Protein 1MI1 (pdb70)

Organism: Homo sapiens (NCBI:txid9606)

Structure (mmCIF, N/CA/C/O backbone):
data_1MI1
#
_entry.id   1MI1
#
_cell.length_a   179.910
_cell.length_b   179.910
_cell.length_c   98.540
_cell.angle_alpha   90.00
_cell.angle_beta   90.00
_cell.angle_gamma   120.00
#
_symmetry.space_group_name_H-M   'P 61'
#
loop_
_atom_site.group_PDB
_atom_site.id
_atom_site.type_symbol
_atom_site.label_atom_id
_atom_site.label_alt_id
_atom_site.label_comp_id
_atom_site.label_asym_id
_atom_site.label_entity_id
_atom_site.label_seq_id
_atom_site.pdbx_PDB_ins_code
_atom_site.Cartn_x
_atom_site.Cartn_y
_atom_site.Cartn_z
_atom_site.occupancy
_atom_site.B_iso_or_equiv
_atom_site.auth_seq_id
_atom_site.auth_comp_id
_atom_site.auth_asym_id
_atom_site.auth_atom_id
_atom_site.pdbx_PDB_model_num
ATOM 1 N N . GLY A 1 1 ? 132.100 43.030 -1.721 1.00 81.85 2140 GLY A N 1
ATOM 2 C CA . GLY A 1 1 ? 132.977 43.143 -2.937 1.00 81.89 2140 GLY A CA 1
ATOM 3 C C . GLY A 1 1 ? 134.225 44.007 -2.789 1.00 81.27 2140 GLY A C 1
ATOM 4 O O . GLY A 1 1 ? 134.934 43.917 -1.780 1.00 81.02 2140 GLY A O 1
ATOM 5 N N . PRO A 1 2 ? 134.531 44.853 -3.796 1.00 80.73 2141 PRO A N 1
ATOM 6 C CA . PRO A 1 2 ? 135.710 45.730 -3.753 1.00 78.89 2141 PRO A CA 1
ATOM 7 C C . PRO A 1 2 ? 135.670 46.675 -2.543 1.00 76.32 2141 PRO A C 1
ATOM 8 O O . PRO A 1 2 ? 134.862 47.608 -2.506 1.00 75.75 2141 PRO A O 1
ATOM 12 N N . VAL A 1 3 ? 136.540 46.432 -1.564 1.00 72.74 2142 VAL A N 1
ATOM 13 C CA . VAL A 1 3 ? 136.589 47.269 -0.368 1.00 69.74 2142 VAL A CA 1
ATOM 14 C C . VAL A 1 3 ? 137.401 48.534 -0.647 1.00 69.44 2142 VAL A C 1
ATOM 15 O O . VAL A 1 3 ? 138.575 48.612 -0.299 1.00 70.02 2142 VAL A O 1
ATOM 19 N N . VAL A 1 4 ? 136.764 49.521 -1.271 1.00 68.09 2143 VAL A N 1
ATOM 20 C CA . VAL A 1 4 ? 137.414 50.784 -1.609 1.00 66.00 2143 VAL A CA 1
ATOM 21 C C . VAL A 1 4 ? 138.058 51.502 -0.423 1.00 65.52 2143 VAL A C 1
ATOM 22 O O . VAL A 1 4 ? 138.972 52.309 -0.611 1.00 65.30 2143 VAL A O 1
ATOM 26 N N . LEU A 1 5 ? 137.591 51.218 0.792 1.00 64.56 2144 LEU A N 1
ATOM 27 C CA . LEU A 1 5 ? 138.134 51.871 1.991 1.00 62.86 2144 LEU A CA 1
ATOM 28 C C . LEU A 1 5 ? 137.770 51.151 3.284 1.00 62.38 2144 LEU A C 1
ATOM 29 O O . LEU A 1 5 ? 136.682 50.603 3.423 1.00 63.46 2144 LEU A O 1
ATOM 34 N N . SER A 1 6 ? 138.695 51.176 4.234 1.00 61.72 2145 SER A N 1
ATOM 35 C CA . SER A 1 6 ? 138.513 50.528 5.525 1.00 61.14 2145 SER A CA 1
ATOM 36 C C . SER A 1 6 ? 139.243 51.354 6.575 1.00 61.56 2145 SER A C 1
ATOM 37 O O . SER A 1 6 ? 140.356 51.808 6.330 1.00 62.58 2145 SER A O 1
ATOM 40 N N . THR A 1 7 ? 138.628 51.545 7.739 1.00 61.41 2146 THR A N 1
ATOM 41 C CA . THR A 1 7 ? 139.247 52.330 8.805 1.00 60.48 2146 THR A CA 1
ATOM 42 C C . THR A 1 7 ? 138.594 52.063 10.135 1.00 59.77 2146 THR A C 1
ATOM 43 O O . THR A 1 7 ? 137.419 51.706 10.199 1.00 60.68 2146 THR A O 1
ATOM 47 N N . PRO A 1 8 ? 139.357 52.214 11.222 1.00 58.52 2147 PRO A N 1
ATOM 48 C CA . PRO A 1 8 ? 138.795 51.991 12.549 1.00 58.18 2147 PRO A CA 1
ATOM 49 C C . PRO A 1 8 ? 137.752 53.085 12.695 1.00 58.05 2147 PRO A C 1
ATOM 50 O O . PRO A 1 8 ? 137.925 54.177 12.151 1.00 59.18 2147 PRO A O 1
ATOM 54 N N . ALA A 1 9 ? 136.664 52.799 13.397 1.00 57.03 2148 ALA A N 1
ATOM 55 C CA . ALA A 1 9 ? 135.617 53.793 13.571 1.00 55.44 2148 ALA A CA 1
ATOM 56 C C . ALA A 1 9 ? 134.919 53.585 14.899 1.00 55.62 2148 ALA A C 1
ATOM 57 O O . ALA A 1 9 ? 135.198 52.626 15.619 1.00 56.35 2148 ALA A O 1
ATOM 59 N N . GLN A 1 10 ? 134.000 54.484 15.216 1.00 55.26 2149 GLN A N 1
ATOM 60 C CA . GLN A 1 10 ? 133.275 54.414 16.470 1.00 54.06 2149 GLN A CA 1
ATOM 61 C C . GLN A 1 10 ? 131.791 54.665 16.199 1.00 53.08 2149 GLN A C 1
ATOM 62 O O . GLN A 1 10 ? 131.412 55.729 15.708 1.00 54.00 2149 GLN A O 1
ATOM 68 N N . LEU A 1 11 ? 130.952 53.683 16.502 1.00 51.16 2150 LEU A N 1
ATOM 69 C CA . LEU A 1 11 ? 129.527 53.862 16.290 1.00 49.95 2150 LEU A CA 1
ATOM 70 C C . LEU A 1 11 ? 128.962 54.788 17.357 1.00 49.13 2150 LEU A C 1
ATOM 71 O O . LEU A 1 11 ? 129.072 54.503 18.557 1.00 48.85 2150 LEU A O 1
ATOM 76 N N . ILE A 1 12 ? 128.370 55.898 16.920 1.00 47.12 2151 ILE A N 1
ATOM 77 C CA . ILE A 1 12 ? 127.769 56.852 17.846 1.00 46.52 2151 ILE A CA 1
ATOM 78 C C . ILE A 1 12 ? 126.271 56.714 17.747 1.00 46.84 2151 ILE A C 1
ATOM 79 O O . ILE A 1 12 ? 125.654 57.205 16.800 1.00 46.89 2151 ILE A O 1
ATOM 84 N N . ALA A 1 13 ? 125.693 56.035 18.730 1.00 47.31 2152 ALA A N 1
ATOM 85 C CA . ALA A 1 13 ? 124.254 55.792 18.770 1.00 47.91 2152 ALA A CA 1
ATOM 86 C C . ALA A 1 13 ? 123.660 56.313 20.070 1.00 48.55 2152 ALA A C 1
ATOM 87 O O . ALA A 1 13 ? 124.369 56.459 21.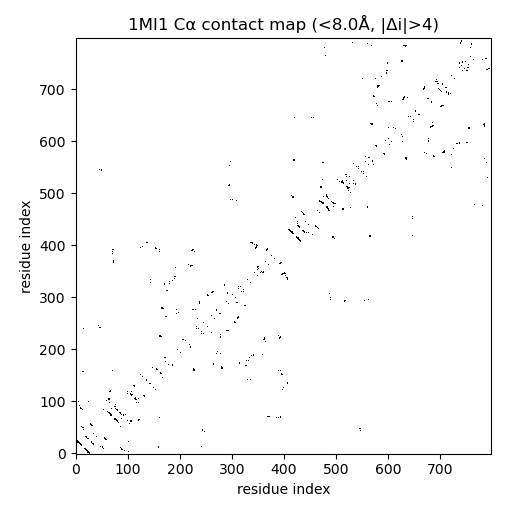063 1.00 48.96 2152 ALA A O 1
ATOM 89 N N . PRO A 1 14 ? 122.345 56.582 20.086 1.00 49.01 2153 PRO A N 1
ATOM 90 C CA . PRO A 1 14 ? 121.689 57.099 21.286 1.00 49.76 2153 PRO A CA 1
ATOM 91 C C . PRO A 1 14 ? 122.253 56.666 22.641 1.00 51.50 2153 PRO A C 1
ATOM 92 O O . PRO A 1 14 ? 122.612 57.506 23.470 1.00 53.09 2153 PRO A O 1
ATOM 96 N N . VAL A 1 15 ? 122.372 55.375 22.883 1.00 51.79 2154 VAL A N 1
ATOM 97 C CA . VAL A 1 15 ? 122.874 54.972 24.185 1.00 53.74 2154 VAL A CA 1
ATOM 98 C C . VAL A 1 15 ? 124.096 54.097 24.129 1.00 54.03 2154 VAL A C 1
ATOM 99 O O . VAL A 1 15 ? 124.467 53.466 25.123 1.00 53.91 2154 VAL A O 1
ATOM 103 N N . VAL A 1 16 ? 124.720 54.042 22.966 1.00 54.01 2155 VAL A N 1
ATOM 104 C CA . VAL A 1 16 ? 125.884 53.206 22.827 1.00 54.00 2155 VAL A CA 1
ATOM 105 C C . VAL A 1 16 ? 126.941 53.795 21.932 1.00 54.89 2155 VAL A C 1
ATOM 106 O O . VAL A 1 16 ? 126.645 54.410 20.910 1.00 54.86 2155 VAL A O 1
ATOM 110 N N . VAL A 1 17 ? 128.184 53.600 22.345 1.00 56.27 2156 VAL A N 1
ATOM 111 C CA . VAL A 1 17 ? 129.343 54.053 21.596 1.00 56.70 2156 VAL A CA 1
ATOM 112 C C . VAL A 1 17 ? 130.256 52.839 21.594 1.00 57.40 2156 VAL A C 1
ATOM 113 O O . VAL A 1 17 ? 130.698 52.382 22.646 1.00 56.81 2156 VAL A O 1
ATOM 117 N N . ALA A 1 18 ? 130.525 52.299 20.417 1.00 58.33 2157 ALA A N 1
ATOM 118 C CA . ALA A 1 18 ? 131.364 51.125 20.364 1.00 60.25 2157 ALA A CA 1
ATOM 119 C C . ALA A 1 18 ? 132.400 51.198 19.268 1.00 61.48 2157 ALA A C 1
ATOM 120 O O . ALA A 1 18 ? 132.104 51.611 18.144 1.00 61.19 2157 ALA A O 1
ATOM 122 N N . LYS A 1 19 ? 133.620 50.788 19.609 1.00 63.26 2158 LYS A N 1
ATOM 123 C CA . LYS A 1 19 ? 134.727 50.781 18.660 1.00 65.26 2158 LYS A CA 1
ATOM 124 C C . LYS A 1 19 ? 134.508 49.647 17.661 1.00 66.01 2158 LYS A C 1
ATOM 125 O O . LYS A 1 19 ? 134.250 48.509 18.055 1.00 66.45 2158 LYS A O 1
ATOM 131 N N . GLY A 1 20 ? 134.603 49.965 16.373 1.00 66.41 2159 GLY A N 1
ATOM 132 C CA . GLY A 1 20 ? 134.423 48.959 15.343 1.00 67.51 2159 GLY A CA 1
ATOM 133 C C . GLY A 1 20 ? 135.308 49.203 14.129 1.00 68.77 2159 GLY A C 1
ATOM 134 O O . GLY A 1 20 ? 136.301 49.933 14.209 1.00 68.91 2159 GLY A O 1
ATOM 135 N N . THR A 1 21 ? 134.947 48.604 12.997 1.00 68.23 2160 THR A N 1
ATOM 136 C CA . THR A 1 21 ? 135.724 48.770 11.781 1.00 67.93 2160 THR A CA 1
ATOM 137 C C . THR A 1 21 ? 134.841 49.069 10.596 1.00 67.53 2160 THR A C 1
ATOM 138 O O . THR A 1 21 ? 134.162 48.186 10.078 1.00 67.59 2160 THR A O 1
ATOM 142 N N . LEU A 1 22 ? 134.852 50.324 10.166 1.00 67.72 2161 LEU A N 1
ATOM 143 C CA . LEU A 1 22 ? 134.043 50.731 9.025 1.00 67.55 2161 LEU A CA 1
ATOM 144 C C . LEU A 1 22 ? 134.750 50.289 7.753 1.00 68.10 2161 LEU A C 1
ATOM 145 O O . LEU A 1 22 ? 135.984 50.281 7.680 1.00 67.36 2161 LEU A O 1
ATOM 150 N N . SER A 1 23 ? 133.958 49.924 6.754 1.00 67.82 2162 SER A N 1
ATOM 151 C CA . SER A 1 23 ? 134.488 49.477 5.477 1.00 67.60 2162 SER A CA 1
ATOM 152 C C . SER A 1 23 ? 133.527 49.930 4.395 1.00 67.51 2162 SER A C 1
ATOM 153 O O . SER A 1 23 ? 132.327 49.699 4.483 1.00 67.85 2162 SER A O 1
ATOM 156 N N . ILE A 1 24 ? 134.062 50.597 3.383 1.00 68.59 2163 ILE A N 1
ATOM 157 C CA . ILE A 1 24 ? 133.244 51.121 2.300 1.00 69.77 2163 ILE A CA 1
ATOM 158 C C . ILE A 1 24 ? 133.575 50.500 0.950 1.00 71.03 2163 ILE A C 1
ATOM 159 O O . ILE A 1 24 ? 134.694 50.619 0.443 1.00 70.88 2163 ILE A O 1
ATOM 164 N N . THR A 1 25 ? 132.586 49.847 0.361 1.00 71.75 2164 THR A N 1
ATOM 165 C CA . THR A 1 25 ? 132.784 49.240 -0.929 1.00 72.83 2164 THR A CA 1
ATOM 166 C C . THR A 1 25 ? 132.404 50.242 -2.002 1.00 72.81 2164 THR A C 1
ATOM 167 O O . THR A 1 25 ? 132.500 51.453 -1.797 1.00 72.11 2164 THR A O 1
ATOM 171 N N . THR A 1 26 ? 131.956 49.733 -3.140 1.00 74.16 2165 THR A N 1
ATOM 172 C CA . THR A 1 26 ? 131.572 50.575 -4.261 1.00 75.47 2165 THR A CA 1
ATOM 173 C C . THR A 1 26 ? 130.074 50.846 -4.258 1.00 75.50 2165 THR A C 1
ATOM 174 O O . THR A 1 26 ? 129.578 51.610 -5.088 1.00 75.03 2165 THR A O 1
ATOM 178 N N . THR A 1 27 ? 129.358 50.228 -3.320 1.00 75.83 2166 THR A N 1
ATOM 179 C CA . THR A 1 27 ? 127.906 50.389 -3.247 1.00 75.52 2166 THR A CA 1
ATOM 180 C C . THR A 1 27 ? 127.300 50.360 -1.850 1.00 74.78 2166 THR A C 1
ATOM 181 O O . THR A 1 27 ? 126.113 50.641 -1.693 1.00 73.38 2166 THR A O 1
ATOM 185 N N . GLU A 1 28 ? 128.103 50.011 -0.846 1.00 75.09 2167 GLU A N 1
ATOM 186 C CA . GLU A 1 28 ? 127.611 49.946 0.528 1.00 75.85 2167 GLU A CA 1
ATOM 187 C C . GLU A 1 28 ? 128.618 50.357 1.619 1.00 75.19 2167 GLU A C 1
ATOM 188 O O . GLU A 1 28 ? 129.813 50.531 1.362 1.00 75.18 2167 GLU A O 1
ATOM 194 N N . ILE A 1 29 ? 128.109 50.512 2.841 1.00 73.59 2168 ILE A N 1
ATOM 195 C CA . ILE A 1 29 ? 128.921 50.868 4.003 1.00 70.93 2168 ILE A CA 1
ATOM 196 C C . ILE A 1 29 ? 128.693 49.741 5.000 1.00 70.81 2168 ILE A C 1
ATOM 197 O O . ILE A 1 29 ? 127.557 49.335 5.232 1.00 70.16 2168 ILE A O 1
ATOM 202 N N . TYR A 1 30 ? 129.765 49.225 5.580 1.00 71.17 2169 TYR A N 1
ATOM 203 C CA . TYR A 1 30 ? 129.635 48.141 6.539 1.00 72.34 2169 TYR A CA 1
ATOM 204 C C . TYR A 1 30 ? 130.255 48.530 7.874 1.00 72.18 2169 TYR A C 1
ATOM 205 O O . TYR A 1 30 ? 131.192 49.330 7.922 1.00 73.57 2169 TYR A O 1
ATOM 214 N N . PHE A 1 31 ? 129.729 47.978 8.961 1.00 70.43 2170 PHE A N 1
ATOM 215 C CA . PHE A 1 31 ? 130.288 48.259 10.272 1.00 69.28 2170 PHE A CA 1
ATOM 216 C C . PHE A 1 31 ? 130.173 47.035 11.161 1.00 69.57 2170 PHE A C 1
ATOM 217 O O . PHE A 1 31 ? 129.104 46.447 11.270 1.00 70.68 2170 PHE A O 1
ATOM 225 N N . GLU A 1 32 ? 131.275 46.642 11.788 1.00 69.49 2171 GLU A N 1
ATOM 226 C CA . GLU A 1 32 ? 131.249 45.486 12.670 1.00 70.10 2171 GLU A CA 1
ATOM 227 C C . GLU A 1 32 ? 131.864 45.879 13.996 1.00 70.23 2171 GLU A C 1
ATOM 228 O O . GLU A 1 32 ? 132.944 46.455 14.045 1.00 70.08 2171 GLU A O 1
ATOM 234 N N . VAL A 1 33 ? 131.181 45.573 15.083 1.00 71.18 2172 VAL A N 1
ATOM 235 C CA . VAL A 1 33 ? 131.711 45.935 16.380 1.00 73.39 2172 VAL A CA 1
ATOM 236 C C . VAL A 1 33 ? 132.831 45.001 16.793 1.00 75.32 2172 VAL A C 1
ATOM 237 O O . VAL A 1 33 ? 132.967 43.912 16.244 1.00 75.54 2172 VAL A O 1
ATOM 241 N N . ASP A 1 34 ? 133.635 45.437 17.760 1.00 78.25 2173 ASP A N 1
ATOM 242 C CA . ASP A 1 34 ? 134.734 44.629 18.281 1.00 81.09 2173 ASP A CA 1
ATOM 243 C C . ASP A 1 34 ? 134.126 43.912 19.473 1.00 82.00 2173 ASP A C 1
ATOM 244 O O . ASP A 1 34 ? 134.325 44.313 20.616 1.00 82.35 2173 ASP A O 1
ATOM 249 N N . GLU A 1 35 ? 133.369 42.859 19.202 1.00 83.31 2174 GLU A N 1
ATOM 250 C CA . GLU A 1 35 ? 132.712 42.113 20.265 1.00 85.53 2174 GLU A CA 1
ATOM 251 C C . GLU A 1 35 ? 133.643 41.673 21.386 1.00 86.20 2174 GLU A C 1
ATOM 252 O O . GLU A 1 35 ? 133.189 41.246 22.446 1.00 86.87 2174 GLU A O 1
ATOM 258 N N . ASP A 1 36 ? 134.944 41.797 21.167 1.00 86.89 2175 ASP A N 1
ATOM 259 C CA . ASP A 1 36 ? 135.903 41.398 22.184 1.00 87.96 2175 ASP A CA 1
ATOM 260 C C . ASP A 1 36 ? 136.263 42.547 23.103 1.00 87.94 2175 ASP A C 1
ATOM 261 O O . ASP A 1 36 ? 136.772 42.341 24.202 1.00 87.94 2175 ASP A O 1
ATOM 266 N N . ASP A 1 37 ? 135.989 43.760 22.642 1.00 88.08 2176 ASP A N 1
ATOM 267 C CA . ASP A 1 37 ? 136.267 44.964 23.407 1.00 87.98 2176 ASP A CA 1
ATOM 268 C C . ASP A 1 37 ? 135.701 44.838 24.824 1.00 87.91 2176 ASP A C 1
ATOM 269 O O . ASP A 1 37 ? 134.526 44.507 25.008 1.00 87.97 2176 ASP A O 1
ATOM 274 N N . SER A 1 38 ? 136.550 45.091 25.820 1.00 87.83 2177 SER A N 1
ATOM 275 C CA . SER A 1 38 ? 136.168 45.009 27.236 1.00 87.32 2177 SER A CA 1
ATOM 276 C C . SER A 1 38 ? 134.918 45.831 27.533 1.00 86.06 2177 SER A C 1
ATOM 277 O O . SER A 1 38 ? 133.905 45.304 28.005 1.00 85.88 2177 SER A O 1
ATOM 280 N N . ALA A 1 39 ? 135.018 47.130 27.261 1.00 83.85 2178 ALA A N 1
ATOM 281 C CA . ALA A 1 39 ? 133.930 48.067 27.480 1.00 81.09 2178 ALA A CA 1
ATOM 282 C C . ALA A 1 39 ? 132.636 47.600 26.804 1.00 79.19 2178 ALA A C 1
ATOM 283 O O . ALA A 1 39 ? 131.553 47.703 27.382 1.00 78.31 2178 ALA A O 1
ATOM 285 N N . PHE A 1 40 ? 132.750 47.076 25.588 1.00 76.83 2179 PHE A N 1
ATOM 286 C CA . PHE A 1 40 ? 131.577 46.605 24.856 1.00 75.72 2179 PHE A CA 1
ATOM 287 C C . PHE A 1 40 ? 130.895 45.414 25.539 1.00 76.75 2179 PHE A C 1
ATOM 288 O O . PHE A 1 40 ? 129.676 45.239 25.456 1.00 76.48 2179 PHE A O 1
ATOM 296 N N . LYS A 1 41 ? 131.690 44.591 26.209 1.00 77.71 2180 LYS A N 1
ATOM 297 C CA . LYS A 1 41 ? 131.155 43.433 26.897 1.00 78.27 2180 LYS A CA 1
ATOM 298 C C . LYS A 1 41 ? 130.204 43.864 28.010 1.00 79.17 2180 LYS A C 1
ATOM 299 O O . LYS A 1 41 ? 129.106 43.322 28.146 1.00 80.04 2180 LYS A O 1
ATOM 305 N N . LYS A 1 42 ? 130.619 44.860 28.786 1.00 78.92 2181 LYS A N 1
ATOM 306 C CA . LYS A 1 42 ? 129.808 45.364 29.891 1.00 79.22 2181 LYS A CA 1
ATOM 307 C C . LYS A 1 42 ? 128.503 46.056 29.455 1.00 79.14 2181 LYS A C 1
ATOM 308 O O . LYS A 1 42 ? 127.788 46.618 30.287 1.00 79.64 2181 LYS A O 1
ATOM 314 N N . ILE A 1 43 ? 128.185 46.015 28.163 1.00 78.45 2182 ILE A N 1
ATOM 315 C CA . ILE A 1 43 ? 126.967 46.657 27.675 1.00 77.59 2182 ILE A CA 1
ATOM 316 C C . ILE A 1 43 ? 125.770 45.732 27.747 1.00 77.23 2182 ILE A C 1
ATOM 317 O O . ILE A 1 43 ? 125.789 44.623 27.222 1.00 77.69 2182 ILE A O 1
ATOM 322 N N . ASP A 1 44 ? 124.716 46.203 28.391 1.00 76.27 2183 ASP A N 1
ATOM 323 C CA . ASP A 1 44 ? 123.509 45.415 28.531 1.00 74.95 2183 ASP A CA 1
ATOM 324 C C . ASP A 1 44 ? 122.923 45.003 27.178 1.00 73.63 2183 ASP A C 1
ATOM 325 O O . ASP A 1 44 ? 122.730 45.828 26.286 1.00 74.56 2183 ASP A O 1
ATOM 330 N N . THR A 1 45 ? 122.643 43.715 27.037 1.00 71.74 2184 THR A N 1
ATOM 331 C CA . THR A 1 45 ? 122.065 43.170 25.812 1.00 70.23 2184 THR A CA 1
ATOM 332 C C . THR A 1 45 ? 120.781 43.888 25.405 1.00 67.62 2184 THR A C 1
ATOM 333 O O . THR A 1 45 ? 120.536 44.121 24.220 1.00 66.44 2184 THR A O 1
ATOM 337 N N . LYS A 1 46 ? 119.948 44.213 26.390 1.00 65.52 2185 LYS A N 1
ATOM 338 C CA . LYS A 1 46 ? 118.684 44.896 26.116 1.00 64.14 2185 LYS A CA 1
ATOM 339 C C . LYS A 1 46 ? 118.998 46.186 25.358 1.00 62.83 2185 LYS A C 1
ATOM 340 O O . LYS A 1 46 ? 118.352 46.517 24.360 1.00 61.97 2185 LYS A O 1
ATOM 346 N N . VAL A 1 47 ? 120.006 46.904 25.838 1.00 60.56 2186 VAL A N 1
ATOM 347 C CA . VAL A 1 47 ? 120.416 48.140 25.210 1.00 57.48 2186 VAL A CA 1
ATOM 348 C C . VAL A 1 47 ? 120.868 47.846 23.791 1.00 58.27 2186 VAL A C 1
ATOM 349 O O . VAL A 1 47 ? 120.445 48.516 22.846 1.00 58.96 2186 VAL A O 1
ATOM 353 N N . LEU A 1 48 ? 121.725 46.836 23.640 1.00 57.76 2187 LEU A N 1
ATOM 354 C CA . LEU A 1 48 ? 122.229 46.469 22.313 1.00 58.17 2187 LEU A CA 1
ATOM 355 C C . LEU A 1 48 ? 121.098 46.113 21.361 1.00 57.61 2187 LEU A C 1
ATOM 356 O O . LEU A 1 48 ? 121.231 46.250 20.145 1.00 57.69 2187 LEU A O 1
ATOM 361 N N . ALA A 1 49 ? 119.978 45.659 21.907 1.00 56.90 2188 ALA A N 1
ATOM 362 C CA . ALA A 1 49 ? 118.860 45.302 21.052 1.00 55.81 2188 ALA A CA 1
ATOM 363 C C . ALA A 1 49 ? 118.223 46.539 20.413 1.00 55.26 2188 ALA A C 1
ATOM 364 O O . ALA A 1 49 ? 117.708 46.470 19.295 1.00 54.43 2188 ALA A O 1
ATOM 366 N N . TYR A 1 50 ? 118.254 47.674 21.106 1.00 54.06 2189 TYR A N 1
ATOM 367 C CA . TYR A 1 50 ? 117.661 48.877 20.535 1.00 53.92 2189 TYR A CA 1
ATOM 368 C C . TYR A 1 50 ? 118.606 49.640 19.615 1.00 53.74 2189 TYR A C 1
ATOM 369 O O . TYR A 1 50 ? 118.170 50.492 18.839 1.00 51.77 2189 TYR A O 1
ATOM 378 N N . THR A 1 51 ? 119.892 49.304 19.701 1.00 54.21 2190 THR A N 1
ATOM 379 C CA . THR A 1 51 ? 120.963 49.921 18.919 1.00 54.40 2190 THR A CA 1
ATOM 380 C C . THR A 1 51 ? 121.149 49.305 17.544 1.00 56.24 2190 THR A C 1
ATOM 381 O O . THR A 1 51 ? 121.523 48.139 17.425 1.00 58.20 2190 THR A O 1
ATOM 385 N N . GLU A 1 52 ? 120.922 50.068 16.492 1.00 57.82 2191 GLU A N 1
ATOM 386 C CA . GLU A 1 52 ? 121.123 49.493 15.177 1.00 60.10 2191 GLU A CA 1
ATOM 387 C C . GLU A 1 52 ? 122.489 49.914 14.692 1.00 59.93 2191 GLU A C 1
ATOM 388 O O . GLU A 1 52 ? 123.078 50.861 15.213 1.00 58.89 2191 GLU A O 1
ATOM 394 N N . GLY A 1 53 ? 123.001 49.185 13.710 1.00 60.55 2192 GLY A N 1
ATOM 395 C CA . GLY A 1 53 ? 124.289 49.527 13.152 1.00 60.93 2192 GLY A CA 1
ATOM 396 C C . GLY A 1 53 ? 125.460 48.674 13.579 1.00 61.77 2192 GLY A C 1
ATOM 397 O O . GLY A 1 53 ? 126.401 48.540 12.810 1.00 62.97 2192 GLY A O 1
ATOM 398 N N . LEU A 1 54 ? 125.427 48.099 14.781 1.00 62.11 2193 LEU A N 1
ATOM 399 C CA . LEU A 1 54 ? 126.548 47.273 15.258 1.00 61.46 2193 LEU A CA 1
ATOM 400 C C . LEU A 1 54 ? 127.096 46.271 14.220 1.00 61.92 2193 LEU A C 1
ATOM 401 O O . LEU A 1 54 ? 128.286 45.928 14.236 1.00 61.17 2193 LEU A O 1
ATOM 406 N N . HIS A 1 55 ? 126.219 45.817 13.327 1.00 61.99 2194 HIS A N 1
ATOM 407 C CA . HIS A 1 55 ? 126.562 44.878 12.259 1.00 63.00 2194 HIS A CA 1
ATOM 408 C C . HIS A 1 55 ? 125.798 45.317 11.014 1.00 63.66 2194 HIS A C 1
ATOM 409 O O . HIS A 1 55 ? 125.415 44.493 10.178 1.00 64.94 2194 HIS A O 1
ATOM 416 N N . GLY A 1 56 ? 125.577 46.620 10.900 1.00 62.78 2195 GLY A N 1
ATOM 417 C CA . GLY A 1 56 ? 124.829 47.145 9.776 1.00 62.97 2195 GLY A CA 1
ATOM 418 C C . GLY A 1 56 ? 125.504 47.163 8.420 1.00 63.24 2195 GLY A C 1
ATOM 419 O O . GLY A 1 56 ? 126.715 46.982 8.302 1.00 62.55 2195 GLY A O 1
ATOM 420 N N . LYS A 1 57 ? 124.681 47.387 7.399 1.00 63.98 2196 LYS A N 1
ATOM 421 C CA . LYS A 1 57 ? 125.091 47.472 6.003 1.00 66.46 2196 LYS A CA 1
ATOM 422 C C . LYS A 1 57 ? 124.209 48.573 5.418 1.00 68.22 2196 LYS A C 1
ATOM 423 O O . LYS A 1 57 ? 122.989 48.515 5.525 1.00 69.80 2196 LYS A O 1
ATOM 429 N N . TRP A 1 58 ? 124.803 49.583 4.802 1.00 69.74 2197 TRP A N 1
ATOM 430 C CA . TRP A 1 58 ? 123.984 50.661 4.277 1.00 71.80 2197 TRP A CA 1
ATOM 431 C C . TRP A 1 58 ? 124.168 50.824 2.774 1.00 74.21 2197 TRP A C 1
ATOM 432 O O . TRP A 1 58 ? 125.280 51.018 2.289 1.00 74.35 2197 TRP A O 1
ATOM 451 N N . PHE A 1 60 ? 124.366 52.387 -0.753 1.00 76.23 2199 PHE A N 1
ATOM 452 C CA . PHE A 1 60 ? 124.719 53.696 -1.275 1.00 74.75 2199 PHE A CA 1
ATOM 453 C C . PHE A 1 60 ? 123.522 54.410 -1.868 1.00 73.44 2199 PHE A C 1
ATOM 454 O O . PHE A 1 60 ? 123.427 55.635 -1.802 1.00 73.48 2199 PHE A O 1
ATOM 462 N N . SER A 1 61 ? 122.611 53.646 -2.460 1.00 71.88 2200 SER A N 1
ATOM 463 C CA . SER A 1 61 ? 121.425 54.237 -3.078 1.00 70.27 2200 SER A CA 1
ATOM 464 C C . SER A 1 61 ? 120.505 54.835 -2.026 1.00 69.23 2200 SER A C 1
ATOM 465 O O . SER A 1 61 ? 119.736 55.759 -2.300 1.00 68.63 2200 SER A O 1
ATOM 468 N N . GLU A 1 62 ? 120.612 54.298 -0.816 1.00 67.68 2201 GLU A N 1
ATOM 469 C CA . GLU A 1 62 ? 119.807 54.724 0.318 1.00 66.54 2201 GLU A CA 1
ATOM 470 C C . GLU A 1 62 ? 120.320 56.006 0.936 1.00 64.21 2201 GLU A C 1
ATOM 471 O O . GLU A 1 62 ? 119.583 56.690 1.644 1.00 64.38 2201 GLU A O 1
ATOM 477 N N . ILE A 1 63 ? 121.591 56.319 0.689 1.00 60.70 2202 ILE A N 1
ATOM 478 C CA . ILE A 1 63 ? 122.173 57.529 1.253 1.00 56.72 2202 ILE A CA 1
ATOM 479 C C . ILE A 1 63 ? 121.457 58.726 0.676 1.00 56.12 2202 ILE A C 1
ATOM 480 O O . ILE A 1 63 ? 121.170 58.775 -0.518 1.00 55.04 2202 ILE A O 1
ATOM 485 N N . ARG A 1 64 ? 121.191 59.702 1.529 1.00 55.59 2203 ARG A N 1
ATOM 486 C CA . ARG A 1 64 ? 120.492 60.890 1.100 1.00 55.23 2203 ARG A CA 1
ATOM 487 C C . ARG A 1 64 ? 121.187 62.160 1.531 1.00 53.86 2203 ARG A C 1
ATOM 488 O O . ARG A 1 64 ? 121.014 63.210 0.918 1.00 53.98 2203 ARG A O 1
ATOM 496 N N . ALA A 1 65 ? 121.960 62.086 2.600 1.00 52.18 2204 ALA A N 1
ATOM 497 C CA . ALA A 1 65 ? 122.665 63.270 3.045 1.00 51.40 2204 ALA A CA 1
ATOM 498 C C . ALA A 1 65 ? 123.823 62.853 3.897 1.00 51.62 2204 ALA A C 1
ATOM 499 O O . ALA A 1 65 ? 123.787 61.809 4.543 1.00 52.15 2204 ALA A O 1
ATOM 501 N N . VAL A 1 66 ? 124.869 63.665 3.867 1.00 51.50 2205 VAL A N 1
ATOM 502 C CA . VAL A 1 66 ? 126.051 63.395 4.655 1.00 50.99 2205 VAL A CA 1
ATOM 503 C C . VAL A 1 66 ? 126.488 64.658 5.380 1.00 51.76 2205 VAL A C 1
ATOM 504 O O . VAL A 1 66 ? 126.862 65.652 4.752 1.00 53.22 2205 VAL A O 1
ATOM 508 N N . PHE A 1 67 ? 126.426 64.612 6.709 1.00 50.45 2206 PHE A N 1
ATOM 509 C CA . PHE A 1 67 ? 126.813 65.754 7.528 1.00 48.65 2206 PHE A CA 1
ATOM 510 C C . PHE A 1 67 ? 128.126 65.559 8.304 1.00 49.89 2206 PHE A C 1
ATOM 511 O O . PHE A 1 67 ? 128.452 64.464 8.789 1.00 48.81 2206 PHE A O 1
ATOM 519 N N . SER A 1 68 ? 128.874 66.650 8.416 1.00 51.63 2207 SER A N 1
ATOM 520 C CA . SER A 1 68 ? 130.114 66.648 9.168 1.00 52.01 2207 SER A CA 1
ATOM 521 C C . SER A 1 68 ? 129.653 66.817 10.597 1.00 50.88 2207 SER A C 1
ATOM 522 O O . SER A 1 68 ? 128.827 67.679 10.890 1.00 49.88 2207 SER A O 1
ATOM 525 N N . ARG A 1 69 ? 130.175 65.983 11.481 1.00 50.62 2208 ARG A N 1
ATOM 526 C CA . ARG A 1 69 ? 129.789 66.039 12.874 1.00 50.46 2208 ARG A CA 1
ATOM 527 C C . ARG A 1 69 ? 130.990 66.065 13.806 1.00 50.98 2208 ARG A C 1
ATOM 528 O O . ARG A 1 69 ? 132.070 65.579 13.463 1.00 51.01 2208 ARG A O 1
ATOM 536 N N . ARG A 1 70 ? 130.800 66.646 14.984 1.00 51.95 2209 ARG A N 1
ATOM 537 C CA . ARG A 1 70 ? 131.870 66.725 15.964 1.00 53.18 2209 ARG A CA 1
ATOM 538 C C . ARG A 1 70 ? 131.492 65.847 17.146 1.00 52.31 2209 ARG A C 1
ATOM 539 O O . ARG A 1 70 ? 130.377 65.929 17.638 1.00 54.07 2209 ARG A O 1
ATOM 547 N N . TYR A 1 71 ? 132.399 64.986 17.584 1.00 51.58 2210 TYR A N 1
ATOM 548 C CA . TYR A 1 71 ? 132.120 64.150 18.738 1.00 51.53 2210 TYR A CA 1
ATOM 549 C C . TYR A 1 71 ? 132.943 64.692 19.907 1.00 51.65 2210 TYR A C 1
ATOM 550 O O . TYR A 1 71 ? 134.177 64.749 19.836 1.00 51.18 2210 TYR A O 1
ATOM 559 N N . LEU A 1 72 ? 132.265 65.109 20.975 1.00 51.25 2211 LEU A N 1
ATOM 560 C CA . LEU A 1 72 ? 132.963 65.645 22.140 1.00 49.91 2211 LEU A CA 1
ATOM 561 C C . LEU A 1 72 ? 133.859 66.815 21.763 1.00 50.50 2211 LEU A C 1
ATOM 562 O O . LEU A 1 72 ? 135.043 66.837 22.092 1.00 51.11 2211 LEU A O 1
ATOM 567 N N . LEU A 1 73 ? 133.283 67.773 21.041 1.00 51.45 2212 LEU A N 1
ATOM 568 C CA . LEU A 1 73 ? 133.977 68.988 20.591 1.00 48.98 2212 LEU A CA 1
ATOM 569 C C . LEU A 1 73 ? 135.014 68.808 19.505 1.00 48.45 2212 LEU A C 1
ATOM 570 O O . LEU A 1 73 ? 135.504 69.800 18.972 1.00 47.81 2212 LEU A O 1
ATOM 575 N N . GLN A 1 74 ? 135.326 67.561 19.160 1.00 48.52 2213 GLN A N 1
ATOM 576 C CA . GLN A 1 74 ? 136.331 67.289 18.128 1.00 50.74 2213 GLN A CA 1
ATOM 577 C C . GLN A 1 74 ? 135.704 67.035 16.763 1.00 50.01 2213 GLN A C 1
ATOM 578 O O . GLN A 1 74 ? 134.998 66.058 16.596 1.00 51.64 2213 GLN A O 1
ATOM 584 N N . ASN A 1 75 ? 135.991 67.883 15.780 1.00 49.74 2214 ASN A N 1
ATOM 585 C CA . ASN A 1 75 ? 135.437 67.705 14.438 1.00 49.83 2214 ASN A CA 1
ATOM 586 C C . ASN A 1 75 ? 136.018 66.471 13.735 1.00 50.64 2214 ASN A C 1
ATOM 587 O O . ASN A 1 75 ? 136.861 66.589 12.846 1.00 50.21 2214 ASN A O 1
ATOM 592 N N . THR A 1 76 ? 135.532 65.288 14.110 1.00 50.99 2215 THR A N 1
ATOM 593 C CA . THR A 1 76 ? 136.040 64.045 13.544 1.00 50.29 2215 THR A CA 1
ATOM 594 C C . THR A 1 76 ? 134.976 62.993 13.260 1.00 50.35 2215 THR A C 1
ATOM 595 O O . THR A 1 76 ? 135.292 61.830 12.958 1.00 49.81 2215 THR A O 1
ATOM 599 N N . ALA A 1 77 ? 133.715 63.406 13.344 1.00 50.27 2216 ALA A N 1
ATOM 600 C CA . ALA A 1 77 ? 132.592 62.498 13.129 1.00 49.47 2216 ALA A CA 1
ATOM 601 C C . ALA A 1 77 ? 131.738 62.838 11.938 1.00 48.01 2216 ALA A C 1
ATOM 602 O O . ALA A 1 77 ? 131.717 63.965 11.463 1.00 48.21 2216 ALA A O 1
ATOM 604 N N . LEU A 1 78 ? 131.004 61.840 11.477 1.00 48.75 2217 LEU A N 1
ATOM 605 C CA . LEU A 1 78 ? 130.133 61.995 10.319 1.00 48.33 2217 LEU A CA 1
ATOM 606 C C . LEU A 1 78 ? 128.744 61.376 10.615 1.00 46.86 2217 LEU A C 1
ATOM 607 O O . LEU A 1 78 ? 128.624 60.430 11.393 1.00 44.19 2217 LEU A O 1
ATOM 612 N N . GLU A 1 79 ? 127.701 61.921 10.003 1.00 46.42 2218 GLU A N 1
ATOM 613 C CA . GLU A 1 79 ? 126.355 61.411 10.202 1.00 46.60 2218 GLU A CA 1
ATOM 614 C C . GLU A 1 79 ? 125.658 61.305 8.854 1.00 47.09 2218 GLU A C 1
ATOM 615 O O . GLU A 1 79 ? 125.413 62.314 8.182 1.00 46.87 2218 GLU A O 1
ATOM 621 N N . VAL A 1 80 ? 125.361 60.070 8.455 1.00 47.10 2219 VAL A N 1
ATOM 622 C CA . VAL A 1 80 ? 124.711 59.793 7.179 1.00 47.98 2219 VAL A CA 1
ATOM 623 C C . VAL A 1 80 ? 123.206 59.597 7.363 1.00 48.00 2219 VAL A C 1
ATOM 624 O O . VAL A 1 80 ? 122.788 58.882 8.269 1.00 47.88 2219 VAL A O 1
ATOM 628 N N . PHE A 1 81 ? 122.409 60.227 6.500 1.00 48.13 2220 PHE A N 1
ATOM 629 C CA . PHE A 1 81 ? 120.951 60.115 6.553 1.00 50.75 2220 PHE A CA 1
ATOM 630 C C . PHE A 1 81 ? 120.373 59.288 5.409 1.00 53.01 2220 PHE A C 1
ATOM 631 O O . PHE A 1 81 ? 120.534 59.627 4.227 1.00 52.20 2220 PHE A O 1
ATOM 647 N N . ALA A 1 83 ? 117.353 57.302 3.136 1.00 56.34 2222 ALA A N 1
ATOM 648 C CA . ALA A 1 83 ? 116.078 57.617 2.494 1.00 55.47 2222 ALA A CA 1
ATOM 649 C C . ALA A 1 83 ? 114.869 57.366 3.391 1.00 55.08 2222 ALA A C 1
ATOM 650 O O . ALA A 1 83 ? 113.902 58.140 3.376 1.00 53.97 2222 ALA A O 1
ATOM 652 N N . ASN A 1 84 ? 114.926 56.285 4.167 1.00 54.22 2223 ASN A N 1
ATOM 653 C CA . ASN A 1 84 ? 113.841 55.941 5.083 1.00 53.75 2223 ASN A CA 1
ATOM 654 C C . ASN A 1 84 ? 113.860 56.828 6.312 1.00 53.73 2223 ASN A C 1
ATOM 655 O O . ASN A 1 84 ? 113.399 56.425 7.374 1.00 52.61 2223 ASN A O 1
ATOM 660 N N . ARG A 1 85 ? 114.422 58.022 6.160 1.00 55.86 2224 ARG A N 1
ATOM 661 C CA . ARG A 1 85 ? 114.499 58.998 7.238 1.00 56.11 2224 ARG A CA 1
ATOM 662 C C . ARG A 1 85 ? 115.323 58.603 8.455 1.00 55.02 2224 ARG A C 1
ATOM 663 O O . ARG A 1 85 ? 115.348 59.328 9.437 1.00 55.38 2224 ARG A O 1
ATOM 671 N N . THR A 1 86 ? 116.001 57.467 8.422 1.00 53.50 2225 THR A N 1
ATOM 672 C CA . THR A 1 86 ? 116.804 57.122 9.582 1.00 52.36 2225 THR A CA 1
ATOM 673 C C . THR A 1 86 ? 118.219 57.703 9.424 1.00 50.75 2225 THR A C 1
ATOM 674 O O . THR A 1 86 ? 118.553 58.271 8.383 1.00 50.96 2225 THR A O 1
ATOM 678 N N . SER A 1 87 ? 119.059 57.569 10.439 1.00 47.24 2226 SER A N 1
ATOM 679 C CA . SER A 1 87 ? 120.395 58.103 10.297 1.00 45.56 2226 SER A CA 1
ATOM 680 C C . SER A 1 87 ? 121.380 57.355 11.149 1.00 44.01 2226 SER A C 1
ATOM 681 O O . SER A 1 87 ? 121.010 56.819 12.187 1.00 44.41 2226 SER A O 1
ATOM 684 N N . VAL A 1 88 ? 122.631 57.311 10.699 1.00 42.80 2227 VAL A N 1
ATOM 685 C CA . VAL A 1 88 ? 123.696 56.644 11.442 1.00 41.93 2227 VAL A CA 1
ATOM 686 C C . VAL A 1 88 ? 124.850 57.640 11.638 1.00 43.65 2227 VAL A C 1
ATOM 687 O O . VAL A 1 88 ? 125.018 58.550 10.834 1.00 44.57 2227 VAL A O 1
ATOM 699 N N . PHE A 1 90 ? 129.088 57.828 12.841 1.00 48.99 2229 PHE A N 1
ATOM 700 C CA . PHE A 1 90 ? 130.366 57.223 13.208 1.00 47.95 2229 PHE A CA 1
ATOM 701 C C . PHE A 1 90 ? 131.359 58.339 13.495 1.00 48.78 2229 PHE A C 1
ATOM 702 O O . PHE A 1 90 ? 131.308 59.415 12.893 1.00 46.78 2229 PHE A O 1
ATOM 710 N N . ASN A 1 91 ? 132.258 58.074 14.430 1.00 51.00 2230 ASN A N 1
ATOM 711 C CA . ASN A 1 91 ? 133.297 59.023 14.770 1.00 52.87 2230 ASN A CA 1
ATOM 712 C C . ASN A 1 91 ? 134.626 58.386 14.395 1.00 54.14 2230 ASN A C 1
ATOM 713 O O . ASN A 1 91 ? 134.948 57.281 14.841 1.00 52.41 2230 ASN A O 1
ATOM 718 N N . PHE A 1 92 ? 135.396 59.096 13.578 1.00 55.16 2231 PHE A N 1
ATOM 719 C CA . PHE A 1 92 ? 136.680 58.599 13.125 1.00 55.11 2231 PHE A CA 1
ATOM 720 C C . PHE A 1 92 ? 137.839 59.219 13.897 1.00 56.59 2231 PHE A C 1
ATOM 721 O O . PHE A 1 92 ? 137.639 60.121 14.714 1.00 56.03 2231 PHE A O 1
ATOM 729 N N . PRO A 1 93 ? 139.068 58.726 13.658 1.00 58.51 2232 PRO A N 1
ATOM 730 C CA . PRO A 1 93 ? 140.290 59.210 14.319 1.00 58.79 2232 PRO A CA 1
ATOM 731 C C . PRO A 1 93 ? 140.695 60.658 13.998 1.00 58.99 2232 PRO A C 1
ATOM 732 O O . PRO A 1 93 ? 141.145 61.393 14.878 1.00 59.33 2232 PRO A O 1
ATOM 736 N N . ASP A 1 94 ? 140.534 61.064 12.746 1.00 58.55 2233 ASP A N 1
ATOM 737 C CA . ASP A 1 94 ? 140.910 62.408 12.339 1.00 59.19 2233 ASP A CA 1
ATOM 738 C C . ASP A 1 94 ? 140.031 62.951 11.221 1.00 60.01 2233 ASP A C 1
ATOM 739 O O . ASP A 1 94 ? 139.466 62.193 10.428 1.00 59.98 2233 ASP A O 1
ATOM 744 N N . GLN A 1 95 ? 139.946 64.276 11.146 1.00 60.28 2234 GLN A N 1
ATOM 745 C CA . GLN A 1 95 ? 139.146 64.934 10.122 1.00 60.14 2234 GLN A CA 1
ATOM 746 C C . GLN A 1 95 ? 139.633 64.438 8.766 1.00 59.72 2234 GLN A C 1
ATOM 747 O O . GLN A 1 95 ? 138.892 64.423 7.772 1.00 58.48 2234 GLN A O 1
ATOM 753 N N . ALA A 1 96 ? 140.893 64.018 8.739 1.00 59.48 2235 ALA A N 1
ATOM 754 C CA . ALA A 1 96 ? 141.494 63.524 7.515 1.00 58.66 2235 ALA A CA 1
ATOM 755 C C . ALA A 1 96 ? 140.753 62.296 7.000 1.00 58.59 2235 ALA A C 1
ATOM 756 O O . ALA A 1 96 ? 140.465 62.202 5.804 1.00 59.87 2235 ALA A O 1
ATOM 758 N N . THR A 1 97 ? 140.443 61.361 7.903 1.00 57.10 2236 THR A N 1
ATOM 759 C CA . THR A 1 97 ? 139.724 60.128 7.540 1.00 54.29 2236 THR A CA 1
ATOM 760 C C . THR A 1 97 ? 138.314 60.472 7.077 1.00 53.80 2236 THR A C 1
ATOM 761 O O . THR A 1 97 ? 137.816 59.933 6.086 1.00 53.10 2236 THR A O 1
ATOM 765 N N . VAL A 1 98 ? 137.676 61.373 7.813 1.00 52.49 2237 VAL A N 1
ATOM 766 C CA . VAL A 1 98 ? 136.346 61.821 7.465 1.00 51.75 2237 VAL A CA 1
ATOM 767 C C . VAL A 1 98 ? 136.327 62.123 5.973 1.00 53.13 2237 VAL A C 1
ATOM 768 O O . VAL A 1 98 ? 135.536 61.543 5.222 1.00 53.17 2237 VAL A O 1
ATOM 772 N N . LYS A 1 99 ? 137.220 63.019 5.549 1.00 54.41 2238 LYS A N 1
ATOM 773 C CA . LYS A 1 99 ? 137.310 63.429 4.143 1.00 55.82 2238 LYS A CA 1
ATOM 774 C C . LYS A 1 99 ? 137.388 62.244 3.183 1.00 54.76 2238 LYS A C 1
ATOM 775 O O . LYS A 1 99 ? 136.735 62.238 2.136 1.00 52.69 2238 LYS A O 1
ATOM 781 N N . LYS A 1 100 ? 138.190 61.245 3.532 1.00 55.00 2239 LYS A N 1
ATOM 782 C CA . LYS A 1 100 ? 138.312 60.073 2.680 1.00 56.72 2239 LYS A CA 1
ATOM 783 C C . LYS A 1 100 ? 136.923 59.447 2.574 1.00 55.97 2239 LYS A C 1
ATOM 784 O O . LYS A 1 100 ? 136.429 59.191 1.474 1.00 55.78 2239 LYS A O 1
ATOM 790 N N . VAL A 1 101 ? 136.295 59.228 3.729 1.00 55.23 2240 VAL A N 1
ATOM 791 C CA . VAL A 1 101 ? 134.950 58.659 3.803 1.00 53.40 2240 VAL A CA 1
ATOM 792 C C . VAL A 1 101 ? 133.970 59.477 2.966 1.00 53.80 2240 VAL A C 1
ATOM 793 O O . VAL A 1 101 ? 133.245 58.937 2.124 1.00 53.77 2240 VAL A O 1
ATOM 797 N N . VAL A 1 102 ? 133.948 60.784 3.193 1.00 52.86 2241 VAL A N 1
ATOM 798 C CA . VAL A 1 102 ? 133.056 61.640 2.431 1.00 53.82 2241 VAL A CA 1
ATOM 799 C C . VAL A 1 102 ? 133.276 61.502 0.929 1.00 56.03 2241 VAL A C 1
ATOM 800 O O . VAL A 1 102 ? 132.321 61.452 0.152 1.00 56.26 2241 VAL A O 1
ATOM 804 N N . TYR A 1 103 ? 134.536 61.441 0.510 1.00 58.87 2242 TYR A N 1
ATOM 805 C CA . TYR A 1 103 ? 134.817 61.328 -0.917 1.00 60.19 2242 TYR A CA 1
ATOM 806 C C . TYR A 1 103 ? 134.637 59.926 -1.480 1.00 60.13 2242 TYR A C 1
ATOM 807 O O . TYR A 1 103 ? 134.611 59.737 -2.696 1.00 61.03 2242 TYR A O 1
ATOM 816 N N . SER A 1 104 ? 134.494 58.944 -0.601 1.00 58.73 2243 SER A N 1
ATOM 817 C CA . SER A 1 104 ? 134.297 57.583 -1.060 1.00 57.95 2243 SER A CA 1
ATOM 818 C C . SER A 1 104 ? 132.808 57.237 -0.970 1.00 56.25 2243 SER A C 1
ATOM 819 O O . SER A 1 104 ? 132.416 56.102 -1.211 1.00 55.79 2243 SER A O 1
ATOM 822 N N . LEU A 1 105 ? 131.991 58.227 -0.615 1.00 54.53 2244 LEU A N 1
ATOM 823 C CA . LEU A 1 105 ? 130.545 58.051 -0.489 1.00 52.67 2244 LEU A CA 1
ATOM 824 C C . LEU A 1 105 ? 129.828 58.810 -1.610 1.00 52.14 2244 LEU A C 1
ATOM 825 O O . LEU A 1 105 ? 130.416 59.692 -2.233 1.00 52.28 2244 LEU A O 1
ATOM 830 N N . PRO A 1 106 ? 128.553 58.474 -1.884 1.00 51.71 2245 PRO A N 1
ATOM 831 C CA . PRO A 1 106 ? 127.781 59.141 -2.943 1.00 51.80 2245 PRO A CA 1
ATOM 832 C C . PRO A 1 106 ? 127.831 60.641 -2.766 1.00 52.58 2245 PRO A C 1
ATOM 833 O O . PRO A 1 106 ? 128.179 61.120 -1.694 1.00 52.92 2245 PRO A O 1
ATOM 837 N N . ARG A 1 107 ? 127.480 61.389 -3.802 1.00 54.21 2246 ARG A N 1
ATOM 838 C CA . ARG A 1 107 ? 127.528 62.839 -3.684 1.00 57.46 2246 ARG A CA 1
ATOM 839 C C . ARG A 1 107 ? 126.183 63.444 -3.299 1.00 58.61 2246 ARG A C 1
ATOM 840 O O . ARG A 1 107 ? 125.721 64.412 -3.914 1.00 59.01 2246 ARG A O 1
ATOM 848 N N . VAL A 1 108 ? 125.565 62.872 -2.267 1.00 58.94 2247 VAL A N 1
ATOM 849 C CA . VAL A 1 108 ? 124.261 63.334 -1.791 1.00 58.55 2247 VAL A CA 1
ATOM 850 C C . VAL A 1 108 ? 124.350 64.723 -1.171 1.00 58.18 2247 VAL A C 1
ATOM 851 O O . VAL A 1 108 ? 123.341 65.414 -1.004 1.00 58.13 2247 VAL A O 1
ATOM 855 N N . GLY A 1 109 ? 125.567 65.129 -0.838 1.00 56.95 2248 GLY A N 1
ATOM 856 C CA . GLY A 1 109 ? 125.743 66.420 -0.219 1.00 55.17 2248 GLY A CA 1
ATOM 857 C C . GLY A 1 109 ? 125.093 66.406 1.149 1.00 54.67 2248 GLY A C 1
ATOM 858 O O . GLY A 1 109 ? 125.177 65.433 1.908 1.00 53.10 2248 GLY A O 1
ATOM 859 N N . VAL A 1 110 ? 124.404 67.490 1.459 1.00 55.00 2249 VAL A N 1
ATOM 860 C CA . VAL A 1 110 ? 123.756 67.615 2.752 1.00 55.17 2249 VAL A CA 1
ATOM 861 C C . VAL A 1 110 ? 122.221 67.476 2.581 1.00 57.19 2249 VAL A C 1
ATOM 862 O O . VAL A 1 110 ? 121.437 67.825 3.469 1.00 57.40 2249 VAL A O 1
ATOM 866 N N . GLY A 1 111 ? 121.809 66.940 1.435 1.00 57.70 2250 GLY A N 1
ATOM 867 C CA . GLY A 1 111 ? 120.398 66.783 1.159 1.00 57.94 2250 GLY A CA 1
ATOM 868 C C . GLY A 1 111 ? 119.962 67.693 0.022 1.00 59.51 2250 GLY A C 1
ATOM 869 O O . GLY A 1 111 ? 120.736 67.952 -0.899 1.00 60.55 2250 GLY A O 1
ATOM 870 N N . THR A 1 112 ? 118.732 68.197 0.090 1.00 60.01 2251 THR A N 1
ATOM 871 C CA . THR A 1 112 ? 118.198 69.068 -0.952 1.00 60.56 2251 THR A CA 1
ATOM 872 C C . THR A 1 112 ? 117.148 70.031 -0.423 1.00 61.23 2251 THR A C 1
ATOM 873 O O . THR A 1 112 ? 116.818 71.026 -1.068 1.00 63.47 2251 THR A O 1
ATOM 877 N N . SER A 1 113 ? 116.625 69.738 0.757 1.00 60.15 2252 SER A N 1
ATOM 878 C CA . SER A 1 113 ? 115.590 70.571 1.350 1.00 59.89 2252 SER A CA 1
ATOM 879 C C . SER A 1 113 ? 116.055 71.924 1.852 1.00 58.70 2252 SER A C 1
ATOM 880 O O . SER A 1 113 ? 115.263 72.862 1.952 1.00 57.84 2252 SER A O 1
ATOM 883 N N . TYR A 1 114 ? 117.340 72.021 2.170 1.00 58.90 2253 TYR A N 1
ATOM 884 C CA . TYR A 1 114 ? 117.912 73.260 2.692 1.00 58.61 2253 TYR A CA 1
ATOM 885 C C . TYR A 1 114 ? 118.250 74.260 1.593 1.00 59.19 2253 TYR A C 1
ATOM 886 O O . TYR A 1 114 ? 118.444 75.446 1.859 1.00 58.90 2253 TYR A O 1
ATOM 895 N N . GLY A 1 115 ? 118.307 73.782 0.357 1.00 59.07 2254 GLY A N 1
ATOM 896 C CA . GLY A 1 115 ? 118.627 74.676 -0.733 1.00 59.67 2254 GLY A CA 1
ATOM 897 C C . GLY A 1 115 ? 120.124 74.842 -0.907 1.00 60.68 2254 GLY A C 1
ATOM 898 O O . GLY A 1 115 ? 120.593 75.857 -1.418 1.00 60.99 2254 GLY A O 1
ATOM 899 N N . LEU A 1 116 ? 120.878 73.847 -0.458 1.00 60.91 2255 LEU A N 1
ATOM 900 C CA . LEU A 1 116 ? 122.324 73.862 -0.591 1.00 60.78 2255 LEU A CA 1
ATOM 901 C C . LEU A 1 116 ? 122.661 72.867 -1.705 1.00 61.75 2255 LEU A C 1
ATOM 902 O O . LEU A 1 116 ? 121.980 71.848 -1.877 1.00 62.37 2255 LEU A O 1
ATOM 907 N N . PRO A 1 117 ? 123.714 73.156 -2.483 1.00 62.50 2256 PRO A N 1
ATOM 908 C CA . PRO A 1 117 ? 124.174 72.320 -3.597 1.00 62.62 2256 PRO A CA 1
ATOM 909 C C . PRO A 1 117 ? 124.548 70.911 -3.169 1.00 62.89 2256 PRO A C 1
ATOM 910 O O . PRO A 1 117 ? 125.082 70.704 -2.085 1.00 63.40 2256 PRO A O 1
ATOM 914 N N . GLN A 1 118 ? 124.282 69.930 -4.013 1.00 63.08 2257 GLN A N 1
ATOM 915 C CA . GLN A 1 118 ? 124.651 68.586 -3.626 1.00 64.41 2257 GLN A CA 1
ATOM 916 C C . GLN A 1 118 ? 126.091 68.276 -3.997 1.00 64.28 2257 GLN A C 1
ATOM 917 O O . GLN A 1 118 ? 126.356 67.597 -4.991 1.00 65.13 2257 GLN A O 1
ATOM 923 N N . ALA A 1 119 ? 127.018 68.774 -3.178 1.00 62.91 2258 ALA A N 1
ATOM 924 C CA . ALA A 1 119 ? 128.454 68.584 -3.398 1.00 60.98 2258 ALA A CA 1
ATOM 925 C C . ALA A 1 119 ? 129.191 68.104 -2.141 1.00 59.68 2258 ALA A C 1
ATOM 926 O O . ALA A 1 119 ? 128.848 68.497 -1.030 1.00 60.57 2258 ALA A O 1
ATOM 928 N N . ARG A 1 120 ? 130.214 67.272 -2.310 1.00 58.13 2259 ARG A N 1
ATOM 929 C CA . ARG A 1 120 ? 130.962 66.784 -1.157 1.00 56.86 2259 ARG A CA 1
ATOM 930 C C . ARG A 1 120 ? 131.508 67.945 -0.337 1.00 56.06 2259 ARG A C 1
ATOM 931 O O . ARG A 1 120 ? 131.765 67.805 0.857 1.00 54.76 2259 ARG A O 1
ATOM 939 N N . ARG A 1 121 ? 131.690 69.090 -0.986 1.00 56.99 2260 ARG A N 1
ATOM 940 C CA . ARG A 1 121 ? 132.206 70.275 -0.309 1.00 58.42 2260 ARG A CA 1
ATOM 941 C C . ARG A 1 121 ? 131.276 70.707 0.820 1.00 58.00 2260 ARG A C 1
ATOM 942 O O . ARG A 1 121 ? 131.725 71.094 1.908 1.00 57.20 2260 ARG A O 1
ATOM 950 N N . ILE A 1 122 ? 129.977 70.657 0.534 1.00 56.70 2261 ILE A N 1
ATOM 951 C CA . ILE A 1 122 ? 128.956 71.027 1.504 1.00 55.66 2261 ILE A CA 1
ATOM 952 C C . ILE A 1 122 ? 129.038 70.088 2.705 1.00 54.54 2261 ILE A C 1
ATOM 953 O O . ILE A 1 122 ? 129.117 70.535 3.854 1.00 54.85 2261 ILE A O 1
ATOM 958 N N . SER A 1 123 ? 129.027 68.787 2.437 1.00 51.37 2262 SER A N 1
ATOM 959 C CA . SER A 1 123 ? 129.120 67.824 3.516 1.00 49.65 2262 SER A CA 1
ATOM 960 C C . SER A 1 123 ? 130.245 68.193 4.466 1.00 49.12 2262 SER A C 1
ATOM 961 O O . SER A 1 123 ? 130.115 68.042 5.680 1.00 50.64 2262 SER A O 1
ATOM 964 N N . LEU A 1 124 ? 131.349 68.701 3.934 1.00 47.27 2263 LEU A N 1
ATOM 965 C CA . LEU A 1 124 ? 132.481 69.055 4.790 1.00 44.82 2263 LEU A CA 1
ATOM 966 C C . LEU A 1 124 ? 132.429 70.479 5.289 1.00 43.86 2263 LEU A C 1
ATOM 967 O O . LEU A 1 124 ? 133.082 70.820 6.283 1.00 42.16 2263 LEU A O 1
ATOM 972 N N . ALA A 1 125 ? 131.649 71.304 4.597 1.00 43.12 2264 ALA A N 1
ATOM 973 C CA . ALA A 1 125 ? 131.516 72.717 4.947 1.00 44.43 2264 ALA A CA 1
ATOM 974 C C . ALA A 1 125 ? 131.345 73.007 6.445 1.00 45.30 2264 ALA A C 1
ATOM 975 O O . ALA A 1 125 ? 131.119 72.112 7.259 1.00 46.34 2264 ALA A O 1
ATOM 977 N N . THR A 1 126 ? 131.457 74.267 6.821 1.00 45.63 2265 THR A N 1
ATOM 978 C CA . THR A 1 126 ? 131.327 74.587 8.231 1.00 46.42 2265 THR A CA 1
ATOM 979 C C . THR A 1 126 ? 129.918 75.019 8.557 1.00 46.04 2265 THR A C 1
ATOM 980 O O . THR A 1 126 ? 129.139 75.337 7.664 1.00 46.27 2265 THR A O 1
ATOM 984 N N . PRO A 1 127 ? 129.573 75.027 9.849 1.00 45.71 2266 PRO A N 1
ATOM 985 C CA . PRO A 1 127 ? 128.239 75.440 10.258 1.00 46.55 2266 PRO A CA 1
ATOM 986 C C . PRO A 1 127 ? 127.903 76.838 9.762 1.00 48.65 2266 PRO A C 1
ATOM 987 O O . PRO A 1 127 ? 126.833 77.057 9.181 1.00 50.07 2266 PRO A O 1
ATOM 991 N N . ARG A 1 128 ? 128.801 77.797 9.968 1.00 50.49 2267 ARG A N 1
ATOM 992 C CA . ARG A 1 128 ? 128.501 79.166 9.521 1.00 51.21 2267 ARG A CA 1
ATOM 993 C C . ARG A 1 128 ? 128.328 79.226 8.019 1.00 49.40 2267 ARG A C 1
ATOM 994 O O . ARG A 1 128 ? 127.538 80.025 7.508 1.00 47.53 2267 ARG A O 1
ATOM 1002 N N . GLN A 1 129 ? 129.074 78.386 7.313 1.00 48.57 2268 GLN A N 1
ATOM 1003 C CA . GLN A 1 129 ? 128.960 78.362 5.867 1.00 50.20 2268 GLN A CA 1
ATOM 1004 C C . GLN A 1 129 ? 127.580 77.867 5.476 1.00 48.99 2268 GLN A C 1
ATOM 1005 O O . GLN A 1 129 ? 126.831 78.581 4.802 1.00 49.20 2268 GLN A O 1
ATOM 1011 N N . LEU A 1 130 ? 127.251 76.652 5.916 1.00 47.48 2269 LEU A N 1
ATOM 1012 C CA . LEU A 1 130 ? 125.952 76.042 5.649 1.00 45.30 2269 LEU A CA 1
ATOM 1013 C C . LEU A 1 130 ? 124.831 77.027 5.875 1.00 45.03 2269 LEU A C 1
ATOM 1014 O O . LEU A 1 130 ? 123.960 77.185 5.020 1.00 44.90 2269 LEU A O 1
ATOM 1019 N N . TYR A 1 131 ? 124.836 77.683 7.031 1.00 44.20 2270 TYR A N 1
ATOM 1020 C CA . TYR A 1 131 ? 123.783 78.645 7.311 1.00 46.77 2270 TYR A CA 1
ATOM 1021 C C . TYR A 1 131 ? 123.723 79.668 6.203 1.00 49.62 2270 TYR A C 1
ATOM 1022 O O . TYR A 1 131 ? 122.691 79.824 5.559 1.00 50.86 2270 TYR A O 1
ATOM 1031 N N . LYS A 1 132 ? 124.848 80.352 5.994 1.00 53.36 2271 LYS A N 1
ATOM 1032 C CA . LYS A 1 132 ? 125.006 81.396 4.978 1.00 55.33 2271 LYS A CA 1
ATOM 1033 C C . LYS A 1 132 ? 124.460 81.001 3.608 1.00 55.33 2271 LYS A C 1
ATOM 1034 O O . LYS A 1 132 ? 123.684 81.733 3.006 1.00 54.61 2271 LYS A O 1
ATOM 1040 N N . SER A 1 133 ? 124.856 79.838 3.118 1.00 56.15 2272 SER A N 1
ATOM 1041 C CA . SER A 1 133 ? 124.412 79.408 1.804 1.00 58.27 2272 SER A CA 1
ATOM 1042 C C . SER A 1 1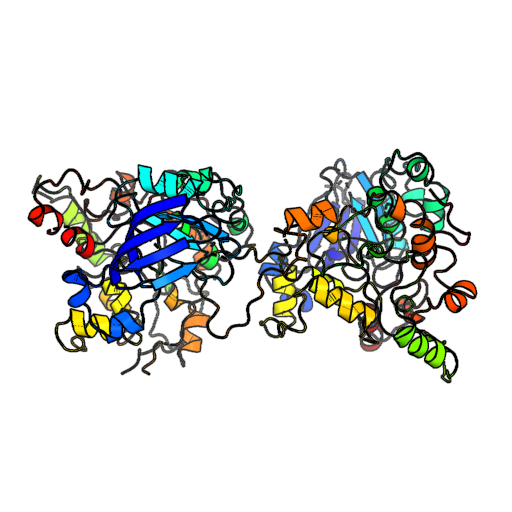33 ? 123.042 78.732 1.715 1.00 57.92 2272 SER A C 1
ATOM 1043 O O . SER A 1 133 ? 122.713 78.146 0.688 1.00 57.93 2272 SER A O 1
ATOM 1046 N N . SER A 1 134 ? 122.233 78.820 2.764 1.00 58.34 2273 SER A N 1
ATOM 1047 C CA . SER A 1 134 ? 120.912 78.186 2.754 1.00 57.84 2273 SER A CA 1
ATOM 1048 C C . SER A 1 134 ? 119.756 79.170 2.521 1.00 57.35 2273 SER A C 1
ATOM 1049 O O . SER A 1 134 ? 119.887 80.364 2.776 1.00 58.70 2273 SER A O 1
ATOM 1052 N N . ASN A 1 135 ? 118.620 78.673 2.044 1.00 56.28 2274 ASN A N 1
ATOM 1053 C CA . ASN A 1 135 ? 117.467 79.545 1.807 1.00 56.57 2274 ASN A CA 1
ATOM 1054 C C . ASN A 1 135 ? 116.424 79.420 2.905 1.00 56.14 2274 ASN A C 1
ATOM 1055 O O . ASN A 1 135 ? 115.414 80.117 2.889 1.00 55.37 2274 ASN A O 1
ATOM 1068 N N . THR A 1 137 ? 116.236 80.421 5.989 1.00 53.10 2276 THR A N 1
ATOM 1069 C CA . THR A 1 137 ? 115.886 81.618 6.752 1.00 50.70 2276 THR A CA 1
ATOM 1070 C C . THR A 1 137 ? 114.811 82.425 6.045 1.00 50.25 2276 THR A C 1
ATOM 1071 O O . THR A 1 137 ? 113.936 83.002 6.695 1.00 47.61 2276 THR A O 1
ATOM 1075 N N . GLN A 1 138 ? 114.884 82.460 4.715 1.00 51.93 2277 GLN A N 1
ATOM 1076 C CA . GLN A 1 138 ? 113.908 83.192 3.903 1.00 54.96 2277 GLN A CA 1
ATOM 1077 C C . GLN A 1 138 ? 112.574 82.463 3.971 1.00 54.79 2277 GLN A C 1
ATOM 1078 O O . GLN A 1 138 ? 111.577 83.031 4.416 1.00 55.06 2277 GLN A O 1
ATOM 1084 N N . ARG A 1 139 ? 112.573 81.206 3.523 1.00 54.46 2278 ARG A N 1
ATOM 1085 C CA . ARG A 1 139 ? 111.374 80.363 3.533 1.00 54.20 2278 ARG A CA 1
ATOM 1086 C C . ARG A 1 139 ? 110.733 80.392 4.915 1.00 54.66 2278 ARG A C 1
ATOM 1087 O O . ARG A 1 139 ? 109.506 80.422 5.044 1.00 55.15 2278 ARG A O 1
ATOM 1095 N N . TRP A 1 140 ? 111.565 80.389 5.951 1.00 53.98 227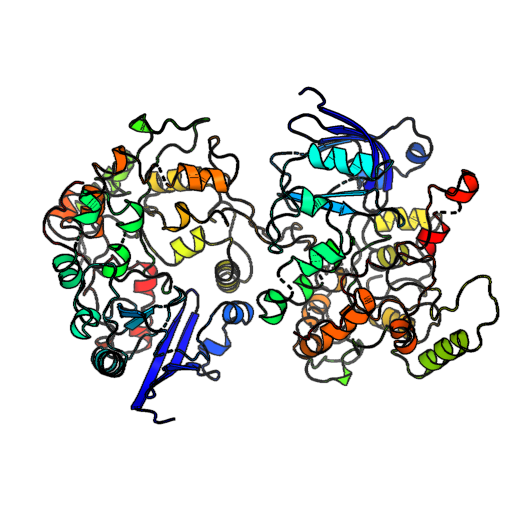9 TRP A N 1
ATOM 1096 C CA . TRP A 1 140 ? 111.037 80.451 7.295 1.00 54.46 2279 TRP A CA 1
ATOM 1097 C C . TRP A 1 140 ? 110.240 81.754 7.392 1.00 54.81 2279 TRP A C 1
ATOM 1098 O O . TRP A 1 140 ? 109.066 81.745 7.741 1.00 54.67 2279 TRP A O 1
ATOM 1109 N N . GLN A 1 141 ? 110.866 82.873 7.047 1.00 57.04 2280 GLN A N 1
ATOM 1110 C CA . GLN A 1 141 ? 110.183 84.166 7.116 1.00 58.94 2280 GLN A CA 1
ATOM 1111 C C . GLN A 1 141 ? 108.928 84.177 6.258 1.00 59.55 2280 GLN A C 1
ATOM 1112 O O . GLN A 1 141 ? 107.866 84.638 6.687 1.00 60.56 2280 GLN A O 1
ATOM 1118 N N . ARG A 1 142 ? 109.070 83.655 5.046 1.00 59.09 2281 ARG A N 1
ATOM 1119 C CA . ARG A 1 142 ? 107.995 83.595 4.070 1.00 59.14 2281 ARG A CA 1
ATOM 1120 C C . ARG A 1 142 ? 106.942 82.557 4.464 1.00 58.82 2281 ARG A C 1
ATOM 1121 O O . ARG A 1 142 ? 106.044 82.252 3.682 1.00 59.95 2281 ARG A O 1
ATOM 1129 N N . ARG A 1 143 ? 107.078 81.999 5.665 1.00 57.17 2282 ARG A N 1
ATOM 1130 C CA . ARG A 1 143 ? 106.133 81.016 6.197 1.00 55.29 2282 ARG A CA 1
ATOM 1131 C C . ARG A 1 143 ? 106.038 79.682 5.464 1.00 54.81 2282 ARG A C 1
ATOM 1132 O O . ARG A 1 143 ? 105.161 78.874 5.765 1.00 54.48 2282 ARG A O 1
ATOM 1140 N N . GLU A 1 144 ? 106.911 79.435 4.496 1.00 55.07 2283 GLU A N 1
ATOM 1141 C CA . GLU A 1 144 ? 106.864 78.150 3.793 1.00 55.12 2283 GLU A CA 1
ATOM 1142 C C . GLU A 1 144 ? 107.377 77.051 4.742 1.00 54.09 2283 GLU A C 1
ATOM 1143 O O . GLU A 1 144 ? 107.163 75.856 4.519 1.00 53.07 2283 GLU A O 1
ATOM 1149 N N . ILE A 1 145 ? 108.055 77.482 5.802 1.00 52.41 2284 ILE A N 1
ATOM 1150 C CA . ILE A 1 145 ? 108.621 76.594 6.806 1.00 50.74 2284 ILE A CA 1
ATOM 1151 C C . ILE A 1 145 ? 108.060 76.973 8.177 1.00 50.47 2284 ILE A C 1
ATOM 1152 O O . ILE A 1 145 ? 107.885 78.161 8.476 1.00 48.70 2284 ILE A O 1
ATOM 1157 N N . SER A 1 146 ? 107.776 75.975 9.012 1.00 48.76 2285 SER A N 1
ATOM 1158 C CA . SER A 1 146 ? 107.230 76.264 10.335 1.00 47.05 2285 SER A CA 1
ATOM 1159 C C . SER A 1 146 ? 108.342 76.501 11.339 1.00 46.83 2285 SER A C 1
ATOM 1160 O O . SER A 1 146 ? 109.503 76.129 11.112 1.00 45.91 2285 SER A O 1
ATOM 1163 N N . ASN A 1 147 ? 107.980 77.123 12.455 1.00 45.31 2286 ASN A N 1
ATOM 1164 C CA . ASN A 1 147 ? 108.948 77.387 13.496 1.00 43.73 2286 ASN A CA 1
ATOM 1165 C C . ASN A 1 147 ? 109.610 76.082 13.887 1.00 43.38 2286 ASN A C 1
ATOM 1166 O O . ASN A 1 147 ? 110.825 76.032 14.103 1.00 43.84 2286 ASN A O 1
ATOM 1171 N N . PHE A 1 148 ? 108.826 75.014 13.969 1.00 41.27 2287 PHE A N 1
ATOM 1172 C CA . PHE A 1 148 ? 109.416 73.739 14.331 1.00 41.16 2287 PHE A CA 1
ATOM 1173 C C . PHE A 1 148 ? 110.450 73.314 13.273 1.00 41.87 2287 PHE A C 1
ATOM 1174 O O . PHE A 1 148 ? 111.593 73.011 13.608 1.00 42.13 2287 PHE A O 1
ATOM 1182 N N . GLU A 1 149 ? 110.066 73.311 12.001 1.00 42.97 2288 GLU A N 1
ATOM 1183 C CA . GLU A 1 149 ? 110.995 72.915 10.953 1.00 44.33 2288 GLU A CA 1
ATOM 1184 C C . GLU A 1 149 ? 112.224 73.796 10.937 1.00 42.13 2288 GLU A C 1
ATOM 1185 O O . GLU A 1 149 ? 113.320 73.310 10.728 1.00 42.02 2288 GLU A O 1
ATOM 1191 N N . TYR A 1 150 ? 112.052 75.092 11.140 1.00 40.65 2289 TYR A N 1
ATOM 1192 C CA . TYR A 1 150 ? 113.211 75.957 11.135 1.00 40.99 2289 TYR A CA 1
ATOM 1193 C C . TYR A 1 150 ? 114.151 75.622 12.301 1.00 40.47 2289 TYR A C 1
ATOM 1194 O O . TYR A 1 150 ? 115.340 75.409 12.081 1.00 40.35 2289 TYR A O 1
ATOM 1203 N N . LEU A 1 151 ? 113.633 75.557 13.529 1.00 39.68 2290 LEU A N 1
ATOM 1204 C CA . LEU A 1 151 ? 114.476 75.220 14.679 1.00 39.20 2290 LEU A CA 1
ATOM 1205 C C . LEU A 1 151 ? 115.194 73.886 14.465 1.00 40.17 2290 LEU A C 1
ATOM 1206 O O . LEU A 1 151 ? 116.269 73.659 15.011 1.00 40.02 2290 LEU A O 1
ATOM 1219 N N . PHE A 1 153 ? 116.202 72.832 11.523 1.00 42.02 2292 PHE A N 1
ATOM 1220 C CA . PHE A 1 153 ? 117.209 73.101 10.525 1.00 42.10 2292 PHE A CA 1
ATOM 1221 C C . PHE A 1 153 ? 118.443 73.638 11.254 1.00 42.37 2292 PHE A C 1
ATOM 1222 O O . PHE A 1 153 ? 119.539 73.094 11.125 1.00 41.80 2292 PHE A O 1
ATOM 1230 N N . LEU A 1 154 ? 118.244 74.700 12.033 1.00 40.69 2293 LEU A N 1
ATOM 1231 C CA . LEU A 1 154 ? 119.330 75.303 12.782 1.00 39.11 2293 LEU A CA 1
ATOM 1232 C C . LEU A 1 154 ? 120.060 74.243 13.596 1.00 38.50 2293 LEU A C 1
ATOM 1233 O O . LEU A 1 154 ? 121.277 74.108 13.491 1.00 38.86 2293 LEU A O 1
ATOM 1238 N N . ASN A 1 155 ? 119.324 73.473 14.390 1.00 37.18 2294 ASN A N 1
ATOM 1239 C CA . ASN A 1 155 ? 119.954 72.437 15.205 1.00 36.83 2294 ASN A CA 1
ATOM 1240 C C . ASN A 1 155 ? 120.768 71.438 14.365 1.00 37.69 2294 ASN A C 1
ATOM 1241 O O . ASN A 1 155 ? 121.860 71.035 14.759 1.00 38.11 2294 ASN A O 1
ATOM 1246 N N . THR A 1 156 ? 120.253 71.043 13.205 1.00 38.46 2295 THR A N 1
ATOM 1247 C CA . THR A 1 156 ? 120.960 70.055 12.385 1.00 38.95 2295 THR A CA 1
ATOM 1248 C C . THR A 1 156 ? 122.288 70.584 11.843 1.00 39.34 2295 THR A C 1
ATOM 1249 O O . THR A 1 156 ? 123.297 69.875 11.812 1.00 37.99 2295 THR A O 1
ATOM 1253 N N . ILE A 1 157 ? 122.249 71.834 11.405 1.00 39.77 2296 ILE A N 1
ATOM 1254 C CA . ILE A 1 157 ? 123.388 72.536 10.863 1.00 40.23 2296 ILE A CA 1
ATOM 1255 C C . ILE A 1 157 ? 124.381 72.828 11.994 1.00 39.77 2296 ILE A C 1
ATOM 1256 O O . ILE A 1 157 ? 125.597 72.698 11.816 1.00 40.22 2296 ILE A O 1
ATOM 1261 N N . ALA A 1 158 ? 123.871 73.200 13.164 1.00 37.98 2297 ALA A N 1
ATOM 1262 C CA . ALA A 1 158 ? 124.742 73.484 14.297 1.00 38.06 2297 ALA A CA 1
ATOM 1263 C C . ALA A 1 158 ? 125.428 72.197 14.768 1.00 38.43 2297 ALA A C 1
ATOM 1264 O O . ALA A 1 158 ? 126.237 72.203 15.706 1.00 39.88 2297 ALA A O 1
ATOM 1266 N N . GLY A 1 159 ? 125.089 71.093 14.109 1.00 38.36 2298 GLY A N 1
ATOM 1267 C CA . GLY A 1 159 ? 125.688 69.809 14.425 1.00 38.42 2298 GLY A CA 1
ATOM 1268 C C . GLY A 1 159 ? 124.995 68.986 15.486 1.00 38.84 2298 GLY A C 1
ATOM 1269 O O . GLY A 1 159 ? 125.510 67.952 15.912 1.00 38.12 2298 GLY A O 1
ATOM 1270 N N . ARG A 1 160 ? 123.832 69.439 15.930 1.00 40.01 2299 ARG A N 1
ATOM 1271 C CA . ARG A 1 160 ? 123.083 68.696 16.935 1.00 41.82 2299 ARG A CA 1
ATOM 1272 C C . ARG A 1 160 ? 122.518 67.415 16.286 1.00 43.26 2299 ARG A C 1
ATOM 1273 O O . ARG A 1 160 ? 122.259 67.387 15.080 1.00 43.19 2299 ARG A O 1
ATOM 1281 N N . THR A 1 161 ? 122.324 66.360 17.075 1.00 43.95 2300 THR A N 1
ATOM 1282 C CA . THR A 1 161 ? 121.823 65.106 16.524 1.00 44.15 2300 THR A CA 1
ATOM 1283 C C . THR A 1 161 ? 121.162 64.152 17.521 1.00 43.53 2300 THR A C 1
ATOM 1284 O O . THR A 1 161 ? 121.504 64.130 18.702 1.00 44.49 2300 THR A O 1
ATOM 1288 N N . TYR A 1 162 ? 120.217 63.354 17.031 1.00 41.10 2301 TYR A N 1
ATOM 1289 C CA . TYR A 1 162 ? 119.538 62.393 17.881 1.00 37.38 2301 TYR A CA 1
ATOM 1290 C C . TYR A 1 162 ? 120.480 61.232 18.206 1.00 38.40 2301 TYR A C 1
ATOM 1291 O O . TYR A 1 162 ? 120.216 60.427 19.098 1.00 39.41 2301 TYR A O 1
ATOM 1300 N N . ASN A 1 163 ? 121.589 61.126 17.495 1.00 37.31 2302 ASN A N 1
ATOM 1301 C CA . ASN A 1 163 ? 122.476 60.028 17.798 1.00 37.13 2302 ASN A CA 1
ATOM 1302 C C . ASN A 1 163 ? 123.484 60.281 18.907 1.00 38.83 2302 ASN A C 1
ATOM 1303 O O . ASN A 1 163 ? 124.191 59.358 19.303 1.00 38.91 2302 ASN A O 1
ATOM 1308 N N . ASP A 1 164 ? 123.556 61.513 19.414 1.00 39.97 2303 ASP A N 1
ATOM 1309 C CA . ASP A 1 164 ? 124.501 61.841 20.486 1.00 41.02 2303 ASP A CA 1
ATOM 1310 C C . ASP A 1 164 ? 123.812 62.681 21.538 1.00 41.12 2303 ASP A C 1
ATOM 1311 O O . ASP A 1 164 ? 123.602 63.880 21.347 1.00 41.26 2303 ASP A O 1
ATOM 1316 N N . LEU A 1 165 ? 123.477 62.052 22.657 1.00 41.64 2304 LEU A N 1
ATOM 1317 C CA . LEU A 1 165 ? 122.799 62.747 23.730 1.00 43.42 2304 LEU A CA 1
ATOM 1318 C C . LEU A 1 165 ? 123.616 63.929 24.283 1.00 45.65 2304 LEU A C 1
ATOM 1319 O O . LEU A 1 165 ? 123.093 64.786 25.005 1.00 47.80 2304 LEU A O 1
ATOM 1324 N N . ASN A 1 166 ? 124.893 63.988 23.927 1.00 45.23 2305 ASN A N 1
ATOM 1325 C CA . ASN A 1 166 ? 125.730 65.089 24.363 1.00 44.87 2305 ASN A CA 1
ATOM 1326 C C . ASN A 1 166 ? 125.596 66.275 23.417 1.00 45.04 2305 ASN A C 1
ATOM 1327 O O . ASN A 1 166 ? 126.113 67.353 23.689 1.00 46.69 2305 ASN A O 1
ATOM 1332 N N . GLN A 1 167 ? 124.896 66.083 22.308 1.00 43.26 2306 GLN A N 1
ATOM 1333 C CA . GLN A 1 167 ? 124.689 67.173 21.385 1.00 41.63 2306 GLN A CA 1
ATOM 1334 C C . GLN A 1 167 ? 123.272 67.177 20.884 1.00 42.41 2306 GLN A C 1
ATOM 1335 O O . GLN A 1 167 ? 123.003 67.575 19.752 1.00 43.28 2306 GLN A O 1
ATOM 1341 N N . TYR A 1 168 ? 122.359 66.735 21.735 1.00 42.46 2307 TYR A N 1
ATOM 1342 C CA . TYR A 1 168 ? 120.954 66.671 21.360 1.00 40.67 2307 TYR A CA 1
ATOM 1343 C C . TYR A 1 168 ? 120.453 68.013 20.842 1.00 38.42 2307 TYR A C 1
ATOM 1344 O O . TYR A 1 168 ? 121.027 69.062 21.135 1.00 34.46 2307 TYR A O 1
ATOM 1353 N N . PRO A 1 169 ? 119.386 67.986 20.030 1.00 38.60 2308 PRO A N 1
ATOM 1354 C CA . PRO A 1 169 ? 118.823 69.217 19.481 1.00 38.09 2308 PRO A CA 1
ATOM 1355 C C . PRO A 1 169 ? 118.328 70.040 20.649 1.00 38.73 2308 PRO A C 1
ATOM 1356 O O . PRO A 1 169 ? 118.096 69.516 21.735 1.00 39.54 2308 PRO A O 1
ATOM 1360 N N . VAL A 1 170 ? 118.165 71.331 20.432 1.00 39.18 2309 VAL A N 1
ATOM 1361 C CA . VAL A 1 170 ? 117.739 72.200 21.502 1.00 38.57 2309 VAL A CA 1
ATOM 1362 C C . VAL A 1 170 ? 116.535 73.028 21.099 1.00 39.15 2309 VAL A C 1
ATOM 1363 O O . VAL A 1 170 ? 116.545 73.661 20.052 1.00 40.35 2309 VAL A O 1
ATOM 1367 N N . PHE A 1 171 ? 115.488 73.002 21.917 1.00 39.10 2310 PHE A N 1
ATOM 1368 C CA . PHE A 1 171 ? 114.275 73.787 21.660 1.00 38.43 2310 PHE A CA 1
ATOM 1369 C C . PHE A 1 171 ? 113.967 74.601 22.916 1.00 38.42 2310 PHE A C 1
ATOM 1370 O O . PHE A 1 171 ? 114.243 74.180 24.047 1.00 37.82 2310 PHE A O 1
ATOM 1378 N N . PRO A 1 172 ? 113.353 75.763 22.741 1.00 37.76 2311 PRO A N 1
ATOM 1379 C CA . PRO A 1 172 ? 113.037 76.612 23.885 1.00 38.55 2311 PRO A CA 1
ATOM 1380 C C . PRO A 1 172 ? 111.734 76.321 24.595 1.00 39.76 2311 PRO A C 1
ATOM 1381 O O . PRO A 1 172 ? 110.810 75.754 24.019 1.00 39.46 2311 PRO A O 1
ATOM 1385 N N . TRP A 1 173 ? 111.661 76.706 25.863 1.00 41.07 2312 TRP A N 1
ATOM 1386 C CA . TRP A 1 173 ? 110.406 76.565 26.570 1.00 40.83 2312 TRP A CA 1
ATOM 1387 C C . TRP A 1 173 ? 109.642 77.684 25.883 1.00 41.11 2312 TRP A C 1
ATOM 1388 O O . TRP A 1 173 ? 110.211 78.739 25.629 1.00 40.51 2312 TRP A O 1
ATOM 1399 N N . VAL A 1 174 ? 108.377 77.465 25.565 1.00 43.64 2313 VAL A N 1
ATOM 1400 C CA . VAL A 1 174 ? 107.581 78.495 24.914 1.00 45.89 2313 VAL A CA 1
ATOM 1401 C C . VAL A 1 174 ? 106.515 79.036 25.875 1.00 47.32 2313 VAL A C 1
ATOM 1402 O O . VAL A 1 174 ? 106.283 80.246 25.933 1.00 46.84 2313 VAL A O 1
ATOM 1406 N N . LEU A 1 175 ? 105.883 78.130 26.628 1.00 48.17 2314 LEU A N 1
ATOM 1407 C CA . LEU A 1 175 ? 104.842 78.467 27.610 1.00 48.58 2314 LEU A CA 1
ATOM 1408 C C . LEU A 1 175 ? 105.394 78.541 29.040 1.00 51.50 2314 LEU A C 1
ATOM 1409 O O . LEU A 1 175 ? 106.361 77.849 29.366 1.00 52.88 2314 LEU A O 1
ATOM 1414 N N . THR A 1 176 ? 104.784 79.366 29.895 1.00 53.30 2315 THR A N 1
ATOM 1415 C CA . THR A 1 176 ? 105.243 79.485 31.287 1.00 54.59 2315 THR A CA 1
ATOM 1416 C C . THR A 1 176 ? 104.148 79.081 32.232 1.00 55.06 2315 THR A C 1
ATOM 1417 O O . THR A 1 176 ? 104.375 78.930 33.436 1.00 55.84 2315 THR A O 1
ATOM 1421 N N . ASN A 1 177 ? 102.955 78.917 31.682 1.00 55.38 2316 ASN A N 1
ATOM 1422 C CA . ASN A 1 177 ? 101.811 78.551 32.486 1.00 56.10 2316 ASN A CA 1
ATOM 1423 C C . ASN A 1 177 ? 101.456 77.087 32.401 1.00 55.95 2316 ASN A C 1
ATOM 1424 O O . ASN A 1 177 ? 100.969 76.596 31.384 1.00 55.26 2316 ASN A O 1
ATOM 1429 N N . TYR A 1 178 ? 101.706 76.390 33.496 1.00 56.66 2317 TYR A N 1
ATOM 1430 C CA . TYR A 1 178 ? 101.399 74.976 33.566 1.00 58.25 2317 TYR A CA 1
ATOM 1431 C C . TYR A 1 178 ? 100.623 74.706 34.843 1.00 60.36 2317 TYR A C 1
ATOM 1432 O O . TYR A 1 178 ? 100.685 73.611 35.400 1.00 60.60 2317 TYR A O 1
ATOM 1441 N N . GLU A 1 179 ? 99.889 75.717 35.300 1.00 62.76 2318 GLU A N 1
ATOM 1442 C CA . GLU A 1 179 ? 99.095 75.607 36.521 1.00 63.77 2318 GLU A CA 1
ATOM 1443 C C . GLU A 1 179 ? 97.620 75.771 36.188 1.00 63.74 2318 GLU A C 1
ATOM 1444 O O . GLU A 1 179 ? 96.787 74.979 36.607 1.00 62.40 2318 GLU A O 1
ATOM 1450 N N . SER A 1 180 ? 97.321 76.815 35.425 1.00 64.84 2319 SER A N 1
ATOM 1451 C CA . SER A 1 180 ? 95.961 77.153 35.014 1.00 67.19 2319 SER A CA 1
ATOM 1452 C C . SER A 1 180 ? 95.088 76.001 34.482 1.00 68.57 2319 SER A C 1
ATOM 1453 O O . SER A 1 180 ? 95.598 74.982 34.035 1.00 69.66 2319 SER A O 1
ATOM 1456 N N . GLU A 1 181 ? 93.766 76.175 34.542 1.00 70.95 2320 GLU A N 1
ATOM 1457 C CA . GLU A 1 181 ? 92.820 75.169 34.063 1.00 72.98 2320 GLU A CA 1
ATOM 1458 C C . GLU A 1 181 ? 92.777 75.185 32.550 1.00 73.17 2320 GLU A C 1
ATOM 1459 O O . GLU A 1 181 ? 92.717 74.141 31.906 1.00 73.99 2320 GLU A O 1
ATOM 1465 N N . GLU A 1 182 ? 92.787 76.380 31.981 1.00 73.36 2321 GLU A N 1
ATOM 1466 C CA . GLU A 1 182 ? 92.779 76.516 30.538 1.00 74.00 2321 GLU A CA 1
ATOM 1467 C C . GLU A 1 182 ? 93.971 77.342 30.127 1.00 72.65 2321 GLU A C 1
ATOM 1468 O O . GLU A 1 182 ? 94.563 78.044 30.944 1.00 72.78 2321 GLU A O 1
ATOM 1474 N N . LEU A 1 183 ? 94.324 77.263 28.854 1.00 70.96 2322 LEU A N 1
ATOM 1475 C CA . LEU A 1 183 ? 95.470 78.005 28.366 1.00 69.30 2322 LEU A CA 1
ATOM 1476 C C . LEU A 1 183 ? 95.086 78.923 27.226 1.00 68.98 2322 LEU A C 1
ATOM 1477 O O . LEU A 1 183 ? 94.822 78.466 26.118 1.00 68.34 2322 LEU A O 1
ATOM 1482 N N . ASP A 1 184 ? 95.071 80.223 27.478 1.00 68.46 2323 ASP A N 1
ATOM 1483 C CA . ASP A 1 184 ? 94.704 81.148 26.418 1.00 69.06 2323 ASP A CA 1
ATOM 1484 C C . ASP A 1 184 ? 95.918 81.565 25.568 1.00 68.56 2323 ASP A C 1
ATOM 1485 O O . ASP A 1 184 ? 96.679 82.459 25.946 1.00 68.26 2323 ASP A O 1
ATOM 1490 N N . LEU A 1 185 ? 96.078 80.918 24.411 1.00 66.72 2324 LEU A N 1
ATOM 1491 C CA . LEU A 1 185 ? 97.207 81.185 23.515 1.00 64.95 2324 LEU A CA 1
ATOM 1492 C C . LEU A 1 185 ? 97.291 82.607 22.956 1.00 65.31 2324 LEU A C 1
ATOM 1493 O O . LEU A 1 185 ? 98.115 82.898 22.084 1.00 65.05 2324 LEU A O 1
ATOM 1498 N N . THR A 1 186 ? 96.446 83.492 23.467 1.00 65.11 2325 THR A N 1
ATOM 1499 C CA . THR A 1 186 ? 96.432 84.870 23.008 1.00 64.61 2325 THR A CA 1
ATOM 1500 C C . THR A 1 186 ? 96.782 85.791 24.166 1.00 64.86 2325 THR A C 1
ATOM 1501 O O . THR A 1 186 ? 96.790 87.009 24.027 1.00 65.41 2325 THR A O 1
ATOM 1505 N N . LEU A 1 187 ? 97.076 85.206 25.316 1.00 63.96 2326 LEU A N 1
ATOM 1506 C CA . LEU A 1 187 ? 97.411 86.011 26.470 1.00 63.81 2326 LEU A CA 1
ATOM 1507 C C . LEU A 1 187 ? 98.919 85.986 26.708 1.00 63.21 2326 LEU A C 1
ATOM 1508 O O . LEU A 1 187 ? 99.453 85.024 27.264 1.00 63.03 2326 LEU A O 1
ATOM 1513 N N . PRO A 1 188 ? 99.619 87.068 26.317 1.00 62.64 2327 PRO A N 1
ATOM 1514 C CA . PRO A 1 188 ? 101.074 87.219 26.456 1.00 60.98 2327 PRO A CA 1
ATOM 1515 C C . PRO A 1 188 ? 101.687 86.577 27.691 1.00 59.93 2327 PRO A C 1
ATOM 1516 O O . PRO A 1 188 ? 102.680 85.867 27.585 1.00 60.37 2327 PRO A O 1
ATOM 1520 N N . GLY A 1 189 ? 101.088 86.829 28.853 1.00 59.43 2328 GLY A N 1
ATOM 1521 C CA . GLY A 1 189 ? 101.590 86.295 30.111 1.00 57.73 2328 GLY A CA 1
ATOM 1522 C C . GLY A 1 189 ? 101.913 84.817 30.121 1.00 58.24 2328 GLY A C 1
ATOM 1523 O O . GLY A 1 189 ? 102.751 84.368 30.900 1.00 58.76 2328 GLY A O 1
ATOM 1524 N N . ASN A 1 190 ? 101.247 84.056 29.262 1.00 58.02 2329 ASN A N 1
ATOM 1525 C CA . ASN A 1 190 ? 101.485 82.622 29.189 1.00 58.06 2329 ASN A CA 1
ATOM 1526 C C . ASN A 1 190 ? 102.760 82.226 28.439 1.00 57.38 2329 ASN A C 1
ATOM 1527 O O . ASN A 1 190 ? 103.189 81.064 28.490 1.00 56.54 2329 ASN A O 1
ATOM 1532 N N . PHE A 1 191 ? 103.368 83.183 27.748 1.00 55.09 2330 PHE A N 1
ATOM 1533 C CA . PHE A 1 191 ? 104.571 82.890 26.991 1.00 53.64 2330 PHE A CA 1
ATOM 1534 C C . PHE A 1 191 ? 105.874 83.312 27.654 1.00 52.95 2330 PHE A C 1
ATOM 1535 O O . PHE A 1 191 ? 105.937 84.315 28.359 1.00 53.16 2330 PHE A O 1
ATOM 1543 N N . ARG A 1 192 ? 106.914 82.523 27.421 1.00 51.96 2331 ARG A N 1
ATOM 1544 C CA . ARG A 1 192 ? 108.226 82.796 27.980 1.00 51.15 2331 ARG A CA 1
ATOM 1545 C C . ARG A 1 192 ? 108.875 83.908 27.167 1.00 51.99 2331 ARG A C 1
ATOM 1546 O O . ARG A 1 192 ? 108.615 84.031 25.970 1.00 54.01 2331 ARG A O 1
ATOM 1554 N N . ASP A 1 193 ? 109.695 84.728 27.822 1.00 51.72 2332 ASP A N 1
ATOM 1555 C CA . ASP A 1 193 ? 110.402 85.826 27.162 1.00 51.83 2332 ASP A CA 1
ATOM 1556 C C . ASP A 1 193 ? 111.496 85.186 26.317 1.00 51.52 2332 ASP A C 1
ATOM 1557 O O . ASP A 1 193 ? 112.545 84.802 26.837 1.00 51.71 2332 ASP A O 1
ATOM 1562 N N . LEU A 1 194 ? 111.253 85.080 25.017 1.00 50.28 2333 LEU A N 1
ATOM 1563 C CA . LEU A 1 194 ? 112.207 84.454 24.117 1.00 49.50 2333 LEU A CA 1
ATOM 1564 C C . LEU A 1 194 ? 113.499 85.227 23.836 1.00 50.31 2333 LEU A C 1
ATOM 1565 O O . LEU A 1 194 ? 114.285 84.843 22.963 1.00 50.83 2333 LEU A O 1
ATOM 1570 N N . SER A 1 195 ? 113.748 86.303 24.572 1.00 50.25 2334 SER A N 1
ATOM 1571 C CA . SER A 1 195 ? 114.974 87.065 24.333 1.00 50.41 2334 SER A CA 1
ATOM 1572 C C . SER A 1 195 ? 115.984 86.800 25.429 1.00 49.56 2334 SER A C 1
ATOM 1573 O O . SER A 1 195 ? 117.168 87.061 25.259 1.00 49.77 2334 SER A O 1
ATOM 1576 N N . LYS A 1 196 ? 115.509 86.286 26.555 1.00 49.11 2335 LYS A N 1
ATOM 1577 C CA . LYS A 1 196 ? 116.380 86.028 27.686 1.00 49.25 2335 LYS A CA 1
ATOM 1578 C C . LYS A 1 196 ? 116.672 84.550 27.919 1.00 49.49 2335 LYS A C 1
ATOM 1579 O O . LYS A 1 196 ? 115.828 83.690 27.679 1.00 47.94 2335 LYS A O 1
ATOM 1585 N N . PRO A 1 197 ? 117.892 84.237 28.386 1.00 50.51 2336 PRO A N 1
ATOM 1586 C CA . PRO A 1 197 ? 118.286 82.854 28.658 1.00 50.79 2336 PRO A CA 1
ATOM 1587 C C . PRO A 1 197 ? 117.427 82.350 29.803 1.00 52.21 2336 PRO A C 1
ATOM 1588 O O . PRO A 1 197 ? 116.709 83.118 30.443 1.00 52.23 2336 PRO A O 1
ATOM 1592 N N . ILE A 1 198 ? 117.495 81.066 30.092 1.00 54.26 2337 ILE A N 1
ATOM 1593 C CA . ILE A 1 198 ? 116.674 80.581 31.175 1.00 54.98 2337 ILE A CA 1
ATOM 1594 C C . ILE A 1 198 ? 117.057 81.265 32.466 1.00 55.29 2337 ILE A C 1
ATOM 1595 O O . ILE A 1 198 ? 116.188 81.690 33.220 1.00 54.37 2337 ILE A O 1
ATOM 1600 N N . GLY A 1 199 ? 118.361 81.388 32.694 1.00 56.24 2338 GLY A N 1
ATOM 1601 C CA . GLY A 1 199 ? 118.856 82.003 33.912 1.00 57.75 2338 GLY A CA 1
ATOM 1602 C C . GLY A 1 199 ? 118.575 83.484 34.101 1.00 58.25 2338 GLY A C 1
ATOM 1603 O O . GLY A 1 199 ? 118.918 84.049 35.135 1.00 59.46 2338 GLY A O 1
ATOM 1604 N N . ALA A 1 200 ? 117.943 84.114 33.122 1.00 57.65 2339 ALA A N 1
ATOM 1605 C CA . ALA A 1 200 ? 117.656 85.528 33.216 1.00 57.98 2339 ALA A CA 1
ATOM 1606 C C . ALA A 1 200 ? 116.165 85.824 33.343 1.00 59.79 2339 ALA A C 1
ATOM 1607 O O . ALA A 1 200 ? 115.764 86.974 33.524 1.00 60.49 2339 ALA A O 1
ATOM 1609 N N . LEU A 1 201 ? 115.336 84.794 33.251 1.00 61.86 2340 LEU A N 1
ATOM 1610 C CA . LEU A 1 201 ? 113.895 84.989 33.332 1.00 63.90 2340 LEU A CA 1
ATOM 1611 C C . LEU A 1 201 ? 113.418 85.507 34.675 1.00 66.21 2340 LEU A C 1
ATOM 1612 O O . LEU A 1 201 ? 112.598 86.424 34.732 1.00 66.95 2340 LEU A O 1
ATOM 1617 N N . ASN A 1 202 ? 113.930 84.903 35.745 1.00 68.53 2341 ASN A N 1
ATOM 1618 C CA . ASN A 1 202 ? 113.573 85.261 37.117 1.00 70.87 2341 ASN A CA 1
ATOM 1619 C C . ASN A 1 202 ? 114.614 86.208 37.701 1.00 71.71 2341 ASN A C 1
ATOM 1620 O O . ASN A 1 202 ? 115.669 85.763 38.157 1.00 71.33 2341 ASN A O 1
ATOM 1625 N N . PRO A 1 203 ? 114.308 87.523 37.730 1.00 72.87 2342 PRO A N 1
ATOM 1626 C CA . PRO A 1 203 ? 115.204 88.565 38.246 1.00 72.45 2342 PRO A CA 1
ATOM 1627 C C . PRO A 1 203 ? 115.758 88.283 39.631 1.00 72.72 2342 PRO A C 1
ATOM 1628 O O . PRO A 1 203 ? 116.887 88.671 39.938 1.00 72.88 2342 PRO A O 1
ATOM 1632 N N . LYS A 1 204 ? 114.969 87.600 40.458 1.00 73.33 2343 LYS A N 1
ATOM 1633 C CA . LYS A 1 204 ? 115.386 87.244 41.818 1.00 73.65 2343 LYS A CA 1
ATOM 1634 C C . LYS A 1 204 ? 116.685 86.431 41.751 1.00 72.84 2343 LYS A C 1
ATOM 1635 O O . LYS A 1 204 ? 117.689 86.786 42.370 1.00 71.75 2343 LYS A O 1
ATOM 1641 N N . ARG A 1 205 ? 116.642 85.337 40.991 1.00 72.66 2344 ARG A N 1
ATOM 1642 C CA . ARG A 1 205 ? 117.787 84.445 40.814 1.00 71.66 2344 ARG A CA 1
ATOM 1643 C C . ARG A 1 205 ? 118.788 85.033 39.836 1.00 71.38 2344 ARG A C 1
ATOM 1644 O O . ARG A 1 205 ? 119.992 84.789 39.933 1.00 71.73 2344 ARG A O 1
ATOM 1652 N N . ALA A 1 206 ? 118.279 85.800 38.883 1.00 70.71 2345 ALA A N 1
ATOM 1653 C CA . ALA A 1 206 ? 119.129 86.416 37.884 1.00 71.20 2345 ALA A CA 1
ATOM 1654 C C . ALA A 1 206 ? 120.267 87.139 38.582 1.00 72.32 2345 ALA A C 1
ATOM 1655 O O . ALA A 1 206 ? 121.421 87.094 38.139 1.00 71.77 2345 ALA A O 1
ATOM 1657 N N . VAL A 1 207 ? 119.928 87.805 39.681 1.00 73.49 2346 VAL A N 1
ATOM 1658 C CA . VAL A 1 207 ? 120.903 88.551 40.468 1.00 74.32 2346 VAL A CA 1
ATOM 1659 C C . VAL A 1 207 ? 122.085 87.657 40.845 1.00 74.46 2346 VAL A C 1
ATOM 1660 O O . VAL A 1 207 ? 123.243 88.020 40.631 1.00 74.48 2346 VAL A O 1
ATOM 1664 N N . PHE A 1 208 ? 121.793 86.484 41.397 1.00 73.28 2347 PHE A N 1
ATOM 1665 C CA . PHE A 1 208 ? 122.860 85.586 41.782 1.00 73.63 2347 PHE A CA 1
ATOM 1666 C C . PHE A 1 208 ? 123.863 85.362 40.663 1.00 73.62 2347 PHE A C 1
ATOM 1667 O O . PHE A 1 208 ? 125.062 85.264 40.913 1.00 74.20 2347 PHE A O 1
ATOM 1675 N N . TYR A 1 209 ? 123.386 85.284 39.427 1.00 73.58 2348 TYR A N 1
ATOM 1676 C CA . TYR A 1 209 ? 124.294 85.051 38.308 1.00 73.70 2348 TYR A CA 1
ATOM 1677 C C . TYR A 1 209 ? 125.116 86.281 37.951 1.00 74.71 2348 TYR A C 1
ATOM 1678 O O . TYR A 1 209 ? 126.316 86.167 37.708 1.00 74.94 2348 TYR A O 1
ATOM 1687 N N . ALA A 1 210 ? 124.478 87.451 37.911 1.00 76.05 2349 ALA A N 1
ATOM 1688 C CA . ALA A 1 210 ? 125.186 88.694 37.587 1.00 76.98 2349 ALA A CA 1
ATOM 1689 C C . ALA A 1 210 ? 126.231 88.975 38.668 1.00 78.04 2349 ALA A C 1
ATOM 1690 O O . ALA A 1 210 ? 127.381 89.317 38.375 1.00 76.87 2349 ALA A O 1
ATOM 1692 N N . GLU A 1 211 ? 125.810 88.815 39.920 1.00 79.57 2350 GLU A N 1
ATOM 1693 C CA . GLU A 1 211 ? 126.675 89.026 41.076 1.00 80.71 2350 GLU A CA 1
ATOM 1694 C C . GLU A 1 211 ? 127.897 88.119 40.977 1.00 79.42 2350 GLU A C 1
ATOM 1695 O O . GLU A 1 211 ? 129.040 88.565 41.090 1.00 79.50 2350 GLU A O 1
ATOM 1701 N N . ARG A 1 212 ? 127.634 86.839 40.755 1.00 78.16 2351 ARG A N 1
ATOM 1702 C CA . ARG A 1 212 ? 128.678 85.840 40.641 1.00 76.83 2351 ARG A CA 1
ATOM 1703 C C . ARG A 1 212 ? 129.601 86.151 39.457 1.00 76.07 2351 ARG A C 1
ATOM 1704 O O . ARG A 1 212 ? 130.777 85.795 39.474 1.00 75.55 2351 ARG A O 1
ATOM 1712 N N . TYR A 1 213 ? 129.074 86.827 38.439 1.00 75.69 2352 TYR A N 1
ATOM 1713 C CA . TYR A 1 213 ? 129.873 87.165 37.267 1.00 75.57 2352 TYR A CA 1
ATOM 1714 C C . TYR A 1 213 ? 130.757 88.347 37.593 1.00 77.63 2352 TYR A C 1
ATOM 1715 O O . TYR A 1 213 ? 131.915 88.403 37.186 1.00 78.72 2352 TYR A O 1
ATOM 1724 N N . GLU A 1 214 ? 130.189 89.300 38.321 1.00 79.55 2353 GLU A N 1
ATOM 1725 C CA . GLU A 1 214 ? 130.906 90.493 38.732 1.00 80.84 2353 GLU A CA 1
ATOM 1726 C C . GLU A 1 214 ? 132.040 90.108 39.678 1.00 81.29 2353 GLU A C 1
ATOM 1727 O O . GLU A 1 214 ? 133.215 90.248 39.342 1.00 82.10 2353 GLU A O 1
ATOM 1733 N N . THR A 1 215 ? 131.675 89.608 40.854 1.00 80.62 2354 THR A N 1
ATOM 1734 C CA . THR A 1 215 ? 132.642 89.217 41.874 1.00 80.85 2354 THR A CA 1
ATOM 1735 C C . THR A 1 215 ? 133.450 87.980 41.518 1.00 81.56 2354 THR A C 1
ATOM 1736 O O . THR A 1 215 ? 133.581 87.066 42.334 1.00 81.32 2354 THR A O 1
ATOM 1740 N N . TRP A 1 216 ? 134.011 87.960 40.314 1.00 82.88 2355 TRP A N 1
ATOM 1741 C CA . TRP A 1 216 ? 134.785 86.812 39.859 1.00 84.33 2355 TRP A CA 1
ATOM 1742 C C . TRP A 1 216 ? 136.294 87.005 39.978 1.00 85.27 2355 TRP A C 1
ATOM 1743 O O . TRP A 1 216 ? 136.855 88.033 39.587 1.00 84.40 2355 TRP A O 1
ATOM 1754 N N . GLU A 1 217 ? 136.938 85.988 40.533 1.00 86.77 2356 GLU A N 1
ATOM 1755 C CA . GLU A 1 217 ? 138.376 85.984 40.725 1.00 88.64 2356 GLU A CA 1
ATOM 1756 C C . GLU A 1 217 ? 138.863 84.548 40.638 1.00 89.54 2356 GLU A C 1
ATOM 1757 O O . GLU A 1 217 ? 138.605 83.737 41.530 1.00 89.54 2356 GLU A O 1
ATOM 1763 N N . ASP A 1 218 ? 139.554 84.233 39.548 1.00 90.85 2357 ASP A N 1
ATOM 1764 C CA . ASP A 1 218 ? 140.073 82.887 39.343 1.00 92.17 2357 ASP A CA 1
ATOM 1765 C C . ASP A 1 218 ? 141.113 82.869 38.219 1.00 93.72 2357 ASP A C 1
ATOM 1766 O O . ASP A 1 218 ? 141.355 83.889 37.564 1.00 93.79 2357 ASP A O 1
ATOM 1771 N N . ASP A 1 219 ? 141.737 81.711 38.008 1.00 94.92 2358 ASP A N 1
ATOM 1772 C CA . ASP A 1 219 ? 142.741 81.564 36.954 1.00 96.14 2358 ASP A CA 1
ATOM 1773 C C . ASP A 1 219 ? 142.339 80.454 35.983 1.00 95.94 2358 ASP A C 1
ATOM 1774 O O . ASP A 1 219 ? 141.858 79.398 36.401 1.00 95.78 2358 ASP A O 1
ATOM 1779 N N . GLN A 1 220 ? 142.549 80.709 34.690 1.00 95.52 2359 GLN A N 1
ATOM 1780 C CA . GLN A 1 220 ? 142.226 79.763 33.615 1.00 94.79 2359 GLN A CA 1
ATOM 1781 C C . GLN A 1 220 ? 140.739 79.387 33.642 1.00 92.67 2359 GLN A C 1
ATOM 1782 O O . GLN A 1 220 ? 140.326 78.427 32.985 1.00 94.02 2359 GLN A O 1
ATOM 1788 N N . SER A 1 221 ? 139.946 80.146 34.402 1.00 88.27 2360 SER A N 1
ATOM 1789 C CA . SER A 1 221 ? 138.510 79.910 34.529 1.00 82.95 2360 SER A CA 1
ATOM 1790 C C . SER A 1 221 ? 137.732 81.187 34.240 1.00 78.83 2360 SER A C 1
ATOM 1791 O O . SER A 1 221 ? 137.144 81.791 35.139 1.00 79.90 2360 SER A O 1
ATOM 1794 N N . PRO A 1 222 ? 137.723 81.618 32.975 1.00 73.80 2361 PRO A N 1
ATOM 1795 C CA . PRO A 1 222 ? 137.006 82.830 32.597 1.00 70.74 2361 PRO A CA 1
ATOM 1796 C C . PRO A 1 222 ? 135.688 82.887 33.328 1.00 69.41 2361 PRO A C 1
ATOM 1797 O O . PRO A 1 222 ? 135.117 81.865 33.687 1.00 69.70 2361 PRO A O 1
ATOM 1801 N N . PRO A 1 223 ? 135.183 84.087 33.565 1.00 68.73 2362 PRO A N 1
ATOM 1802 C CA . PRO A 1 223 ? 133.910 84.240 34.264 1.00 68.50 2362 PRO A CA 1
ATOM 1803 C C . PRO A 1 223 ? 132.774 83.606 33.469 1.00 68.68 2362 PRO A C 1
ATOM 1804 O O . PRO A 1 223 ? 132.739 83.690 32.236 1.00 69.25 2362 PRO A O 1
ATOM 1808 N N . TYR A 1 224 ? 131.849 82.978 34.182 1.00 67.45 2363 TYR A N 1
ATOM 1809 C CA . TYR A 1 224 ? 130.700 82.357 33.559 1.00 66.87 2363 TYR A CA 1
ATOM 1810 C C . TYR A 1 224 ? 129.483 82.560 34.458 1.00 66.25 2363 TYR A C 1
ATOM 1811 O O . TYR A 1 224 ? 129.632 82.761 35.663 1.00 65.78 2363 TYR A O 1
ATOM 1820 N N . HIS A 1 225 ? 128.283 82.526 33.881 1.00 64.59 2364 HIS A N 1
ATOM 1821 C CA . HIS A 1 225 ? 127.086 82.695 34.690 1.00 62.42 2364 HIS A CA 1
ATOM 1822 C C . HIS A 1 225 ? 126.599 81.349 35.218 1.00 59.88 2364 HIS A C 1
ATOM 1823 O O . HIS A 1 225 ? 126.233 81.233 36.390 1.00 59.06 2364 HIS A O 1
ATOM 1830 N N . TYR A 1 226 ? 126.598 80.325 34.366 1.00 56.92 2365 TYR A N 1
ATOM 1831 C CA . TYR A 1 226 ? 126.118 79.011 34.791 1.00 55.05 2365 TYR A CA 1
ATOM 1832 C C . TYR A 1 226 ? 127.154 77.911 34.693 1.00 55.58 2365 TYR A C 1
ATOM 1833 O O . TYR A 1 226 ? 127.961 77.882 33.766 1.00 56.10 2365 TYR A O 1
ATOM 1842 N N . ASN A 1 227 ? 127.129 77.009 35.666 1.00 56.69 2366 ASN A N 1
ATOM 1843 C CA . ASN A 1 227 ? 128.052 75.869 35.695 1.00 59.36 2366 ASN A CA 1
ATOM 1844 C C . ASN A 1 227 ? 127.252 74.677 35.178 1.00 60.00 2366 ASN A C 1
ATOM 1845 O O . ASN A 1 227 ? 127.745 73.549 35.108 1.00 60.62 2366 ASN A O 1
ATOM 1850 N N . THR A 1 228 ? 125.996 74.969 34.838 1.00 59.29 2367 THR A N 1
ATOM 1851 C CA . THR A 1 228 ? 125.028 74.006 34.321 1.00 55.40 2367 THR A CA 1
ATOM 1852 C C . THR A 1 228 ? 124.650 74.403 32.908 1.00 53.94 2367 THR A C 1
ATOM 1853 O O . THR A 1 228 ? 124.515 75.589 32.616 1.00 53.97 2367 THR A O 1
ATOM 1857 N N . HIS A 1 229 ? 124.465 73.425 32.031 1.00 51.61 2368 HIS A N 1
ATOM 1858 C CA . HIS A 1 229 ? 124.093 73.748 30.666 1.00 49.43 2368 HIS A CA 1
ATOM 1859 C C . HIS A 1 229 ? 122.584 73.649 30.455 1.00 48.54 2368 HIS A C 1
ATOM 1860 O O . HIS A 1 229 ? 121.834 73.320 31.384 1.00 48.16 2368 HIS A O 1
ATOM 1867 N N . TYR A 1 230 ? 122.128 73.959 29.247 1.00 46.25 2369 TYR A N 1
ATOM 1868 C CA . TYR A 1 230 ? 120.699 73.886 28.971 1.00 45.38 2369 TYR A CA 1
ATOM 1869 C C . TYR A 1 230 ? 120.402 72.670 28.127 1.00 44.47 2369 TYR A C 1
ATOM 1870 O O . TYR A 1 230 ? 119.252 72.413 27.756 1.00 44.21 2369 TYR A O 1
ATOM 1879 N N . SER A 1 231 ? 121.460 71.911 27.861 1.00 43.11 2370 SER A N 1
ATOM 1880 C CA . SER A 1 231 ? 121.369 70.714 27.046 1.00 41.74 2370 SER A CA 1
ATOM 1881 C C . SER A 1 231 ? 122.499 69.731 27.354 1.00 41.94 2370 SER A C 1
ATOM 1882 O O . SER A 1 231 ? 123.679 70.029 27.149 1.00 42.13 2370 SER A O 1
ATOM 1885 N N . THR A 1 232 ? 122.133 68.560 27.862 1.00 42.32 2371 THR A N 1
ATOM 1886 C CA . THR A 1 232 ? 123.118 67.533 28.182 1.00 42.42 2371 THR A CA 1
ATOM 1887 C C . THR A 1 232 ? 122.518 66.140 28.198 1.00 42.13 2371 THR A C 1
ATOM 1888 O O . THR A 1 232 ? 121.306 65.969 28.333 1.00 43.87 2371 THR A O 1
ATOM 1892 N N . ALA A 1 233 ? 123.387 65.145 28.080 1.00 40.85 2372 ALA A N 1
ATOM 1893 C CA . ALA A 1 233 ? 122.958 63.765 28.114 1.00 39.43 2372 ALA A CA 1
ATOM 1894 C C . ALA A 1 233 ? 122.117 63.557 29.367 1.00 40.17 2372 ALA A C 1
ATOM 1895 O O . ALA A 1 233 ? 120.984 63.093 29.294 1.00 41.86 2372 ALA A O 1
ATOM 1897 N N . THR A 1 234 ? 122.653 63.919 30.525 1.00 41.05 2373 THR A N 1
ATOM 1898 C CA . THR A 1 234 ? 121.895 63.734 31.755 1.00 41.76 2373 THR A CA 1
ATOM 1899 C C . THR A 1 234 ? 120.498 64.273 31.596 1.00 41.84 2373 THR A C 1
ATOM 1900 O O . THR A 1 234 ? 119.526 63.587 31.883 1.00 42.92 2373 THR A O 1
ATOM 1904 N N . SER A 1 235 ? 120.409 65.516 31.146 1.00 42.80 2374 SER A N 1
ATOM 1905 C CA . SER A 1 235 ? 119.128 66.174 30.952 1.00 42.91 2374 SER A CA 1
ATOM 1906 C C . SER A 1 235 ? 118.253 65.385 30.010 1.00 43.19 2374 SER A C 1
ATOM 1907 O O . SER A 1 235 ? 117.086 65.145 30.276 1.00 44.33 2374 SER A O 1
ATOM 1910 N N . THR A 1 236 ? 118.839 65.005 28.893 1.00 42.73 2375 THR A N 1
ATOM 1911 C CA . THR A 1 236 ? 118.127 64.278 27.885 1.00 43.18 2375 THR A CA 1
ATOM 1912 C C . THR A 1 236 ? 117.574 62.940 28.368 1.00 44.21 2375 THR A C 1
ATOM 1913 O O . THR A 1 236 ? 116.446 62.554 28.027 1.00 44.66 2375 THR A O 1
ATOM 1917 N N . LEU A 1 237 ? 118.367 62.247 29.176 1.00 43.94 2376 LEU A N 1
ATOM 1918 C CA . LEU A 1 237 ? 117.958 60.976 29.734 1.00 44.22 2376 LEU A CA 1
ATOM 1919 C C . LEU A 1 237 ? 116.803 61.189 30.686 1.00 44.89 2376 LEU A C 1
ATOM 1920 O O . LEU A 1 237 ? 115.928 60.347 30.794 1.00 47.06 2376 LEU A O 1
ATOM 1925 N N . SER A 1 238 ? 116.799 62.314 31.382 1.00 44.59 2377 SER A N 1
ATOM 1926 C CA . SER A 1 238 ? 115.725 62.584 32.313 1.00 45.30 2377 SER A CA 1
ATOM 1927 C C . SER A 1 238 ? 114.432 62.804 31.566 1.00 44.10 2377 SER A C 1
ATOM 1928 O O . SER A 1 238 ? 113.391 62.304 31.963 1.00 46.21 2377 SER A O 1
ATOM 1931 N N . TRP A 1 239 ? 114.491 63.566 30.489 1.00 42.38 2378 TRP A N 1
ATOM 1932 C CA . TRP A 1 239 ? 113.293 63.834 29.741 1.00 43.21 2378 TRP A CA 1
ATOM 1933 C C . TRP A 1 239 ? 112.785 62.549 29.091 1.00 44.59 2378 TRP A C 1
ATOM 1934 O O . TRP A 1 239 ? 111.579 62.330 28.999 1.00 46.21 2378 TRP A O 1
ATOM 1945 N N . LEU A 1 240 ? 113.697 61.690 28.648 1.00 43.87 2379 LEU A N 1
ATOM 1946 C CA . LEU A 1 240 ? 113.288 60.458 27.983 1.00 44.45 2379 LEU A CA 1
ATOM 1947 C C . LEU A 1 240 ? 113.361 59.210 28.864 1.00 45.08 2379 LEU A C 1
ATOM 1948 O O . LEU A 1 240 ? 113.535 58.102 28.360 1.00 46.18 2379 LEU A O 1
ATOM 1953 N N . VAL A 1 241 ? 113.201 59.377 30.171 1.00 44.54 2380 VAL A N 1
ATOM 1954 C CA . VAL A 1 241 ? 113.300 58.252 31.095 1.00 42.83 2380 VAL A CA 1
ATOM 1955 C C . VAL A 1 241 ? 112.269 57.171 30.818 1.00 43.02 2380 VAL A C 1
ATOM 1956 O O . VAL A 1 241 ? 112.531 55.997 31.021 1.00 41.98 2380 VAL A O 1
ATOM 1960 N N . ARG A 1 242 ? 111.097 57.582 30.353 1.00 44.32 2381 ARG A N 1
ATOM 1961 C CA . ARG A 1 242 ? 109.992 56.675 30.066 1.00 44.24 2381 ARG A CA 1
ATOM 1962 C C . ARG A 1 242 ? 110.052 56.003 28.693 1.00 44.16 2381 ARG A C 1
ATOM 1963 O O . ARG A 1 242 ? 109.031 55.547 28.179 1.00 46.61 2381 ARG A O 1
ATOM 1971 N N . ILE A 1 243 ? 111.223 55.947 28.081 1.00 42.72 2382 ILE A N 1
ATOM 1972 C CA . ILE A 1 243 ? 111.327 55.323 26.770 1.00 41.20 2382 ILE A CA 1
ATOM 1973 C C . ILE A 1 243 ? 112.562 54.457 26.646 1.00 43.04 2382 ILE A C 1
ATOM 1974 O O . ILE A 1 243 ? 113.665 54.884 26.994 1.00 43.11 2382 ILE A O 1
ATOM 1979 N N . GLU A 1 244 ? 112.395 53.239 26.148 1.00 44.90 2383 GLU A N 1
ATOM 1980 C CA . GLU A 1 244 ? 113.563 52.383 25.987 1.00 46.46 2383 GLU A CA 1
ATOM 1981 C C . GLU A 1 244 ? 114.312 52.857 24.758 1.00 46.85 2383 GLU A C 1
ATOM 1982 O O . GLU A 1 244 ? 113.711 53.416 23.828 1.00 47.92 2383 GLU A O 1
ATOM 1988 N N . PRO A 1 245 ? 115.631 52.634 24.730 1.00 46.24 2384 PRO A N 1
ATOM 1989 C CA . PRO A 1 245 ? 116.401 51.973 25.784 1.00 46.02 2384 PRO A CA 1
ATOM 1990 C C . PRO A 1 245 ? 116.942 52.924 26.821 1.00 46.33 2384 PRO A C 1
ATOM 1991 O O . PRO A 1 245 ? 117.692 52.516 27.707 1.00 46.87 2384 PRO A O 1
ATOM 1995 N N . PHE A 1 246 ? 116.590 54.198 26.710 1.00 47.26 2385 PHE A N 1
ATOM 1996 C CA . PHE A 1 246 ? 117.080 55.176 27.677 1.00 47.11 2385 PHE A CA 1
ATOM 1997 C C . PHE A 1 246 ? 116.786 54.692 29.081 1.00 48.25 2385 PHE A C 1
ATOM 1998 O O . PHE A 1 246 ? 117.642 54.768 29.967 1.00 47.58 2385 PHE A O 1
ATOM 2006 N N . THR A 1 247 ? 115.573 54.179 29.276 1.00 49.59 2386 THR A N 1
ATOM 2007 C CA . THR A 1 247 ? 115.157 53.686 30.586 1.00 49.93 2386 THR A CA 1
ATOM 2008 C C . THR A 1 247 ? 116.136 52.667 31.116 1.00 50.54 2386 THR A C 1
ATOM 2009 O O . THR A 1 247 ? 116.690 52.815 32.210 1.00 49.21 2386 THR A O 1
ATOM 2013 N N . THR A 1 248 ? 116.347 51.621 30.334 1.00 51.16 2387 THR A N 1
ATOM 2014 C CA . THR A 1 248 ? 117.254 50.589 30.765 1.00 54.25 2387 THR A CA 1
ATOM 2015 C C . THR A 1 248 ? 118.651 51.145 30.946 1.00 55.96 2387 THR A C 1
ATOM 2016 O O . THR A 1 248 ? 119.317 50.846 31.940 1.00 56.04 2387 THR A O 1
ATOM 2020 N N . PHE A 1 249 ? 119.088 51.962 29.990 1.00 58.04 2388 PHE A N 1
ATOM 2021 C CA . PHE A 1 249 ? 120.415 52.569 30.055 1.00 59.00 2388 PHE A CA 1
ATOM 2022 C C . PHE A 1 249 ? 120.622 53.283 31.386 1.00 59.59 2388 PHE A C 1
ATOM 2023 O O . PHE A 1 249 ? 121.642 53.101 32.054 1.00 60.64 2388 PHE A O 1
ATOM 2031 N N . PHE A 1 250 ? 119.650 54.111 31.750 1.00 59.50 2389 PHE A N 1
ATOM 2032 C CA . PHE A 1 250 ? 119.708 54.855 32.993 1.00 60.18 2389 PHE A CA 1
ATOM 2033 C C . PHE A 1 250 ? 119.785 53.894 34.157 1.00 61.72 2389 PHE A C 1
ATOM 2034 O O . PHE A 1 250 ? 120.635 54.034 35.036 1.00 62.51 2389 PHE A O 1
ATOM 2042 N N . LEU A 1 251 ? 118.889 52.914 34.156 1.00 62.97 2390 LEU A N 1
ATOM 2043 C CA . LEU A 1 251 ? 118.848 51.921 35.216 1.00 63.56 2390 LEU A CA 1
ATOM 2044 C C . LEU A 1 251 ? 120.184 51.226 35.385 1.00 64.96 2390 LEU A C 1
ATOM 2045 O O . LEU A 1 251 ? 120.724 51.201 36.481 1.00 64.75 2390 LEU A O 1
ATOM 2050 N N . ASN A 1 252 ? 120.723 50.665 34.309 1.00 67.56 2391 ASN A N 1
ATOM 2051 C CA . ASN A 1 252 ? 122.013 49.999 34.419 1.00 71.11 2391 ASN A CA 1
ATOM 2052 C C . ASN A 1 252 ? 123.030 50.975 34.973 1.00 73.16 2391 ASN A C 1
ATOM 2053 O O . ASN A 1 252 ? 123.891 50.608 35.771 1.00 73.85 2391 ASN A O 1
ATOM 2058 N N . ALA A 1 253 ? 122.921 52.229 34.551 1.00 75.39 2392 ALA A N 1
ATOM 2059 C CA . ALA A 1 253 ? 123.830 53.272 35.006 1.00 77.05 2392 ALA A CA 1
ATOM 2060 C C . ALA A 1 253 ? 123.336 53.832 36.336 1.00 78.61 2392 ALA A C 1
ATOM 2061 O O . ALA A 1 253 ? 123.702 54.940 36.740 1.00 79.05 2392 ALA A O 1
ATOM 2063 N N . ASN A 1 254 ? 122.505 53.058 37.022 1.00 79.79 2393 ASN A N 1
ATOM 2064 C CA . ASN A 1 254 ? 121.970 53.509 38.292 1.00 81.58 2393 ASN A CA 1
ATOM 2065 C C . ASN A 1 254 ? 121.743 52.367 39.272 1.00 82.50 2393 ASN A C 1
ATOM 2066 O O . ASN A 1 254 ? 120.719 52.307 39.959 1.00 82.04 2393 ASN A O 1
ATOM 2071 N N . ASP A 1 255 ? 122.720 51.469 39.339 1.00 83.74 2394 ASP A N 1
ATOM 2072 C CA . ASP A 1 255 ? 122.651 50.317 40.224 1.00 85.61 2394 ASP A CA 1
ATOM 2073 C C . ASP A 1 255 ? 121.387 49.508 40.017 1.00 85.60 2394 ASP A C 1
ATOM 2074 O O . ASP A 1 255 ? 120.877 48.905 40.958 1.00 86.34 2394 ASP A O 1
ATOM 2079 N N . GLY A 1 256 ? 120.878 49.510 38.789 1.00 84.93 2395 GLY A N 1
ATOM 2080 C CA . GLY A 1 256 ? 119.690 48.739 38.475 1.00 84.17 2395 GLY A CA 1
ATOM 2081 C C . GLY A 1 256 ? 118.331 49.269 38.893 1.00 83.95 2395 GLY A C 1
ATOM 2082 O O . GLY A 1 256 ? 117.309 48.688 38.507 1.00 83.55 2395 GLY A O 1
ATOM 2083 N N . LYS A 1 257 ? 118.292 50.347 39.674 1.00 83.95 2396 LYS A N 1
ATOM 2084 C CA . LYS A 1 257 ? 117.004 50.892 40.101 1.00 84.57 2396 LYS A CA 1
ATOM 2085 C C . LYS A 1 257 ? 116.832 52.390 39.895 1.00 83.50 2396 LYS A C 1
ATOM 2086 O O . LYS A 1 257 ? 117.776 53.163 40.035 1.00 83.12 2396 LYS A O 1
ATOM 2092 N N . PHE A 1 258 ? 115.603 52.776 39.556 1.00 83.03 2397 PHE A N 1
ATOM 2093 C CA . PHE A 1 258 ? 115.243 54.166 39.302 1.00 81.73 2397 PHE A CA 1
ATOM 2094 C C . PHE A 1 258 ? 115.682 55.136 40.365 1.00 80.96 2397 PHE A C 1
ATOM 2095 O O . PHE A 1 258 ? 116.253 54.760 41.386 1.00 81.02 2397 PHE A O 1
ATOM 2103 N N . ASP A 1 259 ? 115.380 56.399 40.118 1.00 80.37 2398 ASP A N 1
ATOM 2104 C CA . ASP A 1 259 ? 115.764 57.468 41.019 1.00 80.04 2398 ASP A CA 1
ATOM 2105 C C . ASP A 1 259 ? 114.549 58.033 41.766 1.00 79.06 2398 ASP A C 1
ATOM 2106 O O . ASP A 1 259 ? 113.408 57.936 41.304 1.00 78.26 2398 ASP A O 1
ATOM 2111 N N . HIS A 1 260 ? 114.812 58.621 42.928 1.00 77.84 2399 HIS A N 1
ATOM 2112 C CA . HIS A 1 260 ? 113.765 59.195 43.759 1.00 77.50 2399 HIS A CA 1
ATOM 2113 C C . HIS A 1 260 ? 112.818 60.053 42.925 1.00 75.67 2399 HIS A C 1
ATOM 2114 O O . HIS A 1 260 ? 113.237 61.034 42.313 1.00 75.11 2399 HIS A O 1
ATOM 2121 N N . PRO A 1 261 ? 111.519 59.700 42.908 1.00 74.10 2400 PRO A N 1
ATOM 2122 C CA . PRO A 1 261 ? 110.487 60.417 42.147 1.00 72.57 2400 PRO A CA 1
ATOM 2123 C C . PRO A 1 261 ? 110.612 61.936 42.131 1.00 71.78 2400 PRO A C 1
ATOM 2124 O O . PRO A 1 261 ? 110.266 62.575 41.140 1.00 71.99 2400 PRO A O 1
ATOM 2128 N N . ASP A 1 262 ? 111.113 62.515 43.219 1.00 70.67 2401 ASP A N 1
ATOM 2129 C CA . ASP A 1 262 ? 111.246 63.973 43.300 1.00 70.25 2401 ASP A CA 1
ATOM 2130 C C . ASP A 1 262 ? 112.432 64.538 42.522 1.00 69.15 2401 ASP A C 1
ATOM 2131 O O . ASP A 1 262 ? 112.588 65.756 42.397 1.00 66.53 2401 ASP A O 1
ATOM 2136 N N . ARG A 1 263 ? 113.261 63.638 42.007 1.00 68.67 2402 ARG A N 1
ATOM 2137 C CA . ARG A 1 263 ? 114.434 64.023 41.253 1.00 68.34 2402 ARG A CA 1
ATOM 2138 C C . ARG A 1 263 ? 114.253 63.624 39.779 1.00 67.66 2402 ARG A C 1
ATOM 2139 O O . ARG A 1 263 ? 114.732 64.307 38.866 1.00 68.10 2402 ARG A O 1
ATOM 2147 N N . THR A 1 264 ? 113.557 62.521 39.539 1.00 65.44 2403 THR A N 1
ATOM 2148 C CA . THR A 1 264 ? 113.323 62.081 38.173 1.00 63.30 2403 THR A CA 1
ATOM 2149 C C . THR A 1 264 ? 112.188 62.915 37.584 1.00 60.78 2403 THR A C 1
ATOM 2150 O O . THR A 1 264 ? 111.268 63.300 38.304 1.00 60.79 2403 THR A O 1
ATOM 2154 N N . PHE A 1 265 ? 112.275 63.212 36.285 1.00 58.32 2404 PHE A N 1
ATOM 2155 C CA . PHE A 1 265 ? 111.262 64.006 35.570 1.00 54.00 2404 PHE A CA 1
ATOM 2156 C C . PHE A 1 265 ? 109.886 63.449 35.898 1.00 52.94 2404 PHE A C 1
ATOM 2157 O O . PHE A 1 265 ? 109.511 62.386 35.423 1.00 51.64 2404 PHE A O 1
ATOM 2165 N N . SER A 1 266 ? 109.123 64.166 36.709 1.00 52.99 2405 SER A N 1
ATOM 2166 C CA . SER A 1 266 ? 107.812 63.658 37.094 1.00 53.37 2405 SER A CA 1
ATOM 2167 C C . SER A 1 266 ? 106.664 64.585 36.765 1.00 52.96 2405 SER A C 1
ATOM 2168 O O . SER A 1 266 ? 105.546 64.134 36.497 1.00 51.29 2405 SER A O 1
ATOM 2171 N N . SER A 1 267 ? 106.956 65.881 36.799 1.00 53.44 2406 SER A N 1
ATOM 2172 C CA . SER A 1 267 ? 105.963 66.909 36.543 1.00 54.48 2406 SER A CA 1
ATOM 2173 C C . SER A 1 267 ? 106.455 67.959 35.573 1.00 55.10 2406 SER A C 1
ATOM 2174 O O . SER A 1 267 ? 107.542 68.510 35.733 1.00 56.86 2406 SER A O 1
ATOM 2177 N N . VAL A 1 268 ? 105.637 68.242 34.571 1.00 53.83 2407 VAL A N 1
ATOM 2178 C CA . VAL A 1 268 ? 105.976 69.240 33.584 1.00 52.12 2407 VAL A CA 1
ATOM 2179 C C . VAL A 1 268 ? 105.940 70.609 34.280 1.00 51.75 2407 VAL A C 1
ATOM 2180 O O . VAL A 1 268 ? 106.804 71.460 34.060 1.00 51.37 2407 VAL A O 1
ATOM 2184 N N . ALA A 1 269 ? 104.960 70.814 35.156 1.00 51.68 2408 ALA A N 1
ATOM 2185 C CA . ALA A 1 269 ? 104.861 72.092 35.864 1.00 50.96 2408 ALA A CA 1
ATOM 2186 C C . ALA A 1 269 ? 105.971 72.239 36.898 1.00 50.81 2408 ALA A C 1
ATOM 2187 O O . ALA A 1 269 ? 106.470 73.336 37.140 1.00 50.14 2408 ALA A O 1
ATOM 2189 N N . ARG A 1 270 ? 106.357 71.125 37.507 1.00 51.75 2409 ARG A N 1
ATOM 2190 C CA . ARG A 1 270 ? 107.405 71.139 38.516 1.00 52.74 2409 ARG A CA 1
ATOM 2191 C C . ARG A 1 270 ? 108.774 71.402 37.903 1.00 52.54 2409 ARG A C 1
ATOM 2192 O O . ARG A 1 270 ? 109.638 72.020 38.531 1.00 51.99 2409 ARG A O 1
ATOM 2200 N N . SER A 1 271 ? 108.973 70.930 36.677 1.00 52.57 2410 SER A N 1
ATOM 2201 C CA . SER A 1 271 ? 110.246 71.136 36.000 1.00 53.20 2410 SER A CA 1
ATOM 2202 C C . SER A 1 271 ? 110.383 72.612 35.700 1.00 54.37 2410 SER A C 1
ATOM 2203 O O . SER A 1 271 ? 111.444 73.198 35.897 1.00 55.89 2410 SER A O 1
ATOM 2206 N N . TRP A 1 272 ? 109.306 73.223 35.231 1.00 53.62 2411 TRP A N 1
ATOM 2207 C CA . TRP A 1 272 ? 109.389 74.631 34.963 1.00 54.73 2411 TRP A CA 1
ATOM 2208 C C . TRP A 1 272 ? 109.725 75.420 36.230 1.00 55.89 2411 TRP A C 1
ATOM 2209 O O . TRP A 1 272 ? 110.412 76.435 36.153 1.00 55.64 2411 TRP A O 1
ATOM 2220 N N . ARG A 1 273 ? 109.252 74.975 37.393 1.00 58.00 2412 ARG A N 1
ATOM 2221 C CA . ARG A 1 273 ? 109.558 75.699 38.630 1.00 61.44 2412 ARG A CA 1
ATOM 2222 C C . ARG A 1 273 ? 111.045 75.606 38.903 1.00 61.76 2412 ARG A C 1
ATOM 2223 O O . ARG A 1 273 ? 111.723 76.601 39.159 1.00 62.26 2412 ARG A O 1
ATOM 2231 N N . THR A 1 274 ? 111.554 74.390 38.842 1.00 61.77 2413 THR A N 1
ATOM 2232 C CA . THR A 1 274 ? 112.951 74.171 39.103 1.00 61.86 2413 THR A CA 1
ATOM 2233 C C . THR A 1 274 ? 113.824 74.947 38.139 1.00 63.37 2413 THR A C 1
ATOM 2234 O O . THR A 1 274 ? 114.914 75.381 38.486 1.00 64.93 2413 THR A O 1
ATOM 2238 N N . SER A 1 275 ? 113.340 75.139 36.925 1.00 64.60 2414 SER A N 1
ATOM 2239 C CA . SER A 1 275 ? 114.116 75.856 35.930 1.00 66.07 2414 SER A CA 1
ATOM 2240 C C . SER A 1 275 ? 114.057 77.372 36.135 1.00 66.99 2414 SER A C 1
ATOM 2241 O O . SER A 1 275 ? 114.612 78.144 35.352 1.00 66.66 2414 SER A O 1
ATOM 2244 N N . GLN A 1 276 ? 113.377 77.788 37.194 1.00 68.21 2415 GLN A N 1
ATOM 2245 C CA . GLN A 1 276 ? 113.232 79.199 37.507 1.00 69.82 2415 GLN A CA 1
ATOM 2246 C C . GLN A 1 276 ? 113.776 79.481 38.911 1.00 72.05 2415 GLN A C 1
ATOM 2247 O O . GLN A 1 276 ? 114.212 80.599 39.214 1.00 72.33 2415 GLN A O 1
ATOM 2253 N N . ARG A 1 277 ? 113.761 78.447 39.752 1.00 72.98 2416 ARG A N 1
ATOM 2254 C CA . ARG A 1 277 ? 114.222 78.533 41.135 1.00 73.70 2416 ARG A CA 1
ATOM 2255 C C . ARG A 1 277 ? 115.647 78.042 41.355 1.00 74.05 2416 ARG A C 1
ATOM 2256 O O . ARG A 1 277 ? 116.508 78.794 41.817 1.00 75.09 2416 ARG A O 1
ATOM 2264 N N . ASP A 1 278 ? 115.891 76.775 41.035 1.00 73.39 2417 ASP A N 1
ATOM 2265 C CA . ASP A 1 278 ? 117.206 76.186 41.232 1.00 73.04 2417 ASP A CA 1
ATOM 2266 C C . ASP A 1 278 ? 118.334 76.930 40.537 1.00 71.90 2417 ASP A C 1
ATOM 2267 O O . ASP A 1 278 ? 118.271 77.237 39.354 1.00 70.23 2417 ASP A O 1
ATOM 2272 N N . THR A 1 279 ? 119.379 77.210 41.299 1.00 72.21 2418 THR A N 1
ATOM 2273 C CA . THR A 1 279 ? 120.535 77.923 40.789 1.00 72.72 2418 THR A CA 1
ATOM 2274 C C . THR A 1 279 ? 121.290 77.072 39.774 1.00 72.64 2418 THR A C 1
ATOM 2275 O O . THR A 1 279 ? 121.976 77.585 38.886 1.00 72.17 2418 THR A O 1
ATOM 2279 N N . SER A 1 280 ? 121.156 75.762 39.905 1.00 72.09 2419 SER A N 1
ATOM 2280 C CA . SER A 1 280 ? 121.858 74.844 39.017 1.00 71.87 2419 SER A CA 1
ATOM 2281 C C . SER A 1 280 ? 120.988 74.343 37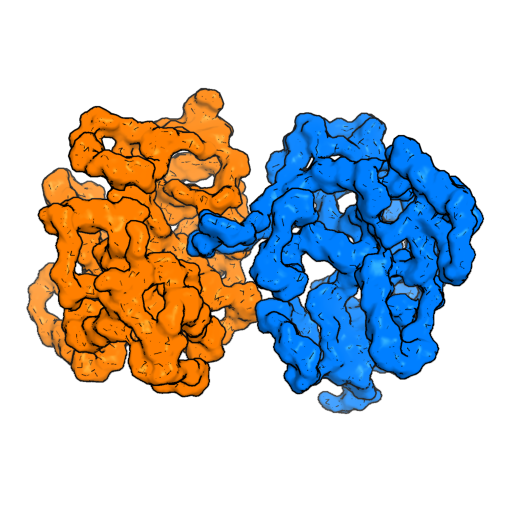.861 1.00 69.99 2419 SER A C 1
ATOM 2282 O O . SER A 1 280 ? 121.447 73.573 37.022 1.00 70.55 2419 SER A O 1
ATOM 2285 N N . ASP A 1 281 ? 119.741 74.793 37.807 1.00 66.86 2420 ASP A N 1
ATOM 2286 C CA . ASP A 1 281 ? 118.828 74.340 36.771 1.00 63.38 2420 ASP A CA 1
ATOM 2287 C C . ASP A 1 281 ? 118.474 75.434 35.758 1.00 61.08 2420 ASP A C 1
ATOM 2288 O O . ASP A 1 281 ? 117.678 76.336 36.038 1.00 59.89 2420 ASP A O 1
ATOM 2293 N N . VAL A 1 282 ? 119.080 75.354 34.579 1.00 57.21 2421 VAL A N 1
ATOM 2294 C CA . VAL A 1 282 ? 118.805 76.316 33.529 1.00 54.13 2421 VAL A CA 1
ATOM 2295 C C . VAL A 1 282 ? 118.448 75.557 32.269 1.00 53.27 2421 VAL A C 1
ATOM 2296 O O . VAL A 1 282 ? 118.606 76.060 31.150 1.00 53.14 2421 VAL A O 1
ATOM 2300 N N . LYS A 1 283 ? 117.959 74.336 32.461 1.00 52.30 2422 LYS A N 1
ATOM 2301 C CA . LYS A 1 283 ? 117.564 73.464 31.350 1.00 50.96 2422 LYS A CA 1
ATOM 2302 C C . LYS A 1 283 ? 116.663 74.133 30.331 1.00 49.37 2422 LYS A C 1
ATOM 2303 O O . LYS A 1 283 ? 115.893 75.039 30.642 1.00 49.16 2422 LYS A O 1
ATOM 2309 N N . GLU A 1 284 ? 116.766 73.660 29.103 1.00 48.17 2423 GLU A N 1
ATOM 2310 C CA . GLU A 1 284 ? 115.956 74.160 28.011 1.00 47.54 2423 GLU A CA 1
ATOM 2311 C C . GLU A 1 284 ? 115.246 72.874 27.539 1.00 46.10 2423 GLU A C 1
ATOM 2312 O O . GLU A 1 284 ? 115.631 71.770 27.953 1.00 45.41 2423 GLU A O 1
ATOM 2318 N N . LEU A 1 285 ? 114.214 72.993 26.707 1.00 44.57 2424 LEU A N 1
ATOM 2319 C CA . LEU A 1 285 ? 113.476 71.810 26.240 1.00 43.23 2424 LEU A CA 1
ATOM 2320 C C . LEU A 1 285 ? 114.139 70.985 25.126 1.00 42.60 2424 LEU A C 1
ATOM 2321 O O . LEU A 1 285 ? 115.264 71.252 24.710 1.00 42.70 2424 LEU A O 1
ATOM 2326 N N . ILE A 1 286 ? 113.407 69.974 24.664 1.00 41.63 2425 ILE A N 1
ATOM 2327 C CA . ILE A 1 286 ? 113.842 69.045 23.625 1.00 40.16 2425 ILE A CA 1
ATOM 2328 C C . ILE A 1 286 ? 112.797 68.996 22.512 1.00 38.71 2425 ILE A C 1
ATOM 2329 O O . ILE A 1 286 ? 111.637 69.305 22.736 1.00 39.92 2425 ILE A O 1
ATOM 2334 N N . PRO A 1 287 ? 113.186 68.597 21.298 1.00 37.14 2426 PRO A N 1
ATOM 2335 C CA . PRO A 1 287 ? 112.183 68.556 20.226 1.00 36.85 2426 PRO A CA 1
ATOM 2336 C C . PRO A 1 287 ? 110.901 67.828 20.650 1.00 37.77 2426 PRO A C 1
ATOM 2337 O O . PRO A 1 287 ? 109.803 68.380 20.558 1.00 36.63 2426 PRO A O 1
ATOM 2341 N N . GLU A 1 288 ? 111.065 66.596 21.132 1.00 38.75 2427 GLU A N 1
ATOM 2342 C CA . GLU A 1 288 ? 109.953 65.760 21.557 1.00 40.72 2427 GLU A CA 1
ATOM 2343 C C . GLU A 1 288 ? 108.813 66.524 22.221 1.00 41.38 2427 GLU A C 1
ATOM 2344 O O . GLU A 1 288 ? 107.645 66.310 21.880 1.00 42.21 2427 GLU A O 1
ATOM 2350 N N . PHE A 1 289 ? 109.142 67.416 23.156 1.00 41.26 2428 PHE A N 1
ATOM 2351 C CA . PHE A 1 289 ? 108.135 68.229 23.851 1.00 40.08 2428 PHE A CA 1
ATOM 2352 C C . PHE A 1 289 ? 107.149 68.869 22.893 1.00 40.45 2428 PHE A C 1
ATOM 2353 O O . PHE A 1 289 ? 106.272 69.610 23.317 1.00 41.92 2428 PHE A O 1
ATOM 2361 N N . TYR A 1 290 ? 107.301 68.632 21.600 1.00 40.40 2429 TYR A N 1
ATOM 2362 C CA . TYR A 1 290 ? 106.366 69.222 20.668 1.00 39.48 2429 TYR A CA 1
ATOM 2363 C C . TYR A 1 290 ? 105.818 68.208 19.690 1.00 39.23 2429 TYR A C 1
ATOM 2364 O O . TYR A 1 290 ? 105.211 68.569 18.683 1.00 38.10 2429 TYR A O 1
ATOM 2373 N N . TYR A 1 291 ? 106.007 66.929 19.987 1.00 39.84 2430 TYR A N 1
ATOM 2374 C CA . TYR A 1 291 ? 105.479 65.936 19.078 1.00 40.82 2430 TYR A CA 1
ATOM 2375 C C . TYR A 1 291 ? 105.478 64.488 19.545 1.00 42.03 2430 TYR A C 1
ATOM 2376 O O . TYR A 1 291 ? 104.905 63.651 18.870 1.00 44.67 2430 TYR A O 1
ATOM 2385 N N . LEU A 1 292 ? 106.096 64.166 20.676 1.00 42.28 2431 LEU A N 1
ATOM 2386 C CA . LEU A 1 292 ? 106.141 62.763 21.080 1.00 41.96 2431 LEU A CA 1
ATOM 2387 C C . LEU A 1 292 ? 105.423 62.429 22.376 1.00 44.16 2431 LEU A C 1
ATOM 2388 O O . LEU A 1 292 ? 106.045 62.399 23.445 1.00 45.73 2431 LEU A O 1
ATOM 2393 N N . PRO A 1 293 ? 104.109 62.150 22.302 1.00 45.17 2432 PRO A N 1
ATOM 2394 C CA . PRO A 1 293 ? 103.341 61.821 23.506 1.00 44.71 2432 PRO A CA 1
ATOM 2395 C C . PRO A 1 293 ? 103.983 60.731 24.348 1.00 44.88 2432 PRO A C 1
ATOM 2396 O O . PRO A 1 293 ? 104.134 60.886 25.562 1.00 43.56 2432 PRO A O 1
ATOM 2400 N N . GLU A 1 294 ? 104.383 59.640 23.702 1.00 47.49 2433 GLU A N 1
ATOM 2401 C CA . GLU A 1 294 ? 105.003 58.504 24.399 1.00 50.66 2433 GLU A CA 1
ATOM 2402 C C . GLU A 1 294 ? 105.822 58.953 25.576 1.00 51.82 2433 GLU A C 1
ATOM 2403 O O . GLU A 1 294 ? 105.666 58.457 26.682 1.00 51.84 2433 GLU A O 1
ATOM 2417 N N . PHE A 1 296 ? 105.692 61.064 27.661 1.00 54.28 2435 PHE A N 1
ATOM 2418 C CA . PHE A 1 296 ? 105.032 61.409 28.918 1.00 52.76 2435 PHE A CA 1
ATOM 2419 C C . PHE A 1 296 ? 104.302 60.266 29.647 1.00 53.57 2435 PHE A C 1
ATOM 2420 O O . PHE A 1 296 ? 103.662 60.488 30.682 1.00 53.76 2435 PHE A O 1
ATOM 2428 N N . VAL A 1 297 ? 104.415 59.046 29.135 1.00 53.56 2436 VAL A N 1
ATOM 2429 C CA . VAL A 1 297 ? 103.707 57.929 29.740 1.00 53.44 2436 VAL A CA 1
ATOM 2430 C C . VAL A 1 297 ? 104.514 56.659 29.980 1.00 54.95 2436 VAL A C 1
ATOM 2431 O O . VAL A 1 297 ? 105.534 56.410 29.341 1.00 55.77 2436 VAL A O 1
ATOM 2435 N N . ASN A 1 298 ? 104.014 55.856 30.909 1.00 55.81 2437 ASN A N 1
ATOM 2436 C CA . ASN A 1 298 ? 104.608 54.586 31.269 1.00 57.26 2437 ASN A CA 1
ATOM 2437 C C . ASN A 1 298 ? 104.090 53.565 30.242 1.00 57.93 2437 ASN A C 1
ATOM 2438 O O . ASN A 1 298 ? 102.926 53.159 30.284 1.00 57.71 2437 ASN A O 1
ATOM 2443 N N . SER A 1 299 ? 104.955 53.157 29.319 1.00 57.67 2438 SER A N 1
ATOM 2444 C CA . SER A 1 299 ? 104.550 52.216 28.293 1.00 57.18 2438 SER A CA 1
ATOM 2445 C C . SER A 1 299 ? 104.893 50.767 28.591 1.00 56.95 2438 SER A C 1
ATOM 2446 O O . SER A 1 299 ? 104.954 49.928 27.685 1.00 58.09 2438 SER A O 1
ATOM 2449 N N . ASN A 1 300 ? 105.121 50.478 29.866 1.00 55.31 2439 ASN A N 1
ATOM 2450 C CA . ASN A 1 300 ? 105.429 49.126 30.305 1.00 52.70 2439 ASN A CA 1
ATOM 2451 C C . ASN A 1 300 ? 104.226 48.239 30.071 1.00 51.87 2439 ASN A C 1
ATOM 2452 O O . ASN A 1 300 ? 103.119 48.736 29.863 1.00 51.30 2439 ASN A O 1
ATOM 2457 N N . GLY A 1 301 ? 104.440 46.927 30.106 1.00 50.55 2440 GLY A N 1
ATOM 2458 C CA . GLY A 1 301 ? 103.344 45.993 29.907 1.00 49.17 2440 GLY A CA 1
ATOM 2459 C C . GLY A 1 301 ? 102.473 45.849 31.149 1.00 48.40 2440 GLY A C 1
ATOM 2460 O O . GLY A 1 301 ? 102.606 46.602 32.106 1.00 48.37 2440 GLY A O 1
ATOM 2461 N N . TYR A 1 302 ? 101.574 44.882 31.149 1.00 47.58 2441 TYR A N 1
ATOM 2462 C CA . TYR A 1 302 ? 100.722 44.698 32.303 1.00 48.05 2441 TYR A CA 1
ATOM 2463 C C . TYR A 1 302 ? 101.026 43.405 33.059 1.00 49.23 2441 TYR A C 1
ATOM 2464 O O . TYR A 1 302 ? 101.653 42.479 32.526 1.00 50.05 2441 TYR A O 1
ATOM 2473 N N . ASN A 1 303 ? 100.587 43.343 34.310 1.00 47.63 2442 ASN A N 1
ATOM 2474 C CA . ASN A 1 303 ? 100.784 42.145 35.098 1.00 46.43 2442 ASN A CA 1
ATOM 2475 C C . ASN A 1 303 ? 102.242 41.796 35.290 1.00 48.72 2442 ASN A C 1
ATOM 2476 O O . ASN A 1 303 ? 102.607 40.620 35.328 1.00 50.29 2442 ASN A O 1
ATOM 2481 N N . LEU A 1 304 ? 103.074 42.820 35.428 1.00 51.71 2443 LEU A N 1
ATOM 2482 C CA . LEU A 1 304 ? 104.504 42.620 35.640 1.00 56.11 2443 LEU A CA 1
ATOM 2483 C C . LEU A 1 304 ? 104.922 42.820 37.104 1.00 62.52 2443 LEU A C 1
ATOM 2484 O O . LEU A 1 304 ? 106.105 42.998 37.385 1.00 64.23 2443 LEU A O 1
ATOM 2489 N N . GLY A 1 305 ? 103.949 42.792 38.020 1.00 69.13 2444 GLY A N 1
ATOM 2490 C CA . GLY A 1 305 ? 104.199 42.960 39.452 1.00 76.04 2444 GLY A CA 1
ATOM 2491 C C . GLY A 1 305 ? 105.487 43.617 39.933 1.00 81.33 2444 GLY A C 1
ATOM 2492 O O . GLY A 1 305 ? 106.512 42.948 40.088 1.00 81.43 2444 GLY A O 1
ATOM 2493 N N . VAL A 1 306 ? 105.435 44.920 40.205 1.00 87.18 2445 VAL A N 1
ATOM 2494 C CA . VAL A 1 306 ? 106.621 45.653 40.665 1.00 93.48 2445 VAL A CA 1
ATOM 2495 C C . VAL A 1 306 ? 106.383 46.556 41.887 1.00 97.12 2445 VAL A C 1
ATOM 2496 O O . VAL A 1 306 ? 107.286 46.740 42.711 1.00 98.05 2445 VAL A O 1
ATOM 2500 N N . ARG A 1 307 ? 105.182 47.124 42.002 1.00 101.23 2446 ARG A N 1
ATOM 2501 C CA . ARG A 1 307 ? 104.864 48.013 43.127 1.00 104.20 2446 ARG A CA 1
ATOM 2502 C C . ARG A 1 307 ? 104.795 47.283 44.478 1.00 105.35 2446 ARG A C 1
ATOM 2503 O O . ARG A 1 307 ? 103.722 47.115 45.075 1.00 105.27 2446 ARG A O 1
ATOM 2511 N N . GLU A 1 308 ? 105.960 46.859 44.950 1.00 105.74 2447 GLU A N 1
ATOM 2512 C CA . GLU A 1 308 ? 106.096 46.151 46.216 1.00 105.68 2447 GLU A CA 1
ATOM 2513 C C . GLU A 1 308 ? 106.874 47.090 47.132 1.00 106.22 2447 GLU A C 1
ATOM 2514 O O . GLU A 1 308 ? 106.644 47.165 48.338 1.00 106.62 2447 GLU A O 1
ATOM 2520 N N . ASP A 1 309 ? 107.785 47.820 46.505 1.00 106.57 2448 ASP A N 1
ATOM 2521 C CA . ASP A 1 309 ? 108.670 48.777 47.155 1.00 106.19 2448 ASP A CA 1
ATOM 2522 C C . ASP A 1 309 ? 109.591 49.189 46.012 1.00 105.82 2448 ASP A C 1
ATOM 2523 O O . ASP A 1 309 ? 110.165 50.280 46.005 1.00 106.17 2448 ASP A O 1
ATOM 2528 N N . GLU A 1 310 ? 109.704 48.280 45.043 1.00 104.79 2449 GLU A N 1
ATOM 2529 C CA . GLU A 1 310 ? 110.522 48.463 43.853 1.00 103.07 2449 GLU A CA 1
ATOM 2530 C C . GLU A 1 310 ? 110.113 49.767 43.197 1.00 100.60 2449 GLU A C 1
ATOM 2531 O O . GLU A 1 310 ? 108.981 49.899 42.722 1.00 101.39 2449 GLU A O 1
ATOM 2537 N N . VAL A 1 311 ? 111.034 50.726 43.180 1.00 96.65 2450 VAL A N 1
ATOM 2538 C CA . VAL A 1 311 ? 110.777 52.025 42.579 1.00 91.94 2450 VAL A CA 1
ATOM 2539 C C . VAL A 1 311 ? 110.197 51.864 41.175 1.00 88.67 2450 VAL A C 1
ATOM 2540 O O . VAL A 1 311 ? 110.653 51.031 40.385 1.00 88.22 2450 VAL A O 1
ATOM 2544 N N . VAL A 1 312 ? 109.176 52.661 40.881 1.00 84.24 2451 VAL A N 1
ATOM 2545 C CA . VAL A 1 312 ? 108.518 52.627 39.583 1.00 79.43 2451 VAL A CA 1
ATOM 2546 C C . VAL A 1 312 ? 108.251 54.057 39.098 1.00 76.53 2451 VAL A C 1
ATOM 2547 O O . VAL A 1 312 ? 107.998 54.959 39.905 1.00 76.58 2451 VAL A O 1
ATOM 2551 N N . VAL A 1 313 ? 108.314 54.257 37.783 1.00 72.08 2452 VAL A N 1
ATOM 2552 C CA . VAL A 1 313 ? 108.095 55.571 37.183 1.00 67.87 2452 VAL A CA 1
ATOM 2553 C C . VAL A 1 313 ? 106.747 55.641 36.500 1.00 66.48 2452 VAL A C 1
ATOM 2554 O O . VAL A 1 313 ? 106.517 54.910 35.544 1.00 66.47 2452 VAL A O 1
ATOM 2558 N N . ASN A 1 314 ? 105.853 56.512 36.958 1.00 64.79 2453 ASN A N 1
ATOM 2559 C CA . ASN A 1 314 ? 104.547 56.600 36.297 1.00 65.30 2453 ASN A CA 1
ATOM 2560 C C . ASN A 1 314 ? 104.369 57.853 35.445 1.00 63.65 2453 ASN A C 1
ATOM 2561 O O . ASN A 1 314 ? 105.188 58.765 35.480 1.00 64.49 2453 ASN A O 1
ATOM 2566 N N . ASP A 1 315 ? 103.282 57.889 34.682 1.00 61.93 2454 ASP A N 1
ATOM 2567 C CA . ASP A 1 315 ? 102.984 59.023 33.814 1.00 59.98 2454 ASP A CA 1
ATOM 2568 C C . ASP A 1 315 ? 103.333 60.386 34.395 1.00 59.91 2454 ASP A C 1
ATOM 2569 O O . ASP A 1 315 ? 103.095 60.664 35.570 1.00 58.44 2454 ASP A O 1
ATOM 2574 N N . VAL A 1 316 ? 103.907 61.230 33.544 1.00 60.76 2455 VAL A N 1
ATOM 2575 C CA . VAL A 1 316 ? 104.269 62.588 33.909 1.00 59.45 2455 VAL A CA 1
ATOM 2576 C C . VAL A 1 316 ? 102.931 63.253 34.075 1.00 59.48 2455 VAL A C 1
ATOM 2577 O O . VAL A 1 316 ? 102.029 63.030 33.269 1.00 59.23 2455 VAL A O 1
ATOM 2581 N N . ASP A 1 317 ? 102.792 64.056 35.116 1.00 60.46 2456 ASP A N 1
ATOM 2582 C CA . ASP A 1 317 ? 101.539 64.750 35.330 1.00 62.28 2456 ASP A CA 1
ATOM 2583 C C . ASP A 1 317 ? 101.539 66.051 34.526 1.00 60.72 2456 ASP A C 1
ATOM 2584 O O . ASP A 1 317 ? 102.411 66.919 34.669 1.00 59.17 2456 ASP A O 1
ATOM 2589 N N . LEU A 1 318 ? 100.540 66.140 33.658 1.00 58.55 2457 LEU A N 1
ATOM 2590 C CA . LEU A 1 318 ? 100.353 67.260 32.765 1.00 57.87 2457 LEU A CA 1
ATOM 2591 C C . LEU A 1 318 ? 99.618 68.421 33.404 1.00 58.30 2457 LEU A C 1
ATOM 2592 O O . LEU A 1 318 ? 99.015 68.286 34.459 1.00 59.48 2457 LEU A O 1
ATOM 2597 N N . PRO A 1 319 ? 99.672 69.593 32.771 1.00 58.66 2458 PRO A N 1
ATOM 2598 C CA . PRO A 1 319 ? 98.969 70.742 33.337 1.00 59.52 2458 PRO A CA 1
ATOM 2599 C C . PRO A 1 319 ? 97.456 70.511 33.197 1.00 59.86 2458 PRO A C 1
ATOM 2600 O O . PRO A 1 319 ? 97.009 69.749 32.332 1.00 60.55 2458 PRO A O 1
ATOM 2604 N N . PRO A 1 320 ? 96.651 71.173 34.040 1.00 59.06 2459 PRO A N 1
ATOM 2605 C CA . PRO A 1 320 ? 95.197 71.011 33.973 1.00 57.38 2459 PRO A CA 1
ATOM 2606 C C . PRO A 1 320 ? 94.644 71.196 32.571 1.00 56.54 2459 PRO A C 1
ATOM 2607 O O . PRO A 1 320 ? 93.690 70.535 32.183 1.00 56.98 2459 PRO A O 1
ATOM 2611 N N . TRP A 1 321 ? 95.242 72.090 31.799 1.00 56.31 2460 TRP A N 1
ATOM 2612 C CA . TRP A 1 321 ? 94.738 72.302 30.457 1.00 55.96 2460 TRP A CA 1
ATOM 2613 C C . TRP A 1 321 ? 95.162 71.190 29.499 1.00 56.09 2460 TRP A C 1
ATOM 2614 O O . TRP A 1 321 ? 94.912 71.261 28.295 1.00 53.96 2460 TRP A O 1
ATOM 2625 N N . ALA A 1 322 ? 95.793 70.153 30.035 1.00 56.63 2461 ALA A N 1
ATOM 2626 C CA . ALA A 1 322 ? 96.238 69.047 29.197 1.00 59.09 2461 ALA A CA 1
ATOM 2627 C C . ALA A 1 322 ? 95.727 67.740 29.752 1.00 60.34 2461 ALA A C 1
ATOM 2628 O O . ALA A 1 322 ? 96.370 67.129 30.603 1.00 62.02 2461 ALA A O 1
ATOM 2630 N N . LYS A 1 323 ? 94.567 67.316 29.266 1.00 61.21 2462 LYS A N 1
ATOM 2631 C CA . LYS A 1 323 ? 93.951 66.072 29.718 1.00 60.91 2462 LYS A CA 1
ATOM 2632 C C . LYS A 1 323 ? 94.898 64.885 29.574 1.00 59.36 2462 LYS A C 1
ATOM 2633 O O . LYS A 1 323 ? 95.315 64.280 30.564 1.00 58.98 2462 LYS A O 1
ATOM 2639 N N . LYS A 1 324 ? 95.226 64.550 28.332 1.00 57.47 2463 LYS A N 1
ATOM 2640 C CA . LYS A 1 324 ? 96.121 63.436 28.063 1.00 56.09 2463 LYS A CA 1
ATOM 2641 C C . LYS A 1 324 ? 97.307 63.922 27.261 1.00 53.28 2463 LYS A C 1
ATOM 2642 O O . LYS A 1 324 ? 97.231 64.941 26.589 1.00 52.28 2463 LYS A O 1
ATOM 2648 N N . PRO A 1 325 ? 98.420 63.184 27.311 1.00 51.43 2464 PRO A N 1
ATOM 2649 C CA . PRO A 1 325 ? 99.620 63.569 26.573 1.00 50.24 2464 PRO A CA 1
ATOM 2650 C C . PRO A 1 325 ? 99.340 64.183 25.191 1.00 50.44 2464 PRO A C 1
ATOM 2651 O O . PRO A 1 325 ? 99.735 65.321 24.922 1.00 50.16 2464 PRO A O 1
ATOM 2655 N N . GLU A 1 326 ? 98.647 63.434 24.333 1.00 50.48 2465 GLU A N 1
ATOM 2656 C CA . GLU A 1 326 ? 98.311 63.886 22.981 1.00 49.82 2465 GLU A CA 1
ATOM 2657 C C . GLU A 1 326 ? 97.828 65.331 22.984 1.00 50.35 2465 GLU A C 1
ATOM 2658 O O . GLU A 1 326 ? 97.967 66.064 22.000 1.00 49.61 2465 GLU A O 1
ATOM 2664 N N . ASP A 1 327 ? 97.250 65.725 24.109 1.00 50.81 2466 ASP A N 1
ATOM 2665 C CA . ASP A 1 327 ? 96.753 67.069 24.293 1.00 51.31 2466 ASP A CA 1
ATOM 2666 C C . ASP A 1 327 ? 97.908 68.000 24.546 1.00 50.33 2466 ASP A C 1
ATOM 2667 O O . ASP A 1 327 ? 98.070 68.991 23.850 1.00 51.68 2466 ASP A O 1
ATOM 2672 N N . PHE A 1 328 ? 98.717 67.687 25.546 1.00 49.15 2467 PHE A N 1
ATOM 2673 C CA . PHE A 1 328 ? 99.837 68.553 25.853 1.00 48.64 2467 PHE A CA 1
ATOM 2674 C C . PHE A 1 328 ? 100.657 68.867 24.611 1.00 49.78 2467 PHE A C 1
ATOM 2675 O O . PHE A 1 328 ? 100.893 70.036 24.289 1.00 50.06 2467 PHE A O 1
ATOM 2683 N N . VAL A 1 329 ? 101.083 67.819 23.912 1.00 49.81 2468 VAL A N 1
ATOM 2684 C CA . VAL A 1 329 ? 101.891 67.988 22.714 1.00 49.41 2468 VAL A CA 1
ATOM 2685 C C . VAL A 1 329 ? 101.162 68.779 21.643 1.00 49.30 2468 VAL A C 1
ATOM 2686 O O . VAL A 1 329 ? 101.762 69.581 20.934 1.00 49.93 2468 VAL A O 1
ATOM 2690 N N . ARG A 1 330 ? 99.864 68.560 21.514 1.00 49.68 2469 ARG A N 1
ATOM 2691 C CA . ARG A 1 330 ? 99.124 69.289 20.503 1.00 48.71 2469 ARG A CA 1
ATOM 2692 C C . ARG A 1 330 ? 99.172 70.769 20.817 1.00 47.88 2469 ARG A C 1
ATOM 2693 O O . ARG A 1 330 ? 99.590 71.584 20.004 1.00 48.72 2469 ARG A O 1
ATOM 2701 N N . ILE A 1 331 ? 98.762 71.107 22.023 1.00 46.88 2470 ILE A N 1
ATOM 2702 C CA . ILE A 1 331 ? 98.713 72.491 22.426 1.00 47.37 2470 ILE A CA 1
ATOM 2703 C C . ILE A 1 331 ? 100.066 73.174 22.457 1.00 48.41 2470 ILE A C 1
ATOM 2704 O O . ILE A 1 331 ? 100.184 74.346 22.084 1.00 49.63 2470 ILE A O 1
ATOM 2709 N N . ASN A 1 332 ? 101.080 72.446 22.909 1.00 47.53 2471 ASN A N 1
ATOM 2710 C CA . ASN A 1 332 ? 102.427 72.990 23.003 1.00 45.92 2471 ASN A CA 1
ATOM 2711 C C . ASN A 1 332 ? 102.939 73.368 21.616 1.00 46.86 2471 ASN A C 1
ATOM 2712 O O . ASN A 1 332 ? 103.404 74.489 21.401 1.00 47.68 2471 ASN A O 1
ATOM 2717 N N . ARG A 1 333 ? 102.849 72.432 20.677 1.00 47.93 2472 ARG A N 1
ATOM 2718 C CA . ARG A 1 333 ? 103.289 72.674 19.309 1.00 48.33 2472 ARG A CA 1
ATOM 2719 C C . ARG A 1 333 ? 102.490 73.825 18.703 1.00 50.14 2472 ARG A C 1
ATOM 2720 O O . ARG A 1 333 ? 102.999 74.549 17.861 1.00 51.74 2472 ARG A O 1
ATOM 2736 N N . ALA A 1 335 ? 101.423 76.477 20.384 1.00 52.62 2474 ALA A N 1
ATOM 2737 C CA . ALA A 1 335 ? 102.022 77.665 20.966 1.00 50.75 2474 ALA A CA 1
ATOM 2738 C C . ALA A 1 335 ? 103.378 77.936 20.327 1.00 50.34 2474 ALA A C 1
ATOM 2739 O O . ALA A 1 335 ? 103.788 79.083 20.166 1.00 51.27 2474 ALA A O 1
ATOM 2741 N N . LEU A 1 336 ? 104.088 76.880 19.962 1.00 49.24 2475 LEU A N 1
ATOM 2742 C CA . LEU A 1 336 ? 105.394 77.054 19.337 1.00 47.93 2475 LEU A CA 1
ATOM 2743 C C . LEU A 1 336 ? 105.235 77.731 17.987 1.00 47.54 2475 LEU A C 1
ATOM 2744 O O . LEU A 1 336 ? 106.110 78.472 17.545 1.00 47.56 2475 LEU A O 1
ATOM 2749 N N . GLU A 1 337 ? 104.104 77.469 17.342 1.00 47.63 2476 GLU A N 1
ATOM 2750 C CA . GLU A 1 337 ? 103.830 78.008 16.020 1.00 47.16 2476 GLU A CA 1
ATOM 2751 C C . GLU A 1 337 ? 102.956 79.230 16.087 1.00 48.68 2476 GLU A C 1
ATOM 2752 O O . GLU A 1 337 ? 102.578 79.781 15.059 1.00 49.88 2476 GLU A O 1
ATOM 2758 N N . SER A 1 338 ? 102.637 79.666 17.297 1.00 51.34 2477 SER A N 1
ATOM 2759 C CA . SER A 1 338 ? 101.769 80.828 17.452 1.00 53.55 2477 SER A CA 1
ATOM 2760 C C . SER A 1 338 ? 102.415 82.072 16.863 1.00 55.57 2477 SER A C 1
ATOM 2761 O O . SER A 1 338 ? 103.575 82.054 16.441 1.00 56.49 2477 SER A O 1
ATOM 2764 N N . GLU A 1 339 ? 101.662 83.162 16.832 1.00 57.61 2478 GLU A N 1
ATOM 2765 C CA . GLU A 1 339 ? 102.210 84.390 16.292 1.00 58.18 2478 GLU A CA 1
ATOM 2766 C C . GLU A 1 339 ? 103.178 84.998 17.300 1.00 57.74 2478 GLU A C 1
ATOM 2767 O O . GLU A 1 339 ? 104.180 85.582 16.913 1.00 58.73 2478 GLU A O 1
ATOM 2773 N N . PHE A 1 340 ? 102.899 84.836 18.589 1.00 57.39 2479 PHE A N 1
ATOM 2774 C CA . PHE A 1 340 ? 103.786 85.387 19.604 1.00 58.24 2479 PHE A CA 1
ATOM 2775 C C . PHE A 1 340 ? 105.199 84.863 19.442 1.00 57.90 2479 PHE A C 1
ATOM 2776 O O . PHE A 1 340 ? 106.149 85.638 19.362 1.00 60.14 2479 PHE A O 1
ATOM 2784 N N . VAL A 1 341 ? 105.340 83.546 19.393 1.00 55.42 2480 VAL A N 1
ATOM 2785 C CA . VAL A 1 341 ? 106.648 82.948 19.222 1.00 52.44 2480 VAL A CA 1
ATOM 2786 C C . VAL A 1 341 ? 107.262 83.435 17.915 1.00 53.26 2480 VAL A C 1
ATOM 2787 O O . VAL A 1 341 ? 108.406 83.879 17.890 1.00 53.38 2480 VAL A O 1
ATOM 2791 N N . SER A 1 342 ? 106.498 83.381 16.830 1.00 53.70 2481 SER A N 1
ATOM 2792 C CA . SER A 1 342 ? 107.015 83.819 15.537 1.00 54.69 2481 SER A CA 1
ATOM 2793 C C . SER A 1 342 ? 107.736 85.150 15.579 1.00 55.51 2481 SER A C 1
ATOM 2794 O O . SER A 1 342 ? 108.774 85.324 14.949 1.00 56.41 2481 SER A O 1
ATOM 2797 N N . CYS A 1 343 ? 107.205 86.105 16.320 1.00 55.91 2482 CYS A N 1
ATOM 2798 C CA . CYS A 1 343 ? 107.840 87.408 16.313 1.00 57.64 2482 CYS A CA 1
ATOM 2799 C C . CYS A 1 343 ? 108.793 87.669 17.456 1.00 56.58 2482 CYS A C 1
ATOM 2800 O O . CYS A 1 343 ? 108.858 88.780 17.976 1.00 56.74 2482 CYS A O 1
ATOM 2803 N N . GLN A 1 344 ? 109.545 86.648 17.839 1.00 56.42 2483 GLN A N 1
ATOM 2804 C CA . GLN A 1 344 ? 110.510 86.774 18.929 1.00 55.55 2483 GLN A CA 1
ATOM 2805 C C . GLN A 1 344 ? 111.553 85.676 18.819 1.00 53.28 2483 GLN A C 1
ATOM 2806 O O . GLN A 1 344 ? 112.654 85.807 19.339 1.00 51.44 2483 GLN A O 1
ATOM 2812 N N . LEU A 1 345 ? 111.195 84.600 18.124 1.00 51.46 2484 LEU A N 1
ATOM 2813 C CA . LEU A 1 345 ? 112.079 83.461 17.993 1.00 50.33 2484 LEU A CA 1
ATOM 2814 C C . LEU A 1 345 ? 113.493 83.841 17.581 1.00 49.81 2484 LEU A C 1
ATOM 2815 O O . LEU A 1 345 ? 114.464 83.229 18.027 1.00 47.79 2484 LEU A O 1
ATOM 2820 N N . HIS A 1 346 ? 113.616 84.853 16.735 1.00 50.35 2485 HIS A N 1
ATOM 2821 C CA . HIS A 1 346 ? 114.936 85.269 16.279 1.00 51.67 2485 HIS A CA 1
ATOM 2822 C C . HIS A 1 346 ? 115.818 85.647 17.477 1.00 51.33 2485 HIS A C 1
ATOM 2823 O O . HIS A 1 346 ? 117.017 85.361 17.497 1.00 51.49 2485 HIS A O 1
ATOM 2830 N N . GLN A 1 347 ? 115.224 86.271 18.487 1.00 50.20 2486 GLN A N 1
ATOM 2831 C CA . GLN A 1 347 ? 115.993 86.659 19.660 1.00 49.08 2486 GLN A CA 1
ATOM 2832 C C . GLN A 1 347 ? 116.511 85.434 20.404 1.00 48.87 2486 GLN A C 1
ATOM 2833 O O . GLN A 1 347 ? 117.676 85.393 20.801 1.00 51.32 2486 GLN A O 1
ATOM 2839 N N . TRP A 1 348 ? 115.658 84.431 20.585 1.00 47.02 2487 TRP A N 1
ATOM 2840 C CA . TRP A 1 348 ? 116.082 83.210 21.258 1.00 43.64 2487 TRP A CA 1
ATOM 2841 C C . TRP A 1 348 ? 117.205 82.602 20.420 1.00 43.01 2487 TRP A C 1
ATOM 2842 O O . TRP A 1 348 ? 118.214 82.151 20.956 1.00 43.47 2487 TRP A O 1
ATOM 2853 N N . ILE A 1 349 ? 117.033 82.598 19.101 1.00 43.14 2488 ILE A N 1
ATOM 2854 C CA . ILE A 1 349 ? 118.060 82.040 18.225 1.00 43.59 2488 ILE A CA 1
ATOM 2855 C C . ILE A 1 349 ? 119.385 82.754 18.497 1.00 44.98 2488 ILE A C 1
ATOM 2856 O O . ILE A 1 349 ? 120.432 82.112 18.609 1.00 44.82 2488 ILE A O 1
ATOM 2861 N N . ASP A 1 350 ? 119.331 84.080 18.630 1.00 45.59 2489 ASP A N 1
ATOM 2862 C CA . ASP A 1 350 ? 120.534 84.869 18.903 1.00 45.91 2489 ASP A CA 1
ATOM 2863 C C . ASP A 1 350 ? 121.298 84.325 20.118 1.00 44.61 2489 ASP A C 1
ATOM 2864 O O . ASP A 1 350 ? 122.523 84.286 20.100 1.00 45.37 2489 ASP A O 1
ATOM 2869 N N . LEU A 1 351 ? 120.584 83.910 21.164 1.00 42.43 2490 LEU A N 1
ATOM 2870 C CA . LEU A 1 351 ? 121.233 83.386 22.362 1.00 40.54 2490 LEU A CA 1
ATOM 2871 C C . LEU A 1 351 ? 121.866 82.027 22.109 1.00 40.18 2490 LEU A C 1
ATOM 2872 O O . LEU A 1 351 ? 122.984 81.752 22.572 1.00 39.57 2490 LEU A O 1
ATOM 2877 N N . ILE A 1 352 ? 121.161 81.185 21.351 1.00 38.03 2491 ILE A N 1
ATOM 2878 C CA . ILE A 1 352 ? 121.636 79.830 21.075 1.00 36.56 2491 ILE A CA 1
ATOM 2879 C C . ILE A 1 352 ? 122.600 79.640 19.910 1.00 39.14 2491 ILE A C 1
ATOM 2880 O O . ILE A 1 352 ? 123.562 78.898 20.045 1.00 40.26 2491 ILE A O 1
ATOM 2885 N N . PHE A 1 353 ? 122.351 80.276 18.767 1.00 41.00 2492 PHE A N 1
ATOM 2886 C CA . PHE A 1 353 ? 123.246 80.125 17.618 1.00 42.66 2492 PHE A CA 1
ATOM 2887 C C . PHE A 1 353 ? 123.659 81.497 17.060 1.00 45.28 2492 PHE A C 1
ATOM 2888 O O . PHE A 1 353 ? 124.526 81.598 16.182 1.00 43.79 2492 PHE A O 1
ATOM 2896 N N . GLY A 1 354 ? 123.001 82.541 17.563 1.00 48.99 2493 GLY A N 1
ATOM 2897 C CA . GLY A 1 354 ? 123.234 83.907 17.112 1.00 51.48 2493 GLY A CA 1
ATOM 2898 C C . GLY A 1 354 ? 124.442 84.622 17.678 1.00 53.69 2493 GLY A C 1
ATOM 2899 O O . GLY A 1 354 ? 125.306 84.009 18.306 1.00 54.22 2493 GLY A O 1
ATOM 2900 N N . TYR A 1 355 ? 124.494 85.932 17.460 1.00 55.05 2494 TYR A N 1
ATOM 2901 C CA . TYR A 1 355 ? 125.618 86.722 17.924 1.00 55.33 2494 TYR A CA 1
ATOM 2902 C C . TYR A 1 355 ? 125.671 86.880 19.437 1.00 54.50 2494 TYR A C 1
ATOM 2903 O O . TYR A 1 355 ? 126.655 87.383 19.961 1.00 56.66 2494 TYR A O 1
ATOM 2912 N N . LYS A 1 356 ? 124.633 86.459 20.149 1.00 53.39 2495 LYS A N 1
ATOM 2913 C CA . LYS A 1 356 ? 124.671 86.572 21.603 1.00 52.89 2495 LYS A CA 1
ATOM 2914 C C . LYS A 1 356 ? 125.087 85.247 22.244 1.00 53.53 2495 LYS A C 1
ATOM 2915 O O . LYS A 1 356 ? 124.900 85.058 23.441 1.00 54.13 2495 LYS A O 1
ATOM 2921 N N . GLN A 1 357 ? 125.652 84.333 21.458 1.00 53.71 2496 GLN A N 1
ATOM 2922 C CA . GLN A 1 357 ? 126.055 83.036 21.992 1.00 55.55 2496 GLN A CA 1
ATOM 2923 C C . GLN A 1 357 ? 127.322 83.130 22.826 1.00 57.71 2496 GLN A C 1
ATOM 2924 O O . GLN A 1 357 ? 127.445 82.494 23.884 1.00 57.88 2496 GLN A O 1
ATOM 2930 N N . ARG A 1 358 ? 128.266 83.923 22.330 1.00 60.19 2497 ARG A N 1
ATOM 2931 C CA . ARG A 1 358 ? 129.561 84.112 22.982 1.00 63.07 2497 ARG A CA 1
ATOM 2932 C C . ARG A 1 358 ? 130.130 85.495 22.698 1.00 64.44 2497 ARG A C 1
ATOM 2933 O O . ARG A 1 358 ? 130.053 85.983 21.573 1.00 66.50 2497 ARG A O 1
ATOM 2941 N N . GLY A 1 359 ? 130.698 86.125 23.721 1.00 65.07 2498 GLY A N 1
ATOM 2942 C CA . GLY A 1 359 ? 131.279 87.441 23.532 1.00 65.30 2498 GLY A CA 1
ATOM 2943 C C . GLY A 1 359 ? 130.682 88.572 24.352 1.00 65.70 2498 GLY A C 1
ATOM 2944 O O . GLY A 1 359 ? 129.904 88.353 25.281 1.00 65.08 2498 GLY A O 1
ATOM 2945 N N . PRO A 1 360 ? 131.054 89.816 24.023 1.00 66.06 2499 PRO A N 1
ATOM 2946 C CA . PRO A 1 360 ? 130.556 91.003 24.727 1.00 65.25 2499 PRO A CA 1
ATOM 2947 C C . PRO A 1 360 ? 129.036 90.977 24.861 1.00 64.84 2499 PRO A C 1
ATOM 2948 O O . PRO A 1 360 ? 128.487 91.266 25.920 1.00 64.91 2499 PRO A O 1
ATOM 2952 N N . GLU A 1 361 ? 128.358 90.624 23.777 1.00 64.38 2500 GLU A N 1
ATOM 2953 C CA . GLU A 1 361 ? 126.912 90.581 23.808 1.00 64.77 2500 GLU A CA 1
ATOM 2954 C C . GLU A 1 361 ? 126.401 89.411 24.625 1.00 64.10 2500 GLU A C 1
ATOM 2955 O O . GLU A 1 361 ? 125.288 89.443 25.149 1.00 62.96 2500 GLU A O 1
ATOM 2961 N N . ALA A 1 362 ? 127.215 88.370 24.735 1.00 64.21 2501 ALA A N 1
ATOM 2962 C CA . ALA A 1 362 ? 126.824 87.196 25.503 1.00 64.23 2501 ALA A CA 1
ATOM 2963 C C . ALA A 1 362 ? 126.817 87.514 26.995 1.00 64.02 2501 ALA A C 1
ATOM 2964 O O . ALA A 1 362 ? 125.981 87.007 27.750 1.00 64.36 2501 ALA A O 1
ATOM 2966 N N . VAL A 1 363 ? 127.753 88.361 27.412 1.00 63.78 2502 VAL A N 1
ATOM 2967 C CA . VAL A 1 363 ? 127.866 88.754 28.812 1.00 63.44 2502 VAL A CA 1
ATOM 2968 C C . VAL A 1 363 ? 126.835 89.818 29.156 1.00 62.98 2502 VAL A C 1
ATOM 2969 O O . VAL A 1 363 ? 126.318 89.866 30.275 1.00 62.61 2502 VAL A O 1
ATOM 2973 N N . ARG A 1 364 ? 126.534 90.675 28.189 1.00 62.87 2503 ARG A N 1
ATOM 2974 C CA . ARG A 1 364 ? 125.547 91.713 28.429 1.00 63.06 2503 ARG A CA 1
ATOM 2975 C C . ARG A 1 364 ? 124.166 91.084 28.494 1.00 61.78 2503 ARG A C 1
ATOM 2976 O O . ARG A 1 364 ? 123.245 91.636 29.093 1.00 60.74 2503 ARG A O 1
ATOM 2984 N N . ALA A 1 365 ? 124.046 89.912 27.871 1.00 61.37 2504 ALA A N 1
ATOM 2985 C CA . ALA A 1 365 ? 122.789 89.169 27.799 1.00 58.94 2504 ALA A CA 1
ATOM 2986 C C . ALA A 1 365 ? 122.594 88.160 28.921 1.00 57.21 2504 ALA A C 1
ATOM 2987 O O . ALA A 1 365 ? 121.569 87.476 28.968 1.00 56.07 2504 ALA A O 1
ATOM 2989 N N . LEU A 1 366 ? 123.578 88.070 29.812 1.00 55.72 2505 LEU A N 1
ATOM 2990 C CA . LEU A 1 366 ? 123.495 87.156 30.939 1.00 53.56 2505 LEU A CA 1
ATOM 2991 C C . LEU A 1 366 ? 123.450 85.744 30.358 1.00 52.47 2505 LEU A C 1
ATOM 2992 O O . LEU A 1 366 ? 122.791 84.851 30.889 1.00 50.24 2505 LEU A O 1
ATOM 2997 N N . ASN A 1 367 ? 124.189 85.548 29.272 1.00 51.53 2506 ASN A N 1
ATOM 2998 C CA . ASN A 1 367 ? 124.183 84.273 28.580 1.00 51.61 2506 ASN A CA 1
ATOM 2999 C C . ASN A 1 367 ? 125.532 83.581 28.466 1.00 52.19 2506 ASN A C 1
ATOM 3000 O O . ASN A 1 367 ? 125.826 82.924 27.460 1.00 52.15 2506 ASN A O 1
ATOM 3005 N N . VAL A 1 368 ? 126.342 83.692 29.508 1.00 51.75 2507 VAL A N 1
ATOM 3006 C CA . VAL A 1 368 ? 127.659 83.088 29.467 1.00 52.83 2507 VAL A CA 1
ATOM 3007 C C . VAL A 1 368 ? 127.795 81.774 30.210 1.00 53.34 2507 VAL A C 1
ATOM 3008 O O . VAL A 1 368 ? 127.465 81.685 31.392 1.00 53.87 2507 VAL A O 1
ATOM 3012 N N . PHE A 1 369 ? 128.322 80.766 29.519 1.00 53.53 2508 PHE A N 1
ATOM 3013 C CA . PHE A 1 369 ? 128.524 79.442 30.108 1.00 54.32 2508 PHE A CA 1
ATOM 3014 C C . PHE A 1 369 ? 130.008 79.087 30.249 1.00 55.06 2508 PHE A C 1
ATOM 3015 O O . PHE A 1 369 ? 130.879 79.811 29.765 1.00 55.26 2508 PHE A O 1
ATOM 3023 N N . HIS A 1 370 ? 130.283 77.971 30.920 1.00 54.21 2509 HIS A N 1
ATOM 3024 C CA . HIS A 1 370 ? 131.650 77.511 31.140 1.00 54.60 2509 HIS A CA 1
ATOM 3025 C C . HIS A 1 370 ? 132.391 77.503 29.819 1.00 55.63 2509 HIS A C 1
ATOM 3026 O O . HIS A 1 370 ? 131.896 76.965 28.837 1.00 57.50 2509 HIS A O 1
ATOM 3033 N N . TYR A 1 371 ? 133.579 78.093 29.790 1.00 57.60 2510 TYR A N 1
ATOM 3034 C CA . TYR A 1 371 ? 134.350 78.173 28.551 1.00 59.11 2510 TYR A CA 1
ATOM 3035 C C . TYR A 1 371 ? 134.638 76.807 27.938 1.00 58.13 2510 TYR A C 1
ATOM 3036 O O . TYR A 1 371 ? 134.823 76.691 26.736 1.00 57.91 2510 TYR A O 1
ATOM 3045 N N . LEU A 1 372 ? 134.683 75.774 28.764 1.00 57.90 2511 LEU A N 1
ATOM 3046 C CA . LEU A 1 372 ? 134.978 74.445 28.260 1.00 58.93 2511 LEU A CA 1
ATOM 3047 C C . LEU A 1 372 ? 133.819 73.898 27.427 1.00 57.93 2511 LEU A C 1
ATOM 3048 O O . LEU A 1 372 ? 133.871 72.779 26.920 1.00 58.25 2511 LEU A O 1
ATOM 3053 N N . THR A 1 373 ? 132.776 74.702 27.284 1.00 56.14 2512 THR A N 1
ATOM 3054 C CA . THR A 1 373 ? 131.576 74.315 26.555 1.00 53.45 2512 THR A CA 1
ATOM 3055 C C . THR A 1 373 ? 131.600 74.701 25.092 1.00 52.27 2512 THR A C 1
ATOM 3056 O O . THR A 1 373 ? 131.203 73.930 24.213 1.00 52.70 2512 THR A O 1
ATOM 3060 N N . TYR A 1 374 ? 132.053 75.918 24.840 1.00 50.12 2513 TYR A N 1
ATOM 3061 C CA . TYR A 1 374 ? 132.065 76.440 23.493 1.00 47.82 2513 TYR A CA 1
ATOM 3062 C C . TYR A 1 374 ? 133.002 75.719 22.532 1.00 47.39 2513 TYR A C 1
ATOM 3063 O O . TYR A 1 374 ? 134.000 75.128 22.925 1.00 46.27 2513 TYR A O 1
ATOM 3072 N N . GLU A 1 375 ? 132.622 75.740 21.263 1.00 49.35 2514 GLU A N 1
ATOM 3073 C CA . GLU A 1 375 ? 133.383 75.097 20.208 1.00 50.06 2514 GLU A CA 1
ATOM 3074 C C . GLU A 1 375 ? 134.827 75.587 20.189 1.00 51.00 2514 GLU A C 1
ATOM 3075 O O . GLU A 1 375 ? 135.099 76.767 20.434 1.00 51.21 2514 GLU A O 1
ATOM 3081 N N . GLY A 1 376 ? 135.747 74.670 19.903 1.00 51.15 2515 GLY A N 1
ATOM 3082 C CA . GLY A 1 376 ? 137.157 75.009 19.888 1.00 52.83 2515 GLY A CA 1
ATOM 3083 C C . GLY A 1 376 ? 137.741 74.834 21.284 1.00 54.93 2515 GLY A C 1
ATOM 3084 O O . GLY A 1 376 ? 138.931 74.558 21.459 1.00 54.78 2515 GLY A O 1
ATOM 3085 N N . SER A 1 377 ? 136.876 74.981 22.281 1.00 55.79 2516 SER A N 1
ATOM 3086 C CA . SER A 1 377 ? 137.252 74.853 23.676 1.00 57.11 2516 SER A CA 1
ATOM 3087 C C . SER A 1 377 ? 138.486 74.008 23.981 1.00 58.72 2516 SER A C 1
ATOM 3088 O O . SER A 1 377 ? 139.426 74.502 24.595 1.00 58.88 2516 SER A O 1
ATOM 3091 N N . VAL A 1 378 ? 138.499 72.742 23.571 1.00 60.67 2517 VAL A N 1
ATOM 3092 C CA . VAL A 1 378 ? 139.646 71.883 23.872 1.00 62.37 2517 VAL A CA 1
ATOM 3093 C C . VAL A 1 378 ? 140.047 70.983 22.726 1.00 63.55 2517 VAL A C 1
ATOM 3094 O O . VAL A 1 378 ? 139.295 70.808 21.774 1.00 64.51 2517 VAL A O 1
ATOM 3098 N N . ASN A 1 379 ? 141.232 70.395 22.831 1.00 64.71 2518 ASN A N 1
ATOM 3099 C CA . ASN A 1 379 ? 141.704 69.490 21.795 1.00 66.71 2518 ASN A CA 1
ATOM 3100 C C . ASN A 1 379 ? 142.142 68.172 22.423 1.00 67.87 2518 ASN A C 1
ATOM 3101 O O . ASN A 1 379 ? 143.266 68.054 22.899 1.00 68.45 2518 ASN A O 1
ATOM 3106 N N . LEU A 1 380 ? 141.257 67.183 22.415 1.00 69.29 2519 LEU A N 1
ATOM 3107 C CA . LEU A 1 380 ? 141.561 65.889 23.009 1.00 70.10 2519 LEU A CA 1
ATOM 3108 C C . LEU A 1 380 ? 142.842 65.261 22.484 1.00 71.31 2519 LEU A C 1
ATOM 3109 O O . LEU A 1 380 ? 143.471 64.458 23.169 1.00 72.66 2519 LEU A O 1
ATOM 3114 N N . ASP A 1 381 ? 143.240 65.612 21.271 1.00 71.51 2520 ASP A N 1
ATOM 3115 C CA . ASP A 1 381 ? 144.467 65.044 20.751 1.00 72.41 2520 ASP A CA 1
ATOM 3116 C C . ASP A 1 381 ? 145.687 65.573 21.487 1.00 73.57 2520 ASP A C 1
ATOM 3117 O O . ASP A 1 381 ? 146.668 64.855 21.668 1.00 73.56 2520 ASP A O 1
ATOM 3122 N N . SER A 1 382 ? 145.616 66.827 21.921 1.00 74.50 2521 SER A N 1
ATOM 3123 C CA . SER A 1 382 ? 146.716 67.434 22.646 1.00 75.25 2521 SER A CA 1
ATOM 3124 C C . SER A 1 382 ? 147.022 66.618 23.886 1.00 76.24 2521 SER A C 1
ATOM 3125 O O . SER A 1 382 ? 148.183 66.377 24.210 1.00 78.12 2521 SER A O 1
ATOM 3128 N N . ILE A 1 383 ? 145.977 66.204 24.591 1.00 76.63 2522 ILE A N 1
ATOM 3129 C CA . ILE A 1 383 ? 146.150 65.400 25.792 1.00 76.71 2522 ILE A CA 1
ATOM 3130 C C . ILE A 1 383 ? 146.786 64.109 25.305 1.00 77.84 2522 ILE A C 1
ATOM 3131 O O . ILE A 1 383 ? 146.235 63.441 24.426 1.00 77.67 2522 ILE A O 1
ATOM 3136 N N . THR A 1 384 ? 147.947 63.759 25.855 1.00 78.85 2523 THR A N 1
ATOM 3137 C CA . THR A 1 384 ? 148.625 62.537 25.427 1.00 80.22 2523 THR A CA 1
ATOM 3138 C C . THR A 1 384 ? 148.429 61.380 26.388 1.00 80.78 2523 THR A C 1
ATOM 3139 O O . THR A 1 384 ? 148.433 60.220 25.975 1.00 80.36 2523 THR A O 1
ATOM 3143 N N . ASP A 1 385 ? 148.267 61.702 27.669 1.00 81.87 2524 ASP A N 1
ATOM 3144 C CA . ASP A 1 385 ? 148.065 60.684 28.700 1.00 83.30 2524 ASP A CA 1
ATOM 3145 C C . ASP A 1 385 ? 146.616 60.193 28.694 1.00 84.35 2524 ASP A C 1
ATOM 3146 O O . ASP A 1 385 ? 145.714 60.938 29.075 1.00 86.00 2524 ASP A O 1
ATOM 3151 N N . PRO A 1 386 ? 146.377 58.928 28.288 1.00 83.96 2525 PRO A N 1
ATOM 3152 C CA . PRO A 1 386 ? 145.026 58.352 28.237 1.00 83.30 2525 PRO A CA 1
ATOM 3153 C C . PRO A 1 386 ? 144.144 58.662 29.451 1.00 82.92 2525 PRO A C 1
ATOM 3154 O O . PRO A 1 386 ? 143.035 59.186 29.308 1.00 82.52 2525 PRO A O 1
ATOM 3158 N N . VAL A 1 387 ? 144.630 58.340 30.642 1.00 82.14 2526 VAL A N 1
ATOM 3159 C CA . VAL A 1 387 ? 143.853 58.599 31.842 1.00 82.18 2526 VAL A CA 1
ATOM 3160 C C . VAL A 1 387 ? 143.492 60.089 31.918 1.00 82.32 2526 VAL A C 1
ATOM 3161 O O . VAL A 1 387 ? 142.463 60.466 32.483 1.00 82.75 2526 VAL A O 1
ATOM 3165 N N . LEU A 1 388 ? 144.337 60.934 31.336 1.00 81.30 2527 LEU A N 1
ATOM 3166 C CA . LEU A 1 388 ? 144.087 62.367 31.334 1.00 80.91 2527 LEU A CA 1
ATOM 3167 C C . LEU A 1 388 ? 143.013 62.720 30.313 1.00 80.55 2527 LEU A C 1
ATOM 3168 O O . LEU A 1 388 ? 142.062 63.426 30.628 1.00 81.03 2527 LEU A O 1
ATOM 3173 N N . ARG A 1 389 ? 143.170 62.231 29.088 1.00 80.16 2528 ARG A N 1
ATOM 3174 C CA . ARG A 1 389 ? 142.197 62.499 28.039 1.00 79.49 2528 ARG A CA 1
ATOM 3175 C C . ARG A 1 389 ? 140.828 62.036 28.507 1.00 80.29 2528 ARG A C 1
ATOM 3176 O O . ARG A 1 389 ? 139.875 62.808 28.493 1.00 81.00 2528 ARG A O 1
ATOM 3184 N N . GLU A 1 390 ? 140.738 60.778 28.931 1.00 80.69 2529 GLU A N 1
ATOM 3185 C CA . GLU A 1 390 ? 139.476 60.215 29.394 1.00 81.32 2529 GLU A CA 1
ATOM 3186 C C . GLU A 1 390 ? 138.819 61.136 30.414 1.00 80.38 2529 GLU A C 1
ATOM 3187 O O . GLU A 1 390 ? 137.668 61.534 30.255 1.00 80.21 2529 GLU A O 1
ATOM 3193 N N . ALA A 1 391 ? 139.554 61.478 31.461 1.00 79.85 2530 ALA A N 1
ATOM 3194 C CA . ALA A 1 391 ? 139.020 62.351 32.489 1.00 79.57 2530 ALA A CA 1
ATOM 3195 C C . ALA A 1 391 ? 138.457 63.627 31.860 1.00 79.85 2530 ALA A C 1
ATOM 3196 O O . ALA A 1 391 ? 137.440 64.147 32.318 1.00 79.88 2530 ALA A O 1
ATOM 3206 N N . GLU A 1 393 ? 137.342 64.027 28.590 1.00 76.51 2532 GLU A N 1
ATOM 3207 C CA . GLU A 1 393 ? 136.157 63.655 27.839 1.00 74.44 2532 GLU A CA 1
ATOM 3208 C C . GLU A 1 393 ? 135.024 63.493 28.833 1.00 72.71 2532 GLU A C 1
ATOM 3209 O O . GLU A 1 393 ? 133.881 63.821 28.549 1.00 72.68 2532 GLU A O 1
ATOM 3215 N N . ALA A 1 394 ? 135.351 62.995 30.014 1.00 71.38 2533 ALA A N 1
ATOM 3216 C CA . ALA A 1 394 ? 134.345 62.807 31.036 1.00 70.54 2533 ALA A CA 1
ATOM 3217 C C . ALA A 1 394 ? 133.755 64.153 31.435 1.00 70.43 2533 ALA A C 1
ATOM 3218 O O . ALA A 1 394 ? 132.551 64.273 31.659 1.00 70.81 2533 ALA A O 1
ATOM 3220 N N . GLN A 1 395 ? 134.606 65.169 31.517 1.00 70.22 2534 GLN A N 1
ATOM 3221 C CA . GLN A 1 395 ? 134.164 66.500 31.908 1.00 70.87 2534 GLN A CA 1
ATOM 3222 C C . GLN A 1 395 ? 133.278 67.148 30.843 1.00 69.85 2534 GLN A C 1
ATOM 3223 O O . GLN A 1 395 ? 132.280 67.800 31.156 1.00 69.70 2534 GLN A O 1
ATOM 3229 N N . ILE A 1 396 ? 133.651 66.967 29.582 1.00 68.63 2535 ILE A N 1
ATOM 3230 C CA . ILE A 1 396 ? 132.888 67.527 28.477 1.00 66.35 2535 ILE A CA 1
ATOM 3231 C C . ILE A 1 396 ? 131.461 66.994 28.541 1.00 65.92 2535 ILE A C 1
ATOM 3232 O O . ILE A 1 396 ? 130.495 67.741 28.379 1.00 66.28 2535 ILE A O 1
ATOM 3237 N N . GLN A 1 397 ? 131.335 65.696 28.783 1.00 65.06 2536 GLN A N 1
ATOM 3238 C CA . GLN A 1 397 ? 130.023 65.074 28.874 1.00 64.92 2536 GLN A CA 1
ATOM 3239 C C . GLN A 1 397 ? 129.279 65.530 30.108 1.00 65.11 2536 GLN A C 1
ATOM 3240 O O . GLN A 1 397 ? 128.068 65.342 30.220 1.00 65.98 2536 GLN A O 1
ATOM 3246 N N . ASN A 1 398 ? 130.001 66.141 31.034 1.00 64.90 2537 ASN A N 1
ATOM 3247 C CA . ASN A 1 398 ? 129.383 66.590 32.261 1.00 63.72 2537 ASN A CA 1
ATOM 3248 C C . ASN A 1 398 ? 128.920 68.028 32.174 1.00 61.14 2537 ASN A C 1
ATOM 3249 O O . ASN A 1 398 ? 127.877 68.383 32.709 1.00 60.18 2537 ASN A O 1
ATOM 3254 N N . PHE A 1 399 ? 129.688 68.851 31.477 1.00 59.43 2538 PHE A N 1
ATOM 3255 C CA . PHE A 1 399 ? 129.347 70.253 31.345 1.00 58.33 2538 PHE A CA 1
ATOM 3256 C C . PHE A 1 399 ? 128.407 70.512 30.179 1.00 56.96 2538 PHE A C 1
ATOM 3257 O O . PHE A 1 399 ? 127.600 71.432 30.218 1.00 56.90 2538 PHE A O 1
ATOM 3265 N N . GLY A 1 400 ? 128.508 69.692 29.142 1.00 55.68 2539 GLY A N 1
ATOM 3266 C CA . GLY A 1 400 ? 127.653 69.882 27.991 1.00 53.55 2539 GLY A CA 1
ATOM 3267 C C . GLY A 1 400 ? 128.430 70.598 26.909 1.00 52.71 2539 GLY A C 1
ATOM 3268 O O . GLY A 1 400 ? 129.520 71.108 27.167 1.00 53.66 2539 GLY A O 1
ATOM 3269 N N . GLN A 1 401 ? 127.874 70.648 25.702 1.00 50.38 2540 GLN A N 1
ATOM 3270 C CA . GLN A 1 401 ? 128.538 71.299 24.583 1.00 47.11 2540 GLN A CA 1
ATOM 3271 C C . GLN A 1 401 ? 127.613 72.329 23.944 1.00 46.50 2540 GLN A C 1
ATOM 3272 O O . GLN A 1 401 ? 126.533 71.976 23.490 1.00 48.81 2540 GLN A O 1
ATOM 3278 N N . THR A 1 402 ? 128.015 73.596 23.905 1.00 44.16 2541 THR A N 1
ATOM 3279 C CA . THR A 1 402 ? 127.166 74.606 23.280 1.00 43.70 2541 THR A CA 1
ATOM 3280 C C . THR A 1 402 ? 127.061 74.360 21.765 1.00 43.22 2541 THR A C 1
ATOM 3281 O O . THR A 1 402 ? 128.035 73.983 21.120 1.00 43.58 2541 THR A O 1
ATOM 3285 N N . PRO A 1 403 ? 125.869 74.569 21.177 1.00 42.80 2542 PRO A N 1
ATOM 3286 C CA . PRO A 1 403 ? 125.741 74.339 19.729 1.00 42.80 2542 PRO A CA 1
ATOM 3287 C C . PRO A 1 403 ? 126.660 75.253 18.916 1.00 42.18 2542 PRO A C 1
ATOM 3288 O O . PRO A 1 403 ? 126.896 76.381 19.312 1.00 44.12 2542 PRO A O 1
ATOM 3292 N N . SER A 1 404 ? 127.172 74.782 17.786 1.00 40.43 2543 SER A N 1
ATOM 3293 C CA . SER A 1 404 ? 128.018 75.634 16.956 1.00 39.82 2543 SER A CA 1
ATOM 3294 C C . SER A 1 404 ? 127.289 76.933 16.585 1.00 41.88 2543 SER A C 1
ATOM 3295 O O . SER A 1 404 ? 126.133 76.890 16.170 1.00 44.39 2543 SER A O 1
ATOM 3298 N N . GLN A 1 405 ? 127.951 78.083 16.724 1.00 43.40 2544 GLN A N 1
ATOM 3299 C CA . GLN A 1 405 ? 127.350 79.383 16.370 1.00 43.88 2544 GLN A CA 1
ATOM 3300 C C . GLN A 1 405 ? 127.083 79.415 14.873 1.00 43.59 2544 GLN A C 1
ATOM 3301 O O . GLN A 1 405 ? 127.935 79.031 14.080 1.00 41.81 2544 GLN A O 1
ATOM 3307 N N . LEU A 1 406 ? 125.912 79.891 14.478 1.00 45.06 2545 LEU A N 1
ATOM 3308 C CA . LEU A 1 406 ? 125.583 79.902 13.057 1.00 48.23 2545 LEU A CA 1
ATOM 3309 C C . LEU A 1 406 ? 125.715 81.259 12.350 1.00 49.51 2545 LEU A C 1
ATOM 3310 O O . LEU A 1 406 ? 125.817 81.338 11.117 1.00 49.15 2545 LEU A O 1
ATOM 3315 N N . LEU A 1 407 ? 125.734 82.322 13.138 1.00 50.06 2546 LEU A N 1
ATOM 3316 C CA . LEU A 1 407 ? 125.842 83.652 12.590 1.00 50.67 2546 LEU A CA 1
ATOM 3317 C C . LEU A 1 407 ? 126.339 84.600 13.667 1.00 53.04 2546 LEU A C 1
ATOM 3318 O O . LEU A 1 407 ? 126.062 84.404 14.858 1.00 53.88 2546 LEU A O 1
ATOM 3323 N N . ILE A 1 408 ? 127.079 85.626 13.254 1.00 54.50 2547 ILE A N 1
ATOM 3324 C CA . ILE A 1 408 ? 127.626 86.596 14.201 1.00 54.41 2547 ILE A CA 1
ATOM 3325 C C . ILE A 1 408 ? 126.939 87.938 14.063 1.00 55.08 2547 ILE A C 1
ATOM 3326 O O . ILE A 1 408 ? 127.377 88.934 14.628 1.00 53.97 2547 ILE A O 1
ATOM 3331 N N . GLU A 1 409 ? 125.847 87.929 13.307 1.00 57.23 2548 GLU A N 1
ATOM 3332 C CA . GLU A 1 409 ? 125.025 89.106 13.075 1.00 59.18 2548 GLU A CA 1
ATOM 3333 C C . GLU A 1 409 ? 123.662 88.816 13.682 1.00 58.54 2548 GLU A C 1
ATOM 3334 O O . GLU A 1 409 ? 123.284 87.655 13.859 1.00 59.54 2548 GLU A O 1
ATOM 3340 N N . PRO A 1 410 ? 122.905 89.866 14.009 1.00 57.83 2549 PRO A N 1
ATOM 3341 C CA . PRO A 1 410 ? 121.571 89.708 14.595 1.00 57.17 2549 PRO A CA 1
ATOM 3342 C C . PRO A 1 410 ? 120.690 88.949 13.623 1.00 55.84 2549 PRO A C 1
ATOM 3343 O O . PRO A 1 410 ? 120.609 89.307 12.449 1.00 55.12 2549 PRO A O 1
ATOM 3347 N N . HIS A 1 411 ? 120.041 87.895 14.103 1.00 54.49 2550 HIS A N 1
ATOM 3348 C CA . HIS A 1 411 ? 119.174 87.112 13.238 1.00 51.85 2550 HIS A CA 1
ATOM 3349 C C . HIS A 1 411 ? 117.938 87.940 12.899 1.00 50.52 2550 HIS A C 1
ATOM 3350 O O . HIS A 1 411 ? 117.405 88.673 13.741 1.00 51.48 2550 HIS A O 1
ATOM 3357 N N . PRO A 1 412 ? 117.484 87.849 11.649 1.00 48.69 2551 PRO A N 1
ATOM 3358 C CA . PRO A 1 412 ? 116.320 88.563 11.133 1.00 49.29 2551 PRO A CA 1
ATOM 3359 C C . PRO A 1 412 ? 115.053 88.065 11.776 1.00 52.12 2551 PRO A C 1
ATOM 3360 O O . PRO A 1 412 ? 114.879 86.858 11.990 1.00 53.07 2551 PRO A O 1
ATOM 3364 N N . PRO A 1 413 ? 114.143 88.978 12.101 1.00 53.19 2552 PRO A N 1
ATOM 3365 C CA . PRO A 1 413 ? 112.881 88.557 12.708 1.00 53.87 2552 PRO A CA 1
ATOM 3366 C C . PRO A 1 413 ? 112.019 87.963 11.585 1.00 55.38 2552 PRO A C 1
ATOM 3367 O O . PRO A 1 413 ? 112.278 88.206 10.402 1.00 55.21 2552 PRO A O 1
ATOM 3371 N N . ARG A 1 414 ? 111.005 87.183 11.948 1.00 57.48 2553 ARG A N 1
ATOM 3372 C CA . ARG A 1 414 ? 110.124 86.554 10.964 1.00 58.04 2553 ARG A CA 1
ATOM 3373 C C . ARG A 1 414 ? 109.165 87.538 10.298 1.00 58.11 2553 ARG A C 1
ATOM 3374 O O . ARG A 1 414 ? 108.754 87.324 9.153 1.00 59.21 2553 ARG A O 1
ATOM 3382 N N . GLY B 1 1 ? 79.054 62.727 38.459 1.00 72.48 2140 GLY B N 1
ATOM 3383 C CA . GLY B 1 1 ? 77.968 62.915 39.409 1.00 72.96 2140 GLY B CA 1
ATOM 3384 C C . GLY B 1 1 ? 76.745 62.070 39.087 1.00 73.03 2140 GLY B C 1
ATOM 3385 O O . GLY B 1 1 ? 76.374 61.197 39.875 1.00 74.01 2140 GLY B O 1
ATOM 3386 N N . PRO B 1 2 ? 76.089 62.312 37.935 1.00 72.48 2141 PRO B N 1
ATOM 3387 C CA . PRO B 1 2 ? 74.901 61.556 37.523 1.00 71.26 2141 PRO B CA 1
ATOM 3388 C C . PRO B 1 2 ? 75.319 60.205 36.931 1.00 70.34 2141 PRO B C 1
ATOM 3389 O O . PRO B 1 2 ? 76.306 60.113 36.192 1.00 70.93 2141 PRO B O 1
ATOM 3393 N N . VAL B 1 3 ? 74.568 59.160 37.252 1.00 67.28 2142 VAL B N 1
ATOM 3394 C CA . VAL B 1 3 ? 74.889 57.835 36.754 1.00 63.88 2142 VAL B CA 1
ATOM 3395 C C . VAL B 1 3 ? 74.531 57.636 35.293 1.00 62.30 2142 VAL B C 1
ATOM 3396 O O . VAL B 1 3 ? 73.374 57.715 34.925 1.00 63.67 2142 VAL B O 1
ATOM 3400 N N . VAL B 1 4 ? 75.534 57.366 34.468 1.00 60.27 2143 VAL B N 1
ATOM 3401 C CA . VAL B 1 4 ? 75.329 57.152 33.042 1.00 57.14 2143 VAL B CA 1
ATOM 3402 C C . VAL B 1 4 ? 74.872 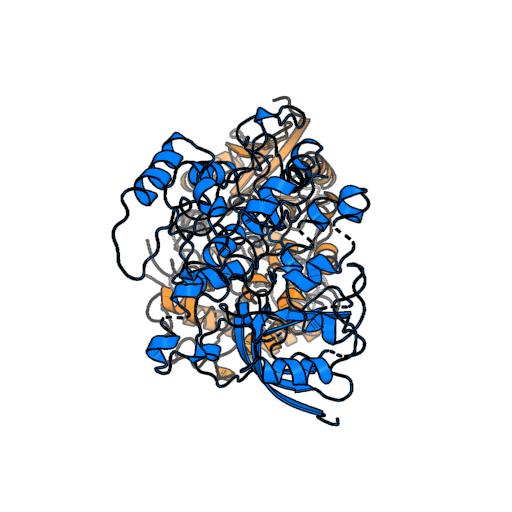55.729 32.740 1.00 55.82 2143 VAL B C 1
ATOM 3403 O O . VAL B 1 4 ? 74.162 55.502 31.762 1.00 54.60 2143 VAL B O 1
ATOM 3407 N N . LEU B 1 5 ? 75.304 54.777 33.568 1.00 53.45 2144 LEU B N 1
ATOM 3408 C CA . LEU B 1 5 ? 74.956 53.372 33.397 1.00 50.72 2144 LEU B CA 1
ATOM 3409 C C . LEU B 1 5 ? 75.073 52.604 34.708 1.00 50.87 2144 LEU B C 1
ATOM 3410 O O . LEU B 1 5 ? 76.053 52.745 35.441 1.00 51.09 2144 LEU B O 1
ATOM 3415 N N . SER B 1 6 ? 74.066 51.786 35.001 1.00 50.07 2145 SER B N 1
ATOM 3416 C CA . SER B 1 6 ? 74.072 50.991 36.218 1.00 49.78 2145 SER B CA 1
ATOM 3417 C C . SER B 1 6 ? 73.650 49.571 35.905 1.00 48.72 2145 SER B C 1
ATOM 3418 O O . SER B 1 6 ? 72.678 49.353 35.190 1.00 49.40 2145 SER B O 1
ATOM 3421 N N . THR B 1 7 ? 74.369 48.605 36.464 1.00 47.55 2146 THR B N 1
ATOM 3422 C CA . THR B 1 7 ? 74.074 47.203 36.203 1.00 45.52 2146 THR B CA 1
ATOM 3423 C C . THR B 1 7 ? 74.579 46.235 37.247 1.00 44.70 2146 THR B C 1
ATOM 3424 O O . THR B 1 7 ? 75.569 46.482 37.939 1.00 45.12 2146 THR B O 1
ATOM 3428 N N . PRO B 1 8 ? 73.904 45.089 37.356 1.00 43.66 2147 PRO B N 1
ATOM 3429 C CA . PRO B 1 8 ? 74.299 44.050 38.315 1.00 41.76 2147 PRO B CA 1
ATOM 3430 C C . PRO B 1 8 ? 75.627 43.499 37.786 1.00 39.59 2147 PRO B C 1
ATOM 3431 O O . PRO B 1 8 ? 75.819 43.420 36.569 1.00 38.64 2147 PRO B O 1
ATOM 3435 N N . ALA B 1 9 ? 76.536 43.131 38.683 1.00 36.58 2148 ALA B N 1
ATOM 3436 C CA . ALA B 1 9 ? 77.833 42.596 38.279 1.00 34.65 2148 ALA B CA 1
ATOM 3437 C C . ALA B 1 9 ? 78.463 41.866 39.431 1.00 33.92 2148 ALA B C 1
ATOM 3438 O O . ALA B 1 9 ? 77.995 41.984 40.555 1.00 34.41 2148 ALA B O 1
ATOM 3440 N N . GLN B 1 10 ? 79.527 41.113 39.163 1.00 33.00 2149 GLN B N 1
ATOM 3441 C CA . GLN B 1 10 ? 80.204 40.383 40.228 1.00 33.05 2149 GLN B CA 1
ATOM 3442 C C . GLN B 1 10 ? 81.664 40.768 40.286 1.00 32.89 2149 GLN B C 1
ATOM 3443 O O . GLN B 1 10 ? 82.372 40.701 39.283 1.00 32.57 2149 GLN B O 1
ATOM 3449 N N . LEU B 1 11 ? 82.127 41.167 41.455 1.00 31.85 2150 LEU B N 1
ATOM 3450 C CA . LEU B 1 11 ? 83.528 41.487 41.567 1.00 32.81 2150 LEU B CA 1
ATOM 3451 C C . LEU B 1 11 ? 84.316 40.174 41.510 1.00 33.74 2150 LEU B C 1
ATOM 3452 O O . LEU B 1 11 ? 84.001 39.234 42.239 1.00 34.14 2150 LEU B O 1
ATOM 3457 N N . ILE B 1 12 ? 85.313 40.086 40.633 1.00 34.11 2151 ILE B N 1
ATOM 3458 C CA . ILE B 1 12 ? 86.128 38.872 40.556 1.00 35.17 2151 ILE B CA 1
ATOM 3459 C C . ILE B 1 12 ? 87.470 39.243 41.174 1.00 36.49 2151 ILE B C 1
ATOM 3460 O O . ILE B 1 12 ? 88.308 39.874 40.527 1.00 37.22 2151 ILE B O 1
ATOM 3465 N N . ALA B 1 13 ? 87.650 38.872 42.438 1.00 37.45 2152 ALA B N 1
ATOM 3466 C CA . ALA B 1 13 ? 88.864 39.179 43.180 1.00 38.01 2152 ALA B CA 1
ATOM 3467 C C . ALA B 1 13 ? 89.740 37.954 43.325 1.00 41.40 2152 ALA B C 1
ATOM 3468 O O . ALA B 1 13 ? 89.288 36.826 43.112 1.00 41.35 2152 ALA B O 1
ATOM 3470 N N . PRO B 1 14 ? 91.015 38.160 43.704 1.00 44.23 2153 PRO B N 1
ATOM 3471 C CA . PRO B 1 14 ? 91.974 37.071 43.874 1.00 46.46 2153 PRO B CA 1
ATOM 3472 C C . PRO B 1 14 ? 91.407 35.808 44.487 1.00 48.53 2153 PRO B C 1
ATOM 3473 O O . PRO B 1 14 ? 91.910 34.719 44.228 1.00 53.48 2153 PRO B O 1
ATOM 3477 N N . VAL B 1 15 ? 90.372 35.917 45.304 1.00 48.19 2154 VAL B N 1
ATOM 3478 C CA . VAL B 1 15 ? 89.818 34.691 45.861 1.00 48.92 2154 VAL B CA 1
ATOM 3479 C C . VAL B 1 15 ? 88.419 34.929 46.421 1.00 48.22 2154 VAL B C 1
ATOM 3480 O O . VAL B 1 15 ? 88.000 34.297 47.394 1.00 49.40 2154 VAL B O 1
ATOM 3484 N N . VAL B 1 16 ? 87.701 35.836 45.770 1.00 44.68 2155 VAL B N 1
ATOM 3485 C CA . VAL B 1 16 ? 86.366 36.214 46.173 1.00 39.37 2155 VAL B CA 1
ATOM 3486 C C . VAL B 1 16 ? 85.523 36.540 44.942 1.00 40.24 2155 VAL B C 1
ATOM 3487 O O . VAL B 1 16 ? 86.028 37.058 43.959 1.00 41.59 2155 VAL B O 1
ATOM 3491 N N . VAL B 1 17 ? 84.244 36.204 44.987 1.00 39.75 2156 VAL B N 1
ATOM 3492 C CA . VAL B 1 17 ? 83.353 36.492 43.883 1.00 38.81 2156 VAL B CA 1
ATOM 3493 C C . VAL B 1 17 ? 82.118 37.008 44.580 1.00 40.58 2156 VAL B C 1
ATOM 3494 O O . VAL B 1 17 ? 81.406 36.240 45.220 1.00 44.57 2156 VAL B O 1
ATOM 3498 N N . ALA B 1 18 ? 81.857 38.302 44.485 1.00 39.71 2157 ALA B N 1
ATOM 3499 C CA . ALA B 1 18 ? 80.705 38.850 45.178 1.00 39.54 2157 ALA B CA 1
ATOM 3500 C C . ALA B 1 18 ? 79.763 39.604 44.276 1.00 40.22 2157 ALA B C 1
ATOM 3501 O O . ALA B 1 18 ? 80.195 40.387 43.426 1.00 40.75 2157 ALA B O 1
ATOM 3503 N N . LYS B 1 19 ? 78.465 39.363 44.435 1.00 42.67 2158 LYS B N 1
ATOM 3504 C CA . LYS B 1 19 ? 77.486 40.072 43.596 1.00 44.93 2158 LYS B CA 1
ATOM 3505 C C . LYS B 1 19 ? 77.329 41.487 44.136 1.00 44.49 2158 LYS B C 1
ATOM 3506 O O . LYS B 1 19 ? 77.548 41.742 45.319 1.00 44.85 2158 LYS B O 1
ATOM 3512 N N . GLY B 1 20 ? 76.961 42.410 43.265 1.00 44.07 2159 GLY B N 1
ATOM 3513 C CA . GLY B 1 20 ? 76.796 43.777 43.701 1.00 43.57 2159 GLY B CA 1
ATOM 3514 C C . GLY B 1 20 ? 76.362 44.632 42.546 1.00 43.47 2159 GLY B C 1
ATOM 3515 O O . GLY B 1 20 ? 76.063 44.121 41.467 1.00 44.72 2159 GLY B O 1
ATOM 3516 N N . THR B 1 21 ? 76.329 45.938 42.753 1.00 43.47 2160 THR B N 1
ATOM 3517 C CA . THR B 1 21 ? 75.920 46.824 41.679 1.00 44.42 2160 THR B CA 1
ATOM 3518 C C . THR B 1 21 ? 77.085 47.662 41.175 1.00 43.86 2160 THR B C 1
ATOM 3519 O O . THR B 1 21 ? 77.842 48.219 41.962 1.00 45.07 2160 THR B O 1
ATOM 3523 N N . LEU B 1 22 ? 77.240 47.740 39.863 1.00 41.90 2161 LEU B N 1
ATOM 3524 C CA . LEU B 1 22 ? 78.310 48.540 39.305 1.00 40.89 2161 LEU B CA 1
ATOM 3525 C C . LEU B 1 22 ? 77.668 49.762 38.656 1.00 42.33 2161 LEU B C 1
ATOM 3526 O O . LEU B 1 22 ? 76.824 49.651 37.755 1.00 39.76 2161 LEU B O 1
ATOM 3531 N N . SER B 1 23 ? 78.049 50.934 39.152 1.00 44.26 2162 SER B N 1
ATOM 3532 C CA . SER B 1 23 ? 77.508 52.182 38.643 1.00 45.77 2162 SER B CA 1
ATOM 3533 C C . SER B 1 23 ? 78.562 52.966 37.895 1.00 46.52 2162 SER B C 1
ATOM 3534 O O . SER B 1 23 ? 79.589 53.316 38.464 1.00 49.30 2162 SER B O 1
ATOM 3537 N N . ILE B 1 24 ? 78.318 53.224 36.615 1.00 46.78 2163 ILE B N 1
ATOM 3538 C CA . ILE B 1 24 ? 79.250 54.000 35.805 1.00 47.44 2163 ILE B CA 1
ATOM 3539 C C . ILE B 1 24 ? 78.668 55.407 35.743 1.00 48.50 2163 ILE B C 1
ATOM 3540 O O . ILE B 1 24 ? 77.541 55.619 35.275 1.00 46.58 2163 ILE B O 1
ATOM 3545 N N . THR B 1 25 ? 79.431 56.370 36.235 1.00 50.38 2164 THR B N 1
ATOM 3546 C CA . THR B 1 25 ? 78.970 57.746 36.211 1.00 52.08 2164 THR B CA 1
ATOM 3547 C C . THR B 1 25 ? 79.479 58.361 34.921 1.00 51.22 2164 THR B C 1
ATOM 3548 O O . THR B 1 25 ? 79.415 57.734 33.867 1.00 53.21 2164 THR B O 1
ATOM 3552 N N . THR B 1 26 ? 80.001 59.573 35.001 1.00 49.54 2165 THR B N 1
ATOM 3553 C CA . THR B 1 26 ? 80.496 60.243 33.819 1.00 47.31 2165 THR B CA 1
ATOM 3554 C C . THR B 1 26 ? 81.981 60.461 33.966 1.00 46.22 2165 THR B C 1
ATOM 3555 O O . THR B 1 26 ? 82.641 60.968 33.064 1.00 44.54 2165 THR B O 1
ATOM 3559 N N . THR B 1 27 ? 82.509 60.086 35.119 1.00 46.23 2166 THR B N 1
ATOM 3560 C CA . THR B 1 27 ? 83.921 60.287 35.352 1.00 46.28 2166 THR B CA 1
ATOM 3561 C C . THR B 1 27 ? 84.504 59.246 36.251 1.00 46.09 2166 THR B C 1
ATOM 3562 O O . THR B 1 27 ? 85.698 59.283 36.543 1.00 45.41 2166 THR B O 1
ATOM 3566 N N . GLU B 1 28 ? 83.667 58.324 36.717 1.00 47.50 2167 GLU B N 1
ATOM 3567 C CA . GLU B 1 28 ? 84.170 57.259 37.580 1.00 48.61 2167 GLU B CA 1
ATOM 3568 C C . GLU B 1 28 ? 83.357 55.977 37.567 1.00 46.60 2167 GLU B C 1
ATOM 3569 O O . GLU B 1 28 ? 82.209 55.950 37.140 1.00 45.73 2167 GLU B O 1
ATOM 3575 N N . ILE B 1 29 ? 83.989 54.904 38.020 1.00 45.23 2168 ILE B N 1
ATOM 3576 C CA . ILE B 1 29 ? 83.342 53.614 38.105 1.00 44.09 2168 ILE B CA 1
ATOM 3577 C C . ILE B 1 29 ? 83.176 53.298 39.583 1.00 43.87 2168 ILE B C 1
ATOM 3578 O O . ILE B 1 29 ? 84.128 53.403 40.362 1.00 42.50 2168 ILE B O 1
ATOM 3583 N N . TYR B 1 30 ? 81.956 52.942 39.971 1.00 44.14 2169 TYR B N 1
ATOM 3584 C CA . TYR B 1 30 ? 81.657 52.591 41.359 1.00 44.67 2169 TYR B CA 1
ATOM 3585 C C . TYR B 1 30 ? 81.238 51.120 41.450 1.00 44.35 2169 TYR B C 1
ATOM 3586 O O . TYR B 1 30 ? 80.747 50.538 40.473 1.00 44.77 2169 TYR B O 1
ATOM 3595 N N . PHE B 1 31 ? 81.447 50.524 42.622 1.00 42.78 2170 PHE B N 1
ATOM 3596 C CA . PHE B 1 31 ? 81.013 49.157 42.873 1.00 42.43 2170 PHE B CA 1
ATOM 3597 C C . PHE B 1 31 ? 80.741 48.951 44.337 1.00 44.18 2170 PHE B C 1
ATOM 3598 O O . PHE B 1 31 ? 81.627 49.139 45.176 1.00 44.21 2170 PHE B O 1
ATOM 3606 N N . GLU B 1 32 ? 79.510 48.548 44.637 1.00 46.58 2171 GLU B N 1
ATOM 3607 C CA . GLU B 1 32 ? 79.083 48.276 46.008 1.00 49.06 2171 GLU B CA 1
ATOM 3608 C C . GLU B 1 32 ? 78.512 46.868 46.108 1.00 49.22 2171 GLU B C 1
ATOM 3609 O O . GLU B 1 32 ? 77.502 46.567 45.474 1.00 49.66 2171 GLU B O 1
ATOM 3615 N N . VAL B 1 33 ? 79.143 46.003 46.895 1.00 50.03 2172 VAL B N 1
ATOM 3616 C CA . VAL B 1 33 ? 78.622 44.642 47.046 1.00 53.71 2172 VAL B CA 1
ATOM 3617 C C . VAL B 1 33 ? 77.272 44.625 47.708 1.00 57.23 2172 VAL B C 1
ATOM 3618 O O . VAL B 1 33 ? 76.922 45.541 48.444 1.00 60.11 2172 VAL B O 1
ATOM 3622 N N . ASP B 1 34 ? 76.516 43.567 47.452 1.00 60.56 2173 ASP B N 1
ATOM 3623 C CA . ASP B 1 34 ? 75.216 43.413 48.080 1.00 62.83 2173 ASP B CA 1
ATOM 3624 C C . ASP B 1 34 ? 75.479 42.686 49.388 1.00 63.67 2173 ASP B C 1
ATOM 3625 O O . ASP B 1 34 ? 75.559 41.462 49.411 1.00 62.72 2173 ASP B O 1
ATOM 3630 N N . GLU B 1 35 ? 75.614 43.434 50.475 1.00 66.86 2174 GLU B N 1
ATOM 3631 C CA . GLU B 1 35 ? 75.893 42.831 51.776 1.00 69.84 2174 GLU B CA 1
ATOM 3632 C C . GLU B 1 35 ? 74.750 41.970 52.287 1.00 69.72 2174 GLU B C 1
ATOM 3633 O O . GLU B 1 35 ? 74.940 41.131 53.163 1.00 69.18 2174 GLU B O 1
ATOM 3639 N N . ASP B 1 36 ? 73.564 42.176 51.730 1.00 70.17 2175 ASP B N 1
ATOM 3640 C CA . ASP B 1 36 ? 72.414 41.395 52.138 1.00 71.45 2175 ASP B CA 1
ATOM 3641 C C . ASP B 1 36 ? 72.448 39.986 51.514 1.00 71.40 2175 ASP B C 1
ATOM 3642 O O . ASP B 1 36 ? 71.712 39.101 51.949 1.00 72.52 2175 ASP B O 1
ATOM 3647 N N . ASP B 1 37 ? 73.301 39.777 50.505 1.00 70.78 2176 ASP B N 1
ATOM 3648 C CA . ASP B 1 37 ? 73.430 38.469 49.836 1.00 69.67 2176 ASP B CA 1
ATOM 3649 C C . ASP B 1 37 ? 73.833 37.429 50.876 1.00 69.90 2176 ASP B C 1
ATOM 3650 O O . ASP B 1 37 ? 74.498 37.754 51.859 1.00 70.43 2176 ASP B O 1
ATOM 3655 N N . SER B 1 38 ? 73.431 36.181 50.657 1.00 70.30 2177 SER B N 1
ATOM 3656 C CA . SER B 1 38 ? 73.739 35.097 51.591 1.00 70.80 2177 SER B CA 1
ATOM 3657 C C . SER B 1 38 ? 75.178 34.620 51.438 1.00 69.77 2177 SER B C 1
ATOM 3658 O O . SER B 1 38 ? 75.963 34.630 52.399 1.00 68.32 2177 SER B O 1
ATOM 3661 N N . ALA B 1 39 ? 75.500 34.190 50.221 1.00 68.15 2178 ALA B N 1
ATOM 3662 C CA . ALA B 1 39 ? 76.825 33.699 49.895 1.00 67.17 2178 ALA B CA 1
ATOM 3663 C C . ALA B 1 39 ? 77.855 34.639 50.502 1.00 67.48 2178 ALA B C 1
ATOM 3664 O O . ALA B 1 39 ? 78.758 34.214 51.221 1.00 67.11 2178 ALA B O 1
ATOM 3666 N N . PHE B 1 40 ? 77.692 35.928 50.216 1.00 67.34 2179 PHE B N 1
ATOM 3667 C CA . PHE B 1 40 ? 78.591 36.962 50.717 1.00 66.45 2179 PHE B CA 1
ATOM 3668 C C . PHE B 1 40 ? 78.783 36.845 52.223 1.00 67.03 2179 PHE B C 1
ATOM 3669 O O . PHE B 1 40 ? 79.916 36.734 52.698 1.00 67.92 2179 PHE B O 1
ATOM 3677 N N . LYS B 1 41 ? 77.673 36.854 52.964 1.00 67.57 2180 LYS B N 1
ATOM 3678 C CA . LYS B 1 41 ? 77.701 36.748 54.428 1.00 67.38 2180 LYS B CA 1
ATOM 3679 C C . LYS B 1 41 ? 78.435 35.515 54.928 1.00 67.02 2180 LYS B C 1
ATOM 3680 O O . LYS B 1 41 ? 78.872 35.466 56.077 1.00 67.54 2180 LYS B O 1
ATOM 3686 N N . LYS B 1 42 ? 78.572 34.521 54.061 1.00 66.14 2181 LYS B N 1
ATOM 3687 C CA . LYS B 1 42 ? 79.253 33.295 54.426 1.00 64.70 2181 LYS B CA 1
ATOM 3688 C C . LYS B 1 42 ? 80.751 33.429 54.277 1.00 62.25 2181 LYS B C 1
ATOM 3689 O O . LYS B 1 42 ? 81.489 32.605 54.797 1.00 62.94 2181 LYS B O 1
ATOM 3695 N N . ILE B 1 43 ? 81.207 34.455 53.566 1.00 59.94 2182 ILE B N 1
ATOM 3696 C CA . ILE B 1 43 ? 82.642 34.628 53.357 1.00 57.43 2182 ILE B CA 1
ATOM 3697 C C . ILE B 1 43 ? 83.384 35.116 54.580 1.00 56.41 2182 ILE B C 1
ATOM 3698 O O . ILE B 1 43 ? 82.960 36.053 55.250 1.00 54.30 2182 ILE B O 1
ATOM 3703 N N . ASP B 1 44 ? 84.516 34.482 54.839 1.00 56.86 2183 ASP B N 1
ATOM 3704 C CA . ASP B 1 44 ? 85.357 34.828 55.976 1.00 59.37 2183 ASP B CA 1
ATOM 3705 C C . ASP B 1 44 ? 85.769 36.317 56.025 1.00 59.65 2183 ASP B C 1
ATOM 3706 O O . ASP B 1 44 ? 86.088 36.923 55.001 1.00 61.28 2183 ASP B O 1
ATOM 3711 N N . THR B 1 45 ? 85.781 36.889 57.227 1.00 57.71 2184 THR B N 1
ATOM 3712 C CA . THR B 1 45 ? 86.142 38.290 57.423 1.00 55.53 2184 THR B CA 1
ATOM 3713 C C . THR B 1 45 ? 87.582 38.627 57.074 1.00 54.60 2184 THR B C 1
ATOM 3714 O O . THR B 1 45 ? 87.876 39.706 56.553 1.00 53.78 2184 THR B O 1
ATOM 3718 N N . LYS B 1 46 ? 88.481 37.704 57.379 1.00 53.42 2185 LYS B N 1
ATOM 3719 C CA . LYS B 1 46 ? 89.888 37.913 57.103 1.00 52.39 2185 LYS B CA 1
ATOM 3720 C C . LYS B 1 46 ? 90.047 38.018 55.591 1.00 50.88 2185 LYS B C 1
ATOM 3721 O O . LYS B 1 46 ? 90.752 38.885 55.073 1.00 50.32 2185 LYS B O 1
ATOM 3727 N N . VAL B 1 47 ? 89.358 37.142 54.881 1.00 48.37 2186 VAL B N 1
ATOM 3728 C CA . VAL B 1 47 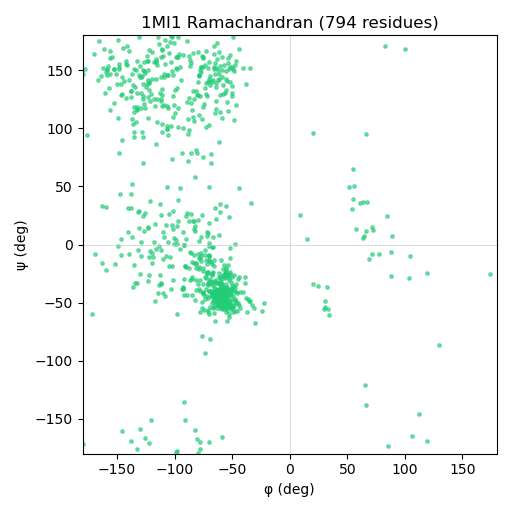? 89.442 37.169 53.446 1.00 47.14 2186 VAL B CA 1
ATOM 3729 C C . VAL B 1 47 ? 88.845 38.452 52.884 1.00 46.52 2186 VAL B C 1
ATOM 3730 O O . VAL B 1 47 ? 89.401 39.051 51.970 1.00 47.64 2186 VAL B O 1
ATOM 3734 N N . LEU B 1 48 ? 87.719 38.891 53.421 1.00 45.61 2187 LEU B N 1
ATOM 3735 C CA . LEU B 1 48 ? 87.132 40.113 52.915 1.00 44.89 2187 LEU B CA 1
ATOM 3736 C C . LEU B 1 48 ? 88.094 41.277 53.126 1.00 45.30 2187 LEU B C 1
ATOM 3737 O O . LEU B 1 48 ? 88.206 42.157 52.276 1.00 45.88 2187 LEU B O 1
ATOM 3742 N N . ALA B 1 49 ? 88.791 41.275 54.259 1.00 44.94 2188 ALA B N 1
ATOM 3743 C CA . ALA B 1 49 ? 89.738 42.337 54.577 1.00 44.91 2188 ALA B CA 1
ATOM 3744 C C . ALA B 1 49 ? 90.829 42.453 53.521 1.00 45.39 2188 ALA B C 1
ATOM 3745 O O . ALA B 1 49 ? 91.182 43.555 53.104 1.00 46.45 2188 ALA B O 1
ATOM 3747 N N . TYR B 1 50 ? 91.383 41.330 53.090 1.00 44.69 2189 TYR B N 1
ATOM 3748 C CA . TYR B 1 50 ? 92.418 41.416 52.085 1.00 46.07 2189 TYR B CA 1
ATOM 3749 C C . TYR B 1 50 ? 91.846 41.555 50.685 1.00 45.96 2189 TYR B C 1
ATOM 3750 O O . TYR B 1 50 ? 92.580 41.444 49.704 1.00 46.03 2189 TYR B O 1
ATOM 3759 N N . THR B 1 51 ? 90.546 41.821 50.587 1.00 46.33 2190 THR B N 1
ATOM 3760 C CA . THR B 1 51 ? 89.883 41.954 49.287 1.00 47.43 2190 THR B CA 1
ATOM 3761 C C . THR B 1 51 ? 89.437 43.377 49.007 1.00 48.44 2190 THR B C 1
ATOM 3762 O O . THR B 1 51 ? 88.680 43.973 49.782 1.00 48.53 2190 THR B O 1
ATOM 3766 N N . GLU B 1 52 ? 89.899 43.926 47.889 1.00 48.82 2191 GLU B N 1
ATOM 3767 C CA . GLU B 1 52 ? 89.520 45.293 47.553 1.00 49.47 2191 GLU B CA 1
ATOM 3768 C C . GLU B 1 52 ? 88.576 45.369 46.381 1.00 45.93 2191 GLU B C 1
ATOM 3769 O O . GLU B 1 52 ? 88.626 44.541 45.481 1.00 46.99 2191 GLU B O 1
ATOM 3775 N N . GLY B 1 53 ? 87.698 46.358 46.425 1.00 42.96 2192 GLY B N 1
ATOM 3776 C CA . GLY B 1 53 ? 86.746 46.536 45.362 1.00 40.61 2192 GLY B CA 1
ATOM 3777 C C . GLY B 1 53 ? 85.314 46.422 45.826 1.00 41.32 2192 GLY B C 1
ATOM 3778 O O . GLY B 1 53 ? 84.434 46.988 45.189 1.00 40.49 2192 GLY B O 1
ATOM 3779 N N . LEU B 1 54 ? 85.068 45.716 46.932 1.00 42.25 2193 LEU B N 1
ATOM 3780 C CA . LEU B 1 54 ? 83.697 45.529 47.442 1.00 41.98 2193 LEU B CA 1
ATOM 3781 C C . LEU B 1 54 ? 82.947 46.852 47.606 1.00 43.74 2193 LEU B C 1
ATOM 3782 O O . LEU B 1 54 ? 81.716 46.913 47.448 1.00 43.09 2193 LEU B O 1
ATOM 3787 N N . HIS B 1 55 ? 83.702 47.910 47.902 1.00 45.88 2194 HIS B N 1
ATOM 3788 C CA . HIS B 1 55 ? 83.159 49.265 48.082 1.00 47.84 2194 HIS B CA 1
ATOM 3789 C C . HIS B 1 55 ? 84.120 50.194 47.349 1.00 48.56 2194 HIS B C 1
ATOM 3790 O O . HIS B 1 55 ? 84.582 51.180 47.917 1.00 50.61 2194 HIS B O 1
ATOM 3797 N N . GLY B 1 56 ? 84.409 49.895 46.089 1.00 47.26 2195 GLY B N 1
ATOM 3798 C CA . GLY B 1 56 ? 85.368 50.702 45.361 1.00 44.68 2195 GLY B CA 1
ATOM 3799 C C . GLY B 1 56 ? 84.915 51.817 44.447 1.00 44.50 2195 GLY B C 1
ATOM 3800 O O . GLY B 1 56 ? 83.768 51.880 44.007 1.00 44.10 2195 GLY B O 1
ATOM 3801 N N . LYS B 1 57 ? 85.862 52.702 44.163 1.00 44.08 2196 LYS B N 1
ATOM 3802 C CA . LYS B 1 57 ? 85.647 53.848 43.300 1.00 45.51 2196 LYS B CA 1
ATOM 3803 C C . LYS B 1 57 ? 86.905 53.931 42.436 1.00 44.98 2196 LYS B C 1
ATOM 3804 O O . LYS B 1 57 ? 88.013 53.840 42.942 1.00 44.57 2196 LYS B O 1
ATOM 3810 N N . TRP B 1 58 ? 86.733 54.077 41.132 1.00 46.09 2197 TRP B N 1
ATOM 3811 C CA . TRP B 1 58 ? 87.859 54.130 40.226 1.00 46.49 2197 TRP B CA 1
ATOM 3812 C C . TRP B 1 58 ? 87.663 55.341 39.342 1.00 48.62 2197 TRP B C 1
ATOM 3813 O O . TRP B 1 58 ? 86.581 55.541 38.789 1.00 48.42 2197 TRP B O 1
ATOM 3832 N N . PHE B 1 60 ? 88.106 57.796 36.042 1.00 46.42 2199 PHE B N 1
ATOM 3833 C CA . PHE B 1 60 ? 88.332 57.622 34.607 1.00 43.42 2199 PHE B CA 1
ATOM 3834 C C . PHE B 1 60 ? 89.741 58.050 34.249 1.00 42.88 2199 PHE B C 1
ATOM 3835 O O . PHE B 1 60 ? 90.442 57.376 33.496 1.00 43.62 2199 PHE B O 1
ATOM 3843 N N . SER B 1 61 ? 90.156 59.179 34.800 1.00 42.78 2200 SER B N 1
ATOM 3844 C CA . SER B 1 61 ? 91.489 59.718 34.552 1.00 42.60 2200 SER B CA 1
ATOM 3845 C C . SER B 1 61 ? 92.607 58.714 34.831 1.00 43.28 2200 SER B C 1
ATOM 3846 O O . SER B 1 61 ? 93.697 58.801 34.249 1.00 43.28 2200 SER B O 1
ATOM 3849 N N . GLU B 1 62 ? 92.326 57.771 35.726 1.00 43.44 2201 GLU B N 1
ATOM 3850 C CA . GLU B 1 62 ? 93.285 56.737 36.104 1.00 44.26 2201 GLU B CA 1
ATOM 3851 C C . GLU B 1 62 ? 93.234 55.505 35.200 1.00 42.04 2201 GLU B C 1
ATOM 3852 O O . GLU B 1 62 ? 94.190 54.719 35.141 1.00 41.92 2201 GLU B O 1
ATOM 3858 N N . ILE B 1 63 ? 92.122 55.325 34.498 1.00 36.58 2202 ILE B N 1
ATOM 3859 C CA . ILE B 1 63 ? 92.017 54.168 33.645 1.00 33.75 2202 ILE B CA 1
ATOM 3860 C C . ILE B 1 63 ? 93.099 54.197 32.575 1.00 33.49 2202 ILE B C 1
ATOM 3861 O O . ILE B 1 63 ? 93.443 55.255 32.069 1.00 33.23 2202 ILE B O 1
ATOM 3866 N N . ARG B 1 64 ? 93.650 53.031 32.255 1.00 33.80 2203 ARG B N 1
ATOM 3867 C CA . ARG B 1 64 ? 94.699 52.930 31.246 1.00 33.83 2203 ARG B CA 1
ATOM 3868 C C . ARG B 1 64 ? 94.456 51.776 30.287 1.00 33.87 2203 ARG B C 1
ATOM 3869 O O . ARG B 1 64 ? 94.800 51.839 29.105 1.00 34.22 2203 ARG B O 1
ATOM 3877 N N . ALA B 1 65 ? 93.868 50.709 30.804 1.00 34.15 2204 ALA B N 1
ATOM 3878 C CA . ALA B 1 65 ? 93.595 49.547 29.983 1.00 33.98 2204 ALA B CA 1
ATOM 3879 C C . ALA B 1 65 ? 92.224 48.941 30.289 1.00 33.14 2204 ALA B C 1
ATOM 3880 O O . ALA B 1 65 ? 91.797 48.902 31.436 1.00 34.29 2204 ALA B O 1
ATOM 3882 N N . VAL B 1 66 ? 91.530 48.486 29.259 1.00 32.23 2205 VAL B N 1
ATOM 3883 C CA . VAL B 1 66 ? 90.233 47.867 29.453 1.00 32.81 2205 VAL B CA 1
ATOM 3884 C C . VAL B 1 66 ? 90.169 46.612 28.619 1.00 34.36 2205 VAL B C 1
ATOM 3885 O O . VAL B 1 66 ? 89.829 46.638 27.426 1.00 34.42 2205 VAL B O 1
ATOM 3889 N N . PHE B 1 67 ? 90.540 45.503 29.245 1.00 35.50 2206 PHE B N 1
ATOM 3890 C CA . PHE B 1 67 ? 90.547 44.228 28.542 1.00 36.61 2206 PHE B CA 1
ATOM 3891 C C . PHE B 1 67 ? 89.272 43.443 28.730 1.00 37.27 2206 PHE B C 1
ATOM 3892 O O . PHE B 1 67 ? 88.676 43.399 29.811 1.00 37.45 2206 PHE B O 1
ATOM 3900 N N . SER B 1 68 ? 88.847 42.805 27.663 1.00 38.34 2207 SER B N 1
ATOM 3901 C CA . SER B 1 68 ? 87.692 41.965 27.779 1.00 39.85 2207 SER B CA 1
ATOM 3902 C C . SER B 1 68 ? 88.225 40.719 28.507 1.00 39.23 2207 SER B C 1
ATOM 3903 O O . SER B 1 68 ? 89.422 40.414 28.428 1.00 37.83 2207 SER B O 1
ATOM 3906 N N . ARG B 1 69 ? 87.360 40.022 29.240 1.00 39.25 2208 ARG B N 1
ATOM 3907 C CA . ARG B 1 69 ? 87.769 38.820 29.988 1.00 38.04 2208 ARG B CA 1
ATOM 3908 C C . ARG B 1 69 ? 86.701 37.743 29.937 1.00 38.25 2208 ARG B C 1
ATOM 3909 O O . ARG B 1 69 ? 85.587 37.970 29.479 1.00 39.97 2208 ARG B O 1
ATOM 3917 N N . ARG B 1 70 ? 87.036 36.562 30.415 1.00 38.78 2209 ARG B N 1
ATOM 3918 C CA . ARG B 1 70 ? 86.040 35.515 30.441 1.00 41.51 2209 ARG B CA 1
ATOM 3919 C C . ARG B 1 70 ? 86.046 34.961 31.843 1.00 40.80 2209 ARG B C 1
ATOM 3920 O O . ARG B 1 70 ? 87.090 34.900 32.490 1.00 41.31 2209 ARG B O 1
ATOM 3928 N N . TYR B 1 71 ? 84.867 34.596 32.324 1.00 39.61 2210 TYR B N 1
ATOM 3929 C CA . TYR B 1 71 ? 84.737 34.049 33.655 1.00 39.03 2210 TYR B CA 1
ATOM 3930 C C . TYR B 1 71 ? 84.123 32.665 33.507 1.00 40.65 2210 TYR B C 1
ATOM 3931 O O . TYR B 1 71 ? 83.053 32.511 32.911 1.00 41.01 2210 TYR B O 1
ATOM 3940 N N . LEU B 1 72 ? 84.802 31.653 34.030 1.00 41.17 2211 LEU B N 1
ATOM 3941 C CA . LEU B 1 72 ? 84.278 30.309 33.909 1.00 41.92 2211 LEU B CA 1
ATOM 3942 C C . LEU B 1 72 ? 83.942 30.042 32.449 1.00 42.82 2211 LEU B C 1
ATOM 3943 O O . LEU B 1 72 ? 82.832 29.624 32.121 1.00 43.39 2211 LEU B O 1
ATOM 3948 N N . LEU B 1 73 ? 84.889 30.330 31.564 1.00 43.30 2212 LEU B N 1
ATOM 3949 C CA . LEU B 1 73 ? 84.694 30.065 30.136 1.00 44.59 2212 LEU B CA 1
ATOM 3950 C C . LEU B 1 73 ? 83.665 30.913 29.398 1.00 43.18 2212 LEU B C 1
ATOM 3951 O O . LEU B 1 73 ? 83.614 30.875 28.173 1.00 42.62 2212 LEU B O 1
ATOM 3956 N N . GLN B 1 74 ? 82.840 31.657 30.124 1.00 42.75 2213 GLN B N 1
ATOM 3957 C CA . GLN B 1 74 ? 81.833 32.499 29.485 1.00 44.77 2213 GLN B CA 1
ATOM 3958 C C . GLN B 1 74 ? 82.408 33.882 29.198 1.00 45.35 2213 GLN B C 1
ATOM 3959 O O . GLN B 1 74 ? 82.855 34.575 30.116 1.00 46.36 2213 GLN B O 1
ATOM 3965 N N . ASN B 1 75 ? 82.380 34.300 27.939 1.00 44.49 2214 ASN B N 1
ATOM 3966 C CA . ASN B 1 75 ? 82.916 35.607 27.591 1.00 43.41 2214 ASN B CA 1
ATOM 3967 C C . ASN B 1 75 ? 81.966 36.739 28.011 1.00 42.52 2214 ASN B C 1
ATOM 3968 O O . ASN B 1 75 ? 81.292 37.374 27.193 1.00 39.72 2214 ASN B O 1
ATOM 3973 N N . THR B 1 76 ? 81.958 37.008 29.306 1.00 42.07 2215 THR B N 1
ATOM 3974 C CA . THR B 1 76 ? 81.077 38.010 29.863 1.00 41.10 2215 THR B CA 1
ATOM 3975 C C . THR B 1 76 ? 81.752 38.899 30.895 1.00 39.53 2215 THR B C 1
ATOM 3976 O O . THR B 1 76 ? 81.101 39.717 31.533 1.00 39.47 2215 THR B O 1
ATOM 3980 N N . ALA B 1 77 ? 83.057 38.753 31.065 1.00 38.96 2216 ALA B N 1
ATOM 3981 C CA . ALA B 1 77 ? 83.755 39.575 32.051 1.00 37.96 2216 ALA B CA 1
ATOM 3982 C C . ALA B 1 77 ? 84.550 40.743 31.456 1.00 36.78 2216 ALA B C 1
ATOM 3983 O O . ALA B 1 77 ? 84.639 40.926 30.237 1.00 36.37 2216 ALA B O 1
ATOM 3985 N N . LEU B 1 78 ? 85.158 41.514 32.341 1.00 35.28 2217 LEU B N 1
ATOM 3986 C CA . LEU B 1 78 ? 85.918 42.674 31.937 1.00 34.17 2217 LEU B CA 1
ATOM 3987 C C . LEU B 1 78 ? 86.976 42.907 32.996 1.00 32.92 2217 LEU B C 1
ATOM 3988 O O . LEU B 1 78 ? 86.771 42.561 34.157 1.00 33.27 2217 LEU B O 1
ATOM 3993 N N . GLU B 1 79 ? 88.109 43.474 32.609 1.00 30.86 2218 GLU B N 1
ATOM 3994 C CA . GLU B 1 79 ? 89.167 43.745 33.569 1.00 28.72 2218 GLU B CA 1
ATOM 3995 C C . GLU B 1 79 ? 89.712 45.123 33.256 1.00 28.89 2218 GLU B C 1
ATOM 3996 O O . GLU B 1 79 ? 90.073 45.405 32.119 1.00 29.74 2218 GLU B O 1
ATOM 4002 N N . VAL B 1 80 ? 89.762 45.985 34.263 1.00 28.17 2219 VAL B N 1
ATOM 4003 C CA . VAL B 1 80 ? 90.240 47.341 34.060 1.00 27.72 2219 VAL B CA 1
ATOM 4004 C C . VAL B 1 80 ? 91.573 47.611 34.760 1.00 30.56 2219 VAL B C 1
ATOM 4005 O O . VAL B 1 80 ? 91.699 47.392 35.966 1.00 30.56 2219 VAL B O 1
ATOM 4009 N N . PHE B 1 81 ? 92.566 48.075 33.995 1.00 32.57 2220 PHE B N 1
ATOM 4010 C CA . PHE B 1 81 ? 93.896 48.396 34.538 1.00 35.95 2220 PHE B CA 1
ATOM 4011 C C . PHE B 1 81 ? 94.109 49.884 34.814 1.00 37.98 2220 PHE B C 1
ATOM 4012 O O . PHE B 1 81 ? 93.891 50.721 33.940 1.00 38.60 2220 PHE B O 1
ATOM 4028 N N . ALA B 1 83 ? 96.363 53.413 36.090 1.00 43.40 2222 ALA B N 1
ATOM 4029 C CA . ALA B 1 83 ? 97.672 54.019 35.880 1.00 43.15 2222 ALA B CA 1
ATOM 4030 C C . ALA B 1 83 ? 98.709 53.584 36.917 1.00 43.92 2222 ALA B C 1
ATOM 4031 O O . ALA B 1 83 ? 99.895 53.524 36.604 1.00 43.73 2222 ALA B O 1
ATOM 4033 N N . ASN B 1 84 ? 98.282 53.271 38.140 1.00 45.22 2223 ASN B N 1
ATOM 4034 C CA . ASN B 1 84 ? 99.230 52.829 39.180 1.00 46.65 2223 ASN B CA 1
ATOM 4035 C C . ASN B 1 84 ? 99.417 51.313 39.140 1.00 47.42 2223 ASN B C 1
ATOM 4036 O O . ASN B 1 84 ? 99.694 50.689 40.167 1.00 44.98 2223 ASN B O 1
ATOM 4041 N N . ARG B 1 85 ? 99.221 50.733 37.957 1.00 49.10 2224 ARG B N 1
ATOM 4042 C CA . ARG B 1 85 ? 99.397 49.300 37.732 1.00 51.30 2224 ARG B CA 1
ATOM 4043 C C . ARG B 1 85 ? 98.417 48.352 38.448 1.00 49.85 2224 ARG B C 1
ATOM 4044 O O . ARG B 1 85 ? 98.611 47.138 38.469 1.00 49.95 2224 ARG B O 1
ATOM 4052 N N . THR B 1 86 ? 97.360 48.922 39.010 1.00 47.56 2225 THR B N 1
ATOM 4053 C CA . THR B 1 86 ? 96.310 48.195 39.718 1.00 43.97 2225 THR B CA 1
ATOM 4054 C C . THR B 1 86 ? 95.258 47.719 38.705 1.00 41.61 2225 THR B C 1
ATOM 4055 O O . THR B 1 86 ? 95.162 48.273 37.611 1.00 42.44 2225 THR B O 1
ATOM 4059 N N . SER B 1 87 ? 94.469 46.705 39.050 1.00 38.27 2226 SER B N 1
ATOM 4060 C CA . SER B 1 87 ? 93.431 46.225 38.129 1.00 36.54 2226 SER B CA 1
ATOM 4061 C C . SER B 1 87 ? 92.259 45.693 38.910 1.00 36.18 2226 SER B C 1
ATOM 4062 O O . SER B 1 87 ? 92.413 45.240 40.040 1.00 36.88 2226 SER B O 1
ATOM 4065 N N . VAL B 1 88 ? 91.082 45.752 38.305 1.00 35.42 2227 VAL B N 1
ATOM 4066 C CA . VAL B 1 88 ? 89.876 45.269 38.961 1.00 34.33 2227 VAL B CA 1
ATOM 4067 C C . VAL B 1 88 ? 89.063 44.501 37.934 1.00 35.35 2227 VAL B C 1
ATOM 4068 O O . VAL B 1 88 ? 88.963 44.922 36.787 1.00 36.38 2227 VAL B O 1
ATOM 4080 N N . PHE B 1 90 ? 85.429 42.545 36.674 1.00 37.38 2229 PHE B N 1
ATOM 4081 C CA . PHE B 1 90 ? 84.025 42.406 36.906 1.00 37.50 2229 PHE B CA 1
ATOM 4082 C C . PHE B 1 90 ? 83.446 41.386 35.961 1.00 38.19 2229 PHE B C 1
ATOM 4083 O O . PHE B 1 90 ? 83.947 41.177 34.854 1.00 37.91 2229 PHE B O 1
ATOM 4091 N N . ASN B 1 91 ? 82.389 40.734 36.410 1.00 39.17 2230 ASN B N 1
ATOM 4092 C CA . ASN B 1 91 ? 81.711 39.780 35.569 1.00 41.24 2230 ASN B CA 1
ATOM 4093 C C . ASN B 1 91 ? 80.285 40.278 35.435 1.00 42.11 2230 ASN B C 1
ATOM 4094 O O . ASN B 1 91 ? 79.640 40.590 36.439 1.00 42.15 2230 ASN B O 1
ATOM 4099 N N . PHE B 1 92 ? 79.799 40.368 34.199 1.00 42.68 2231 PHE B N 1
ATOM 4100 C CA . PHE B 1 92 ? 78.441 40.855 33.957 1.00 44.19 2231 PHE B CA 1
ATOM 4101 C C . PHE B 1 92 ? 77.497 39.762 33.458 1.00 45.04 2231 PHE B C 1
ATOM 4102 O O . PHE B 1 92 ? 77.927 38.669 33.093 1.00 46.08 2231 PHE B O 1
ATOM 4110 N N . PRO B 1 93 ? 76.192 40.049 33.439 1.00 45.55 2232 PRO B N 1
ATOM 4111 C CA . PRO B 1 93 ? 75.174 39.102 32.992 1.00 45.60 2232 PRO B CA 1
ATOM 4112 C C . PRO B 1 93 ? 75.264 38.639 31.544 1.00 46.28 2232 PRO B C 1
ATOM 4113 O O . PRO B 1 93 ? 74.777 37.563 31.205 1.00 46.55 2232 PRO B O 1
ATOM 4117 N N . ASP B 1 94 ? 75.883 39.428 30.684 1.00 47.87 2233 ASP B N 1
ATOM 4118 C CA . ASP B 1 94 ? 75.962 39.036 29.284 1.00 50.01 2233 ASP B CA 1
ATOM 4119 C C . ASP B 1 94 ? 76.919 39.936 28.523 1.00 50.51 2233 ASP B C 1
ATOM 4120 O O . ASP B 1 94 ? 77.241 41.038 28.972 1.00 51.49 2233 ASP B O 1
ATOM 4125 N N . GLN B 1 95 ? 77.332 39.489 27.343 1.00 49.98 2234 GLN B N 1
ATOM 4126 C CA . GLN B 1 95 ? 78.260 40.259 26.523 1.00 50.60 2234 GLN B CA 1
ATOM 4127 C C . GLN B 1 95 ? 77.713 41.636 26.160 1.00 50.20 2234 GLN B C 1
ATOM 4128 O O . GLN B 1 95 ? 78.460 42.611 26.071 1.00 50.48 2234 GLN B O 1
ATOM 4134 N N . ALA B 1 96 ? 76.405 41.712 25.952 1.00 49.29 2235 ALA B N 1
ATOM 4135 C CA . ALA B 1 96 ? 75.781 42.970 25.581 1.00 48.63 2235 ALA B CA 1
ATOM 4136 C C . ALA B 1 96 ? 76.031 44.040 26.633 1.00 48.92 2235 ALA B C 1
ATOM 4137 O O . ALA B 1 96 ? 76.184 45.231 26.317 1.00 48.48 2235 ALA B O 1
ATOM 4139 N N . THR B 1 97 ? 76.062 43.613 27.889 1.00 47.31 2236 THR B N 1
ATOM 4140 C CA . THR B 1 97 ? 76.308 44.530 28.990 1.00 47.28 2236 THR B CA 1
ATOM 4141 C C . THR B 1 97 ? 77.778 44.951 28.932 1.00 46.80 2236 THR B C 1
ATOM 4142 O O . THR B 1 97 ? 78.100 46.138 29.036 1.00 46.59 2236 THR B O 1
ATOM 4146 N N . VAL B 1 98 ? 78.659 43.974 28.738 1.00 46.30 2237 VAL B N 1
ATOM 4147 C CA . VAL B 1 98 ? 80.082 44.251 28.641 1.00 46.26 2237 VAL B CA 1
ATOM 4148 C C . VAL B 1 98 ? 80.288 45.325 27.595 1.00 47.26 2237 VAL B C 1
ATOM 4149 O O . VAL B 1 98 ? 81.000 46.298 27.838 1.00 49.05 2237 VAL B O 1
ATOM 4153 N N . LYS B 1 99 ? 79.660 45.152 26.434 1.00 47.04 2238 LYS B N 1
ATOM 4154 C CA . LYS B 1 99 ? 79.792 46.137 25.366 1.00 47.56 2238 LYS B CA 1
ATOM 4155 C C . LYS B 1 99 ? 79.383 47.530 25.858 1.00 45.29 2238 LYS B C 1
ATOM 4156 O O . LYS B 1 99 ? 80.092 48.500 25.617 1.00 44.24 2238 LYS B O 1
ATOM 4162 N N . LYS B 1 100 ? 78.257 47.629 26.559 1.00 44.12 2239 LYS B N 1
ATOM 4163 C CA . LYS B 1 100 ? 77.826 48.926 27.066 1.00 44.55 2239 LYS B CA 1
ATOM 4164 C C . LYS B 1 100 ? 78.878 49.496 28.022 1.00 43.74 2239 LYS B C 1
ATOM 4165 O O . LYS B 1 100 ? 79.370 50.618 27.836 1.00 43.92 2239 LYS B O 1
ATOM 4171 N N . VAL B 1 101 ? 79.227 48.715 29.036 1.00 40.08 2240 VAL B N 1
ATOM 4172 C CA . VAL B 1 101 ? 80.240 49.128 29.981 1.00 37.30 2240 VAL B CA 1
ATOM 4173 C C . VAL B 1 101 ? 81.464 49.696 29.234 1.00 39.31 2240 VAL B C 1
ATOM 4174 O O . VAL B 1 101 ? 82.013 50.735 29.611 1.00 39.39 2240 VAL B O 1
ATOM 4178 N N . VAL B 1 102 ? 81.861 49.042 28.148 1.00 39.64 2241 VAL B N 1
ATOM 4179 C CA . VAL B 1 102 ? 83.022 49.485 27.392 1.00 41.11 2241 VAL B CA 1
ATOM 4180 C C . VAL B 1 102 ? 82.842 50.827 26.716 1.00 43.86 2241 VAL B C 1
ATOM 4181 O O . VAL B 1 102 ? 83.757 51.667 26.682 1.00 43.69 2241 VAL B O 1
ATOM 4185 N N . TYR B 1 103 ? 81.657 51.023 26.163 1.00 46.17 2242 TYR B N 1
ATOM 4186 C CA . TYR B 1 103 ? 81.358 52.267 25.495 1.00 47.56 2242 TYR B CA 1
ATOM 4187 C C . TYR B 1 103 ? 80.937 53.327 26.490 1.00 46.91 2242 TYR B C 1
ATOM 4188 O O . TYR B 1 103 ? 80.380 54.349 26.117 1.00 49.22 2242 TYR B O 1
ATOM 4197 N N . SER B 1 104 ? 81.205 53.091 27.762 1.00 45.18 2243 SER B N 1
ATOM 4198 C CA . SER B 1 104 ? 80.832 54.067 28.767 1.00 43.71 2243 SER B CA 1
ATOM 4199 C C . SER B 1 104 ? 82.069 54.461 29.503 1.00 42.39 2243 SER B C 1
ATOM 4200 O O . SER B 1 104 ? 82.054 55.407 30.283 1.00 44.69 2243 SER B O 1
ATOM 4203 N N . LEU B 1 105 ? 83.136 53.711 29.265 1.00 38.70 2244 LEU B N 1
ATOM 4204 C CA . LEU B 1 105 ? 84.409 53.977 29.904 1.00 36.65 2244 LEU B CA 1
ATOM 4205 C C . LEU B 1 105 ? 85.304 54.758 28.950 1.00 36.12 2244 LEU B C 1
ATOM 4206 O O . LEU B 1 105 ? 85.077 54.788 27.741 1.00 37.39 2244 LEU B O 1
ATOM 4211 N N . PRO B 1 106 ? 86.335 55.408 29.485 1.00 34.29 2245 PRO B N 1
ATOM 4212 C CA . PRO B 1 106 ? 87.237 56.173 28.629 1.00 33.96 2245 PRO B CA 1
ATOM 4213 C C . PRO B 1 106 ? 87.770 55.332 27.465 1.00 35.58 2245 PRO B C 1
ATOM 4214 O O . PRO B 1 106 ? 87.902 54.118 27.577 1.00 36.69 2245 PRO B O 1
ATOM 4218 N N . ARG B 1 107 ? 88.078 55.984 26.351 1.00 37.54 2246 ARG B N 1
ATOM 4219 C CA . ARG B 1 107 ? 88.606 55.303 25.179 1.00 38.60 2246 ARG B CA 1
ATOM 4220 C C . ARG B 1 107 ? 90.084 55.053 25.362 1.00 40.53 2246 ARG B C 1
ATOM 4221 O O . ARG B 1 107 ? 90.915 55.774 24.812 1.00 42.40 2246 ARG B O 1
ATOM 4229 N N . VAL B 1 108 ? 90.423 54.035 26.138 1.00 41.05 2247 VAL B N 1
ATOM 4230 C CA . VAL B 1 108 ? 91.826 53.724 26.372 1.00 40.86 2247 VAL B CA 1
ATOM 4231 C C . VAL B 1 108 ? 92.257 52.456 25.633 1.00 40.65 2247 VAL B C 1
ATOM 4232 O O . VAL B 1 108 ? 93.443 52.120 25.577 1.00 39.49 2247 VAL B O 1
ATOM 4236 N N . GLY B 1 109 ? 91.283 51.743 25.083 1.00 41.21 2248 GLY B N 1
ATOM 4237 C CA . GLY B 1 109 ? 91.597 50.516 24.380 1.00 40.42 2248 GLY B CA 1
ATOM 4238 C C . GLY B 1 109 ? 92.166 49.452 25.304 1.00 39.24 2248 GLY B C 1
ATOM 4239 O O . GLY B 1 109 ? 91.536 49.047 26.281 1.00 39.54 2248 GLY B O 1
ATOM 4240 N N . VAL B 1 110 ? 93.372 48.998 25.009 1.00 37.65 2249 VAL B N 1
ATOM 4241 C CA . VAL B 1 110 ? 93.970 47.966 25.829 1.00 37.08 2249 VAL B CA 1
ATOM 4242 C C . VAL B 1 110 ? 95.294 48.506 26.330 1.00 38.67 2249 VAL B C 1
ATOM 4243 O O . VAL B 1 110 ? 96.149 47.787 26.858 1.00 37.32 2249 VAL B O 1
ATOM 4247 N N . GLY B 1 111 ? 95.431 49.820 26.182 1.00 40.36 2250 GLY B N 1
ATOM 4248 C CA . GLY B 1 111 ? 96.637 50.497 26.609 1.00 40.73 2250 GLY B CA 1
ATOM 4249 C C . GLY B 1 111 ? 97.445 50.868 25.392 1.00 42.07 2250 GLY B C 1
ATOM 4250 O O . GLY B 1 111 ? 96.945 50.843 24.261 1.00 41.95 2250 GLY B O 1
ATOM 4251 N N . THR B 1 112 ? 98.708 51.201 25.611 1.00 41.65 2251 THR B N 1
ATOM 4252 C CA . THR B 1 112 ? 99.552 51.597 24.504 1.00 41.81 2251 THR B CA 1
ATOM 4253 C C . THR B 1 112 ? 100.922 50.958 24.671 1.00 44.22 2251 THR B C 1
ATOM 4254 O O . THR B 1 112 ? 101.946 51.593 24.444 1.00 47.01 2251 THR B O 1
ATOM 4258 N N . SER B 1 113 ? 100.934 49.682 25.048 1.00 44.97 2252 SER B N 1
ATOM 4259 C CA . SER B 1 113 ? 102.191 48.969 25.281 1.00 44.59 2252 SER B CA 1
ATOM 4260 C C . SER B 1 113 ? 102.484 47.853 24.294 1.00 44.53 2252 SER B C 1
ATOM 4261 O O . SER B 1 113 ? 103.642 47.497 24.045 1.00 46.14 2252 SER B O 1
ATOM 4264 N N . TYR B 1 114 ? 101.412 47.319 23.733 1.00 43.00 2253 TYR B N 1
ATOM 4265 C CA . TYR B 1 114 ? 101.470 46.206 22.815 1.00 41.25 2253 TYR B CA 1
ATOM 4266 C C . TYR B 1 114 ? 101.333 46.649 21.370 1.00 42.27 2253 TYR B C 1
ATOM 4267 O O . TYR B 1 114 ? 101.093 45.834 20.472 1.00 42.90 2253 TYR B O 1
ATOM 4276 N N . GLY B 1 115 ? 101.469 47.950 21.149 1.00 42.55 2254 GLY B N 1
ATOM 4277 C CA . GLY B 1 115 ? 101.354 48.481 19.805 1.00 40.14 2254 GLY B CA 1
ATOM 4278 C C . GLY B 1 115 ? 99.951 48.479 19.236 1.00 39.77 2254 GLY B C 1
ATOM 4279 O O . GLY B 1 115 ? 99.790 48.640 18.036 1.00 41.01 2254 GLY B O 1
ATOM 4280 N N . LEU B 1 116 ? 98.925 48.299 20.059 1.00 39.48 2255 LEU B N 1
ATOM 4281 C CA . LEU B 1 116 ? 97.580 48.304 19.495 1.00 39.74 2255 LEU B CA 1
ATOM 4282 C C . LEU B 1 116 ? 96.959 49.679 19.615 1.00 40.88 2255 LEU B C 1
ATOM 4283 O O . LEU B 1 116 ? 97.288 50.453 20.520 1.00 40.79 2255 LEU B O 1
ATOM 4288 N N . PRO B 1 117 ? 96.037 50.001 18.706 1.00 41.77 2256 PRO B N 1
ATOM 4289 C CA . PRO B 1 117 ? 95.356 51.291 18.694 1.00 41.85 2256 PRO B CA 1
ATOM 4290 C C . PRO B 1 117 ? 94.562 51.474 19.972 1.00 43.52 2256 PRO B C 1
ATOM 4291 O O . PRO B 1 117 ? 94.078 50.502 20.572 1.00 44.81 2256 PRO B O 1
ATOM 4295 N N . GLN B 1 118 ? 94.425 52.725 20.385 1.00 42.72 2257 GLN B N 1
ATOM 4296 C CA . GLN B 1 118 ? 93.649 53.039 21.558 1.00 41.00 2257 GLN B CA 1
ATOM 4297 C C . GLN B 1 118 ? 92.214 53.237 21.090 1.00 41.00 2257 GLN B C 1
ATOM 4298 O O . GLN B 1 118 ? 91.712 54.349 21.053 1.00 43.02 2257 GLN B O 1
ATOM 4304 N N . ALA B 1 119 ? 91.551 52.156 20.712 1.00 41.42 2258 ALA B N 1
ATOM 4305 C CA . ALA B 1 119 ? 90.170 52.260 20.257 1.00 42.89 2258 ALA B CA 1
ATOM 4306 C C . ALA B 1 119 ? 89.299 51.282 21.024 1.00 43.35 2258 ALA B C 1
ATOM 4307 O O . ALA B 1 119 ? 89.692 50.135 21.235 1.00 44.21 2258 ALA B O 1
ATOM 4309 N N . ARG B 1 120 ? 88.109 51.712 21.425 1.00 43.77 2259 ARG B N 1
ATOM 4310 C CA . ARG B 1 120 ? 87.240 50.822 22.184 1.00 43.62 2259 ARG B CA 1
ATOM 4311 C C . ARG B 1 120 ? 87.075 49.460 21.527 1.00 44.81 2259 ARG B C 1
ATOM 4312 O O . ARG B 1 120 ? 86.843 48.462 22.210 1.00 44.62 2259 ARG B O 1
ATOM 4320 N N . ARG B 1 121 ? 87.207 49.409 20.205 1.00 47.15 2260 ARG B N 1
ATOM 4321 C CA . ARG B 1 121 ? 87.092 48.130 19.499 1.00 49.60 2260 ARG B CA 1
ATOM 4322 C C . ARG B 1 121 ? 88.115 47.119 20.025 1.00 48.06 2260 ARG B C 1
ATOM 4323 O O . ARG B 1 121 ? 87.806 45.938 20.169 1.00 48.52 2260 ARG B O 1
ATOM 4331 N N . ILE B 1 122 ? 89.330 47.568 20.313 1.00 45.35 2261 ILE B N 1
ATOM 4332 C CA . ILE B 1 122 ? 90.300 46.624 20.803 1.00 44.19 2261 ILE B CA 1
ATOM 4333 C C . ILE B 1 122 ? 89.826 46.015 22.106 1.00 42.78 2261 ILE B C 1
ATOM 4334 O O . ILE B 1 122 ? 89.962 44.814 22.305 1.00 44.41 2261 ILE B O 1
ATOM 4339 N N . SER B 1 123 ? 89.267 46.828 22.994 1.00 41.54 2262 SER B N 1
ATOM 4340 C CA . SER B 1 123 ? 88.790 46.315 24.279 1.00 40.82 2262 SER B CA 1
ATOM 4341 C C . SER B 1 123 ? 87.773 45.197 24.096 1.00 39.94 2262 SER B C 1
ATOM 4342 O O . SER B 1 123 ? 87.500 44.439 25.018 1.00 41.39 2262 SER B O 1
ATOM 4345 N N . LEU B 1 124 ? 87.201 45.088 22.910 1.00 37.94 2263 LEU B N 1
ATOM 4346 C CA . LEU B 1 124 ? 86.241 44.033 22.687 1.00 36.13 2263 LEU B CA 1
ATOM 4347 C C . LEU B 1 124 ? 86.822 43.004 21.753 1.00 35.78 2263 LEU B C 1
ATOM 4348 O O . LEU B 1 124 ? 86.285 41.905 21.593 1.00 35.08 2263 LEU B O 1
ATOM 4353 N N . ALA B 1 125 ? 87.935 43.369 21.138 1.00 36.23 2264 ALA B N 1
ATOM 4354 C CA . ALA B 1 125 ? 88.599 42.492 20.199 1.00 37.49 2264 ALA B CA 1
ATOM 4355 C C . ALA B 1 125 ? 88.858 41.116 20.775 1.00 38.71 2264 ALA B C 1
ATOM 4356 O O . ALA B 1 125 ? 89.012 40.928 21.980 1.00 39.49 2264 ALA B O 1
ATOM 4358 N N . THR B 1 126 ? 88.920 40.158 19.872 1.00 39.25 2265 THR B N 1
ATOM 4359 C CA . THR B 1 126 ? 89.157 38.766 20.194 1.00 37.58 226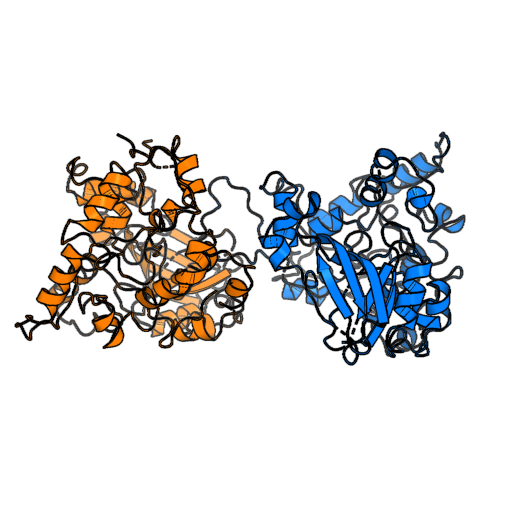5 THR B CA 1
ATOM 4360 C C . THR B 1 126 ? 90.603 38.481 20.591 1.00 38.11 2265 THR B C 1
ATOM 4361 O O . THR B 1 126 ? 91.517 39.204 20.189 1.00 40.35 2265 THR B O 1
ATOM 4365 N N . PRO B 1 127 ? 90.836 37.423 21.385 1.00 37.58 2266 PRO B N 1
ATOM 4366 C CA . PRO B 1 127 ? 92.230 37.148 21.761 1.00 37.65 2266 PRO B CA 1
ATOM 4367 C C . PRO B 1 127 ? 93.077 36.913 20.518 1.00 38.69 2266 PRO B C 1
ATOM 4368 O O . PRO B 1 127 ? 94.199 37.386 20.436 1.00 41.05 2266 PRO B O 1
ATOM 4372 N N . ARG B 1 128 ? 92.538 36.188 19.544 1.00 39.60 2267 ARG B N 1
ATOM 4373 C CA . ARG B 1 128 ? 93.287 35.945 18.322 1.00 39.06 2267 ARG B CA 1
ATOM 4374 C C . ARG B 1 128 ? 93.562 37.251 17.579 1.00 39.37 2267 ARG B C 1
ATOM 4375 O O . ARG B 1 128 ? 94.653 37.435 17.048 1.00 41.04 2267 ARG B O 1
ATOM 4383 N N . GLN B 1 129 ? 92.596 38.167 17.548 1.00 38.70 2268 GLN B N 1
ATOM 4384 C CA . GLN B 1 129 ? 92.814 39.439 16.861 1.00 38.50 2268 GLN B CA 1
ATOM 4385 C C . GLN B 1 129 ? 93.868 40.248 17.588 1.00 37.44 2268 GLN B C 1
ATOM 4386 O O . GLN B 1 129 ? 94.728 40.857 16.959 1.00 37.37 2268 GLN B O 1
ATOM 4392 N N . LEU B 1 130 ? 93.807 40.270 18.912 1.00 36.16 2269 LEU B N 1
ATOM 4393 C CA . LEU B 1 130 ? 94.797 41.040 19.633 1.00 39.14 2269 LEU B CA 1
ATOM 4394 C C . LEU B 1 130 ? 96.178 40.536 19.266 1.00 39.93 2269 LEU B C 1
ATOM 4395 O O . LEU B 1 130 ? 97.101 41.321 19.058 1.00 39.00 2269 LEU B O 1
ATOM 4400 N N . TYR B 1 131 ? 96.321 39.217 19.179 1.00 41.33 2270 TYR B N 1
ATOM 4401 C CA . TYR B 1 131 ? 97.615 38.638 18.855 1.00 42.01 2270 TYR B CA 1
ATOM 4402 C C . TYR B 1 131 ? 98.050 39.060 17.469 1.00 43.77 2270 TYR B C 1
ATOM 4403 O O . TYR B 1 131 ? 99.174 39.514 17.271 1.00 44.13 2270 TYR B O 1
ATOM 4412 N N . LYS B 1 132 ? 97.150 38.903 16.510 1.00 45.86 2271 LYS B N 1
ATOM 4413 C CA . LYS B 1 132 ? 97.450 39.266 15.143 1.00 48.61 2271 LYS B CA 1
ATOM 4414 C C . LYS B 1 132 ? 97.833 40.736 14.994 1.00 49.92 2271 LYS B C 1
ATOM 4415 O O . LYS B 1 132 ? 98.867 41.052 14.412 1.00 49.44 2271 LYS B O 1
ATOM 4421 N N . SER B 1 133 ? 97.018 41.631 15.544 1.00 50.72 2272 SER B N 1
ATOM 4422 C CA . SER B 1 133 ? 97.271 43.061 15.407 1.00 50.70 2272 SER B CA 1
ATOM 4423 C C . SER B 1 133 ? 98.316 43.693 16.326 1.00 51.67 2272 SER B C 1
ATOM 4424 O O . SER B 1 133 ? 98.669 44.860 16.144 1.00 53.19 2272 SER B O 1
ATOM 4427 N N . SER B 1 134 ? 98.818 42.937 17.300 1.00 51.51 2273 SER B N 1
ATOM 4428 C CA . SER B 1 134 ? 99.831 43.443 18.232 1.00 51.40 2273 SER B CA 1
ATOM 4429 C C . SER B 1 134 ? 101.160 43.629 17.512 1.00 50.98 2273 SER B C 1
ATOM 4430 O O . SER B 1 134 ? 101.217 43.551 16.298 1.00 53.53 2273 SER B O 1
ATOM 4433 N N . ASN B 1 135 ? 102.229 43.881 18.252 1.00 48.86 2274 ASN B N 1
ATOM 4434 C CA . ASN B 1 135 ? 103.532 44.024 17.632 1.00 47.01 2274 ASN B CA 1
ATOM 4435 C C . ASN B 1 135 ? 104.550 43.524 18.628 1.00 47.56 2274 ASN B C 1
ATOM 4436 O O . ASN B 1 135 ? 105.742 43.789 18.500 1.00 47.45 2274 ASN B O 1
ATOM 4449 N N . THR B 1 137 ? 105.301 40.293 19.274 1.00 46.35 2276 THR B N 1
ATOM 4450 C CA . THR B 1 137 ? 106.095 39.175 18.801 1.00 45.78 2276 THR B CA 1
ATOM 4451 C C . THR B 1 137 ? 107.423 39.687 18.193 1.00 47.83 2276 THR B C 1
ATOM 4452 O O . THR B 1 137 ? 108.499 39.283 18.647 1.00 48.32 2276 THR B O 1
ATOM 4456 N N . GLN B 1 138 ? 107.362 40.590 17.207 1.00 48.72 2277 GLN B N 1
ATOM 4457 C CA . GLN B 1 138 ? 108.587 41.145 16.585 1.00 50.55 2277 GLN B CA 1
ATOM 4458 C C . GLN B 1 138 ? 109.520 41.771 17.607 1.00 49.12 2277 GLN B C 1
ATOM 4459 O O . GLN B 1 138 ? 110.721 41.513 17.604 1.00 49.14 2277 GLN B O 1
ATOM 4465 N N . ARG B 1 139 ? 108.977 42.617 18.468 1.00 47.56 2278 ARG B N 1
ATOM 4466 C CA . ARG B 1 139 ? 109.810 43.221 19.480 1.00 48.28 2278 ARG B CA 1
ATOM 4467 C C . ARG B 1 139 ? 110.518 42.112 20.258 1.00 48.59 2278 ARG B C 1
ATOM 4468 O O . ARG B 1 139 ? 111.684 42.247 20.648 1.00 47.19 2278 ARG B O 1
ATOM 4476 N N . TRP B 1 140 ? 109.806 41.006 20.467 1.00 48.80 2279 TRP B N 1
ATOM 4477 C CA . TRP B 1 140 ? 110.355 39.863 21.197 1.00 48.90 2279 TRP B CA 1
ATOM 4478 C C . TRP B 1 140 ? 111.513 39.241 20.425 1.00 49.34 2279 TRP B C 1
ATOM 4479 O O . TRP B 1 140 ? 112.581 38.952 20.980 1.00 49.72 2279 TRP B O 1
ATOM 4490 N N . GLN B 1 141 ? 111.281 39.032 19.139 1.00 48.96 2280 GLN B N 1
ATOM 4491 C CA . GLN B 1 141 ? 112.284 38.455 18.280 1.00 48.33 2280 GLN B CA 1
ATOM 4492 C C . GLN B 1 141 ? 113.484 39.372 18.290 1.00 48.92 2280 GLN B C 1
ATOM 4493 O O . GLN B 1 141 ? 114.619 38.907 18.313 1.00 49.94 2280 GLN B O 1
ATOM 4499 N N . ARG B 1 142 ? 113.227 40.678 18.308 1.00 50.20 2281 ARG B N 1
ATOM 4500 C CA . ARG B 1 142 ? 114.300 41.671 18.320 1.00 50.56 2281 ARG B CA 1
ATOM 4501 C C . ARG B 1 142 ? 115.000 41.763 19.670 1.00 50.46 2281 ARG B C 1
ATOM 4502 O O . ARG B 1 142 ? 115.972 42.497 19.817 1.00 50.25 2281 ARG B O 1
ATOM 4510 N N . ARG B 1 143 ? 114.504 41.034 20.663 1.00 51.69 2282 ARG B N 1
ATOM 4511 C CA . ARG B 1 143 ? 115.124 41.051 21.991 1.00 52.93 2282 ARG B CA 1
ATOM 4512 C C . ARG B 1 143 ? 114.896 42.355 22.753 1.00 51.72 2282 ARG B C 1
ATOM 4513 O O . ARG B 1 143 ? 115.545 42.595 23.766 1.00 49.73 2282 ARG B O 1
ATOM 4521 N N . GLU B 1 144 ? 113.985 43.191 22.258 1.00 51.93 2283 GLU B N 1
ATOM 4522 C CA . GLU B 1 144 ? 113.659 44.460 22.909 1.00 52.00 2283 GLU B CA 1
ATOM 4523 C C . GLU B 1 144 ? 112.794 44.177 24.136 1.00 52.30 2283 GLU B C 1
ATOM 4524 O O . GLU B 1 144 ? 112.665 45.006 25.042 1.00 51.99 2283 GLU B O 1
ATOM 4530 N N . ILE B 1 145 ? 112.189 42.995 24.125 1.00 52.17 2284 ILE B N 1
ATOM 4531 C CA . ILE B 1 145 ? 111.296 42.515 25.171 1.00 51.33 2284 ILE B CA 1
ATOM 4532 C C . ILE B 1 145 ? 111.842 41.177 25.676 1.00 50.92 2284 ILE B C 1
ATOM 4533 O O . ILE B 1 145 ? 112.276 40.345 24.883 1.00 52.18 2284 ILE B O 1
ATOM 4538 N N . SER B 1 146 ? 111.835 40.959 26.984 1.00 49.07 2285 SER B N 1
ATOM 4539 C CA . SER B 1 146 ? 112.354 39.698 27.500 1.00 47.62 2285 SER B CA 1
ATOM 4540 C C . SER B 1 146 ? 111.344 38.577 27.354 1.00 48.15 2285 SER B C 1
ATOM 4541 O O . SER B 1 146 ? 110.161 38.813 27.104 1.00 48.11 2285 SER B O 1
ATOM 4544 N N . ASN B 1 147 ? 111.819 37.348 27.521 1.00 47.94 2286 ASN B N 1
ATOM 4545 C CA . ASN B 1 147 ? 110.939 36.194 27.439 1.00 46.42 2286 ASN B CA 1
ATOM 4546 C C . ASN B 1 147 ? 109.840 36.372 28.492 1.00 46.06 2286 ASN B C 1
ATOM 4547 O O . ASN B 1 147 ? 108.651 36.203 28.205 1.00 45.59 2286 ASN B O 1
ATOM 4552 N N . PHE B 1 148 ? 110.238 36.743 29.704 1.00 45.29 2287 PHE B N 1
ATOM 4553 C CA . PHE B 1 148 ? 109.271 36.954 30.764 1.00 45.79 2287 PHE B CA 1
ATOM 4554 C C . PHE B 1 148 ? 108.177 37.905 30.287 1.00 46.04 2287 PHE B C 1
ATOM 4555 O O . PHE B 1 148 ? 106.985 37.617 30.415 1.00 45.87 2287 PHE B O 1
ATOM 4563 N N . GLU B 1 149 ? 108.597 39.039 29.733 1.00 46.21 2288 GLU B N 1
ATOM 4564 C CA . GLU B 1 149 ? 107.676 40.057 29.228 1.00 45.88 2288 GLU B CA 1
ATOM 4565 C C . GLU B 1 149 ? 106.742 39.539 28.137 1.00 43.67 2288 GLU B C 1
ATOM 4566 O O . GLU B 1 149 ? 105.540 39.807 28.157 1.00 42.61 2288 GLU B O 1
ATOM 4572 N N . TYR B 1 150 ? 107.297 38.797 27.184 1.00 41.14 2289 TYR B N 1
ATOM 4573 C CA . TYR B 1 150 ? 106.487 38.274 26.098 1.00 39.22 2289 TYR B CA 1
ATOM 4574 C C . TYR B 1 150 ? 105.491 37.247 26.633 1.00 40.07 2289 TYR B C 1
ATOM 4575 O O . TYR B 1 150 ? 104.309 37.258 26.274 1.00 37.67 2289 TYR B O 1
ATOM 4584 N N . LEU B 1 151 ? 105.966 36.358 27.499 1.00 39.97 2290 LEU B N 1
ATOM 4585 C CA . LEU B 1 151 ? 105.076 35.364 28.047 1.00 40.91 2290 LEU B CA 1
ATOM 4586 C C . LEU B 1 151 ? 103.962 36.074 28.791 1.00 42.56 2290 LEU B C 1
ATOM 4587 O O . LEU B 1 151 ? 102.780 35.740 28.648 1.00 43.82 2290 LEU B O 1
ATOM 4600 N N . PHE B 1 153 ? 102.807 38.898 28.235 1.00 37.28 2292 PHE B N 1
ATOM 4601 C CA . PHE B 1 153 ? 101.965 39.526 27.228 1.00 35.97 2292 PHE B CA 1
ATOM 4602 C C . PHE B 1 153 ? 100.946 38.486 26.758 1.00 36.81 2292 PHE B C 1
ATOM 4603 O O . PHE B 1 153 ? 99.735 38.673 26.914 1.00 36.96 2292 PHE B O 1
ATOM 4611 N N . LEU B 1 154 ? 101.442 37.379 26.205 1.00 37.33 2293 LEU B N 1
ATOM 4612 C CA . LEU B 1 154 ? 100.570 36.312 25.726 1.00 36.06 2293 LEU B CA 1
ATOM 4613 C C . LEU B 1 154 ? 99.507 35.986 26.771 1.00 35.68 2293 LEU B C 1
ATOM 4614 O O . LEU B 1 154 ? 98.326 35.927 26.445 1.00 37.01 2293 LEU B O 1
ATOM 4619 N N . ASN B 1 155 ? 99.910 35.796 28.025 1.00 34.03 2294 ASN B N 1
ATOM 4620 C CA . ASN B 1 155 ? 98.934 35.491 29.066 1.00 34.19 2294 ASN B CA 1
ATOM 4621 C C . ASN B 1 155 ? 97.830 36.554 29.139 1.00 35.82 2294 ASN B C 1
ATOM 4622 O O . ASN B 1 155 ? 96.640 36.237 29.102 1.00 36.92 2294 ASN B O 1
ATOM 4627 N N . THR B 1 156 ? 98.239 37.816 29.221 1.00 35.68 2295 THR B N 1
ATOM 4628 C CA . THR B 1 156 ? 97.317 38.938 29.324 1.00 34.29 2295 THR B CA 1
ATOM 4629 C C . THR B 1 156 ? 96.269 39.009 28.214 1.00 34.99 2295 THR B C 1
ATOM 4630 O O . THR B 1 156 ? 95.082 39.217 28.473 1.00 33.69 2295 THR B O 1
ATOM 4634 N N . ILE B 1 157 ? 96.684 38.838 26.972 1.00 36.54 2296 ILE B N 1
ATOM 4635 C CA . ILE B 1 157 ? 95.701 38.911 25.913 1.00 38.38 2296 ILE B CA 1
ATOM 4636 C C . ILE B 1 157 ? 94.982 37.583 25.816 1.00 39.15 2296 ILE B C 1
ATOM 4637 O O . ILE B 1 157 ? 93.903 37.491 25.223 1.00 39.63 2296 ILE B O 1
ATOM 4642 N N . ALA B 1 158 ? 95.579 36.554 26.412 1.00 39.63 2297 ALA B N 1
ATOM 4643 C CA . ALA B 1 158 ? 94.963 35.227 26.421 1.00 40.85 2297 ALA B CA 1
ATOM 4644 C C . ALA B 1 158 ? 93.836 35.170 27.459 1.00 41.65 2297 ALA B C 1
ATOM 4645 O O . ALA B 1 158 ? 93.060 34.208 27.495 1.00 44.67 2297 ALA B O 1
ATOM 4647 N N . GLY B 1 159 ? 93.750 36.204 28.293 1.00 40.42 2298 GLY B N 1
ATOM 4648 C CA . GLY B 1 159 ? 92.701 36.267 29.292 1.00 37.97 2298 GLY B CA 1
ATOM 4649 C C . GLY B 1 159 ? 93.116 35.971 30.715 1.00 37.06 2298 GLY B C 1
ATOM 4650 O O . GLY B 1 159 ? 92.324 36.166 31.633 1.00 36.59 2298 GLY B O 1
ATOM 4651 N N . ARG B 1 160 ? 94.341 35.488 30.894 1.00 37.16 2299 ARG B N 1
ATOM 4652 C CA . ARG B 1 160 ? 94.881 35.167 32.212 1.00 38.26 2299 ARG B CA 1
ATOM 4653 C C . ARG B 1 160 ? 94.896 36.419 33.062 1.00 39.39 2299 ARG B C 1
ATOM 4654 O O . ARG B 1 160 ? 95.016 37.532 32.544 1.00 41.22 2299 ARG B O 1
ATOM 4662 N N . THR B 1 161 ? 94.831 36.251 34.375 1.00 39.51 2300 THR B N 1
ATOM 4663 C CA . THR B 1 161 ? 94.786 37.423 35.244 1.00 38.82 2300 THR B CA 1
ATOM 4664 C C . THR B 1 161 ? 95.041 37.094 36.709 1.00 39.27 2300 THR B C 1
ATOM 4665 O O . THR B 1 161 ? 94.586 36.078 37.200 1.00 40.33 2300 THR B O 1
ATOM 4669 N N . TYR B 1 162 ? 95.758 37.959 37.410 1.00 40.51 2301 TYR B N 1
ATOM 4670 C CA . TYR B 1 162 ? 96.027 37.736 38.820 1.00 40.02 2301 TYR B CA 1
ATOM 4671 C C . TYR B 1 162 ? 94.759 37.909 39.656 1.00 40.40 2301 TYR B C 1
ATOM 4672 O O . TYR B 1 162 ? 94.801 37.755 40.864 1.00 43.53 2301 TYR B O 1
ATOM 4681 N N . ASN B 1 163 ? 93.639 38.245 39.030 1.00 39.30 2302 ASN B N 1
ATOM 4682 C CA . ASN B 1 163 ? 92.415 38.456 39.781 1.00 38.34 2302 ASN B CA 1
ATOM 4683 C C . ASN B 1 163 ? 91.527 37.234 39.951 1.00 39.45 2302 ASN B C 1
ATOM 4684 O O . ASN B 1 163 ? 90.673 37.217 40.827 1.00 39.59 2302 ASN B O 1
ATOM 4689 N N . ASP B 1 164 ? 91.738 36.217 39.120 1.00 40.83 2303 ASP B N 1
ATOM 4690 C CA . ASP B 1 164 ? 90.955 34.983 39.149 1.00 41.56 2303 ASP B CA 1
ATOM 4691 C C . ASP B 1 164 ? 91.927 33.795 39.039 1.00 42.83 2303 ASP B C 1
ATOM 4692 O O . ASP B 1 164 ? 92.332 33.413 37.938 1.00 41.91 2303 ASP B O 1
ATOM 4697 N N . LEU B 1 165 ? 92.285 33.208 40.186 1.00 44.47 2304 LEU B N 1
ATOM 4698 C CA . LEU B 1 165 ? 93.242 32.094 40.233 1.00 45.28 2304 LEU B CA 1
ATOM 4699 C C . LEU B 1 165 ? 92.917 30.924 39.302 1.00 47.85 2304 LEU B C 1
ATOM 4700 O O . LEU B 1 165 ? 93.805 30.150 38.918 1.00 49.36 2304 LEU B O 1
ATOM 4705 N N . ASN B 1 166 ? 91.648 30.792 38.941 1.00 48.76 2305 ASN B N 1
ATOM 4706 C CA . ASN B 1 166 ? 91.256 29.739 38.028 1.00 50.79 2305 ASN B CA 1
ATOM 4707 C C . ASN B 1 166 ? 91.789 30.023 36.630 1.00 50.55 2305 ASN B C 1
ATOM 4708 O O . ASN B 1 166 ? 91.765 29.151 35.756 1.00 51.87 2305 ASN B O 1
ATOM 4713 N N . GLN B 1 167 ? 92.254 31.248 36.409 1.00 49.30 2306 GLN B N 1
ATOM 4714 C CA . GLN B 1 167 ? 92.820 31.619 35.109 1.00 47.66 2306 GLN B CA 1
ATOM 4715 C C . GLN B 1 167 ? 94.153 32.316 35.322 1.00 46.06 2306 GLN B C 1
ATOM 4716 O O . GLN B 1 167 ? 94.559 33.141 34.516 1.00 47.55 2306 GLN B O 1
ATOM 4722 N N . TYR B 1 168 ? 94.822 31.982 36.418 1.00 44.10 2307 TYR B N 1
ATOM 4723 C CA . TYR B 1 168 ? 96.109 32.578 36.733 1.00 41.81 2307 TYR B CA 1
ATOM 4724 C C . TYR B 1 168 ? 97.051 32.486 35.527 1.00 41.29 2307 TYR B C 1
ATOM 4725 O O . TYR B 1 168 ? 96.912 31.615 34.673 1.00 39.52 2307 TYR B O 1
ATOM 4734 N N . PRO B 1 169 ? 97.998 33.417 35.422 1.00 41.86 2308 PRO B N 1
ATOM 4735 C CA . PRO B 1 169 ? 98.945 33.403 34.307 1.00 42.70 2308 PRO B CA 1
ATOM 4736 C C . PRO B 1 169 ? 99.693 32.067 34.274 1.00 44.45 2308 PRO B C 1
ATOM 4737 O O . PRO B 1 169 ? 99.848 31.405 35.306 1.00 45.09 2308 PRO B O 1
ATOM 4741 N N . VAL B 1 170 ? 100.166 31.681 33.092 1.00 44.00 2309 VAL B N 1
ATOM 4742 C CA . VAL B 1 170 ? 100.884 30.425 32.923 1.00 43.16 2309 VAL B CA 1
ATOM 4743 C C . VAL B 1 170 ? 102.320 30.622 32.457 1.00 44.27 2309 VAL B C 1
ATOM 4744 O O . VAL B 1 170 ? 102.566 31.259 31.444 1.00 43.78 2309 VAL B O 1
ATOM 4748 N N . PHE B 1 171 ? 103.258 30.057 33.204 1.00 46.31 2310 PHE B N 1
ATOM 4749 C CA . PHE B 1 171 ? 104.671 30.132 32.869 1.00 48.19 2310 PHE B CA 1
ATOM 4750 C C . PHE B 1 171 ? 105.215 28.711 32.900 1.00 49.13 2310 PHE B C 1
ATOM 4751 O O . PHE B 1 171 ? 104.797 27.913 33.738 1.00 48.77 2310 PHE B O 1
ATOM 4759 N N . PRO B 1 172 ? 106.171 28.381 32.010 1.00 49.84 2311 PRO B N 1
ATOM 4760 C CA . PRO B 1 172 ? 106.749 27.037 31.957 1.00 50.36 2311 PRO B CA 1
ATOM 4761 C C . PRO B 1 172 ? 107.919 26.808 32.891 1.00 51.23 2311 PRO B C 1
ATOM 4762 O O . PRO B 1 172 ? 108.610 27.748 33.255 1.00 52.59 2311 PRO B O 1
ATOM 4766 N N . TRP B 1 173 ? 108.118 25.550 33.281 1.00 52.06 2312 TRP B N 1
ATOM 4767 C CA . TRP B 1 173 ? 109.255 25.156 34.101 1.00 51.09 2312 TRP B CA 1
ATOM 4768 C C . TRP B 1 173 ? 110.396 25.321 33.103 1.00 51.65 2312 TRP B C 1
ATOM 4769 O O . TRP B 1 173 ? 110.227 25.004 31.927 1.00 50.52 2312 TRP B O 1
ATOM 4780 N N . VAL B 1 174 ? 111.556 25.787 33.539 1.00 53.24 2313 VAL B N 1
ATOM 4781 C CA . VAL B 1 174 ? 112.645 25.934 32.585 1.00 55.21 2313 VAL B CA 1
ATOM 4782 C C . VAL B 1 174 ? 113.801 24.992 32.915 1.00 57.29 2313 VAL B C 1
ATOM 4783 O O . VAL B 1 174 ? 114.374 24.364 32.017 1.00 56.73 2313 VAL B O 1
ATOM 4787 N N . LEU B 1 175 ? 114.119 24.891 34.206 1.00 59.49 2314 LEU B N 1
ATOM 4788 C CA . LEU B 1 175 ? 115.192 24.025 34.696 1.00 62.73 2314 LEU B CA 1
ATOM 4789 C C . LEU B 1 175 ? 114.634 22.710 35.215 1.00 66.10 2314 LEU B C 1
ATOM 4790 O O . LEU B 1 175 ? 113.499 22.654 35.691 1.00 66.54 2314 LEU B O 1
ATOM 4795 N N . THR B 1 176 ? 115.443 21.658 35.136 1.00 69.57 2315 THR B N 1
ATOM 4796 C CA . THR B 1 176 ? 115.028 20.340 35.600 1.00 72.43 2315 THR B CA 1
ATOM 4797 C C . THR B 1 176 ? 115.943 19.848 36.703 1.00 75.04 2315 THR B C 1
ATOM 4798 O O . THR B 1 176 ? 115.614 18.910 37.423 1.00 76.68 2315 THR B O 1
ATOM 4802 N N . ASN B 1 177 ? 117.098 20.480 36.844 1.00 77.78 2316 ASN B N 1
ATOM 4803 C CA . ASN B 1 177 ? 118.020 20.063 37.880 1.00 80.81 2316 ASN B CA 1
ATOM 4804 C C . ASN B 1 177 ? 117.935 20.951 39.111 1.00 81.84 2316 ASN B C 1
ATOM 4805 O O . ASN B 1 177 ? 118.285 22.125 39.065 1.00 81.38 2316 ASN B O 1
ATOM 4810 N N . TYR B 1 178 ? 117.465 20.380 40.214 1.00 84.35 2317 TYR B N 1
ATOM 4811 C CA . TYR B 1 178 ? 117.341 21.126 41.460 1.00 87.11 2317 TYR B CA 1
ATOM 4812 C C . TYR B 1 178 ? 118.067 20.434 42.602 1.00 89.47 2317 TYR B C 1
ATOM 4813 O O . TYR B 1 178 ? 117.682 20.588 43.762 1.00 90.21 2317 TYR B O 1
ATOM 4822 N N . GLU B 1 179 ? 119.106 19.668 42.289 1.00 91.99 2318 GLU B N 1
ATOM 4823 C CA . GLU B 1 179 ? 119.837 18.962 43.335 1.00 93.46 2318 GLU B CA 1
ATOM 4824 C C . GLU B 1 179 ? 121.350 18.936 43.177 1.00 93.84 2318 GLU B C 1
ATOM 4825 O O . GLU B 1 179 ? 122.059 18.502 44.078 1.00 94.12 2318 GLU B O 1
ATOM 4831 N N . SER B 1 180 ? 121.854 19.403 42.044 1.00 94.68 2319 SER B N 1
ATOM 4832 C CA . SER B 1 180 ? 123.294 19.415 41.847 1.00 95.89 2319 SER B CA 1
ATOM 4833 C C . SER B 1 180 ? 123.880 20.605 42.601 1.00 96.74 2319 SER B C 1
ATOM 4834 O O . SER B 1 180 ? 123.241 21.652 42.704 1.00 97.12 2319 SER B O 1
ATOM 4837 N N . GLU B 1 181 ? 125.089 20.443 43.131 1.00 98.03 2320 GLU B N 1
ATOM 4838 C CA . GLU B 1 181 ? 125.754 21.507 43.889 1.00 99.59 2320 GLU B CA 1
ATOM 4839 C C . GLU B 1 181 ? 125.857 22.821 43.116 1.00 99.25 2320 GLU B C 1
ATOM 4840 O O . GLU B 1 181 ? 125.941 23.900 43.709 1.00 98.70 2320 GLU B O 1
ATOM 4846 N N . GLU B 1 182 ? 125.864 22.724 41.793 1.00 99.08 2321 GLU B N 1
ATOM 4847 C CA . GLU B 1 182 ? 125.939 23.908 40.953 1.00 98.94 2321 GLU B CA 1
ATOM 4848 C C . GLU B 1 182 ? 125.194 23.723 39.637 1.00 97.76 2321 GLU B C 1
ATOM 4849 O O . GLU B 1 182 ? 125.075 22.607 39.125 1.00 97.53 2321 GLU B O 1
ATOM 4855 N N . LEU B 1 183 ? 124.696 24.833 39.096 1.00 96.03 2322 LEU B N 1
ATOM 4856 C CA . LEU B 1 183 ? 123.918 24.814 37.862 1.00 93.29 2322 LEU B CA 1
ATOM 4857 C C . LEU B 1 183 ? 124.575 25.544 36.693 1.00 91.44 2322 LEU B C 1
ATOM 4858 O O . LEU B 1 183 ? 124.597 26.777 36.649 1.00 91.14 2322 LEU B O 1
ATOM 4863 N N . ASP B 1 184 ? 125.103 24.778 35.743 1.00 89.16 2323 ASP B N 1
ATOM 4864 C CA . ASP B 1 184 ? 125.734 25.365 34.568 1.00 86.74 2323 ASP B CA 1
ATOM 4865 C C . ASP B 1 184 ? 124.648 25.674 33.558 1.00 84.45 2323 ASP B C 1
ATOM 4866 O O . ASP B 1 184 ? 124.060 24.771 32.967 1.00 84.04 2323 ASP B O 1
ATOM 4871 N N . LEU B 1 185 ? 124.379 26.956 33.364 1.00 82.04 2324 LEU B N 1
ATOM 4872 C CA . LEU B 1 185 ? 123.346 27.356 32.426 1.00 80.46 2324 LEU B CA 1
ATOM 4873 C C . LEU B 1 185 ? 123.763 27.088 30.992 1.00 78.91 2324 LEU B C 1
ATOM 4874 O O . LEU B 1 185 ? 123.197 27.660 30.060 1.00 78.24 2324 LEU B O 1
ATOM 4879 N N . THR B 1 186 ? 124.756 26.223 30.810 1.00 77.78 2325 THR B N 1
ATOM 4880 C CA . THR B 1 186 ? 125.230 25.893 29.467 1.00 77.13 2325 THR B CA 1
ATOM 4881 C C . THR B 1 186 ? 125.069 24.404 29.179 1.00 76.08 2325 THR B C 1
ATOM 4882 O O . THR B 1 186 ? 125.280 23.955 28.051 1.00 75.96 2325 THR B O 1
ATOM 4886 N N . LEU B 1 187 ? 124.691 23.645 30.203 1.00 75.07 2326 LEU B N 1
ATOM 4887 C CA . LEU B 1 187 ? 124.506 22.208 30.069 1.00 74.41 2326 LEU B CA 1
ATOM 4888 C C . LEU B 1 187 ? 123.052 21.869 29.732 1.00 72.63 2326 LEU B C 1
ATOM 4889 O O . LEU B 1 187 ? 122.194 21.832 30.621 1.00 71.50 2326 LEU B O 1
ATOM 4894 N N . PRO B 1 188 ? 122.763 21.602 28.447 1.00 71.26 2327 PRO B N 1
ATOM 4895 C CA . PRO B 1 188 ? 121.422 21.262 27.970 1.00 70.90 2327 PRO B CA 1
ATOM 4896 C C . PRO B 1 188 ? 120.635 20.384 28.935 1.00 70.85 2327 PRO B C 1
ATOM 4897 O O . PRO B 1 188 ? 119.467 20.647 29.210 1.00 71.64 2327 PRO B O 1
ATOM 4901 N N . GLY B 1 189 ? 121.284 19.348 29.450 1.00 70.70 2328 GLY B N 1
ATOM 4902 C CA . GLY B 1 189 ? 120.623 18.446 30.370 1.00 70.80 2328 GLY B CA 1
ATOM 4903 C C . GLY B 1 189 ? 119.958 19.136 31.541 1.00 71.76 2328 GLY B C 1
ATOM 4904 O O . GLY B 1 189 ? 118.970 18.634 32.074 1.00 71.92 2328 GLY B O 1
ATOM 4905 N N . ASN B 1 190 ? 120.494 20.283 31.947 1.00 72.79 2329 ASN B N 1
ATOM 4906 C CA . ASN B 1 190 ? 119.932 21.034 33.070 1.00 74.43 2329 ASN B CA 1
ATOM 4907 C C . ASN B 1 190 ? 118.575 21.678 32.752 1.00 74.60 2329 ASN B C 1
ATOM 4908 O O . ASN B 1 190 ? 117.888 22.177 33.650 1.00 75.00 2329 ASN B O 1
ATOM 4913 N N . PHE B 1 191 ? 118.187 21.661 31.479 1.00 73.23 2330 PHE B N 1
ATOM 4914 C CA . PHE B 1 191 ? 116.931 22.268 31.073 1.00 72.22 2330 PHE B CA 1
ATOM 4915 C C . PHE B 1 191 ? 115.776 21.316 30.785 1.00 71.12 2330 PHE B C 1
ATOM 4916 O O . PHE B 1 191 ? 115.911 20.094 30.883 1.00 72.32 2330 PHE B O 1
ATOM 4924 N N . ARG B 1 192 ? 114.641 21.910 30.424 1.00 67.85 2331 ARG B N 1
ATOM 4925 C CA . ARG B 1 192 ? 113.407 21.195 30.128 1.00 63.43 2331 ARG B CA 1
ATOM 4926 C C . ARG B 1 192 ? 113.080 21.300 28.650 1.00 62.41 2331 ARG B C 1
ATOM 4927 O O . ARG B 1 192 ? 113.325 22.327 28.022 1.00 62.17 2331 ARG B O 1
ATOM 4935 N N . ASP B 1 193 ? 112.526 20.238 28.084 1.00 61.40 2332 ASP B N 1
ATOM 4936 C CA . ASP B 1 193 ? 112.170 20.281 26.679 1.00 60.89 2332 ASP B CA 1
ATOM 4937 C C . ASP B 1 193 ? 110.885 21.114 26.542 1.00 60.92 2332 ASP B C 1
ATOM 4938 O O . ASP B 1 193 ? 109.795 20.681 26.925 1.00 61.00 2332 ASP B O 1
ATOM 4943 N N . LEU B 1 194 ? 111.024 22.313 25.995 1.00 59.57 2333 LEU B N 1
ATOM 4944 C CA . LEU B 1 194 ? 109.891 23.205 25.832 1.00 58.54 2333 LEU B CA 1
ATOM 4945 C C . LEU B 1 194 ? 108.922 22.811 24.727 1.00 58.17 2333 LEU B C 1
ATOM 4946 O O . LEU B 1 194 ? 107.843 23.396 24.602 1.00 59.01 2333 LEU B O 1
ATOM 4951 N N . SER B 1 195 ? 109.281 21.829 23.915 1.00 56.74 2334 SER B N 1
ATOM 4952 C CA . SER B 1 195 ? 108.382 21.438 22.829 1.00 55.88 2334 SER B CA 1
ATOM 4953 C C . SER B 1 195 ? 107.457 20.328 23.301 1.00 54.74 2334 SER B C 1
ATOM 4954 O O . SER B 1 195 ? 106.613 19.851 22.543 1.00 52.77 2334 SER B O 1
ATOM 4957 N N . LYS B 1 196 ? 107.636 19.931 24.558 1.00 53.92 2335 LYS B N 1
ATOM 4958 C CA . LYS B 1 196 ? 106.848 18.871 25.166 1.00 54.83 2335 LYS B CA 1
ATOM 4959 C C . LYS B 1 196 ? 106.095 19.291 26.440 1.00 54.09 2335 LYS B C 1
ATOM 4960 O O . LYS B 1 196 ? 106.628 20.039 27.268 1.00 54.20 2335 LYS B O 1
ATOM 4966 N N . PRO B 1 197 ? 104.844 18.823 26.601 1.00 52.64 2336 PRO B N 1
ATOM 4967 C CA . PRO B 1 197 ? 104.014 19.125 27.769 1.00 53.75 2336 PRO B CA 1
ATOM 4968 C C . PRO B 1 197 ? 104.721 18.590 28.987 1.00 56.10 2336 PRO B C 1
ATOM 4969 O O . PRO B 1 197 ? 105.636 17.783 28.861 1.00 57.13 2336 PRO B O 1
ATOM 4973 N N . ILE B 1 198 ? 104.307 19.005 30.174 1.00 59.36 2337 ILE B N 1
ATOM 4974 C CA . ILE B 1 198 ? 104.975 18.480 31.358 1.00 62.90 2337 ILE B CA 1
ATOM 4975 C C . ILE B 1 198 ? 104.739 16.971 31.448 1.00 65.22 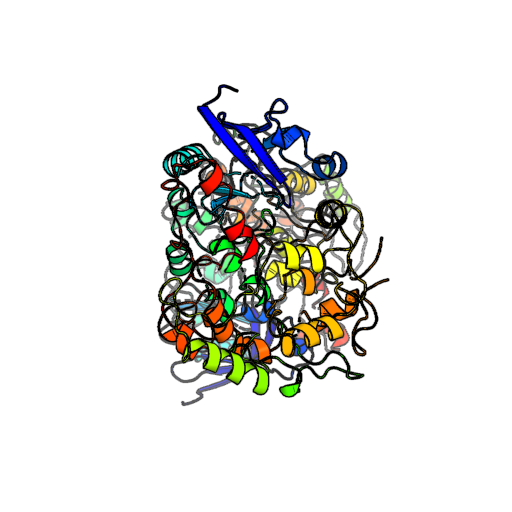2337 ILE B C 1
ATOM 4976 O O . ILE B 1 198 ? 105.590 16.232 31.947 1.00 66.47 2337 ILE B O 1
ATOM 4981 N N . GLY B 1 199 ? 103.585 16.530 30.948 1.00 66.08 2338 GLY B N 1
ATOM 4982 C CA . GLY B 1 199 ? 103.239 15.122 30.982 1.00 66.28 2338 GLY B CA 1
ATOM 4983 C C . GLY B 1 199 ? 104.057 14.222 30.071 1.00 67.05 2338 GLY B C 1
ATOM 4984 O O . GLY B 1 199 ? 104.256 13.041 30.377 1.00 68.42 2338 GLY B O 1
ATOM 4985 N N . ALA B 1 200 ? 104.535 14.764 28.955 1.00 65.79 2339 ALA B N 1
ATOM 4986 C CA . ALA B 1 200 ? 105.327 13.976 28.015 1.00 66.15 2339 ALA B CA 1
ATOM 4987 C C . ALA B 1 200 ? 106.831 14.071 28.275 1.00 66.99 2339 ALA B C 1
ATOM 4988 O O . ALA B 1 200 ? 107.631 13.621 27.453 1.00 66.60 2339 ALA B O 1
ATOM 4990 N N . LEU B 1 201 ? 107.213 14.644 29.417 1.00 68.36 2340 LEU B N 1
ATOM 4991 C CA . LEU B 1 201 ? 108.626 14.792 29.767 1.00 70.25 2340 LEU B CA 1
ATOM 4992 C C . LEU B 1 201 ? 109.281 13.495 30.224 1.00 71.97 2340 LEU B C 1
ATOM 4993 O O . LEU B 1 201 ? 110.426 13.208 29.870 1.00 71.34 2340 LEU B O 1
ATOM 4998 N N . ASN B 1 202 ? 108.561 12.717 31.024 1.00 74.58 2341 ASN B N 1
ATOM 4999 C CA . ASN B 1 202 ? 109.076 11.437 31.505 1.00 75.70 2341 ASN B CA 1
ATOM 5000 C C . ASN B 1 202 ? 108.719 10.343 30.486 1.00 75.68 2341 ASN B C 1
ATOM 5001 O O . ASN B 1 202 ? 107.563 9.929 30.383 1.00 75.83 2341 ASN B O 1
ATOM 5006 N N . PRO B 1 203 ? 109.720 9.842 29.743 1.00 75.33 2342 PRO B N 1
ATOM 5007 C CA . PRO B 1 203 ? 109.530 8.806 28.721 1.00 74.26 2342 PRO B CA 1
ATOM 5008 C C . PRO B 1 203 ? 108.608 7.675 29.138 1.00 73.66 2342 PRO B C 1
ATOM 5009 O O . PRO B 1 203 ? 107.793 7.193 28.346 1.00 72.11 2342 PRO B O 1
ATOM 5013 N N . LYS B 1 204 ? 108.748 7.242 30.382 1.00 72.98 2343 LYS B N 1
ATOM 5014 C CA . LYS B 1 204 ? 107.927 6.155 30.855 1.00 73.44 2343 LYS B CA 1
ATOM 5015 C C . LYS B 1 204 ? 106.491 6.584 31.025 1.00 72.78 2343 LYS B C 1
ATOM 5016 O O . LYS B 1 204 ? 105.586 6.018 30.396 1.00 73.01 2343 LYS B O 1
ATOM 5022 N N . ARG B 1 205 ? 106.280 7.602 31.856 1.00 71.84 2344 ARG B N 1
ATOM 5023 C CA . ARG B 1 205 ? 104.929 8.092 32.114 1.00 69.56 2344 ARG B CA 1
ATOM 5024 C C . ARG B 1 205 ? 104.240 8.473 30.813 1.00 67.15 2344 ARG B C 1
ATOM 5025 O O . ARG B 1 205 ? 103.039 8.308 30.666 1.00 64.64 2344 ARG B O 1
ATOM 5033 N N . ALA B 1 206 ? 105.025 8.969 29.868 1.00 67.69 2345 ALA B N 1
ATOM 5034 C CA . ALA B 1 206 ? 104.503 9.378 28.580 1.00 69.24 2345 ALA B CA 1
ATOM 5035 C C . ALA B 1 206 ? 103.687 8.270 27.949 1.00 70.21 2345 ALA B C 1
ATOM 5036 O O . ALA B 1 206 ? 102.489 8.422 27.706 1.00 70.89 2345 ALA B O 1
ATOM 5038 N N . VAL B 1 207 ? 104.342 7.150 27.675 1.00 72.63 2346 VAL B N 1
ATOM 5039 C CA . VAL B 1 207 ? 103.671 6.022 27.043 1.00 72.86 2346 VAL B CA 1
ATOM 5040 C C . VAL B 1 207 ? 102.350 5.719 27.753 1.00 72.56 2346 VAL B C 1
ATOM 5041 O O . VAL B 1 207 ? 101.352 5.422 27.106 1.00 73.01 2346 VAL B O 1
ATOM 5045 N N . PHE B 1 208 ? 102.341 5.810 29.078 1.00 71.72 2347 PHE B N 1
ATOM 5046 C CA . PHE B 1 208 ? 101.117 5.565 29.826 1.00 71.87 2347 PHE B CA 1
ATOM 5047 C C . PHE B 1 208 ? 99.954 6.353 29.237 1.00 72.01 2347 PHE B C 1
ATOM 5048 O O . PHE B 1 208 ? 98.931 5.778 28.848 1.00 73.13 2347 PHE B O 1
ATOM 5056 N N . TYR B 1 209 ? 100.119 7.675 29.183 1.00 71.38 2348 TYR B N 1
ATOM 5057 C CA . TYR B 1 209 ? 99.099 8.581 28.645 1.00 69.86 2348 TYR B CA 1
ATOM 5058 C C . TYR B 1 209 ? 98.691 8.229 27.216 1.00 70.40 2348 TYR B C 1
ATOM 5059 O O . TYR B 1 209 ? 97.505 8.208 26.893 1.00 69.88 2348 TYR B O 1
ATOM 5068 N N . ALA B 1 210 ? 99.669 7.961 26.358 1.00 71.45 2349 ALA B N 1
ATOM 5069 C CA . ALA B 1 210 ? 99.356 7.608 24.979 1.00 73.58 2349 ALA B CA 1
ATOM 5070 C C . ALA B 1 210 ? 98.444 6.377 24.933 1.00 75.39 2349 ALA B C 1
ATOM 5071 O O . ALA B 1 210 ? 97.541 6.292 24.096 1.00 75.01 2349 ALA B O 1
ATOM 5073 N N . GLU B 1 211 ? 98.678 5.425 25.834 1.00 76.82 2350 GLU B N 1
ATOM 5074 C CA . GLU B 1 211 ? 97.859 4.227 25.858 1.00 78.26 2350 GLU B CA 1
ATOM 5075 C C . GLU B 1 211 ? 96.446 4.622 26.236 1.00 77.27 2350 GLU B C 1
ATOM 5076 O O . GLU B 1 211 ? 95.493 4.312 25.517 1.00 77.65 2350 GLU B O 1
ATOM 5082 N N . ARG B 1 212 ? 96.316 5.326 27.357 1.00 75.65 2351 ARG B N 1
ATOM 5083 C CA . ARG B 1 212 ? 95.008 5.780 27.824 1.00 74.57 2351 ARG B CA 1
ATOM 5084 C C . ARG B 1 212 ? 94.192 6.424 26.695 1.00 73.75 2351 ARG B C 1
ATOM 5085 O O . ARG B 1 212 ? 92.969 6.291 26.648 1.00 72.97 2351 ARG B O 1
ATOM 5093 N N . TYR B 1 213 ? 94.875 7.107 25.782 1.00 73.37 2352 TYR B N 1
ATOM 5094 C CA . TYR B 1 213 ? 94.201 7.785 24.687 1.00 73.61 2352 TYR B CA 1
ATOM 5095 C C . TYR B 1 213 ? 93.699 6.819 23.622 1.00 74.75 2352 TYR B C 1
ATOM 5096 O O . TYR B 1 213 ? 92.508 6.799 23.303 1.00 75.62 2352 TYR B O 1
ATOM 5105 N N . GLU B 1 214 ? 94.603 6.016 23.069 1.00 75.60 2353 GLU B N 1
ATOM 5106 C CA . GLU B 1 214 ? 94.219 5.056 22.035 1.00 75.98 2353 GLU B CA 1
ATOM 5107 C C . GLU B 1 214 ? 93.160 4.089 22.543 1.00 75.17 2353 GLU B C 1
ATOM 5108 O O . GLU B 1 214 ? 92.095 3.956 21.948 1.00 75.05 2353 GLU B O 1
ATOM 5114 N N . THR B 1 215 ? 93.459 3.415 23.646 1.00 74.68 2354 THR B N 1
ATOM 5115 C CA . THR B 1 215 ? 92.530 2.460 24.229 1.00 75.05 2354 THR B CA 1
ATOM 5116 C C . THR B 1 215 ? 91.517 3.213 25.076 1.00 76.75 2354 THR B C 1
ATOM 5117 O O . THR B 1 215 ? 91.373 2.945 26.274 1.00 77.11 2354 THR B O 1
ATOM 5121 N N . TRP B 1 216 ? 90.802 4.151 24.455 1.00 78.27 2355 TRP B N 1
ATOM 5122 C CA . TRP B 1 216 ? 89.842 4.958 25.202 1.00 79.84 2355 TRP B CA 1
ATOM 5123 C C . TRP B 1 216 ? 88.624 4.190 25.690 1.00 81.31 2355 TRP B C 1
ATOM 5124 O O . TRP B 1 216 ? 88.577 3.800 26.855 1.00 81.19 2355 TRP B O 1
ATOM 5135 N N . GLU B 1 217 ? 87.642 3.997 24.809 1.00 83.53 2356 GLU B N 1
ATOM 5136 C CA . GLU B 1 217 ? 86.407 3.281 25.155 1.00 87.05 2356 GLU B CA 1
ATOM 5137 C C . GLU B 1 217 ? 85.541 4.014 26.189 1.00 88.39 2356 GLU B C 1
ATOM 5138 O O . GLU B 1 217 ? 85.761 3.879 27.396 1.00 89.15 2356 GLU B O 1
ATOM 5144 N N . ASP B 1 218 ? 84.556 4.778 25.726 1.00 89.46 2357 ASP B N 1
ATOM 5145 C CA . ASP B 1 218 ? 83.660 5.500 26.632 1.00 90.23 2357 ASP B CA 1
ATOM 5146 C C . ASP B 1 218 ? 82.541 6.113 25.816 1.00 91.90 2357 ASP B C 1
ATOM 5147 O O . ASP B 1 218 ? 81.368 5.804 26.018 1.00 92.48 2357 ASP B O 1
ATOM 5152 N N . ASP B 1 219 ? 82.920 6.975 24.880 1.00 94.17 2358 ASP B N 1
ATOM 5153 C CA . ASP B 1 219 ? 81.962 7.647 24.011 1.00 96.38 2358 ASP B CA 1
ATOM 5154 C C . ASP B 1 219 ? 80.879 8.391 24.807 1.00 95.66 2358 ASP B C 1
ATOM 5155 O O . ASP B 1 219 ? 79.702 8.393 24.442 1.00 95.10 2358 ASP B O 1
ATOM 5160 N N . GLN B 1 220 ? 81.302 9.019 25.900 1.00 95.60 2359 GLN B N 1
ATOM 5161 C CA . GLN B 1 220 ? 80.428 9.799 26.771 1.00 94.95 2359 GLN B CA 1
ATOM 5162 C C . GLN B 1 220 ? 81.317 10.935 27.287 1.00 93.82 2359 GLN B C 1
ATOM 5163 O O . GLN B 1 220 ? 80.915 11.740 28.130 1.00 94.12 2359 GLN B O 1
ATOM 5169 N N . SER B 1 221 ? 82.536 10.981 26.757 1.00 91.55 2360 SER B N 1
ATOM 5170 C CA . SER B 1 221 ? 83.533 11.976 27.134 1.00 89.39 2360 SER B CA 1
ATOM 5171 C C . SER B 1 221 ? 84.759 11.773 26.257 1.00 87.71 2360 SER B C 1
ATOM 5172 O O . SER B 1 221 ? 85.621 10.959 26.580 1.00 89.32 2360 SER B O 1
ATOM 5175 N N . PRO B 1 222 ? 84.856 12.507 25.137 1.00 85.16 2361 PRO B N 1
ATOM 5176 C CA . PRO B 1 222 ? 86.001 12.374 24.238 1.00 82.83 2361 PRO B CA 1
ATOM 5177 C C . PRO B 1 222 ? 87.324 12.080 24.948 1.00 80.87 2361 PRO B C 1
ATOM 5178 O O . PRO B 1 222 ? 87.529 12.452 26.108 1.00 80.60 2361 PRO B O 1
ATOM 5182 N N . PRO B 1 223 ? 88.238 11.393 24.249 1.00 79.03 2362 PRO B N 1
ATOM 5183 C CA . PRO B 1 223 ? 89.560 11.009 24.749 1.00 77.72 2362 PRO B CA 1
ATOM 5184 C C . PRO B 1 223 ? 90.372 12.192 25.240 1.00 77.11 2362 PRO B C 1
ATOM 5185 O O . PRO B 1 223 ? 90.253 13.308 24.717 1.00 77.24 2362 PRO B O 1
ATOM 5189 N N . TYR B 1 224 ? 91.224 11.934 26.225 1.00 74.84 2363 TYR B N 1
ATOM 5190 C CA . TYR B 1 224 ? 92.081 12.973 26.771 1.00 72.94 2363 TYR B CA 1
ATOM 5191 C C . TYR B 1 224 ? 93.320 12.371 27.429 1.00 70.77 2363 TYR B C 1
ATOM 5192 O O . TYR B 1 224 ? 93.257 11.289 27.997 1.00 70.50 2363 TYR B O 1
ATOM 5201 N N . HIS B 1 225 ? 94.447 13.069 27.358 1.00 68.20 2364 HIS B N 1
ATOM 5202 C CA . HIS B 1 225 ? 95.656 12.553 27.966 1.00 64.73 2364 HIS B CA 1
ATOM 5203 C C . HIS B 1 225 ? 95.712 12.826 29.458 1.00 64.70 2364 HIS B C 1
ATOM 5204 O O . HIS B 1 225 ? 96.153 11.976 30.225 1.00 65.07 2364 HIS B O 1
ATOM 5211 N N . TYR B 1 226 ? 95.276 14.000 29.896 1.00 65.55 2365 TYR B N 1
ATOM 5212 C CA . TYR B 1 226 ? 95.355 14.280 31.328 1.00 66.48 2365 TYR B CA 1
ATOM 5213 C C . TYR B 1 226 ? 94.046 14.702 31.945 1.00 66.78 2365 TYR B C 1
ATOM 5214 O O . TYR B 1 226 ? 93.199 15.302 31.289 1.00 67.46 2365 TYR B O 1
ATOM 5223 N N . ASN B 1 227 ? 93.882 14.356 33.213 1.00 67.14 2366 ASN B N 1
ATOM 5224 C CA . ASN B 1 227 ? 92.676 14.706 33.941 1.00 67.79 2366 ASN B CA 1
ATOM 5225 C C . ASN B 1 227 ? 93.036 15.787 34.960 1.00 67.27 2366 ASN B C 1
ATOM 5226 O O . ASN B 1 227 ? 92.218 16.188 35.784 1.00 67.56 2366 ASN B O 1
ATOM 5231 N N . THR B 1 228 ? 94.278 16.252 34.882 1.00 65.76 2367 THR B N 1
ATOM 5232 C CA . THR B 1 228 ? 94.772 17.319 35.739 1.00 65.15 2367 THR B CA 1
ATOM 5233 C C . THR B 1 228 ? 95.119 18.441 34.769 1.00 63.48 2367 THR B C 1
ATOM 5234 O O . THR B 1 228 ? 95.334 18.177 33.585 1.00 64.13 2367 THR B O 1
ATOM 5238 N N . HIS B 1 229 ? 95.158 19.683 35.246 1.00 60.79 2368 HIS B N 1
ATOM 5239 C CA . HIS B 1 229 ? 95.509 20.801 34.370 1.00 57.96 2368 HIS B CA 1
ATOM 5240 C C . HIS B 1 229 ? 96.804 21.431 34.842 1.00 55.70 2368 HIS B C 1
ATOM 5241 O O . HIS B 1 229 ? 97.170 21.295 36.011 1.00 55.42 2368 HIS B O 1
ATOM 5248 N N . TYR B 1 230 ? 97.496 22.133 33.946 1.00 53.08 2369 TYR B N 1
ATOM 5249 C CA . TYR B 1 230 ? 98.756 22.761 34.327 1.00 50.44 2369 TYR B CA 1
ATOM 5250 C C . TYR B 1 230 ? 98.578 23.997 35.171 1.00 50.58 2369 TYR B C 1
ATOM 5251 O O . TYR B 1 230 ? 99.488 24.375 35.913 1.00 50.21 2369 TYR B O 1
ATOM 5260 N N . SER B 1 231 ? 97.399 24.612 35.069 1.00 50.28 2370 SER B N 1
ATOM 5261 C CA . SER B 1 231 ? 97.086 25.806 35.847 1.00 51.27 2370 SER B CA 1
ATOM 5262 C C . SER B 1 231 ? 95.719 25.691 36.509 1.00 52.27 2370 SER B C 1
ATOM 5263 O O . SER B 1 231 ? 94.695 25.575 35.829 1.00 52.44 2370 SER B O 1
ATOM 5266 N N . THR B 1 232 ? 95.716 25.720 37.839 1.00 53.24 2371 THR B N 1
ATOM 5267 C CA . THR B 1 232 ? 94.485 25.631 38.618 1.00 54.86 2371 THR B CA 1
ATOM 5268 C C . THR B 1 232 ? 94.549 26.566 39.818 1.00 55.97 2371 THR B C 1
ATOM 5269 O O . THR B 1 232 ? 95.625 26.896 40.324 1.00 54.63 2371 THR B O 1
ATOM 5273 N N . ALA B 1 233 ? 93.378 26.970 40.285 1.00 57.53 2372 ALA B N 1
ATOM 5274 C CA . ALA B 1 233 ? 93.300 27.837 41.437 1.00 58.71 2372 ALA B CA 1
ATOM 5275 C C . ALA B 1 233 ? 94.021 27.160 42.613 1.00 59.78 2372 ALA B C 1
ATOM 5276 O O . ALA B 1 233 ? 94.700 27.828 43.413 1.00 59.38 2372 ALA B O 1
ATOM 5278 N N . THR B 1 234 ? 93.883 25.833 42.708 1.00 60.19 2373 THR B N 1
ATOM 5279 C CA . THR B 1 234 ? 94.514 25.069 43.794 1.00 59.89 2373 THR B CA 1
ATOM 5280 C C . THR B 1 234 ? 96.026 25.059 43.692 1.00 59.35 2373 THR B C 1
ATOM 5281 O O . THR B 1 234 ? 96.720 25.340 44.665 1.00 59.39 2373 THR B O 1
ATOM 5285 N N . SER B 1 235 ? 96.530 24.714 42.514 1.00 58.25 2374 SER B N 1
ATOM 5286 C CA . SER B 1 235 ? 97.967 24.689 42.308 1.00 59.51 2374 SER B CA 1
ATOM 5287 C C . SER B 1 235 ? 98.522 26.059 42.690 1.00 59.73 2374 SER B C 1
ATOM 5288 O O . SER B 1 235 ? 99.550 26.168 43.367 1.00 58.65 2374 SER B O 1
ATOM 5291 N N . THR B 1 236 ? 97.825 27.108 42.260 1.00 60.84 2375 THR B N 1
ATOM 5292 C CA . THR B 1 236 ? 98.264 28.475 42.535 1.00 61.54 2375 THR B CA 1
ATOM 5293 C C . THR B 1 236 ? 98.357 28.692 44.017 1.00 62.62 2375 THR B C 1
ATOM 5294 O O . THR B 1 236 ? 99.391 29.140 44.534 1.00 62.09 2375 THR B O 1
ATOM 5298 N N . LEU B 1 237 ? 97.252 28.393 44.694 1.00 63.47 2376 LEU B N 1
ATOM 5299 C CA . LEU B 1 237 ? 97.204 28.528 46.140 1.00 65.03 2376 LEU B CA 1
ATOM 5300 C C . LEU B 1 237 ? 98.347 27.730 46.745 1.00 66.86 2376 LEU B C 1
ATOM 5301 O O . LEU B 1 237 ? 99.052 28.217 47.628 1.00 67.96 2376 LEU B O 1
ATOM 5306 N N . SER B 1 238 ? 98.538 26.510 46.253 1.00 67.30 2377 SER B N 1
ATOM 5307 C CA . SER B 1 238 ? 99.596 25.649 46.758 1.00 68.31 2377 SER B CA 1
ATOM 5308 C C . SER B 1 238 ? 100.948 26.338 46.705 1.00 69.25 2377 SER B C 1
ATOM 5309 O O . SER B 1 238 ? 101.654 26.420 47.713 1.00 69.81 2377 SER B O 1
ATOM 5312 N N . TRP B 1 239 ? 101.315 26.830 45.528 1.00 69.25 2378 TRP B N 1
ATOM 5313 C CA . TRP B 1 239 ? 102.596 27.501 45.371 1.00 70.18 2378 TRP B CA 1
ATOM 5314 C C . TRP B 1 239 ? 102.692 28.690 46.317 1.00 71.96 2378 TRP B C 1
ATOM 5315 O O . TRP B 1 239 ? 103.746 28.960 46.901 1.00 71.25 2378 TRP B O 1
ATOM 5326 N N . LEU B 1 240 ? 101.575 29.397 46.464 1.00 73.88 2379 LEU B N 1
ATOM 5327 C CA . LEU B 1 240 ? 101.511 30.584 47.315 1.00 75.79 2379 LEU B CA 1
ATOM 5328 C C . LEU B 1 240 ? 100.742 30.313 48.606 1.00 76.89 2379 LEU B C 1
ATOM 5329 O O . LEU B 1 240 ? 99.846 31.077 48.974 1.00 78.17 2379 LEU B O 1
ATOM 5334 N N . VAL B 1 241 ? 101.092 29.231 49.294 1.00 76.90 2380 VAL B N 1
ATOM 5335 C CA . VAL B 1 241 ? 100.410 28.865 50.530 1.00 75.71 2380 VAL B CA 1
ATOM 5336 C C . VAL B 1 241 ? 100.955 29.677 51.699 1.00 75.69 2380 VAL B C 1
ATOM 5337 O O . VAL B 1 241 ? 100.299 29.832 52.725 1.00 74.60 2380 VAL B O 1
ATOM 5341 N N . ARG B 1 242 ? 102.155 30.211 51.520 1.00 76.10 2381 ARG B N 1
ATOM 5342 C CA . ARG B 1 242 ? 102.794 31.005 52.548 1.00 77.11 2381 ARG B CA 1
ATOM 5343 C C . ARG B 1 242 ? 102.494 32.501 52.472 1.00 77.99 2381 ARG B C 1
ATOM 5344 O O . ARG B 1 242 ? 103.277 33.324 52.956 1.00 77.53 2381 ARG B O 1
ATOM 5352 N N . ILE B 1 243 ? 101.352 32.837 51.868 1.00 79.02 2382 ILE B N 1
ATOM 5353 C CA . ILE B 1 243 ? 100.879 34.223 51.708 1.00 79.54 2382 ILE B CA 1
ATOM 5354 C C . ILE B 1 243 ? 99.365 34.207 51.485 1.00 80.53 2382 ILE B C 1
ATOM 5355 O O . ILE B 1 243 ? 98.832 33.296 50.857 1.00 80.78 2382 ILE B O 1
ATOM 5360 N N . GLU B 1 244 ? 98.659 35.210 51.984 1.00 81.65 2383 GLU B N 1
ATOM 5361 C CA . GLU B 1 244 ? 97.218 35.223 51.790 1.00 82.66 2383 GLU B CA 1
ATOM 5362 C C . GLU B 1 244 ? 96.723 36.552 51.270 1.00 82.89 2383 GLU B C 1
ATOM 5363 O O . GLU B 1 244 ? 97.511 37.478 51.080 1.00 82.02 2383 GLU B O 1
ATOM 5369 N N . PRO B 1 245 ? 95.403 36.672 51.014 1.00 84.27 2384 PRO B N 1
ATOM 5370 C CA . PRO B 1 245 ? 94.234 35.771 51.099 1.00 85.14 2384 PRO B CA 1
ATOM 5371 C C . PRO B 1 245 ? 94.480 34.267 51.056 1.00 85.49 2384 PRO B C 1
ATOM 5372 O O . PRO B 1 245 ? 93.976 33.510 51.888 1.00 85.02 2384 PRO B O 1
ATOM 5376 N N . PHE B 1 246 ? 95.254 33.858 50.060 1.00 86.17 2385 PHE B N 1
ATOM 5377 C CA . PHE B 1 246 ? 95.611 32.466 49.819 1.00 85.73 2385 PHE B CA 1
ATOM 5378 C C . PHE B 1 246 ? 95.687 31.613 51.083 1.00 85.26 2385 PHE B C 1
ATOM 5379 O O . PHE B 1 246 ? 94.868 30.705 51.281 1.00 84.30 2385 PHE B O 1
ATOM 5387 N N . THR B 1 247 ? 96.677 31.909 51.926 1.00 84.71 2386 THR B N 1
ATOM 5388 C CA . THR B 1 247 ? 96.884 31.184 53.179 1.00 84.31 2386 THR B CA 1
ATOM 5389 C C . THR B 1 247 ? 95.580 31.041 53.937 1.00 84.18 2386 THR B C 1
ATOM 5390 O O . THR B 1 247 ? 95.135 29.933 54.244 1.00 84.13 2386 THR B O 1
ATOM 5394 N N . THR B 1 248 ? 94.966 32.179 54.231 1.00 84.62 2387 THR B N 1
ATOM 5395 C CA . THR B 1 248 ? 93.710 32.195 54.967 1.00 85.33 2387 THR B CA 1
ATOM 5396 C C . THR B 1 248 ? 92.591 31.429 54.250 1.00 86.23 2387 THR B C 1
ATOM 5397 O O . THR B 1 248 ? 91.855 30.664 54.875 1.00 85.55 2387 THR B O 1
ATOM 5401 N N . PHE B 1 249 ? 92.470 31.630 52.939 1.00 87.80 2388 PHE B N 1
ATOM 5402 C CA . PHE B 1 249 ? 91.447 30.949 52.142 1.00 89.39 2388 PHE B CA 1
ATOM 5403 C C . PHE B 1 249 ? 91.673 29.444 52.147 1.00 91.89 2388 PHE B C 1
ATOM 5404 O O . PHE B 1 249 ? 90.734 28.654 52.322 1.00 91.27 2388 PHE B O 1
ATOM 5412 N N . PHE B 1 250 ? 92.931 29.068 51.928 1.00 94.57 2389 PHE B N 1
ATOM 5413 C CA . PHE B 1 250 ? 93.337 27.671 51.893 1.00 97.03 2389 PHE B CA 1
ATOM 5414 C C . PHE B 1 250 ? 92.870 27.016 53.180 1.00 97.37 2389 PHE B C 1
ATOM 5415 O O . PHE B 1 250 ? 92.224 25.969 53.153 1.00 97.49 2389 PHE B O 1
ATOM 5423 N N . LEU B 1 251 ? 93.179 27.645 54.310 1.00 97.46 2390 LEU B N 1
ATOM 5424 C CA . LEU B 1 251 ? 92.777 27.100 55.598 1.00 98.39 2390 LEU B CA 1
ATOM 5425 C C . LEU B 1 251 ? 91.262 26.892 55.653 1.00 99.56 2390 LEU B C 1
ATOM 5426 O O . LEU B 1 251 ? 90.773 26.008 56.362 1.00 99.77 2390 LEU B O 1
ATOM 5431 N N . ASN B 1 252 ? 90.526 27.703 54.895 1.00 100.97 2391 ASN B N 1
ATOM 5432 C CA . ASN B 1 252 ? 89.068 27.594 54.833 1.00 102.30 2391 ASN B CA 1
ATOM 5433 C C . ASN B 1 252 ? 88.709 26.532 53.801 1.00 103.01 2391 ASN B C 1
ATOM 5434 O O . ASN B 1 252 ? 87.672 25.866 53.900 1.00 102.44 2391 ASN B O 1
ATOM 5439 N N . ALA B 1 253 ? 89.580 26.387 52.808 1.00 103.77 2392 ALA B N 1
ATOM 5440 C CA . ALA B 1 253 ? 89.389 25.406 51.751 1.00 105.02 2392 ALA B CA 1
ATOM 5441 C C . ALA B 1 253 ? 89.503 23.993 52.326 1.00 105.88 2392 ALA B C 1
ATOM 5442 O O . ALA B 1 253 ? 88.594 23.175 52.164 1.00 106.33 2392 ALA B O 1
ATOM 5444 N N . ASN B 1 254 ? 90.621 23.721 53.003 1.00 106.50 2393 ASN B N 1
ATOM 5445 C CA . ASN B 1 254 ? 90.888 22.414 53.618 1.00 106.57 2393 ASN B CA 1
ATOM 5446 C C . ASN B 1 254 ? 90.007 22.173 54.842 1.00 106.54 2393 ASN B C 1
ATOM 5447 O O . ASN B 1 254 ? 90.223 21.227 55.606 1.00 106.10 2393 ASN B O 1
ATOM 5452 N N . ASP B 1 255 ? 89.014 23.039 55.013 1.00 106.56 2394 ASP B N 1
ATOM 5453 C CA . ASP B 1 255 ? 88.082 22.940 56.124 1.00 106.67 2394 ASP B CA 1
ATOM 5454 C C . ASP B 1 255 ? 88.802 22.905 57.464 1.00 105.79 2394 ASP B C 1
ATOM 5455 O O . ASP B 1 255 ? 88.759 21.901 58.171 1.00 105.73 2394 ASP B O 1
ATOM 5460 N N . GLY B 1 256 ? 89.471 24.000 57.809 1.00 104.67 2395 GLY B N 1
ATOM 5461 C CA . GLY B 1 256 ? 90.162 24.041 59.080 1.00 103.69 2395 GLY B CA 1
ATOM 5462 C C . GLY B 1 256 ? 91.607 24.489 59.039 1.00 103.35 2395 GLY B C 1
ATOM 5463 O O . GLY B 1 256 ? 91.903 25.671 59.221 1.00 103.33 2395 GLY B O 1
ATOM 5464 N N . LYS B 1 257 ? 92.513 23.547 58.797 1.00 102.60 2396 LYS B N 1
ATOM 5465 C CA . LYS B 1 257 ? 93.934 23.865 58.775 1.00 101.31 2396 LYS B CA 1
ATOM 5466 C C . LYS B 1 257 ? 94.597 23.512 57.438 1.00 100.31 2396 LYS B C 1
ATOM 5467 O O . LYS B 1 257 ? 93.911 23.177 56.466 1.00 100.11 2396 LYS B O 1
ATOM 5473 N N . PHE B 1 258 ? 95.930 23.605 57.410 1.00 98.84 2397 PHE B N 1
ATOM 5474 C CA . PHE B 1 258 ? 96.743 23.313 56.226 1.00 96.95 2397 PHE B CA 1
ATOM 5475 C C . PHE B 1 258 ? 96.593 21.901 55.671 1.00 95.82 2397 PHE B C 1
ATOM 5476 O O . PHE B 1 258 ? 95.660 21.183 56.018 1.00 95.96 2397 PHE B O 1
ATOM 5484 N N . ASP B 1 259 ? 97.523 21.510 54.804 1.00 94.93 2398 ASP B N 1
ATOM 5485 C CA . ASP B 1 259 ? 97.487 20.196 54.164 1.00 94.05 2398 ASP B CA 1
ATOM 5486 C C . ASP B 1 259 ? 98.613 19.290 54.662 1.00 94.50 2398 ASP B C 1
ATOM 5487 O O . ASP B 1 259 ? 99.556 19.749 55.317 1.00 93.48 2398 ASP B O 1
ATOM 5492 N N . HIS B 1 260 ? 98.502 18.004 54.330 1.00 95.13 2399 HIS B N 1
ATOM 5493 C CA . HIS B 1 260 ? 99.485 16.988 54.704 1.00 95.86 2399 HIS B CA 1
ATOM 5494 C C . HIS B 1 260 ? 100.891 17.380 54.240 1.00 95.20 2399 HIS B C 1
ATOM 5495 O O . HIS B 1 260 ? 101.119 17.590 53.052 1.00 96.00 2399 HIS B O 1
ATOM 5502 N N . PRO B 1 261 ? 101.857 17.461 55.173 1.00 94.35 2400 PRO B N 1
ATOM 5503 C CA . PRO B 1 261 ? 103.246 17.833 54.874 1.00 93.84 2400 PRO B CA 1
ATOM 5504 C C . PRO B 1 261 ? 103.839 17.233 53.598 1.00 94.36 2400 PRO B C 1
ATOM 5505 O O . PRO B 1 261 ? 104.542 17.914 52.848 1.00 94.06 2400 PRO B O 1
ATOM 5509 N N . ASP B 1 262 ? 103.551 15.959 53.353 1.00 95.36 2401 ASP B N 1
ATOM 5510 C CA . ASP B 1 262 ? 104.068 15.267 52.175 1.00 95.85 2401 ASP B CA 1
ATOM 5511 C C . ASP B 1 262 ? 103.383 15.705 50.888 1.00 95.53 2401 ASP B C 1
ATOM 5512 O O . ASP B 1 262 ? 103.975 15.639 49.809 1.00 95.56 2401 ASP B O 1
ATOM 5517 N N . ARG B 1 263 ? 102.132 16.141 51.010 1.00 95.10 2402 ARG B N 1
ATOM 5518 C CA . ARG B 1 263 ? 101.353 16.606 49.864 1.00 94.91 2402 ARG B CA 1
ATOM 5519 C C . ARG B 1 263 ? 101.250 18.131 49.868 1.00 93.25 2402 ARG B C 1
ATOM 5520 O O . ARG B 1 263 ? 100.295 18.692 49.331 1.00 94.03 2402 ARG B O 1
ATOM 5528 N N . THR B 1 264 ? 102.235 18.792 50.478 1.00 90.47 2403 THR B N 1
ATOM 5529 C CA . THR B 1 264 ? 102.266 20.251 50.558 1.00 87.58 2403 THR B CA 1
ATOM 5530 C C . THR B 1 264 ? 103.575 20.769 50.011 1.00 86.47 2403 THR B C 1
ATOM 5531 O O . THR B 1 264 ? 104.606 20.111 50.141 1.00 87.17 2403 THR B O 1
ATOM 5535 N N . PHE B 1 265 ? 103.530 21.953 49.405 1.00 85.10 2404 PHE B N 1
ATOM 5536 C CA . PHE B 1 265 ? 104.724 22.579 48.840 1.00 82.78 2404 PHE B CA 1
ATOM 5537 C C . PHE B 1 265 ? 105.720 22.790 49.976 1.00 81.69 2404 PHE B C 1
ATOM 5538 O O . PHE B 1 265 ? 105.478 23.562 50.903 1.00 80.62 2404 PHE B O 1
ATOM 5546 N N . SER B 1 266 ? 106.834 22.075 49.905 1.00 81.77 2405 SER B N 1
ATOM 5547 C CA . SER B 1 266 ? 107.863 22.162 50.933 1.00 82.28 2405 SER B CA 1
ATOM 5548 C C . SER B 1 266 ? 109.253 22.248 50.318 1.00 82.63 2405 SER B C 1
ATOM 5549 O O . SER B 1 266 ? 110.211 22.640 50.989 1.00 82.31 2405 SER B O 1
ATOM 5552 N N . SER B 1 267 ? 109.351 21.870 49.044 1.00 82.56 2406 SER B N 1
ATOM 5553 C CA . SER B 1 267 ? 110.614 21.905 48.309 1.00 82.50 2406 SER B CA 1
ATOM 5554 C C . SER B 1 267 ? 110.405 21.902 46.793 1.00 81.23 2406 SER B C 1
ATOM 5555 O O . SER B 1 267 ? 109.658 21.079 46.255 1.00 80.39 2406 SER B O 1
ATOM 5558 N N . VAL B 1 268 ? 111.067 22.836 46.114 1.00 79.74 2407 VAL B N 1
ATOM 5559 C CA . VAL B 1 268 ? 110.960 22.957 44.663 1.00 78.37 2407 VAL B CA 1
ATOM 5560 C C . VAL B 1 268 ? 111.393 21.662 43.981 1.00 77.65 2407 VAL B C 1
ATOM 5561 O O . VAL B 1 268 ? 110.776 21.231 43.007 1.00 77.51 2407 VAL B O 1
ATOM 5565 N N . ALA B 1 269 ? 112.439 21.032 44.509 1.00 76.95 2408 ALA B N 1
ATOM 5566 C CA . ALA B 1 269 ? 112.945 19.787 43.938 1.00 75.92 2408 ALA B CA 1
ATOM 5567 C C . ALA B 1 269 ? 111.922 18.662 44.051 1.00 75.45 2408 ALA B C 1
ATOM 5568 O O . ALA B 1 269 ? 111.671 17.918 43.097 1.00 74.60 2408 ALA B O 1
ATOM 5570 N N . ARG B 1 270 ? 111.329 18.548 45.230 1.00 75.50 2409 ARG B N 1
ATOM 5571 C CA . ARG B 1 270 ? 110.333 17.520 45.502 1.00 76.30 2409 ARG B CA 1
ATOM 5572 C C . ARG B 1 270 ? 109.114 17.713 44.597 1.00 76.32 2409 ARG B C 1
ATOM 5573 O O . ARG B 1 270 ? 108.681 16.784 43.907 1.00 75.57 2409 ARG B O 1
ATOM 5581 N N . SER B 1 271 ? 108.584 18.937 44.604 1.00 76.06 2410 SER B N 1
ATOM 5582 C CA . SER B 1 271 ? 107.424 19.308 43.795 1.00 74.87 2410 SER B CA 1
ATOM 5583 C C . SER B 1 271 ? 107.667 18.939 42.342 1.00 74.76 2410 SER B C 1
ATOM 5584 O O . SER B 1 271 ? 106.773 18.446 41.654 1.00 74.30 2410 SER B O 1
ATOM 5587 N N . TRP B 1 272 ? 108.885 19.199 41.877 1.00 74.77 2411 TRP B N 1
ATOM 5588 C CA . TRP B 1 272 ? 109.251 18.887 40.506 1.00 75.28 2411 TRP B CA 1
ATOM 5589 C C . TRP B 1 272 ? 109.151 17.389 40.260 1.00 76.14 2411 TRP B C 1
ATOM 5590 O O . TRP B 1 272 ? 108.560 16.956 39.269 1.00 75.15 2411 TRP B O 1
ATOM 5601 N N . ARG B 1 273 ? 109.718 16.594 41.165 1.00 77.87 2412 ARG B N 1
ATOM 5602 C CA . ARG B 1 273 ? 109.668 15.145 41.010 1.00 79.53 2412 ARG B CA 1
ATOM 5603 C C . ARG B 1 273 ? 108.215 14.708 40.934 1.00 79.87 2412 ARG B C 1
ATOM 5604 O O . ARG B 1 273 ? 107.821 13.933 40.056 1.00 80.02 2412 ARG B O 1
ATOM 5612 N N . THR B 1 274 ? 107.418 15.221 41.862 1.00 79.73 2413 THR B N 1
ATOM 5613 C CA . THR B 1 274 ? 106.005 14.896 41.911 1.00 80.46 2413 THR B CA 1
ATOM 5614 C C . THR B 1 274 ? 105.379 15.107 40.538 1.00 81.75 2413 THR B C 1
ATOM 5615 O O . THR B 1 274 ? 104.530 14.332 40.105 1.00 81.18 2413 THR B O 1
ATOM 5619 N N . SER B 1 275 ? 105.815 16.159 39.854 1.00 83.58 2414 SER B N 1
ATOM 5620 C CA . SER B 1 275 ? 105.281 16.497 38.541 1.00 85.27 2414 SER B CA 1
ATOM 5621 C C . SER B 1 275 ? 105.966 15.758 37.410 1.00 85.22 2414 SER B C 1
ATOM 5622 O O . SER B 1 275 ? 106.014 16.233 36.275 1.00 84.96 2414 SER B O 1
ATOM 5625 N N . GLN B 1 276 ? 106.502 14.589 37.724 1.00 86.39 2415 GLN B N 1
ATOM 5626 C CA . GLN B 1 276 ? 107.170 13.782 36.718 1.00 87.25 2415 GLN B CA 1
ATOM 5627 C C . GLN B 1 276 ? 106.773 12.312 36.829 1.00 87.50 2415 GLN B C 1
ATOM 5628 O O . GLN B 1 276 ? 106.631 11.627 35.813 1.00 86.94 2415 GLN B O 1
ATOM 5634 N N . ARG B 1 277 ? 106.580 11.828 38.055 1.00 87.65 2416 ARG B N 1
ATOM 5635 C CA . ARG B 1 277 ? 106.185 10.435 38.239 1.00 88.10 2416 ARG B CA 1
ATOM 5636 C C . ARG B 1 277 ? 104.694 10.302 38.573 1.00 87.47 2416 ARG B C 1
ATOM 5637 O O . ARG B 1 277 ? 104.028 9.383 38.103 1.00 87.57 2416 ARG B O 1
ATOM 5645 N N . ASP B 1 278 ? 104.168 11.228 39.368 1.00 86.86 2417 ASP B N 1
ATOM 5646 C CA . ASP B 1 278 ? 102.759 11.191 39.745 1.00 86.01 2417 ASP B CA 1
ATOM 5647 C C . ASP B 1 278 ? 101.861 11.374 38.518 1.00 85.75 2417 ASP B C 1
ATOM 5648 O O . ASP B 1 278 ? 101.868 12.421 37.868 1.00 85.72 2417 ASP B O 1
ATOM 5653 N N . THR B 1 279 ? 101.081 10.344 38.218 1.00 85.18 2418 THR B N 1
ATOM 5654 C CA . THR B 1 279 ? 100.185 10.349 37.072 1.00 84.35 2418 THR B CA 1
ATOM 5655 C C . THR B 1 279 ? 99.177 11.513 37.102 1.00 82.66 2418 THR B C 1
ATOM 5656 O O . THR B 1 279 ? 98.636 11.911 36.066 1.00 81.60 2418 THR B O 1
ATOM 5660 N N . SER B 1 280 ? 98.941 12.075 38.284 1.00 81.00 2419 SER B N 1
ATOM 5661 C CA . SER B 1 280 ? 97.995 13.184 38.409 1.00 79.03 2419 SER B CA 1
ATOM 5662 C C . SER B 1 280 ? 98.585 14.542 38.772 1.00 77.56 2419 SER B C 1
ATOM 5663 O O . SER B 1 280 ? 97.952 15.310 39.491 1.00 77.77 2419 SER B O 1
ATOM 5666 N N . ASP B 1 281 ? 99.785 14.842 38.284 1.00 75.60 2420 ASP B N 1
ATOM 5667 C CA . ASP B 1 281 ? 100.416 16.133 38.566 1.00 73.33 2420 ASP B CA 1
ATOM 5668 C C . ASP B 1 281 ? 101.244 16.590 37.370 1.00 71.54 2420 ASP B C 1
ATOM 5669 O O . ASP B 1 281 ? 102.430 16.279 37.260 1.00 72.13 2420 ASP B O 1
ATOM 5674 N N . VAL B 1 282 ? 100.596 17.325 36.473 1.00 69.01 2421 VAL B N 1
ATOM 5675 C CA . VAL B 1 282 ? 101.240 17.847 35.275 1.00 65.65 2421 VAL B CA 1
ATOM 5676 C C . VAL B 1 282 ? 101.337 19.374 35.376 1.00 64.32 2421 VAL B C 1
ATOM 5677 O O . VAL B 1 282 ? 101.412 20.090 34.370 1.00 62.32 2421 VAL B O 1
ATOM 5681 N N . LYS B 1 283 ? 101.341 19.848 36.621 1.00 63.03 2422 LYS B N 1
ATOM 5682 C CA . LYS B 1 283 ? 101.426 21.262 36.932 1.00 61.01 2422 LYS B CA 1
ATOM 5683 C C . LYS B 1 283 ? 102.528 21.964 36.178 1.00 60.03 2422 LYS B C 1
ATOM 5684 O O . LYS B 1 283 ? 103.572 21.389 35.860 1.00 59.60 2422 LYS B O 1
ATOM 5690 N N . GLU B 1 284 ? 102.279 23.236 35.911 1.00 58.96 2423 GLU B N 1
ATOM 5691 C CA . GLU B 1 284 ? 103.229 24.090 35.232 1.00 55.86 2423 GLU B CA 1
ATOM 5692 C C . GLU B 1 284 ? 103.483 25.198 36.270 1.00 55.99 2423 GLU B C 1
ATOM 5693 O O . GLU B 1 284 ? 102.745 25.317 37.252 1.00 55.47 2423 GLU B O 1
ATOM 5699 N N . LEU B 1 285 ? 104.523 25.999 36.077 1.00 56.12 2424 LEU B N 1
ATOM 5700 C CA . LEU B 1 285 ? 104.859 27.055 37.038 1.00 55.13 2424 LEU B CA 1
ATOM 5701 C C . LEU B 1 285 ? 104.025 28.353 36.940 1.00 53.94 2424 LEU B C 1
ATOM 5702 O O . LEU B 1 285 ? 103.105 28.454 36.133 1.00 53.59 2424 LEU B O 1
ATOM 5707 N N . ILE B 1 286 ? 104.324 29.331 37.787 1.00 53.00 2425 ILE B N 1
ATOM 5708 C CA . ILE B 1 286 ? 103.604 30.602 37.747 1.00 52.64 2425 ILE B CA 1
ATOM 5709 C C . ILE B 1 286 ? 104.607 31.754 37.850 1.00 53.02 2425 ILE B C 1
ATOM 5710 O O . ILE B 1 286 ? 105.654 31.615 38.480 1.00 53.25 2425 ILE B O 1
ATOM 5715 N N . PRO B 1 287 ? 104.282 32.920 37.265 1.00 53.01 2426 PRO B N 1
ATOM 5716 C CA . PRO B 1 287 ? 105.200 34.060 37.312 1.00 53.20 2426 PRO B CA 1
ATOM 5717 C C . PRO B 1 287 ? 106.034 34.140 38.576 1.00 54.06 2426 PRO B C 1
ATOM 5718 O O . PRO B 1 287 ? 107.255 34.239 38.512 1.00 53.67 2426 PRO B O 1
ATOM 5722 N N . GLU B 1 288 ? 105.374 34.083 39.723 1.00 55.90 2427 GLU B N 1
ATOM 5723 C CA . GLU B 1 288 ? 106.077 34.179 40.990 1.00 58.51 2427 GLU B CA 1
ATOM 5724 C C . GLU B 1 288 ? 107.455 33.529 40.989 1.00 59.63 2427 GLU B C 1
ATOM 5725 O O . GLU B 1 288 ? 108.436 34.145 41.429 1.00 60.79 2427 GLU B O 1
ATOM 5731 N N . PHE B 1 289 ? 107.537 32.296 40.490 1.00 59.67 2428 PHE B N 1
ATOM 5732 C CA . PHE B 1 289 ? 108.813 31.570 40.430 1.00 58.75 2428 PHE B CA 1
ATOM 5733 C C . PHE B 1 289 ? 109.952 32.331 39.763 1.00 58.27 2428 PHE B C 1
ATOM 5734 O O . PHE B 1 289 ? 111.067 31.831 39.710 1.00 58.59 2428 PHE B O 1
ATOM 5742 N N . TYR B 1 290 ? 109.696 33.523 39.242 1.00 58.13 2429 TYR B N 1
ATOM 5743 C CA . TYR B 1 290 ? 110.782 34.247 38.602 1.00 58.70 2429 TYR B CA 1
ATOM 5744 C C . TYR B 1 290 ? 111.011 35.655 39.114 1.00 59.89 2429 TYR B C 1
ATOM 5745 O O . TYR B 1 290 ? 111.763 36.423 38.505 1.00 59.39 2429 TYR B O 1
ATOM 5754 N N . TYR B 1 291 ? 110.385 35.997 40.234 1.00 60.70 2430 TYR B N 1
ATOM 5755 C CA . TYR B 1 291 ? 110.558 37.333 40.769 1.00 62.34 2430 TYR B CA 1
ATOM 5756 C C . TYR B 1 291 ? 110.138 37.500 42.217 1.00 64.26 2430 TYR B C 1
ATOM 5757 O O . TYR B 1 291 ? 110.508 38.487 42.842 1.00 64.96 2430 TYR B O 1
ATOM 5766 N N . LEU B 1 292 ? 109.375 36.561 42.764 1.00 65.60 2431 LEU B N 1
ATOM 5767 C CA . LEU B 1 292 ? 108.933 36.722 44.143 1.00 67.82 2431 LEU B CA 1
ATOM 5768 C C . LEU B 1 292 ? 109.656 35.833 45.137 1.00 70.85 2431 LEU B C 1
ATOM 5769 O O . LEU B 1 292 ? 109.261 34.686 45.356 1.00 71.38 2431 LEU B O 1
ATOM 5774 N N . PRO B 1 293 ? 110.721 36.358 45.766 1.00 73.67 2432 PRO B N 1
ATOM 5775 C CA . PRO B 1 293 ? 111.497 35.596 46.749 1.00 75.76 2432 PRO B CA 1
ATOM 5776 C C . PRO B 1 293 ? 110.635 35.249 47.954 1.00 77.75 2432 PRO B C 1
ATOM 5777 O O . PRO B 1 293 ? 110.618 34.105 48.425 1.00 76.15 2432 PRO B O 1
ATOM 5781 N N . GLU B 1 294 ? 109.919 36.260 48.439 1.00 80.95 2433 GLU B N 1
ATOM 5782 C CA . GLU B 1 294 ? 109.039 36.130 49.600 1.00 84.29 2433 GLU B CA 1
ATOM 5783 C C . GLU B 1 294 ? 108.210 34.864 49.532 1.00 85.68 2433 GLU B C 1
ATOM 5784 O O . GLU B 1 294 ? 107.867 34.289 50.554 1.00 85.95 2433 GLU B O 1
ATOM 5798 N N . PHE B 1 296 ? 108.999 31.978 48.945 1.00 93.12 2435 PHE B N 1
ATOM 5799 C CA . PHE B 1 296 ? 109.672 30.807 49.504 1.00 94.05 2435 PHE B CA 1
ATOM 5800 C C . PHE B 1 296 ? 110.051 30.876 50.981 1.00 94.25 2435 PHE B C 1
ATOM 5801 O O . PHE B 1 296 ? 110.984 30.195 51.412 1.00 93.85 2435 PHE B O 1
ATOM 5809 N N . VAL B 1 297 ? 109.332 31.686 51.753 1.00 95.01 2436 VAL B N 1
ATOM 5810 C CA . VAL B 1 297 ? 109.610 31.823 53.180 1.00 95.67 2436 VAL B CA 1
ATOM 5811 C C . VAL B 1 297 ? 108.324 31.720 53.990 1.00 96.83 2436 VAL B C 1
ATOM 5812 O O . VAL B 1 297 ? 107.252 31.475 53.438 1.00 96.96 2436 VAL B O 1
ATOM 5816 N N . ASN B 1 298 ? 108.434 31.906 55.301 1.00 98.05 2437 ASN B N 1
ATOM 5817 C CA . ASN B 1 298 ? 107.273 31.836 56.182 1.00 99.17 2437 ASN B CA 1
ATOM 5818 C C . ASN B 1 298 ? 107.209 33.079 57.078 1.00 99.42 2437 ASN B C 1
ATOM 5819 O O . ASN B 1 298 ? 108.113 33.318 57.880 1.00 100.23 2437 ASN B O 1
ATOM 5824 N N . SER B 1 299 ? 106.147 33.871 56.936 1.00 98.52 2438 SER B N 1
ATOM 5825 C CA . SER B 1 299 ? 105.989 35.086 57.738 1.00 97.10 2438 SER B CA 1
ATOM 5826 C C . SER B 1 299 ? 104.535 35.567 57.787 1.00 96.56 2438 SER B C 1
ATOM 5827 O O . SER B 1 299 ? 103.668 34.933 58.396 1.00 95.30 2438 SER B O 1
ATOM 5830 N N . ASN B 1 314 ? 108.672 23.622 57.051 1.00 98.69 2453 ASN B N 1
ATOM 5831 C CA . ASN B 1 314 ? 108.757 25.057 57.312 1.00 99.80 2453 ASN B CA 1
ATOM 5832 C C . ASN B 1 314 ? 108.781 25.863 56.006 1.00 100.56 2453 ASN B C 1
ATOM 5833 O O . ASN B 1 314 ? 107.730 26.199 55.456 1.00 100.77 2453 ASN B O 1
ATOM 5838 N N . ASP B 1 315 ? 109.978 26.173 55.515 1.00 100.76 2454 ASP B N 1
ATOM 5839 C CA . ASP B 1 315 ? 110.118 26.931 54.279 1.00 100.38 2454 ASP B CA 1
ATOM 5840 C C . ASP B 1 315 ? 110.371 25.986 53.124 1.00 100.64 2454 ASP B C 1
ATOM 5841 O O . ASP B 1 315 ? 110.401 24.765 53.298 1.00 101.28 2454 ASP B O 1
ATOM 5846 N N . VAL B 1 316 ? 110.564 26.558 51.942 1.00 99.99 2455 VAL B N 1
ATOM 5847 C CA . VAL B 1 316 ? 110.821 25.767 50.753 1.00 98.93 2455 VAL B CA 1
ATOM 5848 C C . VAL B 1 316 ? 112.296 25.392 50.644 1.00 98.46 2455 VAL B C 1
ATOM 5849 O O . VAL B 1 316 ? 113.174 26.255 50.674 1.00 98.43 2455 VAL B O 1
ATOM 5853 N N . ASP B 1 317 ? 112.554 24.094 50.529 1.00 97.47 2456 ASP B N 1
ATOM 5854 C CA . ASP B 1 317 ? 113.911 23.583 50.415 1.00 97.15 2456 ASP B CA 1
ATOM 5855 C C . ASP B 1 317 ? 114.473 23.978 49.055 1.00 95.93 2456 ASP B C 1
ATOM 5856 O O . ASP B 1 317 ? 114.136 23.383 48.030 1.00 94.92 2456 ASP B O 1
ATOM 5861 N N . LEU B 1 318 ? 115.325 24.994 49.054 1.00 95.44 2457 LEU B N 1
ATOM 5862 C CA . LEU B 1 318 ? 115.922 25.478 47.822 1.00 95.87 2457 LEU B CA 1
ATOM 5863 C C . LEU B 1 318 ? 117.061 24.567 47.358 1.00 96.66 2457 LEU B C 1
ATOM 5864 O O . LEU B 1 318 ? 117.725 23.916 48.171 1.00 96.11 2457 LEU B O 1
ATOM 5869 N N . PRO B 1 319 ? 117.287 24.502 46.034 1.00 97.27 2458 PRO B N 1
ATOM 5870 C CA . PRO B 1 319 ? 118.336 23.682 45.421 1.00 97.11 2458 PRO B CA 1
ATOM 5871 C C . PRO B 1 319 ? 119.717 24.048 45.922 1.00 97.17 2458 PRO B C 1
ATOM 5872 O O . PRO B 1 319 ? 119.927 25.126 46.473 1.00 96.68 2458 PRO B O 1
ATOM 5876 N N . PRO B 1 320 ? 120.683 23.145 45.732 1.00 97.71 2459 PRO B N 1
ATOM 5877 C CA . PRO B 1 320 ? 122.056 23.391 46.171 1.00 97.59 2459 PRO B CA 1
ATOM 5878 C C . PRO B 1 320 ? 122.582 24.722 45.636 1.00 97.80 2459 PRO B C 1
ATOM 5879 O O . PRO B 1 320 ? 123.100 25.541 46.392 1.00 98.33 2459 PRO B O 1
ATOM 5883 N N . TRP B 1 321 ? 122.444 24.936 44.331 1.00 97.61 2460 TRP B N 1
ATOM 5884 C CA . TRP B 1 321 ? 122.904 26.177 43.711 1.00 97.63 2460 TRP B CA 1
ATOM 5885 C C . TRP B 1 321 ? 122.092 27.365 44.217 1.00 96.75 2460 TRP B C 1
ATOM 5886 O O . TRP B 1 321 ? 122.471 28.517 44.022 1.00 96.60 2460 TRP B O 1
ATOM 5897 N N . ALA B 1 322 ? 120.976 27.071 44.873 1.00 96.11 2461 ALA B N 1
ATOM 5898 C CA . ALA B 1 322 ? 120.100 28.105 45.403 1.00 95.69 2461 ALA B CA 1
ATOM 5899 C C . ALA B 1 322 ? 120.217 28.205 46.922 1.00 95.44 2461 ALA B C 1
ATOM 5900 O O . ALA B 1 322 ? 119.608 27.427 47.661 1.00 95.35 2461 ALA B O 1
ATOM 5902 N N . LYS B 1 323 ? 120.997 29.174 47.385 1.00 94.91 2462 LYS B N 1
ATOM 5903 C CA . LYS B 1 323 ? 121.196 29.365 48.814 1.00 94.67 2462 LYS B CA 1
ATOM 5904 C C . LYS B 1 323 ? 119.966 30.021 49.428 1.00 94.06 2462 LYS B C 1
ATOM 5905 O O . LYS B 1 323 ? 119.143 29.351 50.053 1.00 93.31 2462 LYS B O 1
ATOM 5911 N N . LYS B 1 324 ? 119.853 31.334 49.244 1.00 93.83 2463 LYS B N 1
ATOM 5912 C CA . LYS B 1 324 ? 118.725 32.101 49.765 1.00 93.64 2463 LYS B CA 1
ATOM 5913 C C . LYS B 1 324 ? 117.622 32.200 48.713 1.00 93.57 2463 LYS B C 1
ATOM 5914 O O . LYS B 1 324 ? 117.860 31.951 47.525 1.00 93.50 2463 LYS B O 1
ATOM 5920 N N . PRO B 1 325 ? 116.395 32.552 49.137 1.00 92.99 2464 PRO B N 1
ATOM 5921 C CA . PRO B 1 325 ? 115.282 32.680 48.199 1.00 92.39 2464 PRO B CA 1
ATOM 5922 C C . PRO B 1 325 ? 115.610 33.672 47.079 1.00 92.26 2464 PRO B C 1
ATOM 5923 O O . PRO B 1 325 ? 115.237 33.458 45.931 1.00 92.75 2464 PRO B O 1
ATOM 5927 N N . GLU B 1 326 ? 116.312 34.752 47.406 1.00 91.77 2465 GLU B N 1
ATOM 5928 C CA . GLU B 1 326 ? 116.657 35.731 46.385 1.00 92.16 2465 GLU B CA 1
ATOM 5929 C C . GLU B 1 326 ? 117.481 35.094 45.277 1.00 91.19 2465 GLU B C 1
ATOM 5930 O O . GLU B 1 326 ? 117.420 35.520 44.126 1.00 91.41 2465 GLU B O 1
ATOM 5936 N N . ASP B 1 327 ? 118.249 34.067 45.619 1.00 90.24 2466 ASP B N 1
ATOM 5937 C CA . ASP B 1 327 ? 119.096 33.395 44.636 1.00 89.69 2466 ASP B CA 1
ATOM 5938 C C . ASP B 1 327 ? 118.332 32.520 43.655 1.00 87.78 2466 ASP B C 1
ATOM 5939 O O . ASP B 1 327 ? 118.570 32.572 42.447 1.00 87.14 2466 ASP B O 1
ATOM 5944 N N . PHE B 1 328 ? 117.423 31.706 44.178 1.00 85.44 2467 PHE B N 1
ATOM 5945 C CA . PHE B 1 328 ? 116.643 30.813 43.334 1.00 83.51 2467 PHE B CA 1
ATOM 5946 C C . PHE B 1 328 ? 115.925 31.565 42.225 1.00 83.23 2467 PHE B C 1
ATOM 5947 O O . PHE B 1 328 ? 115.838 31.091 41.089 1.00 84.24 2467 PHE B O 1
ATOM 5955 N N . VAL B 1 329 ? 115.410 32.737 42.576 1.00 81.99 2468 VAL B N 1
ATOM 5956 C CA . VAL B 1 329 ? 114.688 33.580 41.641 1.00 80.35 2468 VAL B CA 1
ATOM 5957 C C . VAL B 1 329 ? 115.619 34.146 40.562 1.00 80.43 2468 VAL B C 1
ATOM 5958 O O . VAL B 1 329 ? 115.279 34.135 39.384 1.00 80.71 2468 VAL B O 1
ATOM 5962 N N . ARG B 1 330 ? 116.795 34.628 40.944 1.00 80.56 2469 ARG B N 1
ATOM 5963 C CA . ARG B 1 330 ? 117.701 35.182 39.945 1.00 81.84 2469 ARG B CA 1
ATOM 5964 C C . ARG B 1 330 ? 118.231 34.124 38.987 1.00 81.24 2469 ARG B C 1
ATOM 5965 O O . ARG B 1 330 ? 118.218 34.325 37.775 1.00 81.67 2469 ARG B O 1
ATOM 5973 N N . ILE B 1 331 ? 118.694 32.995 39.515 1.00 80.09 2470 ILE B N 1
ATOM 5974 C CA . ILE B 1 331 ? 119.214 31.938 38.651 1.00 78.81 2470 ILE B CA 1
ATOM 5975 C C . ILE B 1 331 ? 118.114 31.420 37.740 1.00 77.48 2470 ILE B C 1
ATOM 5976 O O . ILE B 1 331 ? 118.313 31.228 36.535 1.00 76.94 2470 ILE B O 1
ATOM 5981 N N . ASN B 1 332 ? 116.943 31.203 38.318 1.00 75.89 2471 ASN B N 1
ATOM 5982 C CA . ASN B 1 332 ? 115.830 30.707 37.536 1.00 75.38 2471 ASN B CA 1
ATOM 5983 C C . ASN B 1 332 ? 115.424 31.718 36.458 1.00 75.60 2471 ASN B C 1
ATOM 5984 O O . ASN B 1 332 ? 115.138 31.344 35.319 1.00 75.97 2471 ASN B O 1
ATOM 5989 N N . ARG B 1 333 ? 115.416 32.999 36.821 1.00 75.64 2472 ARG B N 1
ATOM 5990 C CA . ARG B 1 333 ? 115.071 34.062 35.885 1.00 74.81 2472 ARG B CA 1
ATOM 5991 C C . ARG B 1 333 ? 116.125 34.103 34.778 1.00 75.00 2472 ARG B C 1
ATOM 5992 O O . ARG B 1 333 ? 115.801 34.307 33.613 1.00 74.30 2472 ARG B O 1
ATOM 6008 N N . ALA B 1 335 ? 117.745 31.673 33.670 1.00 72.05 2474 ALA B N 1
ATOM 6009 C CA . ALA B 1 335 ? 117.461 30.523 32.832 1.00 68.99 2474 ALA B CA 1
ATOM 6010 C C . ALA B 1 335 ? 116.359 30.877 31.835 1.00 66.39 2474 ALA B C 1
ATOM 6011 O O . ALA B 1 335 ? 116.517 30.716 30.627 1.00 65.66 2474 ALA B O 1
ATOM 6013 N N . LEU B 1 336 ? 115.242 31.366 32.353 1.00 62.80 2475 LEU B N 1
ATOM 6014 C CA . LEU B 1 336 ? 114.122 31.746 31.515 1.00 60.13 2475 LEU B CA 1
ATOM 6015 C C . LEU B 1 336 ? 114.540 32.681 30.389 1.00 60.12 2475 LEU B C 1
ATOM 6016 O O . LEU B 1 336 ? 113.884 32.749 29.343 1.00 59.23 2475 LEU B O 1
ATOM 6021 N N . GLU B 1 337 ? 115.634 33.406 30.613 1.00 60.20 2476 GLU B N 1
ATOM 6022 C CA . GLU B 1 337 ? 116.132 34.364 29.629 1.00 60.38 2476 GLU B CA 1
ATOM 6023 C C . GLU B 1 337 ? 117.349 33.864 28.868 1.00 60.38 2476 GLU B C 1
ATOM 6024 O O . GLU B 1 337 ? 117.754 34.468 27.870 1.00 59.38 2476 GLU B O 1
ATOM 6030 N N . SER B 1 338 ? 117.919 32.755 29.338 1.00 61.67 2477 SER B N 1
ATOM 6031 C CA . SER B 1 338 ? 119.093 32.135 28.710 1.00 61.99 2477 SER B CA 1
ATOM 6032 C C . SER B 1 338 ? 118.846 31.871 27.239 1.00 61.58 2477 SER B C 1
ATOM 6033 O O . SER B 1 338 ? 117.710 31.785 26.787 1.00 60.93 2477 SER B O 1
ATOM 6036 N N . GLU B 1 339 ? 119.927 31.702 26.499 1.00 62.79 2478 GLU B N 1
ATOM 6037 C CA . GLU B 1 339 ? 119.823 31.457 25.076 1.00 64.49 2478 GLU B CA 1
ATOM 6038 C C . GLU B 1 339 ? 119.200 30.084 24.794 1.00 64.67 2478 GLU B C 1
ATOM 6039 O O . GLU B 1 339 ? 118.614 29.864 23.726 1.00 63.43 2478 GLU B O 1
ATOM 6045 N N . PHE B 1 340 ? 119.318 29.163 25.752 1.00 65.47 2479 PHE B N 1
ATOM 6046 C CA . PHE B 1 340 ? 118.751 27.820 25.579 1.00 65.66 2479 PHE B CA 1
ATOM 6047 C C . PHE B 1 340 ? 117.238 27.869 25.498 1.00 64.42 2479 PHE B C 1
ATOM 6048 O O . PHE B 1 340 ? 116.626 27.182 24.681 1.00 65.16 2479 PHE B O 1
ATOM 6056 N N . VAL B 1 341 ? 116.644 28.691 26.351 1.00 62.27 2480 VAL B N 1
ATOM 6057 C CA . VAL B 1 341 ? 115.204 28.833 26.380 1.00 60.64 2480 VAL B CA 1
ATOM 6058 C C . VAL B 1 341 ? 114.717 29.582 25.151 1.00 60.88 2480 VAL B C 1
ATOM 6059 O O . VAL B 1 341 ? 113.741 29.186 24.509 1.00 60.91 2480 VAL B O 1
ATOM 6063 N N . SER B 1 342 ? 115.422 30.657 24.823 1.00 60.69 2481 SER B N 1
ATOM 6064 C CA . SER B 1 342 ? 115.074 31.514 23.697 1.00 61.67 2481 SER B CA 1
ATOM 6065 C C . SER B 1 342 ? 114.829 30.801 22.378 1.00 61.89 2481 SER B C 1
ATOM 6066 O O . SER B 1 342 ? 113.801 31.000 21.730 1.00 61.15 2481 SER B O 1
ATOM 6069 N N . CYS B 1 343 ? 115.773 29.969 21.972 1.00 64.21 2482 CYS B N 1
ATOM 6070 C CA . CYS B 1 343 ? 115.650 29.288 20.690 1.00 67.09 2482 CYS B CA 1
ATOM 6071 C C . CYS B 1 343 ? 114.576 28.212 20.622 1.00 66.07 2482 CYS B C 1
ATOM 6072 O O . CYS B 1 343 ? 114.268 27.707 19.545 1.00 66.08 2482 CYS B O 1
ATOM 6075 N N . GLN B 1 344 ? 113.996 27.851 21.754 1.00 64.90 2483 GLN B N 1
ATOM 6076 C CA . GLN B 1 344 ? 112.976 26.823 21.719 1.00 64.25 2483 GLN B CA 1
ATOM 6077 C C . GLN B 1 344 ? 111.704 27.231 22.441 1.00 62.30 2483 GLN B C 1
ATOM 6078 O O . GLN B 1 344 ? 110.760 26.452 22.520 1.00 61.65 2483 GLN B O 1
ATOM 6084 N N . LEU B 1 345 ? 111.668 28.449 22.963 1.00 59.34 2484 LEU B N 1
ATOM 6085 C CA . LEU B 1 345 ? 110.496 28.876 23.699 1.00 56.23 2484 LEU B CA 1
ATOM 6086 C C . LEU B 1 345 ? 109.240 28.896 22.860 1.00 54.40 2484 LEU B C 1
ATOM 6087 O O . LEU B 1 345 ? 108.156 28.620 23.367 1.00 52.51 2484 LEU B O 1
ATOM 6092 N N . HIS B 1 346 ? 109.371 29.211 21.579 1.00 53.71 2485 HIS B N 1
ATOM 6093 C CA . HIS B 1 346 ? 108.190 29.270 20.733 1.00 55.04 2485 HIS B CA 1
ATOM 6094 C C . HIS B 1 346 ? 107.431 27.963 20.763 1.00 56.49 2485 HIS B C 1
ATOM 6095 O O . HIS B 1 346 ? 106.201 27.957 20.746 1.00 58.94 2485 HIS B O 1
ATOM 6102 N N . GLN B 1 347 ? 108.157 26.853 20.810 1.00 56.94 2486 GLN B N 1
ATOM 6103 C CA . GLN B 1 347 ? 107.523 25.536 20.844 1.00 56.13 2486 GLN B CA 1
ATOM 6104 C C . GLN B 1 347 ? 106.518 25.444 21.987 1.00 54.96 2486 GLN B C 1
ATOM 6105 O O . GLN B 1 347 ? 105.410 24.950 21.799 1.00 56.61 2486 GLN B O 1
ATOM 6111 N N . TRP B 1 348 ? 106.909 25.919 23.168 1.00 52.35 2487 TRP B N 1
ATOM 6112 C CA . TRP B 1 348 ? 106.029 25.874 24.328 1.00 50.76 2487 TRP B CA 1
ATOM 6113 C C . TRP B 1 348 ? 104.768 26.675 24.055 1.00 50.10 2487 TRP B C 1
ATOM 6114 O O . TRP B 1 348 ? 103.649 26.251 24.367 1.00 49.54 2487 TRP B O 1
ATOM 6125 N N . ILE B 1 349 ? 104.949 27.849 23.474 1.00 49.12 2488 ILE B N 1
ATOM 6126 C CA . ILE B 1 349 ? 103.808 28.678 23.176 1.00 47.53 2488 ILE B CA 1
ATOM 6127 C C . ILE B 1 349 ? 102.854 27.890 22.292 1.00 47.46 2488 ILE B C 1
ATOM 6128 O O . ILE B 1 349 ? 101.647 27.986 22.458 1.00 47.02 2488 ILE B O 1
ATOM 6133 N N . ASP B 1 350 ? 103.391 27.088 21.374 1.00 48.15 2489 ASP B N 1
ATOM 6134 C CA . ASP B 1 350 ? 102.537 26.297 20.480 1.00 49.35 2489 ASP B CA 1
ATOM 6135 C C . ASP B 1 350 ? 101.646 25.329 21.232 1.00 48.59 2489 ASP B C 1
ATOM 6136 O O . ASP B 1 350 ? 100.571 24.968 20.754 1.00 47.79 2489 ASP B O 1
ATOM 6141 N N . LEU B 1 351 ? 102.104 24.905 22.403 1.00 47.62 2490 LEU B N 1
ATOM 6142 C CA . LEU B 1 351 ? 101.354 23.978 23.227 1.00 46.97 2490 LEU B CA 1
ATOM 6143 C C . LEU B 1 351 ? 100.299 24.692 24.045 1.00 47.43 2490 LEU B C 1
ATOM 6144 O O . LEU B 1 351 ? 99.146 24.255 24.080 1.00 48.95 2490 LEU B O 1
ATOM 6149 N N . ILE B 1 352 ? 100.697 25.790 24.701 1.00 45.87 2491 ILE B N 1
ATOM 6150 C CA . ILE B 1 352 ? 99.784 26.571 25.552 1.00 41.85 2491 ILE B CA 1
ATOM 6151 C C . ILE B 1 352 ? 98.817 27.532 24.861 1.00 41.83 2491 ILE B C 1
ATOM 6152 O O . ILE B 1 352 ? 97.690 27.672 25.316 1.00 43.58 2491 ILE B O 1
ATOM 6157 N N . PHE B 1 353 ? 99.242 28.219 23.801 1.00 40.17 2492 PHE B N 1
ATOM 6158 C CA . PHE B 1 353 ? 98.348 29.160 23.113 1.00 39.42 2492 PHE B CA 1
ATOM 6159 C C . PHE B 1 353 ? 98.410 28.916 21.612 1.00 42.25 2492 PHE B C 1
ATOM 6160 O O . PHE B 1 353 ? 97.687 29.547 20.836 1.00 43.41 2492 PHE B O 1
ATOM 6168 N N . GLY B 1 354 ? 99.291 28.001 21.214 1.00 44.67 2493 GLY B N 1
ATOM 6169 C CA . GLY B 1 354 ? 99.520 27.714 19.803 1.00 47.44 2493 GLY B CA 1
ATOM 6170 C C . GLY B 1 354 ? 98.604 26.780 19.043 1.00 48.64 2493 GLY B C 1
ATOM 6171 O O . GLY B 1 354 ? 97.471 26.538 19.441 1.00 47.92 2493 GLY B O 1
ATOM 6172 N N . TYR B 1 355 ? 99.095 26.251 17.929 1.00 50.45 2494 TYR B N 1
ATOM 6173 C CA . TYR B 1 355 ? 98.254 25.374 17.155 1.00 51.19 2494 TYR B CA 1
ATOM 6174 C C . TYR B 1 355 ? 98.199 23.986 17.763 1.00 50.39 2494 TYR B C 1
ATOM 6175 O O . TYR B 1 355 ? 97.270 23.234 17.491 1.00 52.12 2494 TYR B O 1
ATOM 6184 N N . LYS B 1 356 ? 99.169 23.657 18.606 1.00 48.16 2495 LYS B N 1
ATOM 6185 C CA . LYS B 1 356 ? 99.184 22.354 19.253 1.00 46.85 2495 LYS B CA 1
ATOM 6186 C C . LYS B 1 356 ? 98.381 22.412 20.542 1.00 47.67 2495 LYS B C 1
ATOM 6187 O O . LYS B 1 356 ? 98.562 21.574 21.427 1.00 48.26 2495 LYS B O 1
ATOM 6193 N N . GLN B 1 357 ? 97.503 23.393 20.681 1.00 48.02 2496 GLN B N 1
ATOM 6194 C CA . GLN B 1 357 ? 96.750 23.457 21.924 1.00 50.16 2496 GLN B CA 1
ATOM 6195 C C . GLN B 1 357 ? 95.546 22.558 21.816 1.00 51.01 2496 GLN B C 1
ATOM 6196 O O . GLN B 1 357 ? 95.043 22.028 22.812 1.00 49.16 2496 GLN B O 1
ATOM 6202 N N . ARG B 1 358 ? 95.093 22.383 20.586 1.00 53.10 2497 ARG B N 1
ATOM 6203 C CA . ARG B 1 358 ? 93.932 21.570 20.354 1.00 57.25 2497 ARG B CA 1
ATOM 6204 C C . ARG B 1 358 ? 93.901 21.009 18.936 1.00 59.17 2497 ARG B C 1
ATOM 6205 O O . ARG B 1 358 ? 94.663 21.450 18.076 1.00 59.41 2497 ARG B O 1
ATOM 6213 N N . GLY B 1 359 ? 93.024 20.028 18.708 1.00 61.05 2498 GLY B N 1
ATOM 6214 C CA . GLY B 1 359 ? 92.901 19.402 17.400 1.00 62.71 2498 GLY B CA 1
ATOM 6215 C C . GLY B 1 359 ? 93.885 18.265 17.181 1.00 64.17 2498 GLY B C 1
ATOM 6216 O O . GLY B 1 359 ? 94.588 17.861 18.106 1.00 65.12 2498 GLY B O 1
ATOM 6217 N N . PRO B 1 360 ? 93.952 17.714 15.959 1.00 65.02 2499 PRO B N 1
ATOM 6218 C CA . PRO B 1 360 ? 94.881 16.616 15.670 1.00 64.54 2499 PRO B CA 1
ATOM 6219 C C . PRO B 1 360 ? 96.286 16.916 16.191 1.00 64.97 2499 PRO B C 1
ATOM 6220 O O . PRO B 1 360 ? 96.924 16.084 16.841 1.00 64.82 2499 PRO B O 1
ATOM 6224 N N . GLU B 1 361 ? 96.757 18.125 15.915 1.00 65.46 2500 GLU B N 1
ATOM 6225 C CA . GLU B 1 361 ? 98.097 18.509 16.321 1.00 65.77 2500 GLU B CA 1
ATOM 6226 C C . GLU B 1 361 ? 98.341 18.353 17.818 1.00 64.99 2500 GLU B C 1
ATOM 6227 O O . GLU B 1 361 ? 99.432 17.962 18.243 1.00 64.20 2500 GLU B O 1
ATOM 6233 N N . ALA B 1 362 ? 97.326 18.649 18.620 1.00 64.75 2501 ALA B N 1
ATOM 6234 C CA . ALA B 1 362 ? 97.455 18.520 20.069 1.00 64.92 2501 ALA B CA 1
ATOM 6235 C C . ALA B 1 362 ? 97.499 17.045 20.425 1.00 65.09 2501 ALA B C 1
ATOM 6236 O O . ALA B 1 362 ? 98.015 16.653 21.485 1.00 64.76 2501 ALA B O 1
ATOM 6238 N N . VAL B 1 363 ? 96.938 16.228 19.539 1.00 63.95 2502 VAL B N 1
ATOM 6239 C CA . VAL B 1 363 ? 96.914 14.794 19.766 1.00 63.54 2502 VAL B CA 1
ATOM 6240 C C . VAL B 1 363 ? 98.332 14.262 19.651 1.00 61.07 2502 VAL B C 1
ATOM 6241 O O . VAL B 1 363 ? 98.818 13.609 20.569 1.00 59.87 2502 VAL B O 1
ATOM 6245 N N . ARG B 1 364 ? 99.003 14.543 18.536 1.00 58.95 2503 ARG B N 1
ATOM 6246 C CA . ARG B 1 364 ? 100.374 14.068 18.395 1.00 58.78 2503 ARG B CA 1
ATOM 6247 C C . ARG B 1 364 ? 101.176 14.616 19.561 1.00 58.07 2503 ARG B C 1
ATOM 6248 O O . ARG B 1 364 ? 101.910 13.898 20.232 1.00 59.04 2503 ARG B O 1
ATOM 6256 N N . ALA B 1 365 ? 101.010 15.904 19.814 1.00 57.61 2504 ALA B N 1
ATOM 6257 C CA . ALA B 1 365 ? 101.731 16.559 20.884 1.00 56.37 2504 ALA B CA 1
ATOM 6258 C C . ALA B 1 365 ? 101.592 15.896 22.260 1.00 56.07 2504 ALA B C 1
ATOM 6259 O O . ALA B 1 365 ? 102.401 16.161 23.155 1.00 55.52 2504 ALA B O 1
ATOM 6261 N N . LEU B 1 366 ? 100.588 15.038 22.442 1.00 55.57 2505 LEU B N 1
ATOM 6262 C CA . LEU B 1 366 ? 100.378 14.390 23.747 1.00 56.41 2505 LEU B CA 1
ATOM 6263 C C . LEU B 1 366 ? 99.965 15.524 24.688 1.00 56.68 2505 LEU B C 1
ATOM 6264 O O . LEU B 1 366 ? 100.298 15.538 25.876 1.00 53.55 2505 LEU B O 1
ATOM 6269 N N . ASN B 1 367 ? 99.203 16.457 24.122 1.00 58.09 2506 ASN B N 1
ATOM 6270 C CA . ASN B 1 367 ? 98.784 17.669 24.809 1.00 58.39 2506 ASN B CA 1
ATOM 6271 C C . ASN B 1 367 ? 97.285 17.836 25.023 1.00 58.27 2506 ASN B C 1
ATOM 6272 O O . ASN B 1 367 ? 96.825 18.941 25.304 1.00 59.63 2506 ASN B O 1
ATOM 6277 N N . VAL B 1 368 ? 96.515 16.765 24.907 1.00 57.54 2507 VAL B N 1
ATOM 6278 C CA . VAL B 1 368 ? 95.077 16.903 25.082 1.00 56.21 2507 VAL B CA 1
ATOM 6279 C C . VAL B 1 368 ? 94.607 16.851 26.522 1.00 55.61 2507 VAL B C 1
ATOM 6280 O O . VAL B 1 368 ? 94.998 15.958 27.266 1.00 56.41 2507 VAL B O 1
ATOM 6284 N N . PHE B 1 369 ? 93.761 17.807 26.908 1.00 55.56 2508 PHE B N 1
ATOM 6285 C CA . PHE B 1 369 ? 93.212 17.865 28.270 1.00 54.71 2508 PHE B CA 1
ATOM 6286 C C . PHE B 1 369 ? 91.712 17.632 28.261 1.00 55.32 2508 PHE B C 1
ATOM 6287 O O . PHE B 1 369 ? 91.119 17.460 27.197 1.00 54.31 2508 PHE B O 1
ATOM 6295 N N . HIS B 1 370 ? 91.093 17.622 29.437 1.00 56.97 2509 HIS B N 1
ATOM 6296 C CA . HIS B 1 370 ? 89.654 17.392 29.497 1.00 61.81 2509 HIS B CA 1
ATOM 6297 C C . HIS B 1 370 ? 88.953 18.369 28.536 1.00 64.53 2509 HIS B C 1
ATOM 6298 O O . HIS B 1 370 ? 89.346 19.532 28.431 1.00 67.65 2509 HIS B O 1
ATOM 6305 N N . TYR B 1 371 ? 87.926 17.916 27.824 1.00 65.68 2510 TYR B N 1
ATOM 6306 C CA . TYR B 1 371 ? 87.258 18.802 26.875 1.00 67.21 2510 TYR B CA 1
ATOM 6307 C C . TYR B 1 371 ? 86.528 19.946 27.580 1.00 67.85 2510 TYR B C 1
ATOM 6308 O O . TYR B 1 371 ? 86.287 20.998 26.983 1.00 68.27 2510 TYR B O 1
ATOM 6317 N N . LEU B 1 372 ? 86.185 19.737 28.851 1.00 67.46 2511 LEU B N 1
ATOM 6318 C CA . LEU B 1 372 ? 85.473 20.735 29.659 1.00 67.40 2511 LEU B CA 1
ATOM 6319 C C . LEU B 1 372 ? 86.437 21.818 30.179 1.00 67.46 2511 LEU B C 1
ATOM 6320 O O . LEU B 1 372 ? 86.155 22.521 31.160 1.00 66.69 2511 LEU B O 1
ATOM 6325 N N . THR B 1 373 ? 87.570 21.938 29.496 1.00 66.85 2512 THR B N 1
ATOM 6326 C CA . THR B 1 373 ? 88.617 22.879 29.852 1.00 65.53 2512 THR B CA 1
ATOM 6327 C C . THR B 1 373 ? 88.917 23.850 28.720 1.00 64.61 2512 THR B C 1
ATOM 6328 O O . THR B 1 373 ? 89.698 24.788 28.887 1.00 65.04 2512 THR B O 1
ATOM 6332 N N . TYR B 1 374 ? 88.286 23.642 27.570 1.00 63.09 2513 TYR B N 1
ATOM 6333 C CA . TYR B 1 374 ? 88.540 24.519 26.436 1.00 62.84 2513 TYR B CA 1
ATOM 6334 C C . TYR B 1 374 ? 87.446 25.556 26.187 1.00 62.14 2513 TYR B C 1
ATOM 6335 O O . TYR B 1 374 ? 86.284 25.329 26.487 1.00 61.16 2513 TYR B O 1
ATOM 6344 N N . GLU B 1 375 ? 87.839 26.709 25.657 1.00 62.60 2514 GLU B N 1
ATOM 6345 C CA . GLU B 1 375 ? 86.884 27.763 25.378 1.00 64.12 2514 GLU B CA 1
ATOM 6346 C C . GLU B 1 375 ? 85.845 27.198 24.437 1.00 63.39 2514 GLU B C 1
ATOM 6347 O O . GLU B 1 375 ? 86.177 26.475 23.504 1.00 63.62 2514 GLU B O 1
ATOM 6353 N N . GLY B 1 376 ? 84.584 27.515 24.690 1.00 64.03 2515 GLY B N 1
ATOM 6354 C CA . GLY B 1 376 ? 83.530 27.001 23.841 1.00 65.22 2515 GLY B CA 1
ATOM 6355 C C . GLY B 1 376 ? 83.048 25.642 24.324 1.00 66.28 2515 GLY B C 1
ATOM 6356 O O . GLY B 1 376 ? 82.076 25.104 23.803 1.00 66.81 2515 GLY B O 1
ATOM 6357 N N . SER B 1 377 ? 83.723 25.092 25.326 1.00 66.87 2516 SER B N 1
ATOM 6358 C CA . SER B 1 377 ? 83.365 23.792 25.876 1.00 68.64 2516 SER B CA 1
ATOM 6359 C C . SER B 1 377 ? 81.928 23.719 26.435 1.00 69.52 2516 SER B C 1
ATOM 6360 O O . SER B 1 377 ? 81.227 22.717 26.245 1.00 68.33 2516 SER B O 1
ATOM 6363 N N . VAL B 1 378 ? 81.484 24.777 27.112 1.00 70.00 2517 VAL B N 1
ATOM 6364 C CA . VAL B 1 378 ? 80.149 24.789 27.709 1.00 69.92 2517 VAL B CA 1
ATOM 6365 C C . VAL B 1 378 ? 79.519 26.181 27.807 1.00 69.68 2517 VAL B C 1
ATOM 6366 O O . VAL B 1 378 ? 80.212 27.176 28.004 1.00 69.30 2517 VAL B O 1
ATOM 6370 N N . ASN B 1 379 ? 78.196 26.233 27.668 1.00 70.10 2518 ASN B N 1
ATOM 6371 C CA . ASN B 1 379 ? 77.440 27.479 27.761 1.00 70.60 2518 ASN B CA 1
ATOM 6372 C C . ASN B 1 379 ? 76.598 27.433 29.048 1.00 72.09 2518 ASN B C 1
ATOM 6373 O O . ASN B 1 379 ? 75.512 26.855 29.066 1.00 71.61 2518 ASN B O 1
ATOM 6378 N N . LEU B 1 380 ? 77.113 28.041 30.118 1.00 73.89 2519 LEU B N 1
ATOM 6379 C CA . LEU B 1 380 ? 76.437 28.066 31.416 1.00 75.17 2519 LEU B CA 1
ATOM 6380 C C . LEU B 1 380 ? 75.017 28.625 31.374 1.00 76.80 2519 LEU B C 1
ATOM 6381 O O . LEU B 1 380 ? 74.206 28.341 32.257 1.00 76.85 2519 LEU B O 1
ATOM 6386 N N . ASP B 1 381 ? 74.722 29.417 30.348 1.00 77.91 2520 ASP B N 1
ATOM 6387 C CA . ASP B 1 381 ? 73.405 30.010 30.195 1.00 78.84 2520 ASP B CA 1
ATOM 6388 C C . ASP B 1 381 ? 72.345 29.007 29.780 1.00 80.29 2520 ASP B C 1
ATOM 6389 O O . ASP B 1 381 ? 71.209 29.076 30.244 1.00 80.62 2520 ASP B O 1
ATOM 6394 N N . SER B 1 382 ? 72.706 28.078 28.902 1.00 81.86 2521 SER B N 1
ATOM 6395 C CA . SER B 1 382 ? 71.752 27.070 28.467 1.00 82.53 2521 SER B CA 1
ATOM 6396 C C . SER B 1 382 ? 71.345 26.222 29.675 1.00 82.34 2521 SER B C 1
ATOM 6397 O O . SER B 1 382 ? 70.211 25.768 29.755 1.00 83.18 2521 SER B O 1
ATOM 6400 N N . ILE B 1 383 ? 72.269 26.014 30.610 1.00 81.99 2522 ILE B N 1
ATOM 6401 C CA . ILE B 1 383 ? 71.985 25.227 31.809 1.00 82.48 2522 ILE B CA 1
ATOM 6402 C C . ILE B 1 383 ? 70.862 25.894 32.608 1.00 83.13 2522 ILE B C 1
ATOM 6403 O O . ILE B 1 383 ? 71.126 26.696 33.505 1.00 83.18 2522 ILE B O 1
ATOM 6408 N N . THR B 1 384 ? 69.615 25.554 32.286 1.00 84.12 2523 THR B N 1
ATOM 6409 C CA . THR B 1 384 ? 68.452 26.139 32.953 1.00 84.76 2523 THR B CA 1
ATOM 6410 C C . THR B 1 384 ? 68.300 25.780 34.424 1.00 85.71 2523 THR B C 1
ATOM 6411 O O . THR B 1 384 ? 67.971 26.642 35.244 1.00 85.35 2523 THR B O 1
ATOM 6415 N N . ASP B 1 385 ? 68.521 24.513 34.764 1.00 86.69 2524 ASP B N 1
ATOM 6416 C CA . ASP B 1 385 ? 68.404 24.096 36.156 1.00 87.84 2524 ASP B CA 1
ATOM 6417 C C . ASP B 1 385 ? 69.476 24.781 36.997 1.00 88.76 2524 ASP B C 1
ATOM 6418 O O . ASP B 1 385 ? 70.669 24.517 36.838 1.00 88.73 2524 ASP B O 1
ATOM 6423 N N . PRO B 1 386 ? 69.059 25.671 37.909 1.00 89.31 2525 PRO B N 1
ATOM 6424 C CA . PRO B 1 386 ? 69.968 26.408 38.790 1.00 89.89 2525 PRO B CA 1
ATOM 6425 C C . PRO B 1 386 ? 71.006 25.536 39.493 1.00 90.17 2525 PRO B C 1
ATOM 6426 O O . PRO B 1 386 ? 72.194 25.862 39.493 1.00 90.63 2525 PRO B O 1
ATOM 6430 N N . VAL B 1 387 ? 70.567 24.427 40.083 1.00 90.18 2526 VAL B N 1
ATOM 6431 C CA . VAL B 1 387 ? 71.487 23.540 40.796 1.00 89.91 2526 VAL B CA 1
ATOM 6432 C C . VAL B 1 387 ? 72.474 22.842 39.860 1.00 89.12 2526 VAL B C 1
ATOM 6433 O O . VAL B 1 387 ? 73.613 22.559 40.245 1.00 88.10 2526 VAL B O 1
ATOM 6437 N N . LEU B 1 388 ? 72.024 22.563 38.639 1.00 88.61 2527 LEU B N 1
ATOM 6438 C CA . LEU B 1 388 ? 72.862 21.911 37.635 1.00 88.89 2527 LEU B CA 1
ATOM 6439 C C . LEU B 1 388 ? 73.913 22.884 37.112 1.00 88.60 2527 LEU B C 1
ATOM 6440 O O . LEU B 1 388 ? 75.001 22.481 36.683 1.00 88.25 2527 LEU B O 1
ATOM 6445 N N . ARG B 1 389 ? 73.574 24.169 37.142 1.00 88.19 2528 ARG B N 1
ATOM 6446 C CA . ARG B 1 389 ? 74.488 25.207 36.693 1.00 87.64 2528 ARG B CA 1
ATOM 6447 C C . ARG B 1 389 ? 75.596 25.289 37.738 1.00 87.67 2528 ARG B C 1
ATOM 6448 O O . ARG B 1 389 ? 76.776 25.133 37.422 1.00 88.08 2528 ARG B O 1
ATOM 6456 N N . GLU B 1 390 ? 75.209 25.509 38.989 1.00 87.36 2529 GLU B N 1
ATOM 6457 C CA . GLU B 1 390 ? 76.185 25.597 40.059 1.00 87.76 2529 GLU B CA 1
ATOM 6458 C C . GLU B 1 390 ? 77.055 24.351 40.050 1.00 86.93 2529 GLU B C 1
ATOM 6459 O O . GLU B 1 390 ? 78.264 24.422 40.277 1.00 87.03 2529 GLU B O 1
ATOM 6465 N N . ALA B 1 391 ? 76.435 23.207 39.777 1.00 86.04 2530 ALA B N 1
ATOM 6466 C CA . ALA B 1 391 ? 77.151 21.935 39.731 1.00 83.87 2530 ALA B CA 1
ATOM 6467 C C . ALA B 1 391 ? 78.167 21.938 38.596 1.00 82.16 2530 ALA B C 1
ATOM 6468 O O . ALA B 1 391 ? 79.299 21.481 38.759 1.00 81.45 2530 ALA B O 1
ATOM 6478 N N . GLU B 1 393 ? 79.529 24.609 37.101 1.00 71.80 2532 GLU B N 1
ATOM 6479 C CA . GLU B 1 393 ? 80.566 25.572 37.391 1.00 67.85 2532 GLU B CA 1
ATOM 6480 C C . GLU B 1 393 ? 81.658 24.950 38.240 1.00 66.85 2532 GLU B C 1
ATOM 6481 O O . GLU B 1 393 ? 82.832 25.079 37.921 1.00 67.76 2532 GLU B O 1
ATOM 6487 N N . ALA B 1 394 ? 81.284 24.263 39.314 1.00 66.31 2533 ALA B N 1
ATOM 6488 C CA . ALA B 1 394 ? 82.282 23.628 40.183 1.00 66.07 2533 ALA B CA 1
ATOM 6489 C C . ALA B 1 394 ? 83.127 22.635 39.398 1.00 66.25 2533 ALA B C 1
ATOM 6490 O O . ALA B 1 394 ? 84.320 22.447 39.667 1.00 64.52 2533 ALA B O 1
ATOM 6492 N N . GLN B 1 395 ? 82.499 21.987 38.428 1.00 68.22 2534 GLN B N 1
ATOM 6493 C CA . GLN B 1 395 ? 83.209 21.022 37.615 1.00 70.81 2534 GLN B CA 1
ATOM 6494 C C . GLN B 1 395 ? 84.309 21.799 36.890 1.00 69.83 2534 GLN B C 1
ATOM 6495 O O . GLN B 1 395 ? 85.466 21.376 36.850 1.00 69.91 2534 GLN B O 1
ATOM 6501 N N . ILE B 1 396 ? 83.943 22.960 36.352 1.00 68.07 2535 ILE B N 1
ATOM 6502 C CA . ILE B 1 396 ? 84.886 23.803 35.631 1.00 65.91 2535 ILE B CA 1
ATOM 6503 C C . ILE B 1 396 ? 86.043 24.283 36.498 1.00 66.32 2535 ILE B C 1
ATOM 6504 O O . ILE B 1 396 ? 87.179 24.315 36.041 1.00 67.36 2535 ILE B O 1
ATOM 6509 N N . GLN B 1 397 ? 85.762 24.651 37.743 1.00 66.79 2536 GLN B N 1
ATOM 6510 C CA . GLN B 1 397 ? 86.807 25.113 38.652 1.00 67.89 2536 GLN B CA 1
ATOM 6511 C C . GLN B 1 397 ? 87.742 23.994 39.096 1.00 69.17 2536 GLN B C 1
ATOM 6512 O O . GLN B 1 397 ? 88.808 24.256 39.657 1.00 68.15 2536 GLN B O 1
ATOM 6518 N N . ASN B 1 398 ? 87.336 22.748 38.867 1.00 70.86 2537 ASN B N 1
ATOM 6519 C CA . ASN B 1 398 ? 88.150 21.593 39.257 1.00 71.69 2537 ASN B CA 1
ATOM 6520 C C . ASN B 1 398 ? 89.051 21.090 38.151 1.00 70.90 2537 ASN B C 1
ATOM 6521 O O . ASN B 1 398 ? 90.184 20.689 38.400 1.00 70.53 2537 ASN B O 1
ATOM 6526 N N . PHE B 1 399 ? 88.536 21.103 36.930 1.00 71.21 2538 PHE B N 1
ATOM 6527 C CA . PHE B 1 399 ? 89.295 20.629 35.781 1.00 72.09 2538 PHE B CA 1
ATOM 6528 C C . PHE B 1 399 ? 90.243 21.684 35.206 1.00 71.59 2538 PHE B C 1
ATOM 6529 O O . PHE B 1 399 ? 91.073 21.369 34.349 1.00 72.27 2538 PHE B O 1
ATOM 6537 N N . GLY B 1 400 ? 90.123 22.925 35.686 1.00 69.38 2539 GLY B N 1
ATOM 6538 C CA . GLY B 1 400 ? 90.959 24.016 35.204 1.00 64.50 2539 GLY B CA 1
ATOM 6539 C C . GLY B 1 400 ? 90.432 24.623 33.911 1.00 61.01 2539 GLY B C 1
ATOM 6540 O O . GLY B 1 400 ? 89.504 24.076 33.309 1.00 59.00 2539 GLY B O 1
ATOM 6541 N N . GLN B 1 401 ? 91.003 25.752 33.483 1.00 58.88 2540 GLN B N 1
ATOM 6542 C CA . GLN B 1 401 ? 90.575 26.399 32.234 1.00 55.76 2540 GLN B CA 1
ATOM 6543 C C . GLN B 1 401 ? 91.792 26.636 31.354 1.00 53.03 2540 GLN B C 1
ATOM 6544 O O . GLN B 1 401 ? 92.772 27.250 31.769 1.00 52.85 2540 GLN B O 1
ATOM 6550 N N . THR B 1 402 ? 91.726 26.131 30.137 1.00 50.16 2541 THR B N 1
ATOM 6551 C CA . THR B 1 402 ? 92.823 26.285 29.203 1.00 48.05 2541 THR B CA 1
ATOM 6552 C C . THR B 1 402 ? 92.824 27.697 28.600 1.00 47.18 2541 THR B C 1
ATOM 6553 O O . THR B 1 402 ? 91.805 28.157 28.066 1.00 46.63 2541 THR B O 1
ATOM 6557 N N . PRO B 1 403 ? 93.971 28.398 28.668 1.00 45.34 2542 PRO B N 1
ATOM 6558 C CA . PRO B 1 403 ? 94.089 29.754 28.120 1.00 43.13 2542 PRO B CA 1
ATOM 6559 C C . PRO B 1 403 ? 93.512 29.786 26.724 1.00 41.48 2542 PRO B C 1
ATOM 6560 O O . PRO B 1 403 ? 93.476 28.763 26.062 1.00 41.22 2542 PRO B O 1
ATOM 6564 N N . SER B 1 404 ? 93.065 30.949 26.274 1.00 41.91 2543 SER B N 1
ATOM 6565 C CA . SER B 1 404 ? 92.511 31.049 24.928 1.00 44.04 2543 SER B CA 1
ATOM 6566 C C . SER B 1 404 ? 93.577 30.786 23.872 1.00 45.73 2543 SER B C 1
ATOM 6567 O O . SER B 1 404 ? 94.757 31.008 24.108 1.00 48.42 2543 SER B O 1
ATOM 6570 N N . GLN B 1 405 ? 93.175 30.308 22.706 1.00 46.21 2544 GLN B N 1
ATOM 6571 C CA . GLN B 1 405 ? 94.152 30.053 21.662 1.00 47.27 2544 GLN B CA 1
ATOM 6572 C C . GLN B 1 405 ? 94.484 31.385 20.969 1.00 47.25 2544 GLN B C 1
ATOM 6573 O O . GLN B 1 405 ? 93.584 32.107 20.554 1.00 47.32 2544 GLN B O 1
ATOM 6579 N N . LEU B 1 406 ? 95.768 31.714 20.846 1.00 46.10 2545 LEU B N 1
ATOM 6580 C CA . LEU B 1 406 ? 96.146 32.980 20.233 1.00 45.17 2545 LEU B CA 1
ATOM 6581 C C . LEU B 1 406 ? 96.403 32.869 18.749 1.00 44.80 2545 LEU B C 1
ATOM 6582 O O . LEU B 1 406 ? 96.086 33.766 17.976 1.00 44.63 2545 LEU B O 1
ATOM 6587 N N . LEU B 1 407 ? 96.996 31.773 18.328 1.00 46.23 2546 LEU B N 1
ATOM 6588 C CA . LEU B 1 407 ? 97.268 31.615 16.907 1.00 46.98 2546 LEU B CA 1
ATOM 6589 C C . LEU B 1 407 ? 97.029 30.168 16.561 1.00 47.56 2546 LEU B C 1
ATOM 6590 O O . LEU B 1 407 ? 97.041 29.311 17.448 1.00 48.32 2546 LEU B O 1
ATOM 6595 N N . ILE B 1 408 ? 96.778 29.898 15.284 1.00 48.69 2547 ILE B N 1
ATOM 6596 C CA . ILE B 1 408 ? 96.542 28.526 14.843 1.00 49.93 2547 ILE B CA 1
ATOM 6597 C C . ILE B 1 408 ? 97.658 28.038 13.925 1.00 52.07 2547 ILE B C 1
ATOM 6598 O O . ILE B 1 408 ? 97.637 26.903 13.484 1.00 52.10 2547 ILE B O 1
ATOM 6603 N N . GLU B 1 409 ? 98.632 28.905 13.658 1.00 55.10 2548 GLU B N 1
ATOM 6604 C CA . GLU B 1 409 ? 99.782 28.573 12.821 1.00 55.69 2548 GLU B CA 1
ATOM 6605 C C . GLU B 1 409 ? 100.982 28.363 13.745 1.00 55.00 2548 GLU B C 1
ATOM 6606 O O . GLU B 1 409 ? 100.907 28.592 14.959 1.00 54.37 2548 GLU B O 1
ATOM 6612 N N . PRO B 1 410 ? 102.114 27.932 13.189 1.00 54.86 2549 PRO B N 1
ATOM 6613 C CA . PRO B 1 410 ? 103.270 27.727 14.061 1.00 55.04 2549 PRO B CA 1
ATOM 6614 C C . PRO B 1 410 ? 103.818 29.063 14.542 1.00 54.61 2549 PRO B C 1
ATOM 6615 O O . PRO B 1 410 ? 103.854 30.038 13.784 1.00 53.19 2549 PRO B O 1
ATOM 6619 N N . HIS B 1 411 ? 104.217 29.117 15.809 1.00 54.23 2550 HIS B N 1
ATOM 6620 C CA . HIS B 1 411 ? 104.762 30.350 16.348 1.00 54.68 2550 HIS B CA 1
ATOM 6621 C C . HIS B 1 411 ? 106.202 30.453 15.896 1.00 54.10 2550 HIS B C 1
ATOM 6622 O O . HIS B 1 411 ? 106.990 29.527 16.073 1.00 54.78 2550 HIS B O 1
ATOM 6629 N N . PRO B 1 412 ? 106.571 31.597 15.321 1.00 53.50 2551 PRO B N 1
ATOM 6630 C CA . PRO B 1 412 ? 107.941 31.764 14.854 1.00 52.54 2551 PRO B CA 1
ATOM 6631 C C . PRO B 1 412 ? 108.898 31.717 16.007 1.00 52.65 2551 PRO B C 1
ATOM 6632 O O . PRO B 1 412 ? 108.539 32.023 17.133 1.00 52.44 2551 PRO B O 1
ATOM 6636 N N . PRO B 1 413 ? 110.126 31.282 15.746 1.00 53.74 2552 PRO B N 1
ATOM 6637 C CA . PRO B 1 413 ? 111.136 31.207 16.802 1.00 54.78 2552 PRO B CA 1
ATOM 6638 C C . PRO B 1 413 ? 111.629 32.625 17.091 1.00 55.67 2552 PRO B C 1
ATOM 6639 O O . PRO B 1 413 ? 111.443 33.525 16.273 1.00 56.02 2552 PRO B O 1
ATOM 6643 N N . ARG B 1 414 ? 112.240 32.827 18.251 1.00 56.65 2553 ARG B N 1
ATOM 6644 C CA . ARG B 1 414 ? 112.732 34.144 18.595 1.00 58.05 2553 ARG B CA 1
ATOM 6645 C C . ARG B 1 414 ? 113.833 34.515 17.612 1.00 61.90 2553 ARG B C 1
ATOM 6646 O O . ARG B 1 414 ? 114.229 33.623 16.822 1.00 65.03 2553 ARG B O 1
#

Nearest PDB structures (foldseek):
  1mi1-assembly1_A  TM=1.002E+00  e=2.603E-84  Homo sapiens
  1mi1-assembly1_B  TM=9.755E-01  e=5.870E-72  Homo sapiens
  1t77-assembly4_D  TM=9.629E-01  e=5.976E-68  Homo sapiens
  4tyz-assembly2_B  TM=7.653E-01  e=1.270E-03  Leishmania infantum
  5oc7-assembly3_A  TM=6.810E-01  e=4.748E-02  Homo sapiens

Secondary structure (DSSP, 8-state):
----EEEEEEEEETTEEEEEEEEE-SS-EEEEE-TT-HHHHTS-HHHHHH---TT-B--TT---EEEEEETTEEEEEEE---S----B-S-HHHHHHHHHTS-S-TT-STT-----HHHHHS-HHHHHHT---HHHHTTSS-HHHH--HHHHTT--TT-GGG---B---B---SSSS--TT-GGGB--TTS-GGGSSHHHHHHHHHHHHT---SS----SBSS-SS-HHHHHHHTTTSTTHHHHHHHTTTTS---TTTSS-BHHHHHHHHHH-TT----B-GGGGT---------SS---TTTS-----PBPPTT-SSHHHHHHHH--TTSHHHHTTHHHHHHHHTSTTSSSHHHHHTT--B-TTTSTTS--TTT--SHHHHH--TTHHHH--PPPP--SSPPPP-/---SEEEEEEEEETTEEEEEEEEE-SS-EEEEE-TT-HHHHHS-HHHHHT---TEEE--TT---EEEEEETTEEEEEEE---S----B-S-HHHHHHHHTTS-S-BTBSSSS----HHHHH--HHHHHHH---HHHHTTSS-HHHH--HHHHHT--TT-GGG---B---B---SSSS--TT-GGGB--TTS-GGGSSHHHHHHHHHHHHT---SSS---SBSS-SS-HHHHHHHTTTSTTHHHHHHHHTTSS---GGGS--BHHHHHHHHHH-TT----B-GGGGT----------B--TT--SHHHHHHHH--TTSHHHHTTHHHHHHHHTSGGGSSHHHHHTT--B-GGGSTTS--TTT--SHHHHH--HHHHHH--PPPP--SSPPPP-

Sequence (798 aa):
GPVVLSTPAQLIAPVVVAKGTLSITTTEIYFEVDEDDSAFKKIDTKVLAYTEGLHGKWFSEIRAVFSRRYLLQNTALEVFANRTSVFNFPDQATVKKVVYSLPRVGVGTSYGLPQARRISLATPRQLYKSSNTQRWQRREISNFEYLFLNTIAGRTYNDLNQYPVFPWVLTNYESEELDLTLPGNFRDLSKPIGALNPKRAVFYAERYETWEDDQSPPYHYNTHYSTATSTLSWLVRIEPFTTFFLNANDGKFDHPDRTFSSVARSWRTSQRDTSDVKELIPEFYYLPEFVNSNGYNLGVREDEVVVNDVDLPPWAKKPEDFVRINRALESEFVSCQLHQWIDLIFGYKQRGPEAVRALNVFHYLTYEGSVNLDSITDPVLREAEAQIQNFGQTPSQLLIEPHPPRGPVVLSTPAQLIAPVVVAKGTLSITTTEIYFEVDEDDSAFKKIDTKVLAYTEGLHGKWFSEIRAVFSRRYLLQNTALEVFANRTSVFNFPDQATVKKVVYSLPRVGVGTSYGLPQARRISLATPRQLYKSSNTQRWQRREISNFEYLFLNTIAGRTYNDLNQYPVFPWVLTNYESEELDLTLPGNFRDLSKPIGALNPKRAVFYAERYETWEDDQSPPYHYNTHYSTATSTLSWLVRIEPFTTFFLNANDGKFDHPDRTFSSVARSWRTSQRDTSDVKELIPEFYYLPEFVNSNDVDLPPWAKKPEDFVRINRALESEFVSCQLHQWIDLIFGYKQRGPEAVRALNVFHYLTYEGSVNLDSITDPVLREAEAQIQNFGQTPSQLLIEPHPPR

Foldseek 3Di:
DAFPDKAWWWWQAQQDIFIWMWTAGQAKIFTAGPCVDPVNVLDDVQQVVVDPRNGDMGAVQWQAKAQAADLLHRFDIKTFNVRDITIGHDHVVVVLVVLVSGDQNYGHPVFPADSGSCNNSDALQVSLVNGCLVCPVVVVAFLLRVLCNLVSLRADSRHQLRHRFDAQFFLDQADLADDLVDVNGGQQLQAALCPRAVVSVCVQLVQQVPDDDPPWHRFRALADQGASVVVLLVCCQDPPSVVSVCSVPVNADDDCVPRQAEPNVLSVCSNPPSHHRHGDHSCQQPPLSLANPDDPPPDAPPVGDDHGRRDGGNNAPGSVRSNPVSVSCRDVVVQQRVLSNLCCQQNQLVDDPNVVVRSRGYTLCAERVNDDLVVDDDVVVSVVSVVSNVSGHRRHHRYNDRSDGD/DAFPDKAWWWKQALPDTFIWMWTQRQAKIFTAGDCVDDVNVPDDPVLVVVTPRNGDMGAVQWAAKAFAADLLHRAGIKTFNVRDIITGHPHVVVVLVVLVRHDQNQGHPDQPDDSGSVNNVDALQVCLVNGCLVCVVVVVAFLLRVLCNLVSLRADSGHQLRHRFDAQFFQDQADLADDLVDLNRTFQLLAQLQPRAVVSLVVLLCCQVVPPDVPFHGFSAQADQGASVVVLQVVCQDPPSVVVCCVVVPHHHDDPLPGQAEPNSLSVCCRPPRHHRYGDHSCQQPPLVLVHCVGYDGGNNADGSVRSNPVSVNCRDPSCQQRVLSNLCCQQRQLVDDPNVSVSSRGFGLSQENVSDDLVVVPPPVVSVCSVSSNGSGHRRYHRYNDRSDGD

B-factor: mean 60.75, std 17.13, range [19.4, 113.37]

Radius of gyration: 31.27 Å; Cα contacts (8 Å, |Δi|>4): 1524; chains: 2; bounding box: 80×89×63 Å

InterPro domains:
  IPR000409 BEACH domain [PF02138] (2287-2563)
  IPR000409 BEACH domain [PS50197] (2274-2563)
  IPR000409 BEACH domain [SM01026] (2286-2563)
  IPR000409 BEACH domain [cd06071] (2286-2563)
  IPR001680 WD40 repeat [SM00320] (2669-2706)
  IPR001680 WD40 repeat [SM00320] (2709-2752)
  IPR001680 WD40 repeat [SM00320] (2769-2808)
  IPR001680 WD40 repeat [SM00320] (2852-2890)
  IPR001680 WD40 repeat [SM00320] (2893-2932)
  IPR010508 Neurobeachin-like, DUF1088 [PF06469] (1966-2132)
  IPR011993 PH-like domain superfamily [G3DSA:2.30.29.30] (2150-2254)
  IPR013320 Concanavalin A-like lectin/glucanase domain superfamily [SSF49899] (206-397)
  IPR015943 WD40/YVTN repeat-like-containing domain superfamily [G3DSA:2.130.10.10] (2674-2943)
  IPR016024 Armadillo-type fold [SSF48371] (489-971)
  IPR023362 PH-BEACH domain [PF14844] (2158-2254)
  IPR023362 PH-BEACH domain [PS51783] (2147-2255)
  IPR023362 PH-BEACH domain [cd01201] (2151-2254)
  IPR031570 Neurobeachin/BDCP, DUF4704 [PF15787] (468-947)
  IPR036322 WD40-repeat-containing domain superfamily [SSF50978] (2680-2933)
  IPR036372 BEACH domain superfamily [G3DSA:1.10.1540.10] (2275-2563)

Solvent-accessible surface area: 35866 Å² total

CATH classification: 2.30.29.30 (+1 more: 1.10.1540.10)